Protein AF-A0A2W5V6N7-F1 (afdb_monomer)

Sequence (828 aa):
MRETVEQWFWSSPIPTFETTQLWVVVGSLVLAWGLSVAWSKRVPMLAFVPPAVLGLLAITRALQSAWLADDAYITFRYSANWARGLGPVWNAGDRVEGYTNPLWMAVLALGEFLGVPAPWFAPALNLIVLFSFIACLWWGLRKAFPNSDVVPVLPGVLALSPAVREFGTSGLETLPASTAVTFAALSLLLGMRPRAAGALVCIAAMLRPDHALFFAPLGFAVVSTGTLRERFRAASELVIPAIVFAAFWILRWRWYGDFYPNTYYAKSASIPYWVQGSIYVAEFVSATRVWWPVVFAPLAALALWFGSRSSKSLTPVTATVPSRSPFFVFSIFGGLVWLLYVARVGGDFMEFRFALTSLPLLGLAGEVLVWSQWRAPFAARLAAAFVVLLPLAQDRGFVLPMQKLEHIALESSFYPVKTWNPLVVDSGMFRQAIGLAAAKPPNEMLALGCVGMVGYYNLDLPIFDTYGKASREVAHRPVLKRGRPGHEKTATREDLRKAGVVWSVDPVWSAFNNDTRVSYKDGQAWLVRLEPSMLEWARSQGRNVDPKRMLNQVIDATTAAERLDELEILFERDSALLDAHLASLGIISPRAFTCDELRTHCESSIDCKDEVLELNGDASCRLGASRSSWCDGKTKFAVTCDSTVRAHWLVSRTPADVATRLASARPRGARAIANAVRAVLEPSLLVDFEGPLPASVKVSGDAMTVTNGGVSGQLEVRGHRGASLLNTYAKGDGARGELTLSAQLDGSSEHVVSLLIGGGRDCSREFVELTVDGTSFGKACGAQDEVLRQHAWLVPPNAREVTLKVVDASPDGWGHVLIDDIGVWRLP

pLDDT: mean 71.02, std 25.52, range [21.5, 98.62]

Structure (mmCIF, N/CA/C/O backbone):
data_AF-A0A2W5V6N7-F1
#
_entry.id   AF-A0A2W5V6N7-F1
#
loop_
_atom_site.group_PDB
_atom_site.id
_atom_site.type_symbol
_atom_site.label_atom_id
_atom_site.label_alt_id
_atom_site.label_comp_id
_atom_site.label_asym_id
_atom_site.label_entity_id
_atom_site.label_seq_id
_atom_site.pdbx_PDB_ins_code
_atom_site.Cartn_x
_atom_site.Cartn_y
_atom_site.Cartn_z
_atom_site.occupancy
_atom_site.B_iso_or_equiv
_atom_site.auth_seq_id
_atom_site.auth_comp_id
_atom_site.auth_asym_id
_atom_site.auth_atom_id
_atom_site.pdbx_PDB_model_num
ATOM 1 N N . MET A 1 1 ? -15.553 20.915 -33.509 1.00 33.75 1 MET A N 1
ATOM 2 C CA . MET A 1 1 ? -15.938 20.587 -32.114 1.00 33.75 1 MET A CA 1
ATOM 3 C C . MET A 1 1 ? -14.808 19.885 -31.355 1.00 33.75 1 MET A C 1
ATOM 5 O O . MET A 1 1 ? -14.470 20.373 -30.292 1.00 33.75 1 MET A O 1
ATOM 9 N N . ARG A 1 2 ? -14.156 18.835 -31.895 1.00 26.34 2 ARG A N 1
ATOM 10 C CA . ARG A 1 2 ? -12.921 18.249 -31.312 1.00 26.34 2 ARG A CA 1
ATOM 11 C C . ARG A 1 2 ? -11.711 19.202 -31.387 1.00 26.34 2 ARG A C 1
ATOM 13 O O . ARG A 1 2 ? -11.091 19.471 -30.371 1.00 26.34 2 ARG A O 1
ATOM 20 N N . GLU A 1 3 ? -11.493 19.834 -32.541 1.00 24.53 3 GLU A N 1
ATOM 21 C CA . GLU A 1 3 ? -10.412 20.826 -32.738 1.00 24.53 3 GLU A CA 1
ATOM 22 C C . GLU A 1 3 ? -10.629 22.133 -31.954 1.00 24.53 3 GLU A C 1
ATOM 24 O O . GLU A 1 3 ? -9.685 22.779 -31.511 1.00 24.53 3 GLU A O 1
ATOM 29 N N . THR A 1 4 ? -11.890 22.505 -31.713 1.00 28.62 4 THR A N 1
ATOM 30 C CA . THR A 1 4 ? -12.257 23.709 -30.948 1.00 28.62 4 THR A CA 1
ATOM 31 C C . THR A 1 4 ? -12.036 23.524 -29.439 1.00 28.62 4 THR A C 1
ATOM 33 O O . THR A 1 4 ? -11.793 24.496 -28.733 1.00 28.62 4 THR A O 1
ATOM 36 N N . VAL A 1 5 ? -12.088 22.280 -28.944 1.00 32.00 5 VAL A N 1
ATOM 37 C CA . VAL A 1 5 ? -11.765 21.929 -27.550 1.00 32.00 5 VAL A CA 1
ATOM 38 C C . VAL A 1 5 ? -10.251 21.810 -27.353 1.00 32.00 5 VAL A C 1
ATOM 40 O O . VAL A 1 5 ? -9.747 22.255 -26.327 1.00 32.00 5 VAL A O 1
ATOM 43 N N . GLU A 1 6 ? -9.510 21.305 -28.345 1.00 30.66 6 GLU A N 1
ATOM 44 C CA . GLU A 1 6 ? -8.041 21.280 -28.300 1.00 30.66 6 GLU A CA 1
ATOM 45 C C . GLU A 1 6 ? -7.444 22.693 -28.316 1.00 30.66 6 GLU A C 1
ATOM 47 O O . GLU A 1 6 ? -6.603 23.003 -27.475 1.00 30.66 6 GLU A O 1
ATOM 52 N N . GLN A 1 7 ? -7.924 23.598 -29.176 1.00 27.05 7 GLN A N 1
ATOM 53 C CA . GLN A 1 7 ? -7.421 24.977 -29.178 1.00 27.05 7 GLN A CA 1
ATOM 54 C C . GLN A 1 7 ? -7.717 25.723 -27.870 1.00 27.05 7 GLN A C 1
ATOM 56 O O . GLN A 1 7 ? -6.856 26.462 -27.405 1.00 27.05 7 GLN A O 1
ATOM 61 N N . TRP A 1 8 ? -8.863 25.485 -27.219 1.00 27.69 8 TRP A N 1
ATOM 62 C CA . TRP A 1 8 ? -9.173 26.129 -25.935 1.00 27.69 8 TRP A CA 1
ATOM 63 C C . TRP A 1 8 ? -8.325 25.588 -24.767 1.00 27.69 8 TRP A C 1
ATOM 65 O O . TRP A 1 8 ? -7.972 26.354 -23.870 1.00 27.69 8 TRP A O 1
ATOM 75 N N . PHE A 1 9 ? -7.937 24.304 -24.805 1.00 29.03 9 PHE A N 1
ATOM 76 C CA . PHE A 1 9 ? -7.043 23.685 -23.814 1.00 29.03 9 PHE A CA 1
ATOM 77 C C . PHE A 1 9 ? -5.576 24.128 -23.945 1.00 29.03 9 PHE A C 1
ATOM 79 O O . PHE A 1 9 ? -4.874 24.167 -22.937 1.00 29.03 9 PHE A O 1
ATOM 86 N N . TRP A 1 10 ? -5.117 24.483 -25.152 1.00 31.00 10 TRP A N 1
ATOM 87 C CA . TRP A 1 10 ? -3.717 24.855 -25.411 1.00 31.00 10 TRP A CA 1
ATOM 88 C C . TRP A 1 10 ? -3.453 26.369 -25.496 1.00 31.00 10 TRP A C 1
ATOM 90 O O . TRP A 1 10 ? -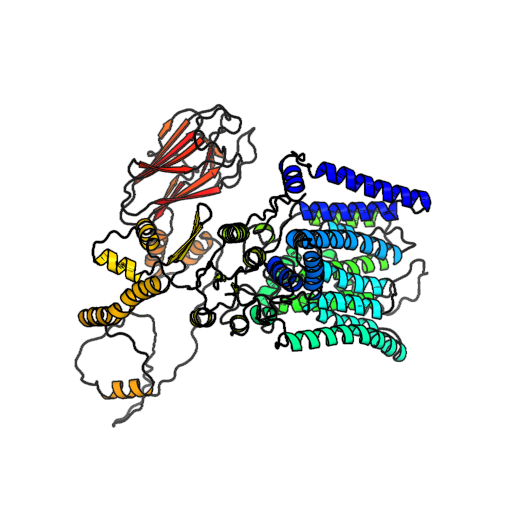2.302 26.778 -25.361 1.00 31.00 10 TRP A O 1
ATOM 100 N N . SER A 1 11 ? -4.471 27.217 -25.707 1.00 23.92 11 SER A N 1
ATOM 101 C CA . SER A 1 11 ? -4.276 28.660 -25.955 1.00 23.92 11 SER A CA 1
ATOM 102 C C . SER A 1 11 ? -4.564 29.579 -24.764 1.00 23.92 11 SER A C 1
ATOM 104 O O . SER A 1 11 ? -4.422 30.796 -24.889 1.00 23.92 11 SER A O 1
ATOM 106 N N . SER A 1 12 ? -4.987 29.038 -23.621 1.00 23.17 12 SER A N 1
ATOM 107 C CA . SER A 1 12 ? -5.193 29.826 -22.403 1.00 23.17 12 SER A CA 1
ATOM 108 C C . SER A 1 12 ? -4.004 29.611 -21.470 1.00 23.17 12 SER A C 1
ATOM 110 O O . SER A 1 12 ? -3.809 28.478 -21.023 1.00 23.17 12 SER A O 1
ATOM 112 N N . PRO A 1 13 ? -3.224 30.648 -21.112 1.00 24.77 13 PRO A N 1
ATOM 113 C CA . PRO A 1 13 ? -2.361 30.559 -19.951 1.00 24.77 13 PRO A CA 1
ATOM 114 C C . PRO A 1 13 ? -3.292 30.504 -18.741 1.00 24.77 13 PRO A C 1
ATOM 116 O O . PRO A 1 13 ? -3.698 31.527 -18.194 1.00 24.77 13 PRO A O 1
ATOM 119 N N . ILE A 1 14 ? -3.705 29.295 -18.359 1.00 30.42 14 ILE A N 1
ATOM 120 C CA . ILE A 1 14 ? -4.275 29.081 -17.038 1.00 30.42 14 ILE A CA 1
ATOM 121 C C . ILE A 1 14 ? -3.153 29.511 -16.093 1.00 30.42 14 ILE A C 1
ATOM 123 O O . ILE A 1 14 ? -2.049 28.966 -16.205 1.00 30.42 14 ILE A O 1
ATOM 127 N N . PRO A 1 15 ? -3.378 30.518 -15.229 1.00 26.11 15 PRO A N 1
ATOM 128 C CA . PRO A 1 15 ? -2.356 30.951 -14.298 1.00 26.11 15 PRO A CA 1
ATOM 129 C C . PRO A 1 15 ? -1.892 29.712 -13.553 1.00 26.11 15 PRO A C 1
ATOM 131 O O . PRO A 1 15 ? -2.716 28.857 -13.219 1.00 26.11 15 PRO A O 1
ATOM 134 N N . THR A 1 16 ? -0.592 29.596 -13.308 1.00 31.31 16 THR A N 1
ATOM 135 C CA . THR A 1 16 ? -0.070 28.700 -12.283 1.00 31.31 16 THR A CA 1
ATOM 136 C C . THR A 1 16 ? -0.882 28.965 -11.021 1.00 31.31 16 THR A C 1
ATOM 138 O O . THR A 1 16 ? -0.637 29.946 -10.320 1.00 31.31 16 THR A O 1
ATOM 141 N N . PHE A 1 17 ? -1.923 28.165 -10.787 1.00 34.38 17 PHE A N 1
ATOM 142 C CA . PHE A 1 17 ? -2.708 28.228 -9.573 1.00 34.38 17 PHE A CA 1
ATOM 143 C C . PHE A 1 17 ? -1.733 27.773 -8.503 1.00 34.38 17 PHE A C 1
ATOM 145 O O . PHE A 1 17 ? -1.530 26.575 -8.302 1.00 34.38 17 PHE A O 1
ATOM 152 N N . GLU A 1 18 ? -1.063 28.736 -7.870 1.00 36.62 18 GLU A N 1
ATOM 153 C CA . GLU A 1 18 ? -0.375 28.504 -6.617 1.00 36.62 18 GLU A CA 1
ATOM 154 C C . GLU A 1 18 ? -1.369 27.743 -5.752 1.00 36.62 18 GLU A C 1
ATOM 156 O O . GLU A 1 18 ? -2.498 28.199 -5.545 1.00 36.62 18 GLU A O 1
ATOM 161 N N . THR A 1 19 ? -0.985 26.551 -5.304 1.00 41.84 19 THR A N 1
ATOM 162 C CA . THR A 1 19 ? -1.818 25.650 -4.499 1.00 41.84 19 THR A CA 1
ATOM 163 C C . THR A 1 19 ? -2.582 26.410 -3.410 1.00 41.84 19 THR A C 1
ATOM 165 O O . THR A 1 19 ? -3.740 26.114 -3.130 1.00 41.84 19 THR A O 1
ATOM 168 N N . THR A 1 20 ? -1.975 27.469 -2.874 1.00 37.09 20 THR A N 1
ATOM 169 C CA . THR A 1 20 ? -2.526 28.465 -1.952 1.00 37.09 20 THR A CA 1
ATOM 170 C C . THR A 1 20 ? -3.907 29.015 -2.344 1.00 37.09 20 THR A C 1
ATOM 172 O O . THR A 1 20 ? -4.779 29.100 -1.485 1.00 37.09 20 THR A O 1
ATOM 175 N N . GLN A 1 21 ? -4.166 29.356 -3.611 1.00 34.91 21 GLN A N 1
ATOM 176 C CA . GLN A 1 21 ? -5.419 30.004 -4.032 1.00 34.91 21 GLN A CA 1
ATOM 177 C C . GLN A 1 21 ? -6.593 29.021 -4.135 1.00 34.91 21 GLN A C 1
ATOM 179 O O . GLN A 1 21 ? -7.700 29.332 -3.689 1.00 34.91 21 GLN A O 1
ATOM 184 N N . LEU A 1 22 ? -6.350 27.802 -4.628 1.00 42.47 22 LEU A N 1
ATOM 185 C CA . LEU A 1 22 ? -7.350 26.729 -4.608 1.00 42.47 22 LEU A CA 1
ATOM 186 C C . LEU A 1 22 ? -7.696 26.343 -3.157 1.00 42.47 22 LEU A C 1
ATOM 188 O O . LEU A 1 22 ? -8.861 26.112 -2.839 1.00 42.47 22 LEU A O 1
ATOM 192 N N . TRP A 1 23 ? -6.704 26.357 -2.257 1.00 43.06 23 TRP A N 1
ATOM 193 C CA . TRP A 1 23 ? -6.890 26.120 -0.822 1.00 43.06 23 TRP A CA 1
ATOM 194 C C . TRP A 1 23 ? -7.658 27.228 -0.108 1.00 43.06 23 TRP A C 1
ATOM 196 O O . TRP A 1 23 ? -8.456 26.922 0.775 1.00 43.06 23 TRP A O 1
ATOM 206 N N . VAL A 1 24 ? -7.483 28.492 -0.500 1.00 42.78 24 VAL A N 1
ATOM 207 C CA . VAL A 1 24 ? -8.312 29.593 0.009 1.00 42.78 24 VAL A CA 1
ATOM 208 C C . VAL A 1 24 ? -9.756 29.402 -0.434 1.00 42.78 24 VAL A C 1
ATOM 210 O O . VAL A 1 24 ? -10.648 29.548 0.390 1.00 42.78 24 VAL A O 1
ATOM 213 N N . VAL A 1 25 ? -10.013 29.004 -1.681 1.00 41.44 25 VAL A N 1
ATOM 214 C CA . VAL A 1 25 ? -11.383 28.785 -2.173 1.00 41.44 25 VAL A CA 1
ATOM 215 C C . VAL A 1 25 ? -12.028 27.564 -1.513 1.00 41.44 25 VAL A C 1
ATOM 217 O O . VAL A 1 25 ? -13.108 27.686 -0.943 1.00 41.44 25 VAL A O 1
ATOM 220 N N . VAL A 1 26 ? -11.366 26.404 -1.503 1.00 48.97 26 VAL A N 1
ATOM 221 C CA . VAL A 1 26 ? -11.889 25.180 -0.865 1.00 48.97 26 VAL A CA 1
ATOM 222 C C . VAL A 1 26 ? -12.010 25.360 0.647 1.00 48.97 26 VAL A C 1
ATOM 224 O O . VAL A 1 26 ? -13.041 25.023 1.224 1.00 48.97 26 VAL A O 1
ATOM 227 N N . GLY A 1 27 ? -11.002 25.950 1.291 1.00 43.84 27 GLY A N 1
ATOM 228 C CA . GLY A 1 27 ? -11.027 26.291 2.710 1.00 43.84 27 GLY A CA 1
ATOM 229 C C . GLY A 1 27 ? -12.163 27.253 3.043 1.00 43.84 27 GLY A C 1
ATOM 230 O O . GLY A 1 27 ? -12.902 27.003 3.989 1.00 43.84 27 GLY A O 1
ATOM 231 N N . SER A 1 28 ? -12.381 28.286 2.225 1.00 50.34 28 SER A N 1
ATOM 232 C CA . SER A 1 28 ? -13.487 29.238 2.396 1.00 50.34 28 SER A CA 1
ATOM 233 C C . SER A 1 28 ? -14.849 28.591 2.163 1.00 50.34 28 SER A C 1
ATOM 235 O O . SER A 1 28 ? -15.783 28.898 2.892 1.00 50.34 28 SER A O 1
ATOM 237 N N . LEU A 1 29 ? -14.977 27.662 1.210 1.00 51.75 29 LEU A N 1
ATOM 238 C CA . LEU A 1 29 ? -16.219 26.925 0.951 1.00 51.75 29 LEU A CA 1
ATOM 239 C C . LEU A 1 29 ? -16.537 25.923 2.069 1.00 51.75 29 LEU A C 1
ATOM 241 O O . LEU A 1 29 ? -17.690 25.816 2.477 1.00 51.75 29 LEU A O 1
ATOM 245 N N . VAL A 1 30 ? -15.532 25.232 2.614 1.00 52.03 30 VAL A N 1
ATOM 246 C CA . VAL A 1 30 ? -15.688 24.326 3.765 1.00 52.03 30 VAL A CA 1
ATOM 247 C C . VAL A 1 30 ? -16.001 25.111 5.038 1.00 52.03 30 VAL A C 1
ATOM 249 O O . VAL A 1 30 ? -16.874 24.704 5.807 1.00 52.03 30 VAL A O 1
ATOM 252 N N . LEU A 1 31 ? -15.348 26.259 5.244 1.00 49.91 31 LEU A N 1
ATOM 253 C CA . LEU A 1 31 ? -15.637 27.164 6.354 1.00 49.91 31 LEU A CA 1
ATOM 254 C C . LEU A 1 31 ? -17.048 27.750 6.218 1.00 49.91 31 LEU A C 1
ATOM 256 O O . LEU A 1 31 ? -17.807 27.716 7.178 1.00 49.91 31 LEU A O 1
ATOM 260 N N . ALA A 1 32 ? -17.437 28.212 5.027 1.00 54.06 32 ALA A N 1
ATOM 261 C CA . ALA A 1 32 ? -18.770 28.743 4.746 1.00 54.06 32 ALA A CA 1
ATOM 262 C C . ALA A 1 32 ? -19.858 27.671 4.896 1.00 54.06 32 ALA A C 1
ATOM 264 O O . ALA A 1 32 ? -20.902 27.936 5.490 1.00 54.06 32 ALA A O 1
ATOM 265 N N . TRP A 1 33 ? -19.606 26.440 4.442 1.00 56.62 33 TRP A N 1
ATOM 266 C CA . TRP A 1 33 ? -20.508 25.311 4.656 1.00 56.62 33 TRP A CA 1
ATOM 267 C C . TRP A 1 33 ? -20.633 24.982 6.148 1.00 56.62 33 TRP A C 1
ATOM 269 O O . TRP A 1 33 ? -21.748 24.926 6.667 1.00 56.62 33 TRP A O 1
ATOM 279 N N . GLY A 1 34 ? -19.514 24.871 6.870 1.00 47.06 34 GLY A N 1
ATOM 280 C CA . GLY A 1 34 ? -19.494 24.638 8.316 1.00 47.06 34 GLY A CA 1
ATOM 281 C C . GLY A 1 34 ? -20.205 25.737 9.110 1.00 47.06 34 GLY A C 1
ATOM 282 O O . GLY A 1 34 ? -20.980 25.434 10.018 1.00 47.06 34 GLY A O 1
ATOM 283 N N . LEU A 1 35 ? -20.018 27.001 8.722 1.00 49.62 35 LEU A N 1
ATOM 284 C CA . LEU A 1 35 ? -20.722 28.152 9.282 1.00 49.62 35 LEU A CA 1
ATOM 285 C C . LEU A 1 35 ? -22.220 28.091 8.963 1.00 49.62 35 LEU A C 1
ATOM 287 O O . LEU A 1 35 ? -23.024 28.255 9.871 1.00 49.62 35 LEU A O 1
ATOM 291 N N . SER A 1 36 ? -22.621 27.765 7.730 1.00 49.78 36 SER A N 1
ATOM 292 C CA . SER A 1 36 ? -24.038 27.658 7.337 1.00 49.78 36 SER A CA 1
ATOM 293 C C . SER A 1 36 ? -24.783 26.518 8.057 1.00 49.78 36 SER A C 1
ATOM 295 O O . SER A 1 36 ? -25.940 26.666 8.464 1.00 49.78 36 SER A O 1
ATOM 297 N N . VAL A 1 37 ? -24.109 25.389 8.302 1.00 48.22 37 VAL A N 1
ATOM 298 C CA . VAL A 1 37 ? -24.653 24.242 9.046 1.00 48.22 37 VAL A CA 1
ATOM 299 C C . VAL A 1 37 ? -24.717 24.544 10.548 1.00 48.22 37 VAL A C 1
ATOM 301 O O . VAL A 1 37 ? -25.722 24.239 11.193 1.00 48.22 37 VAL A O 1
ATOM 304 N N . ALA A 1 38 ? -23.687 25.187 11.109 1.00 50.00 38 ALA A N 1
ATOM 305 C CA . ALA A 1 38 ? -23.681 25.623 12.506 1.00 50.00 38 ALA A CA 1
ATOM 306 C C . ALA A 1 38 ? -24.765 26.682 12.779 1.00 50.00 38 ALA A C 1
ATOM 308 O O . ALA A 1 38 ? -25.456 26.611 13.800 1.00 50.00 38 ALA A O 1
ATOM 309 N N . TRP A 1 39 ? -24.964 27.613 11.840 1.00 46.09 39 TRP A N 1
ATOM 310 C CA . TRP A 1 39 ? -25.942 28.698 11.936 1.00 46.09 39 TRP A CA 1
ATOM 311 C C . TRP A 1 39 ? -27.387 28.201 11.792 1.00 46.09 39 TRP A C 1
ATOM 313 O O . TRP A 1 39 ? -28.262 28.635 12.536 1.00 46.09 39 TRP A O 1
ATOM 323 N N . SER A 1 40 ? -27.638 27.218 10.920 1.00 49.38 40 SER A N 1
ATOM 324 C CA . SER A 1 40 ? -28.986 26.663 10.709 1.00 49.38 40 SER A CA 1
ATOM 325 C C . SER A 1 40 ? -29.468 25.710 11.810 1.00 49.38 40 SER A C 1
ATOM 327 O O . SER A 1 40 ? -30.676 25.539 11.968 1.00 49.38 40 SER A O 1
ATOM 329 N N . LYS A 1 41 ? -28.567 25.083 12.586 1.00 44.66 41 LYS A N 1
ATOM 330 C CA . LYS A 1 41 ? -28.944 24.032 13.557 1.00 44.66 41 LYS A CA 1
ATOM 331 C C . LYS A 1 41 ? -28.520 24.265 15.015 1.00 44.66 41 LYS A C 1
ATOM 333 O O . LYS A 1 41 ? -28.713 23.363 15.826 1.00 44.66 41 LYS A O 1
ATOM 338 N N . ARG A 1 42 ? -27.962 25.434 15.377 1.00 49.91 42 ARG A N 1
ATOM 339 C CA . ARG A 1 42 ? -27.393 25.710 16.725 1.00 49.91 42 ARG A CA 1
ATOM 340 C C . ARG A 1 42 ? -26.453 24.591 17.213 1.00 49.91 42 ARG A C 1
ATOM 342 O O . ARG A 1 42 ? -26.406 24.274 18.399 1.00 49.91 42 ARG A O 1
ATOM 349 N N . VAL A 1 43 ? -25.722 23.958 16.295 1.00 49.72 43 VAL A N 1
ATOM 350 C CA . VAL A 1 43 ? -24.739 22.922 16.640 1.00 49.72 43 VAL A CA 1
ATOM 351 C C . VAL A 1 43 ? -23.434 23.636 17.002 1.00 49.72 43 VAL A C 1
ATOM 353 O O . VAL A 1 43 ? -23.012 24.511 16.243 1.00 49.72 43 VAL A O 1
ATOM 356 N N . PRO A 1 44 ? -22.782 23.321 18.137 1.00 58.56 44 PRO A N 1
ATOM 357 C CA . PRO A 1 44 ? -21.561 24.012 18.545 1.00 58.56 44 PRO A CA 1
ATOM 358 C C . PRO A 1 44 ? -20.474 23.892 17.465 1.00 58.56 44 PRO A C 1
ATOM 360 O O . PRO A 1 44 ? -20.211 22.793 16.977 1.00 58.56 44 PRO A O 1
ATOM 363 N N . MET A 1 45 ? -19.806 25.005 17.120 1.00 52.00 45 MET A N 1
ATOM 364 C CA . MET A 1 45 ? -18.742 25.065 16.092 1.00 52.00 45 MET A CA 1
ATOM 365 C C . MET A 1 45 ? -17.627 24.016 16.293 1.00 52.00 45 MET A C 1
ATOM 367 O O . MET A 1 45 ? -17.022 23.546 15.327 1.00 52.00 45 MET A O 1
ATOM 371 N N . LEU A 1 46 ? -17.424 23.572 17.538 1.00 59.09 46 LEU A N 1
ATOM 372 C CA . LEU A 1 46 ? -16.525 22.482 17.940 1.00 59.09 46 LEU A CA 1
ATOM 373 C C . LEU A 1 46 ? -16.853 21.113 17.305 1.00 59.09 46 LEU A C 1
ATOM 375 O O . LEU A 1 46 ? -16.018 20.211 17.339 1.00 59.09 46 LEU A O 1
ATOM 379 N N . ALA A 1 47 ? -18.042 20.931 16.721 1.00 63.97 47 ALA A N 1
ATOM 380 C CA . ALA A 1 47 ? -18.432 19.692 16.047 1.00 63.97 47 ALA A CA 1
ATOM 381 C C . ALA A 1 47 ? -17.900 19.573 14.605 1.00 63.97 47 ALA A C 1
ATOM 383 O O . ALA A 1 47 ? -17.756 18.453 14.114 1.00 63.97 47 ALA A O 1
ATOM 384 N N . PHE A 1 48 ? -17.601 20.693 13.934 1.00 69.44 48 PHE A N 1
ATOM 385 C CA . PHE A 1 48 ? -17.302 20.708 12.492 1.00 69.44 48 PHE A CA 1
ATOM 386 C C . PHE A 1 48 ? -15.965 21.354 12.132 1.00 69.44 48 PHE A C 1
ATOM 388 O O . PHE A 1 48 ? -15.286 20.852 11.240 1.00 69.44 48 PHE A O 1
ATOM 395 N N . VAL A 1 49 ? -15.551 22.417 12.830 1.00 76.00 49 VAL A N 1
ATOM 396 C CA . VAL A 1 49 ? -14.309 23.131 12.490 1.00 76.00 49 VAL A CA 1
ATOM 397 C C . VAL A 1 49 ? -13.066 22.260 12.726 1.00 76.00 49 VAL A C 1
ATOM 399 O O . VAL A 1 49 ? -12.278 22.114 11.793 1.00 76.00 49 VAL A O 1
ATOM 402 N N . PRO A 1 50 ? -12.886 21.597 13.889 1.00 83.44 50 PRO A N 1
ATOM 403 C CA . PRO A 1 50 ? -11.698 20.773 14.111 1.00 83.44 50 PRO A CA 1
ATOM 404 C C . PRO A 1 50 ? -11.515 19.603 13.123 1.00 83.44 50 PRO A C 1
ATOM 406 O O . PRO A 1 50 ? -10.422 19.492 12.572 1.00 83.44 50 PRO A O 1
ATOM 409 N N . PRO A 1 51 ? -12.522 18.745 12.830 1.00 88.19 51 PRO A N 1
ATOM 410 C CA . PRO A 1 51 ? -12.327 17.641 11.889 1.00 88.19 51 PRO A CA 1
ATOM 411 C C . PRO A 1 51 ? -12.060 18.123 10.461 1.00 88.19 51 PRO A C 1
ATOM 413 O O . PRO A 1 51 ? -11.263 17.503 9.763 1.00 88.19 51 PRO A O 1
ATOM 416 N N . ALA A 1 52 ? -12.668 19.238 10.038 1.00 89.19 52 ALA A N 1
ATOM 417 C CA . ALA A 1 52 ? -12.380 19.838 8.740 1.00 89.19 52 ALA A CA 1
ATOM 418 C C . ALA A 1 52 ? -10.934 20.350 8.665 1.00 89.19 52 ALA A C 1
ATOM 420 O O . ALA A 1 52 ? -10.225 20.027 7.717 1.00 89.19 52 ALA A O 1
ATOM 421 N N . VAL A 1 53 ? -10.470 21.082 9.685 1.00 89.19 53 VAL A N 1
ATOM 422 C CA . VAL A 1 53 ? -9.087 21.585 9.757 1.00 89.19 53 VAL A CA 1
ATOM 423 C C . VAL A 1 53 ? -8.080 20.434 9.770 1.00 89.19 53 VAL A C 1
ATOM 425 O O . VAL A 1 53 ? -7.120 20.463 9.006 1.00 89.19 53 VAL A O 1
ATOM 428 N N . LEU A 1 54 ? -8.307 19.395 10.579 1.00 89.62 54 LEU A N 1
ATOM 429 C CA . LEU A 1 54 ? -7.422 18.226 10.636 1.00 89.62 54 LEU A CA 1
ATOM 430 C C . LEU A 1 54 ? -7.429 17.426 9.327 1.00 89.62 54 LEU A C 1
ATOM 432 O O . LEU A 1 54 ? -6.376 16.978 8.882 1.00 89.62 54 LEU A O 1
ATOM 436 N N . GLY A 1 55 ? -8.592 17.266 8.691 1.00 92.75 55 GLY A N 1
ATOM 437 C CA . GLY A 1 55 ? -8.701 16.605 7.391 1.00 92.75 55 GLY A CA 1
ATOM 438 C C . GLY A 1 55 ? -7.971 17.375 6.289 1.00 92.75 55 GLY A C 1
ATOM 439 O O . GLY A 1 55 ? -7.225 16.779 5.514 1.00 92.75 55 GLY A O 1
ATOM 440 N N . LEU A 1 56 ? -8.125 18.702 6.247 1.00 93.44 56 LEU A N 1
ATOM 441 C CA . LEU A 1 56 ? -7.413 19.569 5.303 1.00 93.44 56 LEU A CA 1
ATOM 442 C C . LEU A 1 56 ? -5.902 19.567 5.562 1.00 93.44 56 LEU A C 1
ATOM 444 O O . LEU A 1 56 ? -5.120 19.507 4.614 1.00 93.44 56 LEU A O 1
ATOM 448 N N . LEU A 1 57 ? -5.483 19.570 6.831 1.00 90.00 57 LEU A N 1
ATOM 449 C CA . LEU A 1 57 ? -4.081 19.430 7.220 1.00 90.00 57 LEU A CA 1
ATOM 450 C C . LEU A 1 57 ? -3.498 18.104 6.715 1.00 90.00 57 LEU A C 1
ATOM 452 O O . LEU A 1 57 ? -2.436 18.109 6.095 1.00 90.00 57 LEU A O 1
ATOM 456 N N . ALA A 1 58 ? -4.205 16.991 6.928 1.00 92.25 58 ALA A N 1
ATOM 457 C CA . ALA A 1 58 ? -3.788 15.674 6.458 1.00 92.25 58 ALA A CA 1
ATOM 458 C C . ALA A 1 58 ? -3.642 15.636 4.927 1.00 92.25 58 ALA A C 1
ATOM 460 O O . ALA A 1 58 ? -2.625 15.160 4.424 1.00 92.25 58 ALA A O 1
ATOM 461 N N . ILE A 1 59 ? -4.606 16.198 4.183 1.00 95.19 59 ILE A N 1
ATOM 462 C CA . ILE A 1 59 ? -4.506 16.314 2.719 1.00 95.19 59 ILE A CA 1
ATOM 463 C C . ILE A 1 59 ? -3.296 17.163 2.321 1.00 95.19 59 ILE A C 1
ATOM 465 O O . ILE A 1 59 ? -2.517 16.758 1.463 1.00 95.19 59 ILE A O 1
ATOM 469 N N . THR A 1 60 ? -3.118 18.326 2.948 1.00 91.38 60 THR A N 1
ATOM 470 C CA . THR A 1 60 ? -2.020 19.250 2.625 1.00 91.38 60 THR A CA 1
ATOM 471 C C . THR A 1 60 ? -0.674 18.557 2.799 1.00 91.38 60 THR A C 1
ATOM 473 O O . THR A 1 60 ? 0.188 18.630 1.927 1.00 91.38 60 THR A O 1
ATOM 476 N N . ARG A 1 61 ? -0.515 17.817 3.899 1.00 89.38 61 ARG A N 1
ATOM 477 C CA . ARG A 1 61 ? 0.683 17.026 4.179 1.00 89.38 61 ARG A CA 1
ATOM 478 C C . ARG A 1 61 ? 0.888 15.929 3.135 1.00 89.38 61 ARG A C 1
ATOM 480 O O . ARG A 1 61 ? 2.008 15.768 2.666 1.00 89.38 61 ARG A O 1
ATOM 487 N N . ALA A 1 62 ? -0.170 15.207 2.763 1.00 92.38 62 ALA A N 1
ATOM 488 C CA . ALA A 1 62 ? -0.102 14.141 1.763 1.00 92.38 62 ALA A CA 1
ATOM 489 C C . ALA A 1 62 ? 0.243 14.660 0.356 1.00 92.38 62 ALA A C 1
ATOM 491 O O . ALA A 1 62 ? 0.924 13.969 -0.398 1.00 92.38 62 ALA A O 1
ATOM 492 N N . LEU A 1 63 ? -0.189 15.876 0.004 1.00 92.31 63 LEU A N 1
ATOM 493 C CA . LEU A 1 63 ? 0.167 16.513 -1.266 1.00 92.31 63 LEU A CA 1
ATOM 494 C C . LEU A 1 63 ? 1.600 17.053 -1.292 1.00 92.31 63 LEU A C 1
ATOM 496 O O . LEU A 1 63 ? 2.230 17.032 -2.343 1.00 92.31 63 LEU A O 1
ATOM 500 N N . GLN A 1 64 ? 2.128 17.528 -0.160 1.00 87.19 64 GLN A N 1
ATOM 501 C CA . GLN A 1 64 ? 3.522 17.990 -0.066 1.00 87.19 64 GLN A CA 1
ATOM 502 C C . GLN A 1 64 ? 4.540 16.866 -0.286 1.00 87.19 64 GLN A C 1
ATOM 504 O O . GLN A 1 64 ? 5.659 17.132 -0.709 1.00 87.19 64 GLN A O 1
ATOM 509 N N . SER A 1 65 ? 4.151 15.624 -0.002 1.00 84.88 65 SER A N 1
ATOM 510 C CA . SER A 1 65 ? 4.925 14.415 -0.290 1.00 84.88 65 SER A CA 1
ATOM 511 C C . SER A 1 65 ? 4.195 13.535 -1.308 1.00 84.88 65 SER A C 1
ATOM 513 O O . SER A 1 65 ? 4.145 12.315 -1.150 1.00 84.88 65 SER A O 1
ATOM 515 N N . ALA A 1 66 ? 3.542 14.157 -2.296 1.00 92.31 66 ALA A N 1
ATOM 516 C CA . ALA A 1 66 ? 2.780 13.430 -3.298 1.00 92.31 66 ALA A CA 1
ATOM 517 C C . ALA A 1 66 ? 3.676 12.457 -4.069 1.00 92.31 66 ALA A C 1
ATOM 519 O O . ALA A 1 66 ? 4.724 12.841 -4.584 1.00 92.31 66 ALA A O 1
ATOM 520 N N . TRP A 1 67 ? 3.234 11.211 -4.188 1.00 94.75 67 TRP A N 1
ATOM 521 C CA . TRP A 1 67 ? 3.915 10.180 -4.965 1.00 94.75 67 TRP A CA 1
ATOM 522 C C . TRP A 1 67 ? 2.888 9.210 -5.541 1.00 94.75 67 TRP A C 1
ATOM 524 O O . TRP A 1 67 ? 1.778 9.096 -5.024 1.00 94.75 67 TRP A O 1
ATOM 534 N N . LEU A 1 68 ? 3.255 8.506 -6.608 1.00 95.75 68 LEU A N 1
ATOM 535 C CA . LEU A 1 68 ? 2.437 7.440 -7.182 1.00 95.75 68 LEU A CA 1
ATOM 536 C C . LEU A 1 68 ? 3.278 6.177 -7.292 1.00 95.75 68 LEU A C 1
ATOM 538 O O . LEU A 1 68 ? 4.294 6.161 -7.983 1.00 95.75 68 LEU A O 1
ATOM 542 N N . ALA A 1 69 ? 2.843 5.115 -6.621 1.00 95.44 69 ALA A N 1
ATOM 543 C CA . ALA A 1 69 ? 3.573 3.859 -6.602 1.00 95.44 69 ALA A CA 1
ATOM 544 C C . ALA A 1 69 ? 3.567 3.197 -7.983 1.00 95.44 69 ALA A C 1
ATOM 546 O O . ALA A 1 69 ? 2.499 3.042 -8.573 1.00 95.44 69 ALA A O 1
ATOM 547 N N . ASP A 1 70 ? 4.713 2.696 -8.451 1.00 94.62 70 ASP A N 1
ATOM 548 C CA . ASP A 1 70 ? 4.754 1.858 -9.661 1.00 94.62 70 ASP A CA 1
ATOM 549 C C . ASP A 1 70 ? 3.828 0.630 -9.526 1.00 94.62 70 ASP A C 1
ATOM 551 O O . ASP A 1 70 ? 3.042 0.332 -10.421 1.00 94.62 70 ASP A O 1
ATOM 555 N N . ASP A 1 71 ? 3.788 0.001 -8.344 1.00 93.94 71 ASP A N 1
ATOM 556 C CA . ASP A 1 71 ? 2.854 -1.094 -8.028 1.00 93.94 71 ASP A CA 1
ATOM 557 C C . ASP A 1 71 ? 1.370 -0.711 -8.223 1.00 93.94 71 ASP A C 1
ATOM 559 O O . ASP A 1 71 ? 0.552 -1.577 -8.541 1.00 93.94 71 ASP A O 1
ATOM 563 N N . ALA A 1 72 ? 0.991 0.562 -8.039 1.00 97.06 72 ALA A N 1
ATOM 564 C CA . ALA A 1 72 ? -0.389 1.000 -8.264 1.00 97.06 72 ALA A CA 1
ATOM 565 C C . ALA A 1 72 ? -0.750 0.921 -9.753 1.00 97.06 72 ALA A C 1
ATOM 567 O O . ALA A 1 72 ? -1.845 0.470 -10.100 1.00 97.06 72 ALA A O 1
ATOM 568 N N . TYR A 1 73 ? 0.201 1.242 -10.635 1.00 97.88 73 TYR A N 1
ATOM 569 C CA . TYR A 1 73 ? 0.007 1.172 -12.081 1.00 97.88 73 TYR A CA 1
ATOM 570 C C . TYR A 1 73 ? -0.213 -0.251 -12.593 1.00 97.88 73 TYR A C 1
ATOM 572 O O . TYR A 1 73 ? -0.879 -0.424 -13.615 1.00 97.88 73 TYR A O 1
ATOM 580 N N . ILE A 1 74 ? 0.227 -1.274 -11.846 1.00 97.31 74 ILE A N 1
ATOM 581 C CA . ILE A 1 74 ? -0.159 -2.651 -12.156 1.00 97.31 74 ILE A CA 1
ATOM 582 C C . ILE A 1 74 ? -1.687 -2.762 -12.122 1.00 97.31 74 ILE A C 1
ATOM 584 O O . ILE A 1 74 ? -2.315 -3.141 -13.107 1.00 97.31 74 ILE A O 1
ATOM 588 N N . THR A 1 75 ? -2.295 -2.331 -11.014 1.00 97.88 75 THR A N 1
ATOM 589 C CA . THR A 1 75 ? -3.757 -2.327 -10.835 1.00 97.88 75 THR A CA 1
ATOM 590 C C . THR A 1 75 ? -4.449 -1.437 -11.868 1.00 97.88 75 THR A C 1
ATOM 592 O O . THR A 1 75 ? -5.532 -1.776 -12.345 1.00 97.88 75 THR A O 1
ATOM 595 N N . PHE A 1 76 ? -3.828 -0.318 -12.248 1.00 98.38 76 PHE A N 1
ATOM 596 C CA . PHE A 1 76 ? -4.385 0.594 -13.246 1.00 98.38 76 PHE A CA 1
ATOM 597 C C . PHE A 1 76 ? -4.480 -0.070 -14.621 1.00 98.38 76 PHE A C 1
ATOM 599 O O . PHE A 1 76 ? -5.521 0.042 -15.260 1.00 98.38 76 PHE A O 1
ATOM 606 N N . ARG A 1 77 ? -3.468 -0.841 -15.052 1.00 97.94 77 ARG A N 1
ATOM 607 C CA . ARG A 1 77 ? -3.549 -1.600 -16.315 1.00 97.94 77 ARG A CA 1
ATOM 608 C C . ARG A 1 77 ? -4.681 -2.626 -16.284 1.00 97.94 77 ARG A C 1
ATOM 610 O O . ARG A 1 77 ? -5.460 -2.684 -17.229 1.00 97.94 77 ARG A O 1
ATOM 617 N N . TYR A 1 78 ? -4.830 -3.381 -15.191 1.00 98.31 78 TYR A N 1
ATOM 618 C CA . TYR A 1 78 ? -5.969 -4.300 -15.021 1.00 98.31 78 TYR A CA 1
ATOM 619 C C . TYR A 1 78 ? -7.317 -3.568 -15.108 1.00 98.31 78 TYR A C 1
ATOM 621 O O . TYR A 1 78 ? -8.248 -4.053 -15.749 1.00 98.31 78 TYR A O 1
ATOM 629 N N . SER A 1 79 ? -7.401 -2.387 -14.492 1.00 98.50 79 SER A N 1
ATOM 630 C CA . SER A 1 79 ? -8.602 -1.547 -14.478 1.00 98.50 79 SER A CA 1
ATOM 631 C C . SER A 1 79 ? -8.951 -1.034 -15.878 1.00 98.50 79 SER A C 1
ATOM 633 O O . SER A 1 79 ? -10.092 -1.167 -16.320 1.00 98.50 79 SER A O 1
ATOM 635 N N . ALA A 1 80 ? -7.956 -0.519 -16.603 1.00 98.31 80 ALA A N 1
ATOM 636 C CA . ALA A 1 80 ? -8.103 -0.025 -17.967 1.00 98.31 80 ALA A CA 1
ATOM 637 C C . ALA A 1 80 ? -8.458 -1.155 -18.946 1.00 98.31 80 ALA A C 1
ATOM 639 O O . ALA A 1 80 ? -9.366 -1.006 -19.761 1.00 98.31 80 ALA A O 1
ATOM 640 N N . ASN A 1 81 ? -7.815 -2.320 -18.835 1.00 97.88 81 ASN A N 1
ATOM 641 C CA . ASN A 1 81 ? -8.142 -3.489 -19.656 1.00 97.88 81 ASN A CA 1
ATOM 642 C C . ASN A 1 81 ? -9.572 -3.977 -19.413 1.00 97.88 81 ASN A C 1
ATOM 644 O O . ASN A 1 81 ? -10.282 -4.316 -20.365 1.00 97.88 81 ASN A O 1
ATOM 648 N N . TRP A 1 82 ? -10.033 -3.956 -18.160 1.00 97.88 82 TRP A N 1
ATOM 649 C CA . TRP A 1 82 ? -11.413 -4.306 -17.858 1.00 97.88 82 TRP A CA 1
ATOM 650 C C . TRP A 1 82 ? -12.395 -3.289 -18.446 1.00 97.88 82 TRP A C 1
ATOM 652 O O . TRP A 1 82 ? -13.350 -3.693 -19.111 1.00 97.88 82 TRP A O 1
ATOM 662 N N . ALA A 1 83 ? -12.125 -1.990 -18.298 1.00 98.12 83 ALA A N 1
ATOM 663 C CA . ALA A 1 83 ? -12.930 -0.926 -18.899 1.00 98.12 83 ALA A CA 1
ATOM 664 C C . ALA A 1 83 ? -12.991 -1.014 -20.437 1.00 98.12 83 ALA A C 1
ATOM 666 O O . ALA A 1 83 ? -14.026 -0.723 -21.033 1.00 98.12 83 ALA A O 1
ATOM 667 N N . ARG A 1 84 ? -11.915 -1.490 -21.079 1.00 97.00 84 ARG A N 1
ATOM 668 C CA . ARG A 1 84 ? -11.830 -1.756 -22.526 1.00 97.00 84 ARG A CA 1
ATOM 669 C C . ARG A 1 84 ? -12.521 -3.053 -22.975 1.00 97.00 84 ARG A C 1
ATOM 671 O O . ARG A 1 84 ? -12.508 -3.361 -24.164 1.00 97.00 84 ARG A O 1
ATOM 678 N N . GLY A 1 85 ? -13.101 -3.828 -22.057 1.00 96.62 85 GLY A N 1
ATOM 679 C CA . GLY A 1 85 ? -13.808 -5.076 -22.367 1.00 96.62 85 GLY A CA 1
ATOM 680 C C . GLY A 1 85 ? -12.918 -6.317 -22.505 1.00 96.62 85 GLY A C 1
ATOM 681 O O . GLY A 1 85 ? -13.422 -7.380 -22.858 1.00 96.62 85 GLY A O 1
ATOM 682 N N . LEU A 1 86 ? -11.621 -6.227 -22.189 1.00 96.25 86 LEU A N 1
ATOM 683 C CA . LEU A 1 86 ? -10.695 -7.374 -22.200 1.00 96.25 86 LEU A CA 1
ATOM 684 C C . LEU A 1 86 ? -10.820 -8.244 -20.936 1.00 96.25 86 LEU A C 1
ATOM 686 O O . LEU A 1 86 ? -10.324 -9.369 -20.888 1.00 96.25 86 LEU A O 1
ATOM 690 N N . GLY A 1 87 ? -11.500 -7.717 -19.915 1.00 95.62 87 GLY A N 1
ATOM 691 C CA . GLY A 1 87 ? -11.583 -8.301 -18.582 1.00 95.62 87 GLY A CA 1
ATOM 692 C C . GLY A 1 87 ? -10.414 -7.885 -17.681 1.00 95.62 87 GLY A C 1
ATOM 693 O O . GLY A 1 87 ? -9.505 -7.178 -18.119 1.00 95.62 87 GLY A O 1
ATOM 694 N N . PRO A 1 88 ? -10.433 -8.301 -16.405 1.00 96.19 88 PRO A N 1
ATOM 695 C CA . PRO A 1 88 ? -9.389 -7.975 -15.439 1.00 96.19 88 PRO A CA 1
ATOM 696 C C . PRO A 1 88 ? -8.146 -8.849 -15.675 1.00 96.19 88 PRO A C 1
ATOM 698 O O . PRO A 1 88 ? -7.857 -9.771 -14.909 1.00 96.19 88 PRO A O 1
ATOM 701 N N . VAL A 1 89 ? -7.414 -8.554 -16.750 1.00 96.88 89 VAL A N 1
ATOM 702 C CA . VAL A 1 89 ? -6.212 -9.277 -17.196 1.00 96.88 89 VAL A CA 1
ATOM 703 C C . VAL A 1 89 ? -5.031 -8.333 -17.425 1.00 96.88 89 VAL A C 1
ATOM 705 O O . VAL A 1 89 ? -5.222 -7.160 -17.756 1.00 96.88 89 VAL A O 1
ATOM 708 N N . TRP A 1 90 ? -3.805 -8.845 -17.268 1.00 96.00 90 TRP A N 1
ATOM 709 C CA . TRP A 1 90 ? -2.581 -8.090 -17.562 1.00 96.00 90 TRP A CA 1
ATOM 710 C C . TRP A 1 90 ? -2.340 -7.966 -19.065 1.00 96.00 90 TRP A C 1
ATOM 712 O O . TRP A 1 90 ? -2.251 -6.860 -19.594 1.00 96.00 90 TRP A O 1
ATOM 722 N N . ASN A 1 91 ? -2.267 -9.104 -19.750 1.00 94.62 91 ASN A N 1
ATOM 723 C CA . ASN A 1 91 ? -2.215 -9.194 -21.203 1.00 94.62 91 ASN A CA 1
ATOM 724 C C . ASN A 1 91 ? -3.565 -9.701 -21.712 1.00 94.62 91 ASN A C 1
ATOM 726 O O . ASN A 1 91 ? -4.223 -10.507 -21.052 1.00 94.62 91 ASN A O 1
ATOM 730 N N . ALA A 1 92 ? -3.990 -9.235 -22.886 1.00 92.69 92 ALA A N 1
ATOM 731 C CA . ALA A 1 92 ? -5.230 -9.704 -23.490 1.00 92.69 92 ALA A CA 1
ATOM 732 C C . ALA A 1 92 ? -5.197 -11.235 -23.661 1.00 92.69 92 ALA A C 1
ATOM 734 O O . ALA A 1 92 ? -4.236 -11.790 -24.184 1.00 92.69 92 ALA A O 1
ATOM 735 N N . GLY A 1 93 ? -6.247 -11.915 -23.196 1.00 90.12 93 GLY A N 1
ATOM 736 C CA . GLY A 1 93 ? -6.356 -13.376 -23.255 1.00 90.12 93 GLY A CA 1
ATOM 737 C C . GLY A 1 93 ? -5.643 -14.138 -22.131 1.00 90.12 93 GLY A C 1
ATOM 738 O O . GLY A 1 93 ? -5.991 -15.296 -21.901 1.00 90.12 93 GLY A O 1
ATOM 739 N N . ASP A 1 94 ? -4.733 -13.508 -21.383 1.00 90.19 94 ASP A N 1
ATOM 740 C CA . ASP A 1 94 ? -3.982 -14.172 -20.315 1.00 90.19 94 ASP A CA 1
ATOM 741 C C . ASP A 1 94 ? -4.619 -13.956 -18.933 1.00 90.19 94 ASP A C 1
ATOM 743 O O . ASP A 1 94 ? -4.617 -12.861 -18.364 1.00 90.19 94 ASP A O 1
ATOM 747 N N . ARG A 1 95 ? -5.190 -15.025 -18.369 1.00 93.50 95 ARG A N 1
ATOM 748 C CA . ARG A 1 95 ? -5.903 -14.988 -17.084 1.00 93.50 95 ARG A CA 1
ATOM 749 C C . ARG A 1 95 ? -4.944 -15.207 -15.917 1.00 93.50 95 ARG A C 1
ATOM 751 O O . ARG A 1 95 ? -5.029 -16.215 -15.213 1.00 93.50 95 ARG A O 1
ATOM 758 N N . VAL A 1 96 ? -4.063 -14.243 -15.684 1.00 95.25 96 VAL A N 1
ATOM 759 C CA . VAL A 1 96 ? -3.214 -14.173 -14.483 1.00 95.25 96 VAL A CA 1
ATOM 760 C C . VAL A 1 96 ? -3.702 -13.049 -13.577 1.00 95.25 96 VAL A C 1
ATOM 762 O O . VAL A 1 96 ? -4.084 -11.982 -14.047 1.00 95.25 96 VAL A O 1
ATOM 765 N N . GLU A 1 97 ? -3.721 -13.290 -12.265 1.00 95.31 97 GLU A N 1
ATOM 766 C CA . GLU A 1 97 ? -4.159 -12.304 -11.274 1.00 95.31 97 GLU A CA 1
ATOM 767 C C . GLU A 1 97 ? -2.971 -11.622 -10.592 1.00 95.31 97 GLU A C 1
ATOM 769 O O . GLU A 1 97 ? -2.528 -12.009 -9.509 1.00 95.31 97 GLU A O 1
ATOM 774 N N . GLY A 1 98 ? -2.452 -10.584 -11.238 1.00 94.31 98 GLY A N 1
ATOM 775 C CA . GLY A 1 98 ? -1.308 -9.801 -10.770 1.00 94.31 98 GLY A CA 1
ATOM 776 C C . GLY A 1 98 ? -1.637 -8.678 -9.790 1.00 94.31 98 GLY A C 1
ATOM 777 O O . GLY A 1 98 ? -0.772 -7.858 -9.492 1.00 94.31 98 GLY A O 1
ATOM 778 N N . TYR A 1 99 ? -2.862 -8.631 -9.271 1.00 94.56 99 TYR A N 1
ATOM 779 C CA . TYR A 1 99 ? -3.301 -7.649 -8.284 1.00 94.56 99 TYR A CA 1
ATOM 780 C C . TYR A 1 99 ? -3.794 -8.336 -6.998 1.00 94.56 99 TYR A C 1
ATOM 782 O O . TYR A 1 99 ? -4.248 -9.475 -7.006 1.00 94.56 99 TYR A O 1
ATOM 790 N N . THR A 1 100 ? -3.720 -7.630 -5.868 1.00 93.06 100 THR A N 1
ATOM 791 C CA . THR A 1 100 ? -4.212 -8.088 -4.544 1.00 93.06 100 THR A CA 1
ATOM 792 C C . THR A 1 100 ? -5.185 -7.097 -3.933 1.00 93.06 100 THR A C 1
ATOM 794 O O . THR A 1 100 ? -5.189 -6.858 -2.729 1.00 93.06 100 THR A O 1
ATOM 797 N N . ASN A 1 101 ? -5.985 -6.465 -4.778 1.00 96.62 101 ASN A N 1
ATOM 798 C CA . ASN A 1 101 ? -6.902 -5.410 -4.383 1.00 96.62 101 ASN A CA 1
ATOM 799 C C . ASN A 1 101 ? -8.171 -5.384 -5.258 1.00 96.62 101 ASN A C 1
ATOM 801 O O . ASN A 1 101 ? -8.502 -4.354 -5.838 1.00 96.62 101 ASN A O 1
ATOM 805 N N . PRO A 1 102 ? -8.911 -6.507 -5.359 1.00 96.12 102 PRO A N 1
ATOM 806 C CA . PRO A 1 102 ? -10.012 -6.681 -6.312 1.00 96.12 102 PRO A CA 1
ATOM 807 C C . PRO A 1 102 ? -11.084 -5.590 -6.238 1.00 96.12 102 PRO A C 1
ATOM 809 O O . PRO A 1 102 ? -11.546 -5.125 -7.276 1.00 96.12 102 PRO A O 1
ATOM 812 N N . LEU A 1 103 ? -11.467 -5.147 -5.034 1.00 97.94 103 LEU A N 1
ATOM 813 C CA . LEU A 1 103 ? -12.441 -4.061 -4.891 1.00 97.94 103 LEU A CA 1
ATOM 814 C C . LEU A 1 103 ? -11.865 -2.710 -5.334 1.00 97.94 103 LEU A C 1
ATOM 816 O O . LEU A 1 103 ? -12.577 -1.924 -5.949 1.00 97.94 103 LEU A O 1
ATOM 820 N N . TRP A 1 104 ? -10.586 -2.448 -5.057 1.00 98.38 104 TRP A N 1
ATOM 821 C CA . TRP A 1 104 ? -9.915 -1.228 -5.512 1.00 98.38 104 TRP A CA 1
ATOM 822 C C . TRP A 1 104 ? -9.810 -1.205 -7.038 1.00 98.38 104 TRP A C 1
ATOM 824 O O . TRP A 1 104 ? -10.232 -0.240 -7.663 1.00 98.38 104 TRP A O 1
ATOM 834 N N . MET A 1 105 ? -9.361 -2.312 -7.635 1.00 98.12 105 MET A N 1
ATOM 835 C CA . MET A 1 105 ? -9.295 -2.514 -9.082 1.00 98.12 105 MET A CA 1
ATOM 836 C C . MET A 1 105 ? -10.665 -2.308 -9.745 1.00 98.12 105 MET A C 1
ATOM 838 O O . MET A 1 105 ? -10.771 -1.564 -10.711 1.00 98.12 105 MET A O 1
ATOM 842 N N . ALA A 1 106 ? -11.742 -2.867 -9.181 1.00 98.19 106 ALA A N 1
ATOM 843 C CA . ALA A 1 106 ? -13.096 -2.674 -9.706 1.00 98.19 106 ALA A CA 1
ATOM 844 C C . ALA A 1 106 ? -13.571 -1.211 -9.643 1.00 98.19 106 ALA A C 1
ATOM 846 O O . ALA A 1 106 ? -14.192 -0.720 -10.586 1.00 98.19 106 ALA A O 1
ATOM 847 N N . VAL A 1 107 ? -13.276 -0.499 -8.548 1.00 98.50 107 VAL A N 1
ATOM 848 C CA . VAL A 1 107 ? -13.604 0.931 -8.420 1.00 98.50 107 VAL A CA 1
ATOM 849 C C . VAL A 1 107 ? -12.835 1.751 -9.455 1.00 98.50 107 VAL A C 1
ATOM 851 O O . VAL A 1 107 ? -13.423 2.612 -10.103 1.00 98.50 107 VAL A O 1
ATOM 854 N N . LEU A 1 108 ? -11.548 1.470 -9.654 1.00 98.62 108 LEU A N 1
ATOM 855 C CA . LEU A 1 108 ? -10.738 2.165 -10.652 1.00 98.62 108 LEU A CA 1
ATOM 856 C C . LEU A 1 108 ? -11.165 1.834 -12.085 1.00 98.62 108 LEU A C 1
ATOM 858 O O . LEU A 1 108 ? -11.203 2.735 -12.916 1.00 98.62 108 LEU A O 1
ATOM 862 N N . ALA A 1 109 ? -11.572 0.592 -12.361 1.00 98.62 109 ALA A N 1
ATOM 863 C CA . ALA A 1 109 ? -12.119 0.193 -13.656 1.00 98.62 109 ALA A CA 1
ATOM 864 C C . ALA A 1 109 ? -13.397 0.971 -13.999 1.00 98.62 109 ALA A C 1
ATOM 866 O O . ALA A 1 109 ? -13.600 1.348 -15.150 1.00 98.62 109 ALA A O 1
ATOM 867 N N . LEU A 1 110 ? -14.239 1.271 -13.002 1.00 98.00 110 LEU A N 1
ATOM 868 C CA . LEU A 1 110 ? -15.387 2.157 -13.194 1.00 98.00 110 LEU A CA 1
ATOM 869 C C . LEU A 1 110 ? -14.945 3.583 -13.557 1.00 98.00 110 LEU A C 1
ATOM 871 O O . LEU A 1 110 ? -15.557 4.196 -14.424 1.00 98.00 110 LEU A O 1
ATOM 875 N N . GLY A 1 111 ? -13.886 4.101 -12.930 1.00 97.19 111 GLY A N 1
ATOM 876 C CA . GLY A 1 111 ? -13.298 5.395 -13.294 1.00 97.19 111 GLY A CA 1
ATOM 877 C C . GLY A 1 111 ? -12.827 5.430 -14.748 1.00 97.19 111 GLY A C 1
ATOM 878 O O . GLY A 1 111 ? -13.246 6.306 -15.502 1.00 97.19 111 GLY A O 1
ATOM 879 N N . GLU A 1 112 ? -12.050 4.426 -15.158 1.00 97.62 112 GLU A N 1
ATOM 880 C CA . GLU A 1 112 ? -11.572 4.257 -16.538 1.00 97.62 112 GLU A CA 1
ATOM 881 C C . GLU A 1 112 ? -12.733 4.167 -17.537 1.00 97.62 112 GLU A C 1
ATOM 883 O O . GLU A 1 112 ? -12.731 4.836 -18.568 1.00 97.62 112 GLU A O 1
ATOM 888 N N . PHE A 1 113 ? -13.777 3.402 -17.203 1.00 97.50 113 PHE A N 1
ATOM 889 C CA . PHE A 1 113 ? -14.984 3.285 -18.024 1.00 97.50 113 PHE A CA 1
ATOM 890 C C . PHE A 1 113 ? -15.722 4.624 -18.184 1.00 97.50 113 PHE A C 1
ATOM 892 O O . PHE A 1 113 ? -16.270 4.912 -19.246 1.00 97.50 113 PHE A O 1
ATOM 899 N N . LEU A 1 114 ? -15.716 5.463 -17.144 1.00 96.88 114 LEU A N 1
ATOM 900 C CA . LEU A 1 114 ? -16.285 6.813 -17.167 1.00 96.88 114 LEU A CA 1
ATOM 901 C C . LEU A 1 114 ? -15.348 7.857 -17.803 1.00 96.88 114 LEU A C 1
ATOM 903 O O . LEU A 1 114 ? -15.699 9.036 -17.851 1.00 96.88 114 LEU A O 1
ATOM 907 N N . GLY A 1 115 ? -14.173 7.449 -18.293 1.00 94.38 115 GLY A N 1
ATOM 908 C CA . GLY A 1 115 ? -13.195 8.331 -18.928 1.00 94.38 115 GLY A CA 1
ATOM 909 C C . GLY A 1 115 ? -12.335 9.135 -17.949 1.00 94.38 115 GLY A C 1
ATOM 910 O O . GLY A 1 115 ? -11.730 10.126 -18.355 1.00 94.38 115 GLY A O 1
ATOM 911 N N . VAL A 1 116 ? -12.277 8.740 -16.673 1.00 95.50 116 VAL A N 1
ATOM 912 C CA . VAL A 1 116 ? -11.378 9.328 -15.669 1.00 95.50 116 VAL A CA 1
ATOM 913 C C . VAL A 1 116 ? -10.179 8.393 -15.481 1.00 95.50 116 VAL A C 1
ATOM 915 O O . VAL A 1 116 ? -10.333 7.349 -14.844 1.00 95.50 116 VAL A O 1
ATOM 918 N N . PRO A 1 117 ? -8.980 8.741 -15.982 1.00 94.50 117 PRO A N 1
ATOM 919 C CA . PRO A 1 117 ? -7.866 7.804 -15.957 1.00 94.50 117 PRO A CA 1
ATOM 920 C C . PRO A 1 117 ? -7.361 7.558 -14.527 1.00 94.50 117 PRO A C 1
ATOM 922 O O . PRO A 1 117 ? -7.281 8.476 -13.696 1.00 94.50 117 PRO A O 1
ATOM 925 N N . ALA A 1 118 ? -6.985 6.315 -14.235 1.00 97.25 118 ALA A N 1
ATOM 926 C CA . ALA A 1 118 ? -6.647 5.851 -12.893 1.00 97.25 118 ALA A CA 1
ATOM 927 C C . ALA A 1 118 ? -5.513 6.637 -12.197 1.00 97.25 118 ALA A C 1
ATOM 929 O O . ALA A 1 118 ? -5.649 6.873 -10.993 1.00 97.25 118 ALA A O 1
ATOM 930 N N . PRO A 1 119 ? -4.459 7.135 -12.886 1.00 95.88 119 PRO A N 1
ATOM 931 C CA . PRO A 1 119 ? -3.418 7.955 -12.261 1.00 95.88 119 PRO A CA 1
ATOM 932 C C . PRO A 1 119 ? -3.913 9.260 -11.625 1.00 95.88 119 PRO A C 1
ATOM 934 O O . PRO A 1 119 ? -3.245 9.783 -10.737 1.00 95.88 119 PRO A O 1
ATOM 937 N N . TRP A 1 120 ? -5.081 9.775 -12.029 1.00 93.44 120 TRP A N 1
ATOM 938 C CA . TRP A 1 120 ? -5.742 10.911 -11.372 1.00 93.44 120 TRP A CA 1
ATOM 939 C C . TRP A 1 120 ? -6.832 10.447 -10.409 1.00 93.44 120 TRP A C 1
ATOM 941 O O . TRP A 1 120 ? -6.980 10.998 -9.316 1.00 93.44 120 TRP A O 1
ATOM 951 N N . PHE A 1 121 ? -7.592 9.420 -10.792 1.00 96.31 121 PHE A N 1
ATOM 952 C CA . PHE A 1 121 ? -8.726 8.962 -10.001 1.00 96.31 121 PHE A CA 1
ATOM 953 C C . PHE A 1 121 ? -8.306 8.316 -8.674 1.00 96.31 121 PHE A C 1
ATOM 955 O O . PHE A 1 121 ? -8.876 8.620 -7.625 1.00 96.31 121 PHE A O 1
ATOM 962 N N . ALA A 1 122 ? -7.275 7.470 -8.693 1.00 98.06 122 ALA A N 1
ATOM 963 C CA . ALA A 1 122 ? -6.783 6.760 -7.518 1.00 98.06 122 ALA A CA 1
ATOM 964 C C . ALA A 1 122 ? -6.275 7.693 -6.396 1.00 98.06 122 ALA A C 1
ATOM 966 O O . ALA A 1 122 ? -6.773 7.567 -5.271 1.00 98.06 122 ALA A O 1
ATOM 967 N N . PRO A 1 123 ? -5.358 8.656 -6.641 1.00 96.69 123 PRO A N 1
ATOM 968 C CA . PRO A 1 123 ? -4.935 9.591 -5.598 1.00 96.69 123 PRO A CA 1
ATOM 969 C C . PRO A 1 123 ? -6.081 10.493 -5.122 1.00 96.69 123 PRO A C 1
ATOM 971 O O . PRO A 1 123 ? -6.173 10.767 -3.928 1.00 96.69 123 PRO A O 1
ATOM 974 N N . ALA A 1 124 ? -7.005 10.903 -6.001 1.00 96.38 124 ALA A N 1
ATOM 975 C CA . ALA A 1 124 ? -8.183 11.666 -5.587 1.00 96.38 124 ALA A CA 1
ATOM 976 C C . ALA A 1 124 ? -9.056 10.869 -4.600 1.00 96.38 124 ALA A C 1
ATOM 978 O O . ALA A 1 124 ? -9.454 11.388 -3.555 1.00 96.38 124 ALA A O 1
ATOM 979 N N . LEU A 1 125 ? -9.296 9.584 -4.880 1.00 97.81 125 LEU A N 1
ATOM 980 C CA . LEU A 1 125 ? -9.987 8.684 -3.958 1.00 97.81 125 LEU A CA 1
ATOM 981 C C . LEU A 1 125 ? -9.208 8.480 -2.653 1.00 97.81 125 LEU A C 1
ATOM 983 O O . LEU A 1 125 ? -9.827 8.477 -1.587 1.00 97.81 125 LEU A O 1
ATOM 987 N N . ASN A 1 126 ? -7.876 8.350 -2.695 1.00 98.12 126 ASN A N 1
ATOM 988 C CA . ASN A 1 126 ? -7.065 8.278 -1.477 1.00 98.12 126 ASN A CA 1
ATOM 989 C C . ASN A 1 126 ? -7.250 9.529 -0.601 1.00 98.12 126 ASN A C 1
ATOM 991 O O . ASN A 1 126 ? -7.476 9.387 0.600 1.00 98.12 126 ASN A O 1
ATOM 995 N N . LEU A 1 127 ? -7.250 10.731 -1.185 1.00 98.00 127 LEU A N 1
ATOM 996 C CA . LEU A 1 127 ? -7.463 11.988 -0.457 1.00 98.00 127 LEU A CA 1
ATOM 997 C C . LEU A 1 127 ? -8.884 12.113 0.115 1.00 98.00 127 LEU A C 1
ATOM 999 O O . LEU A 1 127 ? -9.053 12.551 1.256 1.00 98.00 127 LEU A O 1
ATOM 1003 N N . ILE A 1 128 ? -9.908 11.689 -0.634 1.00 97.62 128 ILE A N 1
ATOM 1004 C CA . ILE A 1 128 ? -11.300 11.653 -0.152 1.00 97.62 128 ILE A CA 1
ATOM 1005 C C . ILE A 1 128 ? -11.423 10.707 1.046 1.00 97.62 128 ILE A C 1
ATOM 1007 O O . ILE A 1 128 ? -12.041 11.053 2.059 1.00 97.62 128 ILE A O 1
ATOM 1011 N N . VAL A 1 129 ? -10.819 9.521 0.949 1.00 98.19 129 VAL A N 1
ATOM 1012 C CA . VAL A 1 129 ? -10.784 8.545 2.041 1.00 98.19 129 VAL A CA 1
ATOM 1013 C C . VAL A 1 129 ? -10.004 9.094 3.227 1.00 98.19 129 VAL A C 1
ATOM 1015 O O . VAL A 1 129 ? -10.480 8.959 4.348 1.00 98.19 129 VAL A O 1
ATOM 1018 N N . LEU A 1 130 ? -8.868 9.762 3.010 1.00 98.00 130 LEU A N 1
ATOM 1019 C CA . LEU A 1 130 ? -8.073 10.384 4.067 1.00 98.00 130 LEU A CA 1
ATOM 1020 C C . LEU A 1 130 ? -8.894 11.409 4.854 1.00 98.00 130 LEU A C 1
ATOM 1022 O O . LEU A 1 130 ? -8.991 11.317 6.077 1.00 98.00 130 LEU A O 1
ATOM 1026 N N . PHE A 1 131 ? -9.540 12.348 4.162 1.00 97.19 131 PHE A N 1
ATOM 1027 C CA . PHE A 1 131 ? -10.388 13.353 4.803 1.00 97.19 131 PHE A CA 1
ATOM 1028 C C . PHE A 1 131 ? -11.543 12.709 5.575 1.00 97.19 131 PHE A C 1
ATOM 1030 O O . PHE A 1 131 ? -11.759 13.002 6.754 1.00 97.19 131 PHE A O 1
ATOM 1037 N N . SER A 1 132 ? -12.255 11.787 4.921 1.00 96.12 132 SER A N 1
ATOM 1038 C CA . SER A 1 132 ? -13.389 11.075 5.517 1.00 96.12 132 SER A CA 1
ATOM 1039 C C . SER A 1 132 ? -12.956 10.248 6.726 1.00 96.12 132 SER A C 1
ATOM 1041 O O . SER A 1 132 ? -13.681 10.171 7.715 1.00 96.12 132 SER A O 1
ATOM 1043 N N . PHE A 1 133 ? -11.757 9.666 6.683 1.00 97.69 133 PHE A N 1
ATOM 1044 C CA . PHE A 1 133 ? -11.198 8.884 7.771 1.00 97.69 133 PHE A CA 1
ATOM 1045 C C . PHE A 1 133 ? -11.002 9.736 9.026 1.00 97.69 133 PHE A C 1
ATOM 1047 O O . PHE A 1 133 ? -11.518 9.380 10.086 1.00 97.69 133 PHE A O 1
ATOM 1054 N N . ILE A 1 134 ? -10.343 10.891 8.895 1.00 95.69 134 ILE A N 1
ATOM 1055 C CA . ILE A 1 134 ? -10.120 11.829 10.004 1.00 95.69 134 ILE A CA 1
ATOM 1056 C C . ILE A 1 134 ? -11.452 12.370 10.546 1.00 95.69 134 ILE A C 1
ATOM 1058 O O . ILE A 1 134 ? -11.684 12.354 11.760 1.00 95.69 134 ILE A O 1
ATOM 1062 N N . ALA A 1 135 ? -12.359 12.794 9.662 1.00 93.94 135 ALA A N 1
ATOM 1063 C CA . ALA A 1 135 ? -13.630 13.395 10.054 1.00 93.94 135 ALA A CA 1
ATOM 1064 C C . ALA A 1 135 ? -14.577 12.397 10.745 1.00 93.94 135 ALA A C 1
ATOM 1066 O O . ALA A 1 135 ? -15.099 12.672 11.829 1.00 93.94 135 ALA A O 1
ATOM 1067 N N . CYS A 1 136 ? -14.770 11.206 10.172 1.00 95.25 136 CYS A N 1
ATOM 1068 C CA . CYS A 1 136 ? -15.636 10.186 10.761 1.00 95.25 136 CYS A CA 1
ATOM 1069 C C . CYS A 1 136 ? -15.072 9.622 12.066 1.00 95.25 136 CYS A C 1
ATOM 1071 O O . CYS A 1 136 ? -15.853 9.314 12.967 1.00 95.25 136 CYS A O 1
ATOM 1073 N N . LEU A 1 137 ? -13.746 9.519 12.205 1.00 94.00 137 LEU A N 1
ATOM 1074 C CA . LEU A 1 137 ? -13.126 9.098 13.460 1.00 94.00 137 LEU A CA 1
ATOM 1075 C C . LEU A 1 137 ? -13.383 10.119 14.575 1.00 94.00 137 LEU A C 1
ATOM 1077 O O . LEU A 1 137 ? -13.803 9.739 15.668 1.00 94.00 137 LEU A O 1
ATOM 1081 N N . TRP A 1 138 ? -13.229 11.413 14.275 1.00 92.50 138 TRP A N 1
ATOM 1082 C CA . TRP A 1 138 ? -13.576 12.498 15.196 1.00 92.50 138 TRP A CA 1
ATOM 1083 C C . TRP A 1 138 ? -15.041 12.422 15.640 1.00 92.50 138 TRP A C 1
ATOM 1085 O O . TRP A 1 138 ? -15.334 12.402 16.839 1.00 92.50 138 TRP A O 1
ATOM 1095 N N . TRP A 1 139 ? -15.979 12.347 14.690 1.00 91.56 139 TRP A N 1
ATOM 1096 C CA . TRP A 1 139 ? -17.408 12.297 15.010 1.00 91.56 139 TRP A CA 1
ATOM 1097 C C . TRP A 1 139 ? -17.802 11.022 15.748 1.00 91.56 139 TRP A C 1
ATOM 1099 O O . TRP A 1 139 ? -18.602 11.082 16.680 1.00 91.56 139 TRP A O 1
ATOM 1109 N N . GLY A 1 140 ? -17.234 9.877 15.369 1.00 91.75 140 GLY A N 1
ATOM 1110 C CA . GLY A 1 140 ? -17.474 8.607 16.039 1.00 91.75 140 GLY A CA 1
ATOM 1111 C C . GLY A 1 140 ? -17.029 8.635 17.499 1.00 91.75 140 GLY A C 1
ATOM 1112 O O . GLY A 1 140 ? -17.796 8.240 18.373 1.00 91.75 140 GLY A O 1
ATOM 1113 N N . LEU A 1 141 ? -15.846 9.184 17.784 1.00 87.50 141 LEU A N 1
ATOM 1114 C CA . LEU A 1 141 ? -15.351 9.353 19.153 1.00 87.50 141 LEU A CA 1
ATOM 1115 C C . LEU A 1 141 ? -16.216 10.323 19.970 1.00 87.50 141 LEU A C 1
ATOM 1117 O O . LEU A 1 141 ? -16.601 10.004 21.094 1.00 87.50 141 LEU A O 1
ATOM 1121 N N . ARG A 1 142 ? -16.611 11.469 19.400 1.00 86.38 142 ARG A N 1
ATOM 1122 C CA . ARG A 1 142 ? -17.536 12.409 20.067 1.00 86.38 142 ARG A CA 1
ATOM 1123 C C . ARG A 1 142 ? -18.908 11.784 20.326 1.00 86.38 142 ARG A C 1
ATOM 1125 O O . ARG A 1 142 ? -19.509 12.046 21.363 1.00 86.38 142 ARG A O 1
ATOM 1132 N N . LYS A 1 143 ? -19.393 10.936 19.415 1.00 87.38 143 LYS A N 1
ATOM 1133 C CA . LYS A 1 143 ? -20.659 10.209 19.573 1.00 87.38 143 LYS A CA 1
ATOM 1134 C C . LYS A 1 143 ? -20.568 9.104 20.626 1.00 87.38 143 LYS A C 1
ATOM 1136 O O . LYS A 1 143 ? -21.546 8.882 21.331 1.00 87.38 143 LYS A O 1
ATOM 1141 N N . ALA A 1 144 ? -19.426 8.430 20.743 1.00 85.00 144 ALA A N 1
ATOM 1142 C CA . ALA A 1 144 ? -19.188 7.437 21.788 1.00 85.00 144 ALA A CA 1
ATOM 1143 C C . ALA A 1 144 ? -19.129 8.076 23.190 1.00 85.00 144 ALA A C 1
ATOM 1145 O O . ALA A 1 144 ? -19.517 7.441 24.168 1.00 85.00 144 ALA A O 1
ATOM 1146 N N . PHE A 1 145 ? -18.708 9.345 23.282 1.00 81.12 145 PHE A N 1
ATOM 1147 C CA . PHE A 1 145 ? -18.557 10.079 24.544 1.00 81.12 145 PHE A CA 1
ATOM 1148 C C . PHE A 1 145 ? -19.252 11.461 24.534 1.00 81.12 145 PHE A C 1
ATOM 1150 O O . PHE A 1 145 ? -18.582 12.492 24.667 1.00 81.12 145 PHE A O 1
ATOM 1157 N N . PRO A 1 146 ? -20.597 11.511 24.425 1.00 74.44 146 PRO A N 1
ATOM 1158 C CA . PRO A 1 146 ? -21.346 12.744 24.153 1.00 74.44 146 PRO A CA 1
ATOM 1159 C C . PRO A 1 146 ? -21.309 13.769 25.295 1.00 74.44 146 PRO A C 1
ATOM 1161 O O . PRO A 1 146 ? -21.316 14.968 25.037 1.00 74.44 146 PRO A O 1
ATOM 1164 N N . ASN A 1 147 ? -21.215 13.307 26.546 1.00 67.62 147 ASN A N 1
ATOM 1165 C CA . ASN A 1 147 ? -21.229 14.150 27.751 1.00 67.62 147 ASN A CA 1
ATOM 1166 C C . ASN A 1 147 ? -19.821 14.420 28.301 1.00 67.62 147 ASN A C 1
ATOM 1168 O O . ASN A 1 147 ? -19.656 14.703 29.485 1.00 67.62 147 ASN A O 1
ATOM 1172 N N . SER A 1 148 ? -18.792 14.244 27.472 1.00 64.19 148 SER A N 1
ATOM 1173 C CA . SER A 1 148 ? -17.405 14.419 27.883 1.00 64.19 148 SER A CA 1
ATOM 1174 C C . SER A 1 148 ? -16.825 15.698 27.275 1.00 64.19 148 SER A C 1
ATOM 1176 O O . SER A 1 148 ? -16.952 15.941 26.069 1.00 64.19 148 SER A O 1
ATOM 1178 N N . ASP A 1 149 ? -16.109 16.487 28.077 1.00 65.50 149 ASP A N 1
ATOM 1179 C CA . ASP A 1 149 ? -15.288 17.618 27.600 1.00 65.50 149 ASP A CA 1
ATOM 1180 C C . ASP A 1 149 ? -14.027 17.145 26.853 1.00 65.50 149 ASP A C 1
ATOM 1182 O O . ASP A 1 149 ? -13.018 17.845 26.764 1.00 65.50 149 ASP A O 1
ATOM 1186 N N . VAL A 1 150 ? -14.031 15.901 26.372 1.00 65.12 150 VAL A N 1
ATOM 1187 C CA . VAL A 1 150 ? -12.852 15.240 25.842 1.00 65.12 150 VAL A CA 1
ATOM 1188 C C . VAL A 1 150 ? -12.762 15.466 24.337 1.00 65.12 150 VAL A C 1
ATOM 1190 O O . VAL A 1 150 ? -13.704 15.219 23.577 1.00 65.12 150 VAL A O 1
ATOM 1193 N N . VAL A 1 151 ? -11.612 15.980 23.916 1.00 76.69 151 VAL A N 1
ATOM 1194 C CA . VAL A 1 151 ? -11.293 16.299 22.526 1.00 76.69 151 VAL A CA 1
ATOM 1195 C C . VAL A 1 151 ? -10.581 15.096 21.900 1.00 76.69 151 VAL A C 1
ATOM 1197 O O . VAL A 1 151 ? -9.560 14.690 22.456 1.00 76.69 151 VAL A O 1
ATOM 1200 N N . PRO A 1 152 ? -11.074 14.536 20.775 1.00 82.88 152 PRO A N 1
ATOM 1201 C CA . PRO A 1 152 ? -10.362 13.507 20.019 1.00 82.88 152 PRO A CA 1
ATOM 1202 C C . PRO A 1 152 ? -8.940 13.946 19.648 1.00 82.88 152 PRO A C 1
ATOM 1204 O O . PRO A 1 152 ? -8.746 14.923 18.930 1.00 82.88 152 PRO A O 1
ATOM 1207 N N . VAL A 1 153 ? -7.952 13.202 20.131 1.00 80.81 153 VAL A N 1
ATOM 1208 C CA . VAL A 1 153 ? -6.517 13.362 19.889 1.00 80.81 153 VAL A CA 1
ATOM 1209 C C . VAL A 1 153 ? -6.059 12.461 18.744 1.00 80.81 153 VAL A C 1
ATOM 1211 O O . VAL A 1 153 ? -5.253 12.902 17.924 1.00 80.81 153 VAL A O 1
ATOM 1214 N N . LEU A 1 154 ? -6.583 11.232 18.623 1.00 84.12 154 LEU A N 1
ATOM 1215 C CA . LEU A 1 154 ? -6.154 10.300 17.570 1.00 84.12 154 LEU A CA 1
ATOM 1216 C C . LEU A 1 154 ? -6.324 10.855 16.150 1.00 84.12 154 LEU A C 1
ATOM 1218 O O . LEU A 1 154 ? -5.385 10.700 15.372 1.00 84.12 154 LEU A O 1
ATOM 1222 N N . PRO A 1 155 ? -7.429 11.535 15.775 1.00 89.31 155 PRO A N 1
ATOM 1223 C CA . PRO A 1 155 ? -7.529 12.144 14.450 1.00 89.31 155 PRO A CA 1
ATOM 1224 C C . PRO A 1 155 ? -6.396 13.146 14.173 1.00 89.31 155 PRO A C 1
ATOM 1226 O O . PRO A 1 155 ? -5.886 13.190 13.059 1.00 89.31 155 PRO A O 1
ATOM 1229 N N . GLY A 1 156 ? -5.952 13.903 15.184 1.00 84.44 156 GLY A N 1
ATOM 1230 C CA . GLY A 1 156 ? -4.811 14.815 15.061 1.00 84.44 156 GLY A CA 1
ATOM 1231 C C . GLY A 1 156 ? -3.477 14.080 14.915 1.00 84.44 156 GLY A C 1
ATOM 1232 O O . GLY A 1 156 ? -2.673 14.433 14.058 1.00 84.44 156 GLY A O 1
ATOM 1233 N N . VAL A 1 157 ? -3.272 13.010 15.690 1.00 82.12 157 VAL A N 1
ATOM 1234 C CA . VAL A 1 157 ? -2.091 12.133 15.577 1.00 82.12 157 VAL A CA 1
ATOM 1235 C C . VAL A 1 157 ? -2.005 11.500 14.188 1.00 82.12 157 VAL A C 1
ATOM 1237 O O . VAL A 1 157 ? -0.938 11.490 13.584 1.00 82.12 157 VAL A O 1
ATOM 1240 N N . LEU A 1 158 ? -3.123 10.999 13.656 1.00 87.94 158 LEU A N 1
ATOM 1241 C CA . LEU A 1 158 ? -3.173 10.399 12.323 1.00 87.94 158 LEU A CA 1
ATOM 1242 C C . LEU A 1 158 ? -2.982 11.444 11.219 1.00 87.94 158 LEU A C 1
ATOM 1244 O O . LEU A 1 158 ? -2.275 11.164 10.258 1.00 87.94 158 LEU A O 1
ATOM 1248 N N . ALA A 1 159 ? -3.541 12.649 11.371 1.00 89.12 159 ALA A N 1
ATOM 1249 C CA . ALA A 1 159 ? -3.341 13.746 10.421 1.00 89.12 159 ALA A CA 1
ATOM 1250 C C . ALA A 1 159 ? -1.871 14.198 10.317 1.00 89.12 159 ALA A C 1
ATOM 1252 O O . ALA A 1 159 ? -1.456 14.704 9.276 1.00 89.12 159 ALA A O 1
ATOM 1253 N N . LEU A 1 160 ? -1.089 14.001 11.382 1.00 84.25 160 LEU A N 1
ATOM 1254 C CA . LEU A 1 160 ? 0.343 14.309 11.441 1.00 84.25 160 LEU A CA 1
ATOM 1255 C C . LEU A 1 160 ? 1.243 13.087 11.196 1.00 84.25 160 LEU A C 1
ATOM 1257 O O . LEU A 1 160 ? 2.460 13.234 11.134 1.00 84.25 160 LEU A O 1
ATOM 1261 N N . SER A 1 161 ? 0.677 11.887 11.063 1.00 84.19 161 SER A N 1
ATOM 1262 C CA . SER A 1 161 ? 1.455 10.651 10.992 1.00 84.19 161 SER A CA 1
ATOM 1263 C C . SER A 1 161 ? 2.162 10.496 9.638 1.00 84.19 161 SER A C 1
ATOM 1265 O O . SER A 1 161 ? 1.482 10.510 8.606 1.00 84.19 161 SER A O 1
ATOM 1267 N N . PRO A 1 162 ? 3.484 10.222 9.615 1.00 84.19 162 PRO A N 1
ATOM 1268 C CA . PRO A 1 162 ? 4.208 9.909 8.382 1.00 84.19 162 PRO A CA 1
ATOM 1269 C C . PRO A 1 162 ? 3.606 8.720 7.626 1.00 84.19 162 PRO A C 1
ATOM 1271 O O . PRO A 1 162 ? 3.462 8.778 6.411 1.00 84.19 162 PRO A O 1
ATOM 1274 N N . ALA A 1 163 ? 3.168 7.681 8.343 1.00 86.81 163 ALA A N 1
ATOM 1275 C CA . ALA A 1 163 ? 2.580 6.484 7.745 1.00 86.81 163 ALA A CA 1
ATOM 1276 C C . ALA A 1 163 ? 1.235 6.761 7.051 1.00 86.81 163 ALA A C 1
ATOM 1278 O O . ALA A 1 163 ? 0.948 6.194 6.000 1.00 86.81 163 ALA A O 1
ATOM 1279 N N . VAL A 1 164 ? 0.402 7.636 7.625 1.00 91.06 164 VAL A N 1
ATOM 1280 C CA . VAL A 1 164 ? -0.877 8.037 7.012 1.00 91.06 164 VAL A CA 1
ATOM 1281 C C . VAL A 1 164 ? -0.633 8.976 5.831 1.00 91.06 164 VAL A C 1
ATOM 1283 O O . VAL A 1 164 ? -1.264 8.813 4.788 1.00 91.06 164 VAL A O 1
ATOM 1286 N N . ARG A 1 165 ? 0.304 9.924 5.985 1.00 90.56 165 ARG A N 1
ATOM 1287 C CA . ARG A 1 165 ? 0.742 10.842 4.927 1.00 90.56 165 ARG A CA 1
ATOM 1288 C C . ARG A 1 165 ? 1.238 10.075 3.700 1.00 90.56 165 ARG A C 1
ATOM 1290 O O . ARG A 1 165 ? 0.790 10.371 2.597 1.00 90.56 165 ARG A O 1
ATOM 1297 N N . GLU A 1 166 ? 2.093 9.073 3.910 1.00 90.75 166 GLU A N 1
ATOM 1298 C CA . GLU A 1 166 ? 2.697 8.252 2.856 1.00 90.75 166 GLU A CA 1
ATOM 1299 C C . GLU A 1 166 ? 1.625 7.631 1.951 1.00 90.75 166 GLU A C 1
ATOM 1301 O O . GLU A 1 166 ? 1.666 7.783 0.739 1.00 90.75 166 GLU A O 1
ATOM 1306 N N . PHE A 1 167 ? 0.581 7.009 2.499 1.00 94.94 167 PHE A N 1
ATOM 1307 C CA . PHE A 1 167 ? -0.460 6.376 1.672 1.00 94.94 167 PHE A CA 1
ATOM 1308 C C . PHE A 1 167 ? -1.622 7.308 1.295 1.00 94.94 167 PHE A C 1
ATOM 1310 O O . PHE A 1 167 ? -2.621 6.841 0.747 1.00 94.94 167 PHE A O 1
ATOM 1317 N N . GLY A 1 168 ? -1.498 8.615 1.546 1.00 95.19 168 GLY A N 1
ATOM 1318 C CA . GLY A 1 168 ? -2.524 9.610 1.225 1.00 95.19 168 GLY A CA 1
ATOM 1319 C C . GLY A 1 168 ? -2.662 9.918 -0.270 1.00 95.19 168 GLY A C 1
ATOM 1320 O O . GLY A 1 168 ? -3.738 10.325 -0.697 1.00 95.19 168 GLY A O 1
ATOM 1321 N N . THR A 1 169 ? -1.609 9.704 -1.065 1.00 96.25 169 THR A N 1
ATOM 1322 C CA . THR A 1 169 ? -1.588 9.968 -2.522 1.00 96.25 169 THR A CA 1
ATOM 1323 C C . THR A 1 169 ? -1.029 8.817 -3.360 1.00 96.25 169 THR A C 1
ATOM 1325 O O . THR A 1 169 ? -1.117 8.878 -4.578 1.00 96.25 169 THR A O 1
ATOM 1328 N N . SER A 1 170 ? -0.530 7.748 -2.728 1.00 96.31 170 SER A N 1
ATOM 1329 C CA . SER A 1 170 ? 0.196 6.635 -3.371 1.00 96.31 170 SER A CA 1
ATOM 1330 C C . SER A 1 170 ? -0.497 5.943 -4.560 1.00 96.31 170 SER A C 1
ATOM 1332 O O . SER A 1 170 ? 0.161 5.218 -5.306 1.00 96.31 170 SER A O 1
ATOM 1334 N N . GLY A 1 171 ? -1.819 6.086 -4.710 1.00 96.69 171 GLY A N 1
ATOM 1335 C CA . GLY A 1 171 ? -2.643 5.353 -5.677 1.00 96.69 171 GLY A CA 1
ATOM 1336 C C . GLY A 1 171 ? -3.016 3.934 -5.225 1.00 96.69 171 GLY A C 1
ATOM 1337 O O . GLY A 1 171 ? -3.742 3.226 -5.927 1.00 96.69 171 GLY A O 1
ATOM 1338 N N . LEU A 1 172 ? -2.539 3.508 -4.052 1.00 97.25 172 LEU A N 1
ATOM 1339 C CA . LEU A 1 172 ? -2.750 2.174 -3.499 1.00 97.25 172 LEU A CA 1
ATOM 1340 C C . LEU A 1 172 ? -4.002 2.098 -2.615 1.00 97.25 172 LEU A C 1
ATOM 1342 O O . LEU A 1 172 ? -4.478 3.072 -2.033 1.00 97.25 172 LEU A O 1
ATOM 1346 N N . GLU A 1 173 ? -4.483 0.876 -2.434 1.00 97.38 173 GLU A N 1
ATOM 1347 C CA . GLU A 1 173 ? -5.626 0.514 -1.593 1.00 97.38 173 GLU A CA 1
ATOM 1348 C C . GLU A 1 173 ? -5.353 0.590 -0.075 1.00 97.38 173 GLU A C 1
ATOM 1350 O O . GLU A 1 173 ? -6.266 0.416 0.736 1.00 97.38 173 GLU A O 1
ATOM 1355 N N . THR A 1 174 ? -4.091 0.791 0.324 1.00 96.50 174 THR A N 1
ATOM 1356 C CA . THR A 1 174 ? -3.587 0.616 1.697 1.00 96.50 174 THR A CA 1
ATOM 1357 C C . THR A 1 174 ? -4.352 1.443 2.731 1.00 96.50 174 THR A C 1
ATOM 1359 O O . THR A 1 174 ? -4.748 0.923 3.782 1.00 96.50 174 THR A O 1
ATOM 1362 N N . LEU A 1 175 ? -4.565 2.731 2.440 1.00 97.19 175 LEU A N 1
ATOM 1363 C CA . LEU A 1 175 ? -5.288 3.639 3.324 1.00 97.19 175 LEU A CA 1
ATOM 1364 C C . LEU A 1 175 ? -6.784 3.262 3.409 1.00 97.19 175 LEU A C 1
ATOM 1366 O O . LEU A 1 175 ? -7.235 3.009 4.527 1.00 97.19 175 LEU A O 1
ATOM 1370 N N . PRO A 1 176 ? -7.531 3.096 2.293 1.00 98.25 176 PRO A N 1
ATOM 1371 C CA . PRO A 1 176 ? -8.901 2.570 2.317 1.00 98.25 176 PRO A CA 1
ATOM 1372 C C . PRO A 1 176 ? -9.081 1.272 3.115 1.00 98.25 176 PRO A C 1
ATOM 1374 O O . PRO A 1 176 ? -10.006 1.171 3.925 1.00 98.25 176 PRO A O 1
ATOM 1377 N N . ALA A 1 177 ? -8.188 0.293 2.938 1.00 98.19 177 ALA A N 1
ATOM 1378 C CA . ALA A 1 177 ? -8.256 -0.979 3.657 1.00 98.19 177 ALA A CA 1
ATOM 1379 C C . ALA A 1 177 ? -8.069 -0.784 5.173 1.00 98.19 177 ALA A C 1
ATOM 1381 O O . ALA A 1 177 ? -8.836 -1.316 5.979 1.00 98.19 177 ALA A O 1
ATOM 1382 N N . SER A 1 178 ? -7.094 0.042 5.567 1.00 97.50 178 SER A N 1
ATOM 1383 C CA . SER A 1 178 ? -6.826 0.369 6.974 1.00 97.50 178 SER A CA 1
ATOM 1384 C C . SER A 1 178 ? -7.980 1.146 7.623 1.00 97.50 178 SER A C 1
ATOM 1386 O O . SER A 1 178 ? -8.350 0.880 8.773 1.00 97.50 178 SER A O 1
ATOM 1388 N N . THR A 1 179 ? -8.601 2.068 6.881 1.00 98.38 179 THR A N 1
ATOM 1389 C CA . THR A 1 179 ? -9.793 2.809 7.314 1.00 98.38 179 THR A CA 1
ATOM 1390 C C . THR A 1 179 ? -10.976 1.872 7.551 1.00 98.38 179 THR A C 1
ATOM 1392 O O . THR A 1 179 ? -11.627 1.980 8.589 1.00 98.38 179 THR A O 1
ATOM 1395 N N . ALA A 1 180 ? -11.228 0.911 6.656 1.00 98.62 180 ALA A N 1
ATOM 1396 C CA . ALA A 1 180 ? -12.327 -0.045 6.802 1.00 98.62 180 ALA A CA 1
ATOM 1397 C C . ALA A 1 180 ? -12.197 -0.900 8.080 1.00 98.62 180 ALA A C 1
ATOM 1399 O O . ALA A 1 180 ? -13.165 -1.026 8.833 1.00 98.62 180 ALA A O 1
ATOM 1400 N N . VAL A 1 181 ? -10.998 -1.406 8.399 1.00 98.56 181 VAL A N 1
ATOM 1401 C CA . VAL A 1 181 ? -10.750 -2.140 9.659 1.00 98.56 181 VAL A CA 1
ATOM 1402 C C . VAL A 1 181 ? -10.944 -1.247 10.885 1.00 98.56 181 VAL A C 1
ATOM 1404 O O . VAL A 1 181 ? -11.583 -1.651 11.859 1.00 98.56 181 VAL A O 1
ATOM 1407 N N . THR A 1 182 ? -10.445 -0.011 10.837 1.00 97.75 182 THR A N 1
ATOM 1408 C CA . THR A 1 182 ? -10.616 0.945 11.942 1.00 97.75 182 THR A CA 1
ATOM 1409 C C . THR A 1 182 ? -12.094 1.276 12.161 1.00 97.75 182 THR A C 1
ATOM 1411 O O . THR A 1 182 ? -12.563 1.336 13.297 1.00 97.75 182 THR A O 1
ATOM 1414 N N . PHE A 1 183 ? -12.868 1.434 11.087 1.00 98.50 183 PHE A N 1
ATOM 1415 C CA . PHE A 1 183 ? -14.308 1.655 11.178 1.00 98.50 183 PHE A CA 1
ATOM 1416 C C . PHE A 1 183 ? -15.067 0.419 11.658 1.00 98.50 183 PHE A C 1
ATOM 1418 O O . PHE A 1 183 ? -16.085 0.575 12.332 1.00 98.50 183 PHE A O 1
ATOM 1425 N N . ALA A 1 184 ? -14.575 -0.797 11.399 1.00 98.44 184 ALA A N 1
ATOM 1426 C CA . ALA A 1 184 ? -15.140 -1.997 12.009 1.00 98.44 184 ALA A CA 1
ATOM 1427 C C . ALA A 1 184 ? -15.032 -1.919 13.541 1.00 98.44 184 ALA A C 1
ATOM 1429 O O . ALA A 1 184 ? -16.036 -2.105 14.231 1.00 98.44 184 ALA A O 1
ATOM 1430 N N . ALA A 1 185 ? -13.869 -1.525 14.072 1.00 97.31 185 ALA A N 1
ATOM 1431 C CA . ALA A 1 185 ? -13.690 -1.283 15.504 1.00 97.31 185 ALA A CA 1
ATOM 1432 C C . ALA A 1 185 ? -14.594 -0.151 16.016 1.00 97.31 185 ALA A C 1
ATOM 1434 O O . ALA A 1 185 ? -15.321 -0.330 16.994 1.00 97.31 185 ALA A O 1
ATOM 1435 N N . LEU A 1 186 ? -14.625 0.990 15.323 1.00 96.19 186 LEU A N 1
ATOM 1436 C CA . LEU A 1 186 ? -15.479 2.122 15.687 1.00 96.19 186 LEU A CA 1
ATOM 1437 C C . LEU A 1 186 ? -16.969 1.744 15.714 1.00 96.19 186 LEU A C 1
ATOM 1439 O O . LEU A 1 186 ? -17.704 2.194 16.589 1.00 96.19 186 LEU A O 1
ATOM 1443 N N . SER A 1 187 ? -17.423 0.877 14.805 1.00 96.88 187 SER A N 1
ATOM 1444 C CA . SER A 1 187 ? -18.808 0.395 14.793 1.00 96.88 187 SER A CA 1
ATOM 1445 C C . SER A 1 187 ? -19.147 -0.426 16.044 1.00 96.88 187 SER A C 1
ATOM 1447 O O . SER A 1 187 ? -20.227 -0.253 16.610 1.00 96.88 187 SER A O 1
ATOM 1449 N N . LEU A 1 188 ? -18.207 -1.250 16.531 1.00 94.75 188 LEU A N 1
ATOM 1450 C CA . LEU A 1 188 ? -18.354 -1.985 17.791 1.00 94.75 188 LEU A CA 1
ATOM 1451 C C . LEU A 1 188 ? -18.378 -1.029 18.989 1.00 94.75 188 LEU A C 1
ATOM 1453 O O . LEU A 1 188 ? -19.187 -1.216 19.896 1.00 94.75 188 LEU A O 1
ATOM 1457 N N . LEU A 1 189 ? -17.536 0.011 18.980 1.00 92.94 189 LEU A N 1
ATOM 1458 C CA . LEU A 1 189 ? -17.515 1.043 20.023 1.00 92.94 189 LEU A CA 1
ATOM 1459 C C . LEU A 1 189 ? -18.850 1.794 20.107 1.00 92.94 189 LEU A C 1
ATOM 1461 O O . LEU A 1 189 ? -19.350 2.057 21.196 1.00 92.94 189 LEU A O 1
ATOM 1465 N N . LEU A 1 190 ? -19.445 2.103 18.955 1.00 92.38 190 LEU A N 1
ATOM 1466 C CA . LEU A 1 190 ? -20.740 2.776 18.848 1.00 92.38 190 LEU A CA 1
ATOM 1467 C C . LEU A 1 190 ? -21.939 1.856 19.137 1.00 92.38 190 LEU A C 1
ATOM 1469 O O . LEU A 1 190 ? -23.082 2.295 19.006 1.00 92.38 190 LEU A O 1
ATOM 1473 N N . GLY A 1 191 ? -21.703 0.588 19.491 1.00 89.94 191 GLY A N 1
ATOM 1474 C CA . GLY A 1 191 ? -22.759 -0.385 19.774 1.00 89.94 191 GLY A CA 1
ATOM 1475 C C . GLY A 1 191 ? -23.592 -0.762 18.546 1.00 89.94 191 GLY A C 1
ATOM 1476 O O . GLY A 1 191 ? -24.752 -1.154 18.679 1.00 89.94 191 GLY A O 1
ATOM 1477 N N . MET A 1 192 ? -23.036 -0.621 17.338 1.00 93.19 192 MET A N 1
ATOM 1478 C CA . MET A 1 192 ? -23.698 -1.076 16.118 1.00 93.19 192 MET A CA 1
ATOM 1479 C C . MET A 1 192 ? -23.777 -2.606 16.088 1.00 93.19 192 MET A C 1
ATOM 1481 O O . MET A 1 192 ? -23.022 -3.315 16.753 1.00 93.19 192 MET A O 1
ATOM 1485 N N . ARG A 1 193 ? -24.700 -3.129 15.276 1.00 93.06 193 ARG A N 1
ATOM 1486 C CA . ARG A 1 193 ? -24.858 -4.575 15.090 1.00 93.06 193 ARG A CA 1
ATOM 1487 C C . ARG A 1 193 ? -23.562 -5.209 14.544 1.00 93.06 193 ARG A C 1
ATOM 1489 O O . ARG A 1 193 ? -23.018 -4.654 13.585 1.00 93.06 193 ARG A O 1
ATOM 1496 N N . PRO A 1 194 ? -23.100 -6.366 15.063 1.00 94.88 194 PRO A N 1
ATOM 1497 C CA . PRO A 1 194 ? -21.916 -7.084 14.575 1.00 94.88 194 PRO A CA 1
ATOM 1498 C C . PRO A 1 194 ? -21.821 -7.247 13.054 1.00 94.88 194 PRO A C 1
ATOM 1500 O O . PRO A 1 194 ? -20.724 -7.169 12.500 1.00 94.88 194 PRO A O 1
ATOM 1503 N N . ARG A 1 195 ? -22.955 -7.384 12.351 1.00 96.69 195 ARG A N 1
ATOM 1504 C CA . ARG A 1 195 ? -22.981 -7.404 10.875 1.00 96.69 195 ARG A CA 1
ATOM 1505 C C . ARG A 1 195 ? -22.309 -6.193 10.217 1.00 96.69 195 ARG A C 1
ATOM 1507 O O . ARG A 1 195 ? -21.780 -6.332 9.121 1.00 96.69 195 ARG A O 1
ATOM 1514 N N . ALA A 1 196 ? -22.346 -5.012 10.842 1.00 97.38 19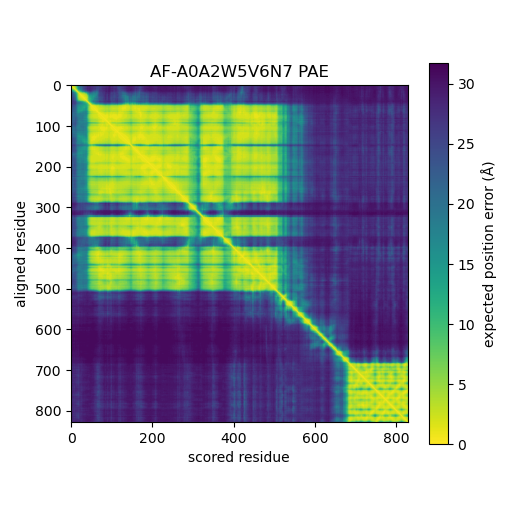6 ALA A N 1
ATOM 1515 C CA . ALA A 1 196 ? -21.727 -3.799 10.308 1.00 97.38 196 ALA A CA 1
ATOM 1516 C C . ALA A 1 196 ? -20.197 -3.899 10.359 1.00 97.38 196 ALA A C 1
ATOM 1518 O O . ALA A 1 196 ? -19.536 -3.665 9.350 1.00 97.38 196 ALA A O 1
ATOM 1519 N N . ALA A 1 197 ? -19.648 -4.342 11.496 1.00 97.62 197 ALA A N 1
ATOM 1520 C CA . ALA A 1 197 ? -18.225 -4.642 11.629 1.00 97.62 197 ALA A CA 1
ATOM 1521 C C . ALA A 1 197 ? -17.798 -5.747 10.650 1.00 97.62 197 ALA A C 1
ATOM 1523 O O . ALA A 1 197 ? -16.784 -5.612 9.973 1.00 97.62 197 ALA A O 1
ATOM 1524 N N . GLY A 1 198 ? -18.610 -6.803 10.512 1.00 98.12 198 GLY A N 1
ATOM 1525 C CA . GLY A 1 198 ? -18.363 -7.887 9.559 1.00 98.12 198 GLY A CA 1
ATOM 1526 C C . GLY A 1 198 ? -18.344 -7.411 8.106 1.00 98.12 198 GLY A C 1
ATOM 1527 O O . GLY A 1 198 ? -17.460 -7.803 7.352 1.00 98.12 198 GLY A O 1
ATOM 1528 N N . ALA A 1 199 ? -19.269 -6.531 7.713 1.00 98.56 199 ALA A N 1
ATOM 1529 C CA . ALA A 1 199 ? -19.293 -5.943 6.374 1.00 98.56 199 ALA A CA 1
ATOM 1530 C C . ALA A 1 199 ? -18.059 -5.067 6.105 1.00 98.56 199 ALA A C 1
ATOM 1532 O O . ALA A 1 199 ? -17.489 -5.134 5.022 1.00 98.56 199 ALA A O 1
ATOM 1533 N N . LEU A 1 200 ? -17.605 -4.293 7.093 1.00 98.62 200 LEU A N 1
ATOM 1534 C CA . LEU A 1 200 ? -16.396 -3.472 6.977 1.00 98.62 200 LEU A CA 1
ATOM 1535 C C . LEU A 1 200 ? -15.119 -4.321 6.893 1.00 98.62 200 LEU A C 1
ATOM 1537 O O . LEU A 1 200 ? -14.246 -4.013 6.086 1.00 98.62 200 LEU A O 1
ATOM 1541 N N . VAL A 1 201 ? -15.032 -5.425 7.644 1.00 98.50 201 VAL A N 1
ATOM 1542 C CA . VAL A 1 201 ? -13.945 -6.409 7.496 1.00 98.50 201 VAL A CA 1
ATOM 1543 C C . VAL A 1 201 ? -14.008 -7.104 6.132 1.00 98.50 201 VAL A C 1
ATOM 1545 O O . VAL A 1 201 ? -12.970 -7.293 5.509 1.00 98.50 201 VAL A O 1
ATOM 1548 N N . CYS A 1 202 ? -15.201 -7.418 5.619 1.00 98.56 202 CYS A N 1
ATOM 1549 C CA . CYS A 1 202 ? -15.371 -7.946 4.262 1.00 98.56 202 CYS A CA 1
ATOM 1550 C C . CYS A 1 202 ? -14.866 -6.955 3.202 1.00 98.56 202 CYS A C 1
ATOM 1552 O O . CYS A 1 202 ? -14.123 -7.345 2.307 1.00 98.56 202 CYS A O 1
ATOM 1554 N N . ILE A 1 203 ? -15.220 -5.670 3.320 1.00 98.56 203 ILE A N 1
ATOM 1555 C CA . ILE A 1 203 ? -14.718 -4.606 2.437 1.00 98.56 203 ILE A CA 1
ATOM 1556 C C . ILE A 1 203 ? -13.194 -4.510 2.538 1.00 98.56 203 ILE A C 1
ATOM 1558 O O . ILE A 1 203 ? -12.525 -4.488 1.509 1.00 98.56 203 ILE A O 1
ATOM 1562 N N . ALA A 1 204 ? -12.632 -4.517 3.751 1.00 98.38 204 ALA A N 1
ATOM 1563 C CA . ALA A 1 204 ? -11.185 -4.512 3.954 1.00 98.38 204 ALA A CA 1
ATOM 1564 C C . ALA A 1 204 ? -10.513 -5.718 3.282 1.00 98.38 204 ALA A C 1
ATOM 1566 O O . ALA A 1 204 ? -9.523 -5.544 2.584 1.00 98.38 204 ALA A O 1
ATOM 1567 N N . ALA A 1 205 ? -11.088 -6.916 3.421 1.00 97.69 205 ALA A N 1
ATOM 1568 C CA . ALA A 1 205 ? -10.589 -8.146 2.812 1.00 97.69 205 ALA A CA 1
ATOM 1569 C C . ALA A 1 205 ? -10.673 -8.136 1.274 1.00 97.69 205 ALA A C 1
ATOM 1571 O O . ALA A 1 205 ? -9.829 -8.717 0.600 1.00 97.69 205 ALA A O 1
ATOM 1572 N N . MET A 1 206 ? -11.667 -7.462 0.690 1.00 97.44 206 MET A N 1
ATOM 1573 C CA . MET A 1 206 ? -11.755 -7.285 -0.766 1.00 97.44 206 MET A CA 1
ATOM 1574 C C . MET A 1 206 ? -10.876 -6.135 -1.278 1.00 97.44 206 MET A C 1
ATOM 1576 O O . MET A 1 206 ? -10.478 -6.137 -2.439 1.00 97.44 206 MET A O 1
ATOM 1580 N N . LEU A 1 207 ? -10.553 -5.149 -0.439 1.00 97.44 207 LEU A N 1
ATOM 1581 C CA . LEU A 1 207 ? -9.514 -4.167 -0.748 1.00 97.44 207 LEU A CA 1
ATOM 1582 C C . LEU A 1 207 ? -8.134 -4.805 -0.649 1.00 97.44 207 LEU A C 1
ATOM 1584 O O . LEU A 1 207 ? -7.281 -4.470 -1.450 1.00 97.44 207 LEU A O 1
ATOM 1588 N N . ARG A 1 208 ? -7.919 -5.726 0.292 1.00 93.94 208 ARG A N 1
ATOM 1589 C CA . ARG A 1 208 ? -6.665 -6.450 0.516 1.00 93.94 208 ARG A CA 1
ATOM 1590 C C . ARG A 1 208 ? -6.955 -7.829 1.128 1.00 93.94 208 ARG A C 1
ATOM 1592 O O . ARG A 1 208 ? -7.296 -7.895 2.308 1.00 93.94 208 ARG A O 1
ATOM 1599 N N . PRO A 1 209 ? -6.786 -8.933 0.378 1.00 93.81 209 PRO A N 1
ATOM 1600 C CA . PRO A 1 209 ? -7.080 -10.299 0.821 1.00 93.81 209 PRO A CA 1
ATOM 1601 C C . PRO A 1 209 ? -6.563 -10.689 2.206 1.00 93.81 209 PRO A C 1
ATOM 1603 O O . PRO A 1 209 ? -7.265 -11.371 2.950 1.00 93.81 209 PRO A O 1
ATOM 1606 N N . ASP A 1 210 ? -5.369 -10.235 2.585 1.00 93.12 210 ASP A N 1
ATOM 1607 C CA . ASP A 1 210 ? -4.773 -10.518 3.894 1.00 93.12 210 ASP A CA 1
ATOM 1608 C C . ASP A 1 210 ? -5.615 -9.988 5.064 1.00 93.12 210 ASP A C 1
ATOM 1610 O O . ASP A 1 210 ? -5.624 -10.575 6.147 1.00 93.12 210 ASP A O 1
ATOM 1614 N N . HIS A 1 211 ? -6.389 -8.915 4.859 1.00 96.62 211 HIS A N 1
ATOM 1615 C CA . HIS A 1 211 ? -7.294 -8.382 5.877 1.00 96.62 211 HIS A CA 1
ATOM 1616 C C . HIS A 1 211 ? -8.462 -9.327 6.195 1.00 96.62 211 HIS A C 1
ATOM 1618 O O . HIS A 1 211 ? -9.133 -9.130 7.209 1.00 96.62 211 HIS A O 1
ATOM 1624 N N . ALA A 1 212 ? -8.657 -10.414 5.434 1.00 96.19 212 ALA A N 1
ATOM 1625 C CA . ALA A 1 212 ? -9.536 -11.515 5.832 1.00 96.19 212 ALA A CA 1
ATOM 1626 C C . ALA A 1 212 ? -9.139 -12.122 7.192 1.00 96.19 212 ALA A C 1
ATOM 1628 O O . ALA A 1 212 ? -9.999 -12.641 7.907 1.00 96.19 212 ALA A O 1
ATOM 1629 N N . LEU A 1 213 ? -7.870 -11.991 7.607 1.00 96.31 213 LEU A N 1
ATOM 1630 C CA . LEU A 1 213 ? -7.407 -12.393 8.938 1.00 96.31 213 LEU A CA 1
ATOM 1631 C C . LEU A 1 213 ? -8.187 -11.712 10.073 1.00 96.31 213 LEU A C 1
ATOM 1633 O O . LEU A 1 213 ? -8.324 -12.307 11.139 1.00 96.31 213 LEU A O 1
ATOM 1637 N N . PHE A 1 214 ? -8.758 -10.519 9.855 1.00 98.06 214 PHE A N 1
ATOM 1638 C CA . PHE A 1 214 ? -9.548 -9.806 10.864 1.00 98.06 214 PHE A CA 1
ATOM 1639 C C . PHE A 1 214 ? -10.914 -10.448 11.157 1.00 98.06 214 PHE A C 1
ATOM 1641 O O . PHE A 1 214 ? -11.504 -10.138 12.195 1.00 98.06 214 PHE A O 1
ATOM 1648 N N . PHE A 1 215 ? -11.402 -11.385 10.332 1.00 97.25 215 PHE A N 1
ATOM 1649 C CA . PHE A 1 215 ? -12.617 -12.142 10.658 1.00 97.25 215 PHE A CA 1
ATOM 1650 C C . PHE A 1 215 ? -12.452 -12.977 11.933 1.00 97.25 215 PHE A C 1
ATOM 1652 O O . PHE A 1 215 ? -13.399 -13.078 12.711 1.00 97.25 215 PHE A O 1
ATOM 1659 N N . ALA A 1 216 ? -11.262 -13.534 12.190 1.00 96.00 216 ALA A N 1
ATOM 1660 C CA . ALA A 1 216 ? -11.021 -14.351 13.379 1.00 96.00 216 ALA A CA 1
ATOM 1661 C C . ALA A 1 216 ? -11.019 -13.518 14.683 1.00 96.00 216 ALA A C 1
ATOM 1663 O O . ALA A 1 216 ? -11.800 -13.842 15.583 1.00 96.00 216 ALA A O 1
ATOM 1664 N N . PRO A 1 217 ? -10.256 -12.409 14.801 1.00 96.06 217 PRO A N 1
ATOM 1665 C CA . PRO A 1 217 ? -10.371 -11.482 15.922 1.00 96.06 217 PRO A CA 1
ATOM 1666 C C . PRO A 1 217 ? -11.774 -10.906 16.097 1.00 96.06 217 PRO A C 1
ATOM 1668 O O . PRO A 1 217 ? -12.222 -10.759 17.231 1.00 96.06 217 PRO A O 1
ATOM 1671 N N . LEU A 1 218 ? -12.487 -10.607 15.004 1.00 97.00 218 LEU A N 1
ATOM 1672 C CA . LEU A 1 218 ? -13.861 -10.106 15.075 1.00 97.00 218 LEU A CA 1
ATOM 1673 C C . LEU A 1 218 ? -14.816 -11.166 15.630 1.00 97.00 218 LEU A C 1
ATOM 1675 O O . LEU A 1 218 ? -15.585 -10.878 16.544 1.00 97.00 218 LEU A O 1
ATOM 1679 N N . GLY A 1 219 ? -14.741 -12.394 15.114 1.00 95.50 219 GLY A N 1
ATOM 1680 C CA . GLY A 1 219 ? -15.524 -13.528 15.597 1.00 95.50 219 GLY A CA 1
ATOM 1681 C C . GLY A 1 219 ? -15.284 -13.781 17.082 1.00 95.50 219 GLY A C 1
ATOM 1682 O O . GLY A 1 219 ? -16.236 -13.850 17.857 1.00 95.50 219 GLY A O 1
ATOM 1683 N N . PHE A 1 220 ? -14.015 -13.823 17.499 1.00 94.69 220 PHE A N 1
ATOM 1684 C CA . PHE A 1 220 ? -13.640 -13.969 18.905 1.00 94.69 220 PHE A CA 1
ATOM 1685 C C . PHE A 1 220 ? -14.172 -12.816 19.767 1.00 94.69 220 PHE A C 1
ATOM 1687 O O . PHE A 1 220 ? -14.756 -13.046 20.826 1.00 94.69 220 PHE A O 1
ATOM 1694 N N . ALA A 1 221 ? -14.042 -11.576 19.294 1.00 93.06 221 ALA A N 1
ATOM 1695 C CA . ALA A 1 221 ? -14.528 -10.398 19.995 1.00 93.06 221 ALA A CA 1
ATOM 1696 C C . ALA A 1 221 ? -16.036 -10.446 20.255 1.00 93.06 221 ALA A C 1
ATOM 1698 O O . ALA A 1 221 ? -16.464 -10.218 21.389 1.00 93.06 221 ALA A O 1
ATOM 1699 N N . VAL A 1 222 ? -16.847 -10.787 19.250 1.00 92.56 222 VAL A N 1
ATOM 1700 C CA . VAL A 1 222 ? -18.312 -10.778 19.395 1.00 92.56 222 VAL A CA 1
ATOM 1701 C C . VAL A 1 222 ? -18.834 -11.920 20.269 1.00 92.56 222 VAL A C 1
ATOM 1703 O O . VAL A 1 222 ? -19.874 -11.759 20.900 1.00 92.56 222 VAL A O 1
ATOM 1706 N N . VAL A 1 223 ? -18.109 -13.043 20.371 1.00 92.75 223 VAL A N 1
ATOM 1707 C CA . VAL A 1 223 ? -18.485 -14.173 21.247 1.00 92.75 223 VAL A CA 1
ATOM 1708 C C . VAL A 1 223 ? -17.840 -14.122 22.637 1.00 92.75 223 VAL A C 1
ATOM 1710 O O . VAL A 1 223 ? -18.164 -14.943 23.496 1.00 92.75 223 VAL A O 1
ATOM 1713 N N . SER A 1 224 ? -16.934 -13.171 22.883 1.00 87.31 224 SER A N 1
ATOM 1714 C CA . SER A 1 224 ? -16.221 -13.034 24.163 1.00 87.31 224 SER A CA 1
ATOM 1715 C C . SER A 1 224 ? -17.100 -12.519 25.311 1.00 87.31 224 SER A C 1
ATOM 1717 O O . SER A 1 224 ? -16.717 -12.613 26.479 1.00 87.31 224 SER A O 1
ATOM 1719 N N . THR A 1 225 ? -18.294 -12.003 25.002 1.00 81.31 225 THR A N 1
ATOM 1720 C CA . THR A 1 225 ? -19.222 -11.410 25.973 1.00 81.31 225 THR A CA 1
ATOM 1721 C C . THR A 1 225 ? -20.638 -11.965 25.824 1.00 81.31 225 THR A C 1
ATOM 1723 O O . THR A 1 225 ? -20.994 -12.529 24.792 1.00 81.31 225 THR A O 1
ATOM 1726 N N . GLY A 1 226 ? -21.445 -11.842 26.882 1.00 83.75 226 GLY A N 1
ATOM 1727 C CA . GLY A 1 226 ? -22.845 -12.276 26.888 1.00 83.75 226 GLY A CA 1
ATOM 1728 C C . GLY A 1 226 ? -23.065 -13.769 27.156 1.00 83.75 226 GLY A C 1
ATOM 1729 O O . GLY A 1 226 ? -22.126 -14.555 27.341 1.00 83.75 226 GLY A O 1
ATOM 1730 N N . THR A 1 227 ? -24.344 -14.137 27.204 1.00 88.94 227 THR A N 1
ATOM 1731 C CA . THR A 1 227 ? -24.861 -15.504 27.359 1.00 88.94 227 THR A CA 1
ATOM 1732 C C . THR A 1 227 ? -24.638 -16.343 26.099 1.00 88.94 227 THR A C 1
ATOM 1734 O O . THR A 1 227 ? -24.424 -15.812 25.012 1.00 88.94 227 THR A O 1
ATOM 1737 N N . LEU A 1 228 ? -24.742 -17.672 26.204 1.00 90.00 228 LEU A N 1
ATOM 1738 C CA . LEU A 1 228 ? -24.560 -18.572 25.057 1.00 90.00 228 LEU A CA 1
ATOM 1739 C C . LEU A 1 228 ? -25.484 -18.218 23.873 1.00 90.00 228 LEU A C 1
ATOM 1741 O O . LEU A 1 228 ? -25.034 -18.171 22.731 1.00 90.00 228 LEU A O 1
ATOM 1745 N N . ARG A 1 229 ? -26.758 -17.894 24.141 1.00 91.00 229 ARG A N 1
ATOM 1746 C CA . ARG A 1 229 ? -27.729 -17.483 23.111 1.00 91.00 229 ARG A CA 1
ATOM 1747 C C . ARG A 1 229 ? -27.337 -16.162 22.438 1.00 91.00 229 ARG A C 1
ATOM 1749 O O . ARG A 1 229 ? -27.464 -16.043 21.222 1.00 91.00 229 ARG A O 1
ATOM 1756 N N . GLU A 1 230 ? -26.859 -15.183 23.204 1.00 88.81 230 GLU A N 1
ATOM 1757 C CA . GLU A 1 230 ? -26.392 -13.898 22.662 1.00 88.81 230 GLU A CA 1
ATOM 1758 C C . GLU A 1 230 ? -25.138 -14.072 21.806 1.00 88.81 230 GLU A C 1
ATOM 1760 O O . GLU A 1 230 ? -25.064 -13.491 20.726 1.00 88.81 230 GLU A O 1
ATOM 1765 N N . ARG A 1 231 ? -24.207 -14.940 22.224 1.00 90.94 231 ARG A N 1
ATOM 1766 C CA . ARG A 1 231 ? -23.012 -15.291 21.442 1.00 90.94 231 ARG A CA 1
ATOM 1767 C C . ARG A 1 231 ? -23.379 -15.928 20.107 1.00 90.94 231 ARG A C 1
ATOM 1769 O O . ARG A 1 231 ? -22.860 -15.505 19.079 1.00 90.94 231 ARG A O 1
ATOM 1776 N N . PHE A 1 232 ? -24.301 -16.895 20.099 1.00 92.69 232 PHE A N 1
ATOM 1777 C CA . PHE A 1 232 ? -24.785 -17.508 18.856 1.00 92.69 232 PHE A CA 1
ATOM 1778 C C . PHE A 1 232 ? -25.450 -16.485 17.935 1.00 92.69 232 PHE A C 1
ATOM 1780 O O . PHE A 1 232 ? -25.167 -16.462 16.738 1.00 92.69 232 PHE A O 1
ATOM 1787 N N . ARG A 1 233 ? -26.289 -15.599 18.485 1.00 92.25 233 ARG A N 1
ATOM 1788 C CA . ARG A 1 233 ? -26.919 -14.526 17.708 1.00 92.25 233 ARG A CA 1
ATOM 1789 C C . ARG A 1 233 ? -25.874 -13.579 17.116 1.00 92.25 233 ARG A C 1
ATOM 1791 O O . ARG A 1 233 ? -25.923 -13.312 15.921 1.00 92.25 233 ARG A O 1
ATOM 1798 N N . ALA A 1 234 ? -24.914 -13.118 17.914 1.00 89.81 234 ALA A N 1
ATOM 1799 C CA . ALA A 1 234 ? -23.853 -12.224 17.458 1.00 89.81 234 ALA A CA 1
ATOM 1800 C C . ALA A 1 234 ? -22.961 -12.877 16.388 1.00 89.81 234 ALA A C 1
ATOM 1802 O O . ALA A 1 234 ? -22.648 -12.243 15.384 1.00 89.81 234 ALA A O 1
ATOM 1803 N N . ALA A 1 235 ? -22.616 -14.158 16.550 1.00 91.88 235 ALA A N 1
ATOM 1804 C CA . ALA A 1 235 ? -21.868 -14.919 15.552 1.00 91.88 235 ALA A CA 1
ATOM 1805 C C . ALA A 1 235 ? -22.663 -15.109 14.248 1.00 91.88 235 ALA A C 1
ATOM 1807 O O . ALA A 1 235 ? -22.102 -14.973 13.162 1.00 91.88 235 ALA A O 1
ATOM 1808 N N . SER A 1 236 ? -23.977 -15.355 14.337 1.00 94.94 236 SER A N 1
ATOM 1809 C CA . SER A 1 236 ? -24.836 -15.519 13.155 1.00 94.94 236 SER A CA 1
ATOM 1810 C C . SER A 1 236 ? -24.880 -14.270 12.267 1.00 94.94 236 SER A C 1
ATOM 1812 O O . SER A 1 236 ? -25.022 -14.374 11.052 1.00 94.94 236 SER A O 1
ATOM 1814 N N . GLU A 1 237 ? -24.674 -13.082 12.842 1.00 95.56 237 GLU A N 1
ATOM 1815 C CA . GLU A 1 237 ? -24.612 -11.832 12.082 1.00 95.56 237 GLU A CA 1
ATOM 1816 C C . GLU A 1 237 ? -23.357 -11.700 11.202 1.00 95.56 237 GLU A C 1
ATOM 1818 O O . GLU A 1 237 ? -23.355 -10.901 10.263 1.00 95.56 237 GLU A O 1
ATOM 1823 N N . LEU A 1 238 ? -22.307 -12.482 11.473 1.00 96.50 238 LEU A N 1
ATOM 1824 C CA . LEU A 1 238 ? -21.072 -12.497 10.682 1.00 96.50 238 LEU A CA 1
ATOM 1825 C C . LEU A 1 238 ? -21.135 -13.464 9.491 1.00 96.50 238 LEU A C 1
ATOM 1827 O O . LEU A 1 238 ? -20.287 -13.391 8.603 1.00 96.50 238 LEU A O 1
ATOM 1831 N N . VAL A 1 239 ? -22.156 -14.326 9.436 1.00 96.00 239 VAL A N 1
ATOM 1832 C CA . VAL A 1 239 ? -22.315 -15.337 8.382 1.00 96.00 239 VAL A CA 1
ATOM 1833 C C . VAL A 1 239 ? -22.480 -14.688 7.011 1.00 96.00 239 VAL A C 1
ATOM 1835 O O . VAL A 1 239 ? -21.803 -15.088 6.072 1.00 96.00 239 VAL A O 1
ATOM 1838 N N . ILE A 1 240 ? -23.327 -13.660 6.882 1.00 96.62 240 ILE A N 1
ATOM 1839 C CA . ILE A 1 240 ? -23.561 -13.003 5.585 1.00 96.62 240 ILE A CA 1
ATOM 1840 C C . ILE A 1 240 ? -22.271 -12.357 5.046 1.00 96.62 240 ILE A C 1
ATOM 1842 O O . ILE A 1 240 ? -21.897 -12.690 3.923 1.00 96.62 240 ILE A O 1
ATOM 1846 N N . PRO A 1 241 ? -21.546 -11.499 5.797 1.00 97.38 241 PRO A N 1
ATOM 1847 C CA . PRO A 1 241 ? -20.264 -10.971 5.329 1.00 97.38 241 PRO A CA 1
ATOM 1848 C C . PRO A 1 241 ? -19.242 -12.054 4.959 1.00 97.38 241 PRO A C 1
ATOM 1850 O O . PRO A 1 241 ? -18.567 -11.931 3.940 1.00 97.38 241 PRO A O 1
ATOM 1853 N N . ALA A 1 242 ? -19.157 -13.135 5.743 1.00 95.56 242 ALA A N 1
ATOM 1854 C CA . ALA A 1 242 ? -18.257 -14.247 5.449 1.00 95.56 242 ALA A CA 1
ATOM 1855 C C . ALA A 1 242 ? -18.648 -14.989 4.159 1.00 95.56 242 ALA A C 1
ATOM 1857 O O . ALA A 1 242 ? -17.776 -15.306 3.355 1.00 95.56 242 ALA A O 1
ATOM 1858 N N . ILE A 1 243 ? -19.946 -15.220 3.923 1.00 96.94 243 ILE A N 1
ATOM 1859 C CA . ILE A 1 243 ? -20.455 -15.827 2.684 1.00 96.94 243 ILE A CA 1
ATOM 1860 C C . ILE A 1 243 ? -20.178 -14.924 1.485 1.00 96.94 243 ILE A C 1
ATOM 1862 O O . ILE A 1 243 ? -19.763 -15.429 0.450 1.00 96.94 243 ILE A O 1
ATOM 1866 N N . VAL A 1 244 ? -20.374 -13.607 1.605 1.00 97.50 244 VAL A N 1
ATOM 1867 C CA . VAL A 1 244 ? -20.076 -12.660 0.518 1.00 97.50 244 VAL A CA 1
ATOM 1868 C C . VAL A 1 244 ? -18.596 -12.724 0.145 1.00 97.50 244 VAL A C 1
ATOM 1870 O O . VAL A 1 244 ? -18.273 -12.873 -1.034 1.00 97.50 244 VAL A O 1
ATOM 1873 N N . PHE A 1 245 ? -17.698 -12.694 1.135 1.00 96.62 245 PHE A N 1
ATOM 1874 C CA . PHE A 1 245 ? -16.263 -12.827 0.886 1.00 96.62 245 PHE A CA 1
ATOM 1875 C C . PHE A 1 245 ? -15.900 -14.197 0.292 1.00 96.62 245 PHE A C 1
ATOM 1877 O O . PHE A 1 245 ? -15.143 -14.266 -0.673 1.00 96.62 245 PHE A O 1
ATOM 1884 N N . ALA A 1 246 ? -16.467 -15.286 0.816 1.00 96.50 246 ALA A N 1
ATOM 1885 C CA . ALA A 1 246 ? -16.222 -16.636 0.313 1.00 96.50 246 ALA A CA 1
ATOM 1886 C C . ALA A 1 246 ? -16.737 -16.822 -1.123 1.00 96.50 246 ALA A C 1
ATOM 1888 O O . ALA A 1 246 ? -16.041 -17.401 -1.953 1.00 96.50 246 ALA A O 1
ATOM 1889 N N . ALA A 1 247 ? -17.924 -16.300 -1.441 1.00 96.94 247 ALA A N 1
ATOM 1890 C CA . ALA A 1 247 ? -18.485 -16.325 -2.786 1.00 96.94 247 ALA A CA 1
ATOM 1891 C C . ALA A 1 247 ? -17.588 -15.555 -3.760 1.00 96.94 247 ALA A C 1
ATOM 1893 O O . ALA A 1 247 ? -17.237 -16.085 -4.813 1.00 96.94 247 ALA A O 1
ATOM 1894 N N . PHE A 1 248 ? -17.148 -14.353 -3.377 1.00 95.12 248 PHE A N 1
ATOM 1895 C CA . PHE A 1 248 ? -16.155 -13.594 -4.133 1.00 95.12 248 PHE A CA 1
ATOM 1896 C C . PHE A 1 248 ? -14.875 -14.418 -4.368 1.00 95.12 248 PHE A C 1
ATOM 1898 O O . PHE A 1 248 ? -14.429 -14.550 -5.508 1.00 95.12 248 PHE A O 1
ATOM 1905 N N . TRP A 1 249 ? -14.320 -15.025 -3.315 1.00 95.31 249 TRP A N 1
ATOM 1906 C CA . TRP A 1 249 ? -13.092 -15.818 -3.394 1.00 95.31 249 TRP A CA 1
ATOM 1907 C C . TRP A 1 249 ? -13.224 -17.020 -4.334 1.00 95.31 249 TRP A C 1
ATOM 1909 O O . TRP A 1 249 ? -12.333 -17.283 -5.137 1.00 95.31 249 TRP A O 1
ATOM 1919 N N . ILE A 1 250 ? -14.354 -17.731 -4.274 1.00 96.62 250 ILE A N 1
ATOM 1920 C CA . ILE A 1 250 ? -14.638 -18.884 -5.137 1.00 96.62 250 ILE A CA 1
ATOM 1921 C C . ILE A 1 250 ? -14.784 -18.450 -6.598 1.00 96.62 250 ILE A C 1
ATOM 1923 O O . ILE A 1 250 ? -14.252 -19.119 -7.482 1.00 96.62 250 ILE A O 1
ATOM 1927 N N . LEU A 1 251 ? -15.486 -17.346 -6.873 1.00 95.50 251 LEU A N 1
ATOM 1928 C CA . LEU A 1 251 ? -15.652 -16.828 -8.235 1.00 95.50 251 LEU A CA 1
ATOM 1929 C C . LEU A 1 251 ? -14.308 -16.411 -8.840 1.00 95.50 251 LEU A C 1
ATOM 1931 O O . LEU A 1 251 ? -13.994 -16.799 -9.964 1.00 95.50 251 LEU A O 1
ATOM 1935 N N . ARG A 1 252 ? -13.493 -15.692 -8.063 1.00 94.75 252 ARG A N 1
ATOM 1936 C CA . ARG A 1 252 ? -12.113 -15.333 -8.410 1.00 94.75 252 ARG A CA 1
ATOM 1937 C C . ARG A 1 252 ? -11.281 -16.580 -8.721 1.00 94.75 252 ARG A C 1
ATOM 1939 O O . ARG A 1 252 ? -10.680 -16.660 -9.789 1.00 94.75 252 ARG A O 1
ATOM 1946 N N . TRP A 1 253 ? -11.287 -17.567 -7.824 1.00 95.94 253 TRP A N 1
ATOM 1947 C CA . TRP A 1 253 ? -10.538 -18.812 -8.005 1.00 95.94 253 TRP A CA 1
ATOM 1948 C C . TRP A 1 253 ? -10.973 -19.556 -9.273 1.00 95.94 253 TRP A C 1
ATOM 1950 O O . TRP A 1 253 ? -10.130 -19.996 -10.049 1.00 95.94 253 TRP A O 1
ATOM 1960 N N . ARG A 1 254 ? -12.279 -19.634 -9.552 1.00 96.06 254 ARG A N 1
ATOM 1961 C CA . ARG A 1 254 ? -12.787 -20.244 -10.791 1.00 96.06 254 ARG A CA 1
ATOM 1962 C C . ARG A 1 254 ? -12.373 -19.490 -12.053 1.00 96.06 254 ARG A C 1
ATOM 1964 O O . ARG A 1 254 ? -12.220 -20.119 -13.095 1.00 96.06 254 ARG A O 1
ATOM 1971 N N . TRP A 1 255 ? -12.225 -18.170 -11.979 1.00 95.25 255 TRP A N 1
ATOM 1972 C CA . TRP A 1 255 ? -11.852 -17.348 -13.128 1.00 95.25 255 TRP A CA 1
ATOM 1973 C C . TRP A 1 255 ? -10.361 -17.451 -13.471 1.00 95.25 255 TRP A C 1
ATOM 1975 O O . TRP A 1 255 ? -10.019 -17.639 -14.639 1.00 95.25 255 TRP A O 1
ATOM 1985 N N . TYR A 1 256 ? -9.491 -17.350 -12.460 1.00 96.00 256 TYR A N 1
ATOM 1986 C CA . TYR A 1 256 ? -8.033 -17.345 -12.634 1.00 96.00 256 TYR A CA 1
ATOM 1987 C C . TYR A 1 256 ? -7.392 -18.735 -12.529 1.00 96.00 256 TYR A C 1
ATOM 1989 O O . TYR A 1 256 ? -6.274 -18.933 -12.988 1.00 96.00 256 TYR A O 1
ATOM 1997 N N . GLY A 1 257 ? -8.060 -19.718 -11.931 1.00 95.06 257 GLY A N 1
ATOM 1998 C CA . GLY A 1 257 ? -7.547 -21.081 -11.749 1.00 95.06 257 GLY A CA 1
ATOM 1999 C C . GLY A 1 257 ? -6.640 -21.270 -10.526 1.00 95.06 257 GLY A C 1
ATOM 2000 O O . GLY A 1 257 ? -6.585 -22.374 -9.988 1.00 95.06 257 GLY A O 1
ATOM 2001 N N . ASP A 1 258 ? -6.004 -20.208 -10.023 1.00 93.69 258 ASP A N 1
ATOM 2002 C CA . ASP A 1 258 ? -5.153 -20.263 -8.827 1.00 93.69 258 ASP A CA 1
ATOM 2003 C C . ASP A 1 258 ? -5.937 -19.915 -7.553 1.00 93.69 258 ASP A C 1
ATOM 2005 O O . ASP A 1 258 ? -6.749 -18.984 -7.523 1.00 93.69 258 ASP A O 1
ATOM 2009 N N . PHE A 1 259 ? -5.702 -20.666 -6.471 1.00 94.38 259 PHE A N 1
ATOM 2010 C CA . PHE A 1 259 ? -6.432 -20.474 -5.211 1.00 94.38 259 PHE A CA 1
ATOM 2011 C C . PHE A 1 259 ? -6.076 -19.135 -4.539 1.00 94.38 259 PHE A C 1
ATOM 2013 O O . PHE A 1 259 ? -6.957 -18.397 -4.085 1.00 94.38 259 PHE A O 1
ATOM 2020 N N . TYR A 1 260 ? -4.788 -18.780 -4.514 1.00 94.50 260 TYR A N 1
ATOM 2021 C CA . TYR A 1 260 ? -4.298 -17.474 -4.054 1.00 94.50 260 TYR A CA 1
ATOM 2022 C C . TYR A 1 260 ? -3.954 -16.558 -5.238 1.00 94.50 260 TYR A C 1
ATOM 2024 O O . TYR A 1 260 ? -3.781 -17.063 -6.346 1.00 94.50 260 TYR A O 1
ATOM 2032 N N . PRO A 1 261 ? -3.909 -15.222 -5.056 1.00 94.31 261 PRO A N 1
ATOM 2033 C CA . PRO A 1 261 ? -3.531 -14.317 -6.142 1.00 94.31 261 PRO A CA 1
ATOM 2034 C C . PRO A 1 261 ? -2.105 -14.606 -6.606 1.00 94.31 261 PRO A C 1
ATOM 2036 O O . PRO A 1 261 ? -1.280 -15.032 -5.798 1.00 94.31 261 PRO A O 1
ATOM 2039 N N . ASN A 1 262 ? -1.770 -14.332 -7.868 1.00 95.25 262 ASN A N 1
ATOM 2040 C CA . ASN A 1 262 ? -0.441 -14.654 -8.400 1.00 95.25 262 ASN A CA 1
ATOM 2041 C C . ASN A 1 262 ? 0.682 -13.983 -7.584 1.00 95.25 262 ASN A C 1
ATOM 2043 O O . ASN A 1 262 ? 1.725 -14.575 -7.303 1.00 95.25 262 ASN A O 1
ATOM 2047 N N . THR A 1 263 ? 0.421 -12.776 -7.081 1.00 92.12 263 THR A N 1
ATOM 2048 C CA . THR A 1 263 ? 1.346 -12.027 -6.221 1.00 92.12 263 THR A CA 1
ATOM 2049 C C . THR A 1 263 ? 1.616 -12.693 -4.864 1.00 92.12 263 THR A C 1
ATOM 2051 O O . THR A 1 263 ? 2.689 -12.472 -4.302 1.00 92.12 263 THR A O 1
ATOM 2054 N N . TYR A 1 264 ? 0.715 -13.541 -4.343 1.00 93.44 264 TYR A N 1
ATOM 2055 C CA . TYR A 1 264 ? 0.966 -14.357 -3.144 1.00 93.44 264 TYR A CA 1
ATOM 2056 C C . TYR A 1 264 ? 2.119 -15.333 -3.389 1.00 93.44 264 TYR A C 1
ATOM 2058 O O . TYR A 1 264 ? 3.033 -15.450 -2.567 1.00 93.44 264 TYR A O 1
ATOM 2066 N N . TYR A 1 265 ? 2.095 -15.997 -4.548 1.00 94.19 265 TYR A N 1
ATOM 2067 C CA . TYR A 1 265 ? 3.148 -16.912 -4.967 1.00 94.19 265 TYR A CA 1
ATOM 2068 C C . TYR A 1 265 ? 4.425 -16.144 -5.313 1.00 94.19 265 TYR A C 1
ATOM 2070 O O . TYR A 1 265 ? 5.492 -16.511 -4.821 1.00 94.19 265 TYR A O 1
ATOM 2078 N N . ALA A 1 266 ? 4.326 -15.029 -6.045 1.00 91.81 266 ALA A N 1
ATOM 2079 C CA . ALA A 1 266 ? 5.472 -14.188 -6.404 1.00 91.81 266 ALA A CA 1
ATOM 2080 C C . ALA A 1 266 ? 6.237 -13.669 -5.172 1.00 91.81 266 ALA A C 1
ATOM 2082 O O . ALA A 1 266 ? 7.466 -13.712 -5.131 1.00 91.81 266 ALA A O 1
ATOM 2083 N N . LYS A 1 267 ? 5.513 -13.247 -4.124 1.00 90.62 267 LYS A N 1
ATOM 2084 C CA . LYS A 1 267 ? 6.090 -12.777 -2.851 1.00 90.62 267 LYS A CA 1
ATOM 2085 C C . LYS A 1 267 ? 6.424 -13.900 -1.862 1.00 90.62 267 LYS A C 1
ATOM 2087 O O . LYS A 1 267 ? 6.914 -13.618 -0.774 1.00 90.62 267 LYS A O 1
ATOM 2092 N N . SER A 1 268 ? 6.159 -15.162 -2.211 1.00 89.56 268 SER A N 1
ATOM 2093 C CA . SER A 1 268 ? 6.417 -16.339 -1.363 1.00 89.56 268 SER A CA 1
ATOM 2094 C C . SER A 1 268 ? 5.872 -16.211 0.056 1.00 89.56 268 SER A C 1
ATOM 2096 O O . SER A 1 268 ? 6.513 -16.613 1.028 1.00 89.56 268 SER A O 1
ATOM 2098 N N . ALA A 1 269 ? 4.661 -15.662 0.171 1.00 83.25 269 ALA A N 1
ATOM 2099 C CA . ALA A 1 269 ? 4.043 -15.319 1.450 1.00 83.25 269 ALA A CA 1
ATOM 2100 C C . ALA A 1 269 ? 3.776 -16.540 2.358 1.00 83.25 269 ALA A C 1
ATOM 2102 O O . ALA A 1 269 ? 3.588 -16.391 3.566 1.00 83.25 269 ALA A O 1
ATOM 2103 N N . SER A 1 270 ? 3.794 -17.759 1.807 1.00 88.00 270 SER A N 1
ATOM 2104 C CA . SER A 1 270 ? 3.726 -19.008 2.577 1.00 88.00 270 SER A CA 1
ATOM 2105 C C . SER A 1 270 ? 4.970 -19.257 3.441 1.00 88.00 270 SER A C 1
ATOM 2107 O O . SER A 1 270 ? 4.868 -19.904 4.487 1.00 88.00 270 SER A O 1
ATOM 2109 N N . ILE A 1 271 ? 6.133 -18.735 3.036 1.00 89.81 271 ILE A N 1
ATOM 2110 C CA . ILE A 1 271 ? 7.423 -18.961 3.691 1.00 89.81 271 ILE A CA 1
ATOM 2111 C C . ILE A 1 271 ? 7.667 -17.847 4.722 1.00 89.81 271 ILE A C 1
ATOM 2113 O O . ILE A 1 271 ? 7.749 -16.674 4.345 1.00 89.81 271 ILE A O 1
ATOM 2117 N N . PRO A 1 272 ? 7.842 -18.166 6.018 1.00 92.25 272 PRO A N 1
ATOM 2118 C CA . PRO A 1 272 ? 8.126 -17.154 7.031 1.00 92.25 272 PRO A CA 1
ATOM 2119 C C . PRO A 1 272 ? 9.444 -16.406 6.783 1.00 92.25 272 PRO A C 1
ATOM 2121 O O . PRO A 1 272 ? 10.427 -16.997 6.337 1.00 92.25 272 PRO A O 1
ATOM 2124 N N . TYR A 1 273 ? 9.477 -15.121 7.136 1.00 93.12 273 TYR A N 1
ATOM 2125 C CA . TYR A 1 273 ? 10.652 -14.249 7.069 1.00 93.12 273 TYR A CA 1
ATOM 2126 C C . TYR A 1 273 ? 10.775 -13.349 8.303 1.00 93.12 273 TYR A C 1
ATOM 2128 O O . TYR A 1 273 ? 10.850 -12.124 8.225 1.00 93.12 273 TYR A O 1
ATOM 2136 N N . TRP A 1 274 ? 10.804 -13.984 9.472 1.00 93.56 274 TRP A N 1
ATOM 2137 C CA . TRP A 1 274 ? 10.773 -13.313 10.773 1.00 93.56 274 TRP A CA 1
ATOM 2138 C C . TRP A 1 274 ? 11.831 -12.227 10.971 1.00 93.56 274 TRP A C 1
ATOM 2140 O O . TRP A 1 274 ? 11.530 -11.209 11.585 1.00 93.56 274 TRP A O 1
ATOM 2150 N N . VAL A 1 275 ? 13.056 -12.425 10.472 1.00 91.44 275 VAL A N 1
ATOM 2151 C CA . VAL A 1 275 ? 14.155 -11.454 10.639 1.00 91.44 275 VAL A CA 1
ATOM 2152 C C . VAL A 1 275 ? 13.798 -10.132 9.961 1.00 91.44 275 VAL A C 1
ATOM 2154 O O . VAL A 1 275 ? 13.732 -9.100 10.624 1.00 91.44 275 VAL A O 1
ATOM 2157 N N . GLN A 1 276 ? 13.467 -10.190 8.671 1.00 90.69 276 GLN A N 1
ATOM 2158 C CA . GLN A 1 276 ? 13.020 -9.044 7.887 1.00 90.69 276 GLN A CA 1
ATOM 2159 C C . GLN A 1 276 ? 11.772 -8.397 8.492 1.00 90.69 276 GLN A C 1
ATOM 2161 O O . GLN A 1 276 ? 11.714 -7.184 8.662 1.00 90.69 276 GLN A O 1
ATOM 2166 N N . GLY A 1 277 ? 10.773 -9.205 8.854 1.00 92.38 277 GLY A N 1
ATOM 2167 C CA . GLY A 1 277 ? 9.516 -8.692 9.388 1.00 92.38 277 GLY A CA 1
ATOM 2168 C C . GLY A 1 277 ? 9.681 -8.025 10.753 1.00 92.38 277 GLY A C 1
ATOM 2169 O O . GLY A 1 277 ? 9.000 -7.046 11.039 1.00 92.38 277 GLY A O 1
ATOM 2170 N N . SER A 1 278 ? 10.618 -8.499 11.577 1.00 90.56 278 SER A N 1
ATOM 2171 C CA . SER A 1 278 ? 10.947 -7.863 12.857 1.00 90.56 278 SER A CA 1
ATOM 2172 C C . SER A 1 278 ? 11.650 -6.524 12.649 1.00 90.56 278 SER A C 1
ATOM 2174 O O . SER A 1 278 ? 11.320 -5.567 13.343 1.00 90.56 278 SER A O 1
ATOM 2176 N N . ILE A 1 279 ? 12.557 -6.430 11.667 1.00 90.19 279 ILE A N 1
ATOM 2177 C CA . ILE A 1 279 ? 13.183 -5.161 11.255 1.00 90.19 279 ILE A CA 1
ATOM 2178 C C . ILE A 1 279 ? 12.117 -4.198 10.721 1.00 90.19 279 ILE A C 1
ATOM 2180 O O . ILE A 1 279 ? 12.083 -3.046 11.132 1.00 90.19 279 ILE A O 1
ATOM 2184 N N . TYR A 1 280 ? 11.192 -4.679 9.889 1.00 91.50 280 TYR A N 1
ATOM 2185 C CA . TYR A 1 280 ? 10.086 -3.887 9.349 1.00 91.50 280 TYR A CA 1
ATOM 2186 C C . TYR A 1 280 ? 9.168 -3.325 10.438 1.00 91.50 280 TYR A C 1
ATOM 2188 O O . TYR A 1 280 ? 8.811 -2.149 10.419 1.00 91.50 280 TYR A O 1
ATOM 2196 N N . VAL A 1 281 ? 8.780 -4.156 11.410 1.00 89.25 281 VAL A N 1
ATOM 2197 C CA . VAL A 1 281 ? 7.953 -3.709 12.538 1.00 89.25 281 VAL A CA 1
ATOM 2198 C C . VAL A 1 281 ? 8.735 -2.753 13.437 1.00 89.25 281 VAL A C 1
ATOM 2200 O O . VAL A 1 281 ? 8.169 -1.754 13.873 1.00 89.25 281 VAL A O 1
ATOM 2203 N N . ALA A 1 282 ? 10.020 -3.015 13.691 1.00 85.44 282 ALA A N 1
ATOM 2204 C CA . ALA A 1 282 ? 10.872 -2.117 14.465 1.00 85.44 282 ALA A CA 1
ATOM 2205 C C . ALA A 1 282 ? 11.024 -0.751 13.784 1.00 85.44 282 ALA A C 1
ATOM 2207 O O . ALA A 1 282 ? 10.908 0.262 14.469 1.00 85.44 282 ALA A O 1
ATOM 2208 N N . GLU A 1 283 ? 11.195 -0.726 12.460 1.00 84.31 283 GLU A N 1
ATOM 2209 C CA . GLU A 1 283 ? 11.240 0.499 11.658 1.00 84.31 283 GLU A CA 1
ATOM 2210 C C . GLU A 1 283 ? 9.919 1.260 11.731 1.00 84.31 283 GLU A C 1
ATOM 2212 O O . GLU A 1 283 ? 9.882 2.450 12.016 1.00 84.31 283 GLU A O 1
ATOM 2217 N N . PHE A 1 284 ? 8.794 0.568 11.561 1.00 85.25 284 PHE A N 1
ATOM 2218 C CA . PHE A 1 284 ? 7.488 1.199 11.705 1.00 85.25 284 PHE A CA 1
ATOM 2219 C C . PHE A 1 284 ? 7.285 1.796 13.109 1.00 85.25 284 PHE A C 1
ATOM 2221 O O . PHE A 1 284 ? 6.777 2.912 13.242 1.00 85.25 284 PHE A O 1
ATOM 2228 N N . VAL A 1 285 ? 7.688 1.087 14.166 1.00 78.94 285 VAL A N 1
ATOM 2229 C CA . VAL A 1 285 ? 7.588 1.581 15.549 1.00 78.94 285 VAL A CA 1
ATOM 2230 C C . VAL A 1 285 ? 8.520 2.777 15.779 1.00 78.94 285 VAL A C 1
ATOM 2232 O O . VAL A 1 285 ? 8.095 3.765 16.382 1.00 78.94 285 VAL A O 1
ATOM 2235 N N . SER A 1 286 ? 9.761 2.725 15.285 1.00 76.12 286 SER A N 1
ATOM 2236 C CA . SER A 1 286 ? 10.745 3.800 15.451 1.00 76.12 286 SER A CA 1
ATOM 2237 C C . SER A 1 286 ? 10.362 5.056 14.671 1.00 76.12 286 SER A C 1
ATOM 2239 O O . SER A 1 286 ? 10.385 6.147 15.238 1.00 76.12 286 SER A O 1
ATOM 2241 N N . ALA A 1 287 ? 9.951 4.906 13.413 1.00 75.00 287 ALA A N 1
ATOM 2242 C CA . ALA A 1 287 ? 9.640 5.998 12.499 1.00 75.00 287 ALA A CA 1
ATOM 2243 C C . ALA A 1 287 ? 8.324 6.698 12.838 1.00 75.00 287 ALA A C 1
ATOM 2245 O O . ALA A 1 287 ? 8.218 7.918 12.728 1.00 75.00 287 ALA A O 1
ATOM 2246 N N . THR A 1 288 ? 7.313 5.950 13.292 1.00 70.50 288 THR A N 1
ATOM 2247 C CA . THR A 1 288 ? 6.058 6.572 13.730 1.00 70.50 288 THR A CA 1
ATOM 2248 C C . THR A 1 288 ? 6.198 7.200 15.119 1.00 70.50 288 THR A C 1
ATOM 2250 O O . THR A 1 288 ? 5.422 8.088 15.462 1.00 70.50 288 THR A O 1
ATOM 2253 N N . ARG A 1 289 ? 7.187 6.777 15.926 1.00 66.38 289 ARG A N 1
ATOM 2254 C CA . ARG A 1 289 ? 7.392 7.197 17.327 1.00 66.38 289 ARG A CA 1
ATOM 2255 C C . ARG A 1 289 ? 6.124 7.079 18.186 1.00 66.38 289 ARG A C 1
ATOM 2257 O O . ARG A 1 289 ? 5.982 7.747 19.212 1.00 66.38 289 ARG A O 1
ATOM 2264 N N . VAL A 1 290 ? 5.201 6.191 17.807 1.00 58.09 290 VAL A N 1
A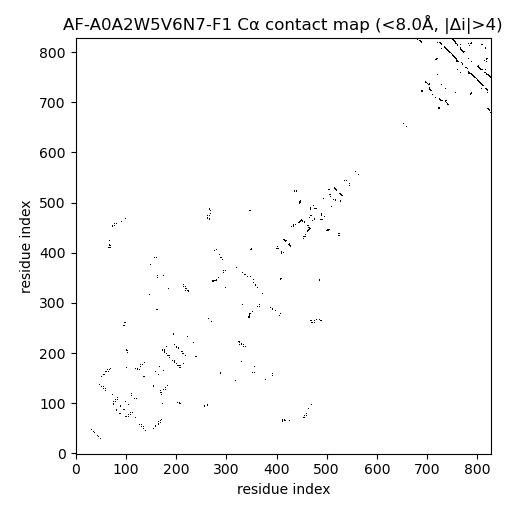TOM 2265 C CA . VAL A 1 290 ? 3.903 5.971 18.471 1.00 58.09 290 VAL A CA 1
ATOM 2266 C C . VAL A 1 290 ? 4.077 5.019 19.664 1.00 58.09 290 VAL A C 1
ATOM 2268 O O . VAL A 1 290 ? 3.362 4.035 19.836 1.00 58.09 290 VAL A O 1
ATOM 2271 N N . TRP A 1 291 ? 5.062 5.308 20.519 1.00 55.09 291 TRP A N 1
ATOM 2272 C CA . TRP A 1 291 ? 5.415 4.487 21.682 1.00 55.09 291 TRP A CA 1
ATOM 2273 C C . TRP A 1 291 ? 4.302 4.461 22.746 1.00 55.09 291 TRP A C 1
ATOM 2275 O O . TRP A 1 291 ? 4.203 3.508 23.515 1.00 55.09 291 TRP A O 1
ATOM 2285 N N . TRP A 1 292 ? 3.423 5.470 22.793 1.00 51.62 292 TRP A N 1
ATOM 2286 C CA . TRP A 1 292 ? 2.467 5.620 23.896 1.00 51.62 292 TRP A CA 1
ATOM 2287 C C . TRP A 1 292 ? 1.178 4.762 23.791 1.00 51.62 292 TRP A C 1
ATOM 2289 O O . TRP A 1 292 ? 0.805 4.182 24.810 1.00 51.62 292 TRP A O 1
ATOM 2299 N N . PRO A 1 293 ? 0.505 4.567 22.633 1.00 51.84 293 PRO A N 1
ATOM 2300 C CA . PRO A 1 293 ? -0.703 3.743 22.549 1.00 51.84 293 PRO A CA 1
ATOM 2301 C C . PRO A 1 293 ? -0.437 2.293 22.112 1.00 51.84 293 PRO A C 1
ATOM 2303 O O . PRO A 1 293 ? -1.235 1.423 22.435 1.00 51.84 293 PRO A O 1
ATOM 2306 N N . VAL A 1 294 ? 0.662 1.998 21.407 1.00 49.28 294 VAL A N 1
ATOM 2307 C CA . VAL A 1 294 ? 0.962 0.641 20.898 1.00 49.28 294 VAL A CA 1
ATOM 2308 C C . VAL A 1 294 ? 1.555 -0.259 21.987 1.00 49.28 294 VAL A C 1
ATOM 2310 O O . VAL A 1 294 ? 1.274 -1.454 22.006 1.00 49.28 294 VAL A O 1
ATOM 2313 N N . VAL A 1 295 ? 2.328 0.303 22.924 1.00 49.16 295 VAL A N 1
ATOM 2314 C CA . VAL A 1 295 ? 3.000 -0.462 23.992 1.00 49.16 295 VAL A CA 1
ATOM 2315 C C . VAL A 1 295 ? 2.270 -0.326 25.328 1.00 49.16 295 VAL A C 1
ATOM 2317 O O . VAL A 1 295 ? 1.944 -1.330 25.958 1.00 49.16 295 VAL A O 1
ATOM 2320 N N . PHE A 1 296 ? 1.948 0.896 25.762 1.00 51.03 296 PHE A N 1
ATOM 2321 C CA . PHE A 1 296 ? 1.408 1.100 27.110 1.00 51.03 296 PHE A CA 1
ATOM 2322 C C . PHE A 1 296 ? -0.100 0.874 27.222 1.00 51.03 296 PHE A C 1
ATOM 2324 O O . PHE A 1 296 ? -0.548 0.433 28.277 1.00 51.03 296 PHE A O 1
ATOM 2331 N N . ALA A 1 297 ? -0.895 1.091 26.168 1.00 54.31 297 ALA A N 1
ATOM 2332 C CA . ALA A 1 297 ? -2.337 0.858 26.261 1.00 54.31 297 ALA A CA 1
ATOM 2333 C C . ALA A 1 297 ? -2.723 -0.633 26.343 1.00 54.31 297 ALA A C 1
ATOM 2335 O O . ALA A 1 297 ? -3.563 -0.960 27.181 1.00 54.31 297 ALA A O 1
ATOM 2336 N N . PRO A 1 298 ? -2.111 -1.565 25.582 1.00 50.44 298 PRO A N 1
ATOM 2337 C CA . PRO A 1 298 ? -2.368 -2.993 25.751 1.00 50.44 298 PRO A CA 1
ATOM 2338 C C . PRO A 1 298 ? -1.847 -3.519 27.085 1.00 50.44 298 PRO A C 1
ATOM 2340 O O . PRO A 1 298 ? -2.548 -4.287 27.729 1.00 50.44 298 PRO A O 1
ATOM 2343 N N . LEU A 1 299 ? -0.669 -3.077 27.545 1.00 51.16 299 LEU A N 1
ATOM 2344 C CA . LEU A 1 299 ? -0.113 -3.478 28.844 1.00 51.16 299 LEU A CA 1
ATOM 2345 C C . LEU A 1 299 ? -0.946 -2.947 30.019 1.00 51.16 299 LEU A C 1
ATOM 2347 O O . LEU A 1 299 ? -1.207 -3.689 30.962 1.00 51.16 299 LEU A O 1
ATOM 2351 N N . ALA A 1 300 ? -1.434 -1.706 29.942 1.00 53.03 300 ALA A N 1
ATOM 2352 C CA . ALA A 1 300 ? -2.359 -1.151 30.925 1.00 53.03 300 ALA A CA 1
ATOM 2353 C C . ALA A 1 300 ? -3.730 -1.843 30.872 1.00 53.03 300 ALA A C 1
ATOM 2355 O O . ALA A 1 300 ? -4.288 -2.168 31.916 1.00 53.03 300 ALA A O 1
ATOM 2356 N N . ALA A 1 301 ? -4.263 -2.137 29.680 1.00 52.62 301 ALA A N 1
ATOM 2357 C CA . ALA A 1 301 ? -5.506 -2.893 29.523 1.00 52.62 301 ALA A CA 1
ATOM 2358 C C . ALA A 1 301 ? -5.380 -4.323 30.065 1.00 52.62 301 ALA A C 1
ATOM 2360 O O . ALA A 1 301 ? -6.296 -4.799 30.727 1.00 52.62 301 ALA A O 1
ATOM 2361 N N . LEU A 1 302 ? -4.243 -4.988 29.842 1.00 54.19 302 LEU A N 1
ATOM 2362 C CA . LEU A 1 302 ? -3.942 -6.317 30.367 1.00 54.19 302 LEU A CA 1
ATOM 2363 C C . LEU A 1 302 ? -3.809 -6.280 31.900 1.00 54.19 302 LEU A C 1
ATOM 2365 O O . LEU A 1 302 ? -4.430 -7.085 32.592 1.00 54.19 302 LEU A O 1
ATOM 2369 N N . ALA A 1 303 ? -3.085 -5.296 32.442 1.00 54.53 303 ALA A N 1
ATOM 2370 C CA . ALA A 1 303 ? -2.958 -5.076 33.882 1.00 54.53 303 ALA A CA 1
ATOM 2371 C C . ALA A 1 303 ? -4.315 -4.785 34.550 1.00 54.53 303 ALA A C 1
ATOM 2373 O O . ALA A 1 303 ? -4.600 -5.311 35.623 1.00 54.53 303 ALA A O 1
ATOM 2374 N N . LEU A 1 304 ? -5.198 -4.023 33.897 1.00 53.31 304 LEU A N 1
ATOM 2375 C CA . LEU A 1 304 ? -6.562 -3.755 34.368 1.00 53.31 304 LEU A CA 1
ATOM 2376 C C . LEU A 1 304 ? -7.498 -4.965 34.195 1.00 53.31 304 LEU A C 1
ATOM 2378 O O . LEU A 1 304 ? -8.379 -5.188 35.029 1.00 53.31 304 LEU A O 1
ATOM 2382 N N . TRP A 1 305 ? -7.304 -5.774 33.147 1.00 53.50 305 TRP A N 1
ATOM 2383 C CA . TRP A 1 305 ? -8.057 -7.008 32.890 1.00 53.50 305 TRP A CA 1
ATOM 2384 C C . TRP A 1 305 ? -7.793 -8.083 33.951 1.00 53.50 305 TRP A C 1
ATOM 2386 O O . TRP A 1 305 ? -8.723 -8.802 34.329 1.00 53.50 305 TRP A O 1
ATOM 2396 N N . PHE A 1 306 ? -6.562 -8.143 34.471 1.00 52.44 306 PHE A N 1
ATOM 2397 C CA . PHE A 1 306 ? -6.177 -9.006 35.592 1.00 52.44 306 PHE A CA 1
ATOM 2398 C C . PHE A 1 306 ? -6.381 -8.355 36.973 1.00 52.44 306 PHE A C 1
ATOM 2400 O O . PHE A 1 306 ? -6.645 -9.068 37.940 1.00 52.44 306 PHE A O 1
ATOM 2407 N N . GLY A 1 307 ? -6.309 -7.023 37.074 1.00 47.66 307 GLY A N 1
ATOM 2408 C CA . GLY A 1 307 ? -6.419 -6.278 38.333 1.00 47.66 307 GLY A CA 1
ATOM 2409 C C . GLY A 1 307 ? -7.849 -6.002 38.812 1.00 47.66 307 GLY A C 1
ATOM 2410 O O . GLY A 1 307 ? -8.065 -5.787 40.002 1.00 47.66 307 GLY A O 1
ATOM 2411 N N . SER A 1 308 ? -8.856 -6.038 37.934 1.00 47.81 308 SER A N 1
ATOM 2412 C CA . SER A 1 308 ? -10.248 -5.765 38.320 1.00 47.81 308 SER A CA 1
ATOM 2413 C C . SER A 1 308 ? -10.981 -7.030 38.789 1.00 47.81 308 SER A C 1
ATOM 2415 O O . SER A 1 308 ? -11.877 -7.561 38.130 1.00 47.81 308 SER A O 1
ATOM 2417 N N . ARG A 1 309 ? -10.607 -7.520 39.975 1.00 44.25 309 ARG A N 1
ATOM 2418 C CA . ARG A 1 309 ? -11.516 -8.271 40.850 1.00 44.25 309 ARG A CA 1
ATOM 2419 C C . ARG A 1 309 ? -11.866 -7.349 42.011 1.00 44.25 309 ARG A C 1
ATOM 2421 O O . ARG A 1 309 ? -11.040 -7.136 42.882 1.00 44.25 309 ARG A O 1
ATOM 2428 N N . SER A 1 310 ? -13.105 -6.862 42.036 1.00 48.94 310 SER A N 1
ATOM 2429 C CA . SER A 1 310 ? -13.691 -6.082 43.137 1.00 48.94 310 SER A CA 1
ATOM 2430 C C . SER A 1 310 ? -13.343 -4.586 43.170 1.00 48.94 310 SER A C 1
ATOM 2432 O O . SER A 1 310 ? -12.363 -4.160 43.762 1.00 48.94 310 SER A O 1
ATOM 2434 N N . SER A 1 311 ? -14.237 -3.755 42.632 1.00 37.34 311 SER A N 1
ATOM 2435 C CA . SER A 1 311 ? -14.633 -2.536 43.344 1.00 37.34 311 SER A CA 1
ATOM 2436 C C . SER A 1 311 ? -16.057 -2.163 42.944 1.00 37.34 311 SER A C 1
ATOM 2438 O O . SER A 1 311 ? -16.328 -1.782 41.809 1.00 37.34 311 SER A O 1
ATOM 2440 N N . LYS A 1 312 ? -16.987 -2.362 43.882 1.00 40.28 312 LYS A N 1
ATOM 2441 C CA . LYS A 1 312 ? -18.430 -2.104 43.750 1.00 40.28 312 LYS A CA 1
ATOM 2442 C C . LYS A 1 312 ? -18.837 -0.700 44.216 1.00 40.28 312 LYS A C 1
ATOM 2444 O O . LYS A 1 312 ? -20.019 -0.460 44.427 1.00 40.28 312 LYS A O 1
ATOM 2449 N N . SER A 1 313 ? -17.903 0.230 44.394 1.00 38.38 313 SER A N 1
ATOM 2450 C CA . SER A 1 313 ? -18.236 1.552 44.923 1.00 38.38 313 SER A CA 1
ATOM 2451 C C . SER A 1 313 ? -17.494 2.645 44.175 1.00 38.38 313 SER A C 1
ATOM 2453 O O . SER A 1 313 ? -16.289 2.796 44.345 1.00 38.38 313 SER A O 1
ATOM 2455 N N . LEU A 1 314 ? -18.220 3.352 43.306 1.00 37.22 314 LEU A N 1
ATOM 2456 C CA . LEU A 1 314 ? -18.184 4.805 43.096 1.00 37.22 314 LEU A CA 1
ATOM 2457 C C . LEU A 1 314 ? -19.127 5.142 41.928 1.00 37.22 314 LEU A C 1
ATOM 2459 O O . LEU A 1 314 ? -19.141 4.476 40.895 1.00 37.22 314 LEU A O 1
ATOM 2463 N N . THR A 1 315 ? -19.960 6.148 42.153 1.00 34.91 315 THR A N 1
ATOM 2464 C CA . THR A 1 315 ? -21.125 6.577 41.369 1.00 34.91 315 THR A CA 1
ATOM 2465 C C . THR A 1 315 ? -20.862 6.795 39.861 1.00 34.91 315 THR A C 1
ATOM 2467 O O . THR A 1 315 ? -19.783 7.258 39.480 1.00 34.91 315 THR A O 1
ATOM 2470 N N . PRO A 1 316 ? -21.834 6.486 38.971 1.00 37.22 316 PRO A N 1
ATOM 2471 C CA . PRO A 1 316 ? -21.654 6.548 37.522 1.00 37.22 316 PRO A CA 1
ATOM 2472 C C . PRO A 1 316 ? -22.042 7.931 36.977 1.00 37.22 316 PRO A C 1
ATOM 2474 O O . PRO A 1 316 ? -23.215 8.290 36.985 1.00 37.22 316 PRO A O 1
ATOM 2477 N N . VAL A 1 317 ? -21.077 8.706 36.473 1.00 37.91 317 VAL A N 1
ATOM 2478 C CA . VAL A 1 317 ? -21.365 9.969 35.748 1.00 37.91 317 VAL A CA 1
ATOM 2479 C C . VAL A 1 317 ? -20.815 9.981 34.313 1.00 37.91 317 VAL A C 1
ATOM 2481 O O . VAL A 1 317 ? -21.117 10.882 33.541 1.00 37.91 317 VAL A O 1
ATOM 2484 N N . THR A 1 318 ? -20.121 8.940 33.852 1.00 42.94 318 THR A N 1
ATOM 2485 C CA . THR A 1 318 ? -19.768 8.800 32.427 1.00 42.94 318 THR A CA 1
ATOM 2486 C C . THR A 1 318 ? -19.898 7.348 31.980 1.00 42.94 318 THR A C 1
ATOM 2488 O O . THR A 1 318 ? -19.607 6.427 32.743 1.00 42.94 318 THR A O 1
ATOM 2491 N N . ALA A 1 319 ? -20.389 7.137 30.755 1.00 45.94 319 ALA A N 1
ATOM 2492 C CA . ALA A 1 319 ? -20.525 5.821 30.137 1.00 45.94 319 ALA A CA 1
ATOM 2493 C C . ALA A 1 319 ? -19.152 5.131 30.087 1.00 45.94 319 ALA A C 1
ATOM 2495 O O . ALA A 1 319 ? -18.306 5.448 29.254 1.00 45.94 319 ALA A O 1
ATOM 2496 N N . THR A 1 320 ? -18.901 4.219 31.024 1.00 59.38 320 THR A N 1
ATOM 2497 C CA . THR A 1 320 ? -17.663 3.446 31.065 1.00 59.38 320 THR A CA 1
ATOM 2498 C C . THR A 1 320 ? -17.804 2.294 30.082 1.00 59.38 320 THR A C 1
ATOM 2500 O O . THR A 1 320 ? -18.597 1.378 30.288 1.00 59.38 320 THR A O 1
ATOM 2503 N N . VAL A 1 321 ? -17.058 2.348 28.975 1.00 64.06 321 VAL A N 1
ATOM 2504 C CA . VAL A 1 321 ? -16.932 1.203 28.067 1.00 64.06 321 VAL A CA 1
ATOM 2505 C C . VAL A 1 321 ? -16.303 0.064 28.875 1.00 64.06 321 VAL A C 1
ATOM 2507 O O . VAL A 1 321 ? -15.190 0.239 29.379 1.00 64.06 321 VAL A O 1
ATOM 2510 N N . PRO A 1 322 ? -16.972 -1.094 29.038 1.00 65.75 322 PRO A N 1
ATOM 2511 C CA . PRO A 1 322 ? -16.401 -2.193 29.802 1.00 65.75 322 PRO A CA 1
ATOM 2512 C C . PRO A 1 322 ? -15.055 -2.609 29.201 1.00 65.75 322 PRO A C 1
ATOM 2514 O O . PRO A 1 322 ? -14.942 -2.765 27.982 1.00 65.75 322 PRO A O 1
ATOM 2517 N N . SER A 1 323 ? -14.049 -2.853 30.045 1.00 60.91 323 SER A N 1
ATOM 2518 C CA . SER A 1 323 ? -12.712 -3.301 29.610 1.00 60.91 323 SER A CA 1
ATOM 2519 C C . SER A 1 323 ? -12.746 -4.616 28.821 1.00 60.91 323 SER A C 1
ATOM 2521 O O . SER A 1 323 ? -11.844 -4.903 28.044 1.00 60.91 323 SER A O 1
ATOM 2523 N N . ARG A 1 324 ? -13.820 -5.400 28.979 1.00 65.75 324 ARG A N 1
ATOM 2524 C CA . ARG A 1 324 ? -14.096 -6.636 28.235 1.00 65.75 324 ARG A CA 1
ATOM 2525 C C . ARG A 1 324 ? -15.023 -6.443 27.031 1.00 65.75 324 ARG A C 1
ATOM 2527 O O . ARG A 1 324 ? -15.600 -7.415 26.568 1.00 65.75 324 ARG A O 1
ATOM 2534 N N . SER A 1 325 ? -15.233 -5.220 26.547 1.00 83.31 325 SER A N 1
ATOM 2535 C CA . SER A 1 325 ? -16.099 -4.996 25.384 1.00 83.31 325 SER A CA 1
ATOM 2536 C C . SER A 1 325 ? -15.528 -5.662 24.116 1.00 83.31 325 SER A C 1
ATOM 2538 O O . SER A 1 325 ? -14.305 -5.696 23.941 1.00 83.31 325 SER A O 1
ATOM 2540 N N . PRO A 1 326 ? -16.387 -6.136 23.188 1.00 90.25 326 PRO A N 1
ATOM 2541 C CA . PRO A 1 326 ? -15.952 -6.639 21.881 1.00 90.25 326 PRO A CA 1
ATOM 2542 C C . PRO A 1 326 ? -15.047 -5.654 21.126 1.00 90.25 326 PRO A C 1
ATOM 2544 O O . PRO A 1 326 ? -14.145 -6.068 20.409 1.00 90.25 326 PRO A O 1
ATOM 2547 N N . PHE A 1 327 ? -15.236 -4.347 21.328 1.00 92.94 327 PHE A N 1
ATOM 2548 C CA . PHE A 1 327 ? -14.370 -3.308 20.774 1.00 92.94 327 PHE A CA 1
ATOM 2549 C C . PHE A 1 327 ? -12.898 -3.463 21.195 1.00 92.94 327 PHE A C 1
ATOM 2551 O O . PHE A 1 327 ? -12.022 -3.492 20.328 1.00 92.94 327 PHE A O 1
ATOM 2558 N N . PHE A 1 328 ? -12.610 -3.578 22.499 1.00 89.31 328 PHE A N 1
ATOM 2559 C CA . PHE A 1 328 ? -11.231 -3.728 22.981 1.00 89.31 328 PHE A CA 1
ATOM 2560 C C . PHE A 1 328 ? -10.618 -5.049 22.533 1.00 89.31 328 PHE A C 1
ATOM 2562 O O . PHE A 1 328 ? -9.463 -5.068 22.109 1.00 89.31 328 PHE A O 1
ATOM 2569 N N . VAL A 1 329 ? -11.401 -6.133 22.576 1.00 90.38 329 VAL A N 1
ATOM 2570 C CA . VAL A 1 329 ? -10.945 -7.446 22.110 1.00 90.38 329 VAL A CA 1
ATOM 2571 C C . VAL A 1 329 ? -10.575 -7.369 20.633 1.00 90.38 329 VAL A C 1
ATOM 2573 O O . VAL A 1 329 ? -9.447 -7.694 20.290 1.00 90.38 329 VAL A O 1
ATOM 2576 N N . PHE A 1 330 ? -11.460 -6.869 19.769 1.00 95.06 330 PHE A N 1
ATOM 2577 C CA . PHE A 1 330 ? -11.181 -6.757 18.336 1.00 95.06 330 PHE A CA 1
ATOM 2578 C C . PHE A 1 330 ? -9.977 -5.856 18.048 1.00 95.06 330 PHE A C 1
ATOM 2580 O O . PHE A 1 330 ? -9.115 -6.226 17.257 1.00 95.06 330 PHE A O 1
ATOM 2587 N N . SER A 1 331 ? -9.891 -4.698 18.705 1.00 92.88 331 SER A N 1
ATOM 2588 C CA . SER A 1 331 ? -8.858 -3.704 18.404 1.00 92.88 331 SER A CA 1
ATOM 2589 C C . SER A 1 331 ? -7.470 -4.154 18.862 1.00 92.88 331 SER A C 1
ATOM 2591 O O . SER A 1 331 ? -6.517 -4.099 18.088 1.00 92.88 331 SER A O 1
ATOM 2593 N N . ILE A 1 332 ? -7.350 -4.653 20.098 1.00 88.88 332 ILE A N 1
ATOM 2594 C CA . ILE A 1 332 ? -6.066 -5.099 20.654 1.00 88.88 332 ILE A CA 1
ATOM 2595 C C . ILE A 1 332 ? -5.669 -6.443 20.046 1.00 88.88 332 ILE A C 1
ATOM 2597 O O . ILE A 1 332 ? -4.581 -6.563 19.489 1.00 88.88 332 ILE A O 1
ATOM 2601 N N . PHE A 1 333 ? -6.544 -7.452 20.105 1.00 90.81 333 PHE A N 1
ATOM 2602 C CA . PHE A 1 333 ? -6.219 -8.776 19.572 1.00 90.81 333 PHE A CA 1
ATOM 2603 C C . PHE A 1 333 ? -6.035 -8.730 18.054 1.00 90.81 333 PHE A C 1
ATOM 2605 O O . PHE A 1 333 ? -5.068 -9.287 17.548 1.00 90.81 333 PHE A O 1
ATOM 2612 N N . GLY A 1 334 ? -6.898 -8.012 17.329 1.00 94.25 334 GLY A N 1
ATOM 2613 C CA . GLY A 1 334 ? -6.762 -7.827 15.885 1.00 94.25 334 GLY A CA 1
ATOM 2614 C C . GLY A 1 334 ? -5.484 -7.088 15.504 1.00 94.25 334 GLY A C 1
ATOM 2615 O O . GLY A 1 334 ? -4.764 -7.553 14.625 1.00 94.25 334 GLY A O 1
ATOM 2616 N N . GLY A 1 335 ? -5.150 -5.992 16.194 1.00 92.50 335 GLY A N 1
ATOM 2617 C CA . GLY A 1 335 ? -3.910 -5.253 15.945 1.00 92.50 335 GLY A CA 1
ATOM 2618 C C . GLY A 1 335 ? -2.649 -6.078 16.222 1.00 92.50 335 GLY A C 1
ATOM 2619 O O . GLY A 1 335 ? -1.707 -6.039 15.433 1.00 92.50 335 GLY A O 1
ATOM 2620 N N . LEU A 1 336 ? -2.639 -6.876 17.297 1.00 90.00 336 LEU A N 1
ATOM 2621 C CA . LEU A 1 336 ? -1.513 -7.754 17.640 1.00 90.00 336 LEU A CA 1
ATOM 2622 C C . LEU A 1 336 ? -1.377 -8.940 16.679 1.00 90.00 336 LEU A C 1
ATOM 2624 O O . LEU A 1 336 ? -0.269 -9.235 16.237 1.00 90.00 336 LEU A O 1
ATOM 2628 N N . VAL A 1 337 ? -2.485 -9.599 16.323 1.00 93.50 337 VAL A N 1
ATOM 2629 C CA . VAL A 1 337 ? -2.493 -10.681 15.322 1.00 93.50 337 VAL A CA 1
ATOM 2630 C C . VAL A 1 337 ? -1.999 -10.159 13.976 1.00 93.50 337 VAL A C 1
ATOM 2632 O O . VAL A 1 337 ? -1.205 -10.831 13.320 1.00 93.50 337 VAL A O 1
ATOM 2635 N N . TRP A 1 338 ? -2.407 -8.950 13.587 1.00 95.06 338 TRP A N 1
ATOM 2636 C CA . TRP A 1 338 ? -1.932 -8.323 12.360 1.00 95.06 338 TRP A CA 1
ATOM 2637 C C . TRP A 1 338 ? -0.43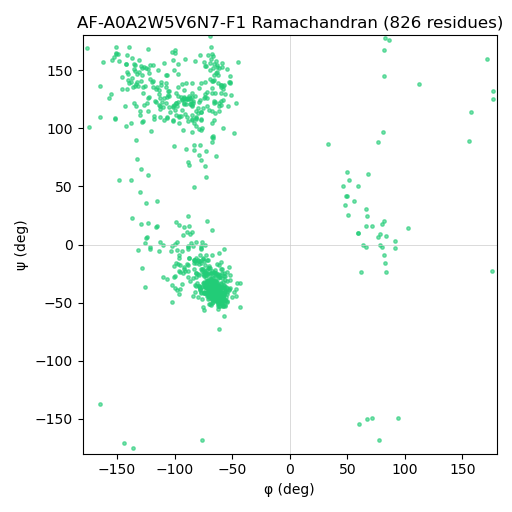6 -8.005 12.412 1.00 95.06 338 TRP A C 1
ATOM 2639 O O . TRP A 1 338 ? 0.283 -8.394 11.501 1.00 95.06 338 TRP A O 1
ATOM 2649 N N . LEU A 1 339 ? 0.083 -7.399 13.487 1.00 92.06 339 LEU A N 1
ATOM 2650 C CA . LEU A 1 339 ? 1.532 -7.167 13.620 1.00 92.06 339 LEU A CA 1
ATOM 2651 C C . LEU A 1 339 ? 2.336 -8.471 13.615 1.00 92.06 339 LEU A C 1
ATOM 2653 O O . LEU A 1 339 ? 3.392 -8.533 12.989 1.00 92.06 339 LEU A O 1
ATOM 2657 N N . LEU A 1 340 ? 1.831 -9.522 14.266 1.00 93.25 340 LEU A N 1
ATOM 2658 C CA . LEU A 1 340 ? 2.460 -10.840 14.248 1.00 93.25 340 LEU A CA 1
ATOM 2659 C C . LEU A 1 340 ? 2.464 -11.438 12.837 1.00 93.25 340 LEU A C 1
ATOM 2661 O O . LEU A 1 340 ? 3.464 -12.021 12.422 1.00 93.25 340 LEU A O 1
ATOM 2665 N N . TYR A 1 341 ? 1.370 -11.277 12.092 1.00 95.12 341 TYR A N 1
ATOM 2666 C CA . TYR A 1 341 ? 1.292 -11.670 10.689 1.00 95.12 341 TYR A CA 1
ATOM 2667 C C . TYR A 1 341 ? 2.312 -10.908 9.837 1.00 95.12 341 TYR A C 1
ATOM 2669 O O . TYR A 1 341 ? 3.087 -11.535 9.119 1.00 95.12 341 TYR A O 1
ATOM 2677 N N . VAL A 1 342 ? 2.376 -9.582 9.976 1.00 94.12 342 VAL A N 1
ATOM 2678 C CA . VAL A 1 342 ? 3.341 -8.723 9.276 1.00 94.12 342 VAL A CA 1
ATOM 2679 C C . VAL A 1 342 ? 4.778 -9.153 9.589 1.00 94.12 342 VAL A C 1
ATOM 2681 O O . VAL A 1 342 ? 5.572 -9.343 8.668 1.00 94.12 342 VAL A O 1
ATOM 2684 N N . ALA A 1 343 ? 5.102 -9.407 10.859 1.00 93.81 343 ALA A N 1
ATOM 2685 C CA . ALA A 1 343 ? 6.409 -9.923 11.259 1.00 93.81 343 ALA A CA 1
ATOM 2686 C C . ALA A 1 343 ? 6.695 -11.316 10.669 1.00 93.81 343 ALA A C 1
ATOM 2688 O O . ALA A 1 343 ? 7.812 -11.582 10.228 1.00 93.81 343 ALA A O 1
ATOM 2689 N N . ARG A 1 344 ? 5.687 -12.198 10.609 1.00 94.94 344 ARG A N 1
ATOM 2690 C CA . ARG A 1 344 ? 5.815 -13.548 10.042 1.00 94.94 344 ARG A CA 1
ATOM 2691 C C . ARG A 1 344 ? 6.165 -13.509 8.566 1.00 94.94 344 ARG A C 1
ATOM 2693 O O . ARG A 1 344 ? 7.048 -14.252 8.151 1.00 94.94 344 ARG A O 1
ATOM 2700 N N . VAL A 1 345 ? 5.446 -12.726 7.767 1.00 92.50 345 VAL A N 1
ATOM 2701 C CA . VAL A 1 345 ? 5.598 -12.751 6.300 1.00 92.50 345 VAL A CA 1
ATOM 2702 C C . VAL A 1 345 ? 6.825 -11.986 5.808 1.00 92.50 345 VAL A C 1
ATOM 2704 O O . VAL A 1 345 ? 7.255 -12.197 4.677 1.00 92.50 345 VAL A O 1
ATOM 2707 N N . GLY A 1 346 ? 7.432 -11.162 6.669 1.00 90.44 346 GLY A N 1
ATOM 2708 C CA . GLY A 1 346 ? 8.595 -10.343 6.326 1.00 90.44 346 GLY A CA 1
ATOM 2709 C C . GLY A 1 346 ? 8.282 -8.872 6.081 1.00 90.44 346 GLY A C 1
ATOM 2710 O O . GLY A 1 346 ? 9.113 -8.172 5.519 1.00 90.44 346 GLY A O 1
ATOM 2711 N N . GLY A 1 347 ? 7.102 -8.390 6.471 1.00 90.56 347 GLY A N 1
ATOM 2712 C CA . GLY A 1 347 ? 6.658 -7.039 6.141 1.00 90.56 347 GLY A CA 1
ATOM 2713 C C . GLY A 1 347 ? 6.396 -6.850 4.646 1.00 90.56 347 GLY A C 1
ATOM 2714 O O . GLY A 1 347 ? 6.010 -7.785 3.946 1.00 90.56 347 GLY A O 1
ATOM 2715 N N . ASP A 1 348 ? 6.600 -5.624 4.169 1.00 89.38 348 ASP A N 1
ATOM 2716 C CA . ASP A 1 348 ? 6.630 -5.296 2.741 1.00 89.38 348 ASP A CA 1
ATOM 2717 C C . ASP A 1 348 ? 7.965 -4.624 2.400 1.00 89.38 348 ASP A C 1
ATOM 2719 O O . ASP A 1 348 ? 8.714 -4.215 3.287 1.00 89.38 348 ASP A O 1
ATOM 2723 N N . PHE A 1 349 ? 8.262 -4.473 1.110 1.00 88.94 349 PHE A N 1
ATOM 2724 C CA . PHE A 1 349 ? 9.397 -3.649 0.688 1.00 88.94 349 PHE A CA 1
ATOM 2725 C C . PHE A 1 349 ? 9.096 -2.144 0.797 1.00 88.94 349 PHE A C 1
ATOM 2727 O O . PHE A 1 349 ? 10.028 -1.348 0.847 1.00 88.94 349 PHE A O 1
ATOM 2734 N N . MET A 1 350 ? 7.812 -1.763 0.821 1.00 92.19 350 MET A N 1
ATOM 2735 C CA . MET A 1 350 ? 7.331 -0.397 1.047 1.00 92.19 350 MET A CA 1
ATOM 2736 C C . MET A 1 350 ? 7.249 -0.098 2.540 1.00 92.19 350 MET A C 1
ATOM 2738 O O . MET A 1 350 ? 6.521 -0.781 3.275 1.00 92.19 350 MET A O 1
ATOM 2742 N N . GLU A 1 351 ? 7.932 0.956 2.975 1.00 88.50 351 GLU A N 1
ATOM 2743 C CA . GLU A 1 351 ? 7.836 1.450 4.345 1.00 88.50 351 GLU A CA 1
ATOM 2744 C C . GLU A 1 351 ? 6.364 1.685 4.758 1.00 88.50 351 GLU A C 1
ATOM 2746 O O . GLU A 1 351 ? 5.521 2.116 3.971 1.00 88.50 351 GLU A O 1
ATOM 2751 N N . PHE A 1 352 ? 6.025 1.310 5.993 1.00 89.25 352 PHE A N 1
ATOM 2752 C CA . PHE A 1 352 ? 4.703 1.413 6.638 1.00 89.25 352 PHE A CA 1
ATOM 2753 C C . PHE A 1 352 ? 3.516 0.647 6.032 1.00 89.25 352 PHE A C 1
ATOM 2755 O O . PHE A 1 352 ? 2.587 0.354 6.785 1.00 89.25 352 PHE A O 1
ATOM 2762 N N . ARG A 1 353 ? 3.507 0.297 4.736 1.00 92.44 353 ARG A N 1
ATOM 2763 C CA . ARG A 1 353 ? 2.334 -0.254 4.020 1.00 92.44 353 ARG A CA 1
ATOM 2764 C C . ARG A 1 353 ? 1.552 -1.303 4.803 1.00 92.44 353 ARG A C 1
ATOM 2766 O O . ARG A 1 353 ? 0.342 -1.183 4.971 1.00 92.44 353 ARG A O 1
ATOM 2773 N N . PHE A 1 354 ? 2.230 -2.346 5.274 1.00 92.19 354 PHE A N 1
ATOM 2774 C CA . PHE A 1 354 ? 1.567 -3.452 5.960 1.00 92.19 354 PHE A CA 1
ATOM 2775 C C . PHE A 1 354 ? 1.237 -3.092 7.408 1.00 92.19 354 PHE A C 1
ATOM 2777 O O . PHE A 1 354 ? 0.184 -3.468 7.911 1.00 92.19 354 PHE A O 1
ATOM 2784 N N . ALA A 1 355 ? 2.092 -2.327 8.081 1.00 90.38 355 ALA A N 1
ATOM 2785 C CA . ALA A 1 355 ? 1.898 -1.977 9.483 1.00 90.38 355 ALA A CA 1
ATOM 2786 C C . ALA A 1 355 ? 0.868 -0.848 9.702 1.00 90.38 355 ALA A C 1
ATOM 2788 O O . ALA A 1 355 ? 0.334 -0.718 10.806 1.00 90.38 355 ALA A O 1
ATOM 2789 N N . LEU A 1 356 ? 0.518 -0.089 8.652 1.00 92.31 356 LEU A N 1
ATOM 2790 C CA . LEU A 1 356 ? -0.403 1.051 8.709 1.00 92.31 356 LEU A CA 1
ATOM 2791 C C . LEU A 1 356 ? -1.738 0.713 9.375 1.00 92.31 356 LEU A C 1
ATOM 2793 O O . LEU A 1 356 ? -2.249 1.535 10.122 1.00 92.31 356 LEU A O 1
ATOM 2797 N N . THR A 1 357 ? -2.294 -0.484 9.161 1.00 93.94 357 THR A N 1
ATOM 2798 C CA . THR A 1 357 ? -3.584 -0.879 9.757 1.00 93.94 357 THR A CA 1
ATOM 2799 C C . THR A 1 357 ? -3.538 -0.957 11.285 1.00 93.94 357 THR A C 1
ATOM 2801 O O . THR A 1 357 ? -4.530 -0.644 11.944 1.00 93.94 357 THR A O 1
ATOM 2804 N N . SER A 1 358 ? -2.396 -1.326 11.871 1.00 90.75 358 SER A N 1
ATOM 2805 C CA . SER A 1 358 ? -2.269 -1.439 13.329 1.00 90.75 358 SER A CA 1
ATOM 2806 C C . SER A 1 358 ? -2.252 -0.089 14.029 1.00 90.75 358 SER A C 1
ATOM 2808 O O . SER A 1 358 ? -2.742 0.005 15.152 1.00 90.75 358 SER A O 1
ATOM 2810 N N . LEU A 1 359 ? -1.723 0.955 13.381 1.00 87.50 359 LEU A N 1
ATOM 2811 C CA . LEU A 1 359 ? -1.597 2.287 13.975 1.00 87.50 359 LEU A CA 1
ATOM 2812 C C . LEU A 1 359 ? -2.946 2.867 14.446 1.00 87.50 359 LEU A C 1
ATOM 2814 O O . LEU A 1 359 ? -3.096 3.110 15.645 1.00 87.50 359 LEU A O 1
ATOM 2818 N N . PRO A 1 360 ? -3.941 3.089 13.567 1.00 91.00 360 PRO A N 1
ATOM 2819 C CA . PRO A 1 360 ? -5.217 3.651 13.978 1.00 91.00 360 PRO A CA 1
ATOM 2820 C C . PRO A 1 360 ? -6.035 2.678 14.829 1.00 91.00 360 PRO A C 1
ATOM 2822 O O . PRO A 1 360 ? -6.760 3.122 15.713 1.00 91.00 360 PRO A O 1
ATOM 2825 N N . LEU A 1 361 ? -5.902 1.365 14.615 1.00 92.12 361 LEU A N 1
ATOM 2826 C CA . LEU A 1 361 ? -6.645 0.360 15.372 1.00 92.12 361 LEU A CA 1
ATOM 2827 C C . LEU A 1 361 ? -6.214 0.320 16.848 1.00 92.12 361 LEU A C 1
ATOM 2829 O O . LEU A 1 361 ? -7.052 0.404 17.747 1.00 92.12 361 LEU A O 1
ATOM 2833 N N . LEU A 1 362 ? -4.904 0.241 17.105 1.00 87.62 362 LEU A N 1
ATOM 2834 C CA . LEU A 1 362 ? -4.349 0.262 18.461 1.00 87.62 362 LEU A CA 1
ATOM 2835 C C . LEU A 1 362 ? -4.431 1.663 19.079 1.00 87.62 362 LEU A C 1
ATOM 2837 O O . LEU A 1 362 ? -4.738 1.789 20.263 1.00 87.62 362 LEU A O 1
ATOM 2841 N N . GLY A 1 363 ? -4.233 2.715 18.276 1.00 83.94 363 GLY A N 1
ATOM 2842 C CA . GLY A 1 363 ? -4.430 4.104 18.691 1.00 83.94 363 GLY A CA 1
ATOM 2843 C C . GLY A 1 363 ? -5.845 4.365 19.205 1.00 83.94 363 GLY A C 1
ATOM 2844 O O . GLY A 1 363 ? -6.010 4.981 20.258 1.00 83.94 363 GLY A O 1
ATOM 2845 N N . LEU A 1 364 ? -6.861 3.829 18.519 1.00 88.19 364 LEU A N 1
ATOM 2846 C CA . LEU A 1 364 ? -8.264 3.959 18.914 1.00 88.19 364 LEU A CA 1
ATOM 2847 C C . LEU A 1 364 ? -8.537 3.249 20.242 1.00 88.19 364 LEU A C 1
ATOM 2849 O O . LEU A 1 364 ? -9.182 3.817 21.121 1.00 88.19 364 LEU A O 1
ATOM 2853 N N . ALA A 1 365 ? -8.006 2.038 20.429 1.00 85.81 365 ALA A N 1
ATOM 2854 C CA . ALA A 1 365 ? -8.090 1.345 21.713 1.00 85.81 365 ALA A CA 1
ATOM 2855 C C . ALA A 1 365 ? -7.405 2.141 22.837 1.00 85.81 365 ALA A C 1
ATOM 2857 O O . ALA A 1 365 ? -7.967 2.273 23.922 1.00 85.81 365 ALA A O 1
ATOM 2858 N N . GLY A 1 366 ? -6.220 2.701 22.577 1.00 78.06 366 GLY A N 1
ATOM 2859 C CA . GLY A 1 366 ? -5.478 3.494 23.553 1.00 78.06 366 GLY A CA 1
ATOM 2860 C C . GLY A 1 366 ? -6.206 4.759 23.985 1.00 78.06 366 GLY A C 1
ATOM 2861 O O . GLY A 1 366 ? -6.339 5.010 25.181 1.00 78.06 366 GLY A O 1
ATOM 2862 N N . GLU A 1 367 ? -6.743 5.519 23.035 1.00 81.06 367 GLU A N 1
ATOM 2863 C CA . GLU A 1 367 ? -7.506 6.729 23.335 1.00 81.06 367 GLU A CA 1
ATOM 2864 C C . GLU A 1 367 ? -8.774 6.426 24.143 1.00 81.06 367 GLU A C 1
ATOM 2866 O O . GLU A 1 367 ? -9.003 7.032 25.191 1.00 81.06 367 GLU A O 1
ATOM 2871 N N . VAL A 1 368 ? -9.556 5.428 23.718 1.00 82.19 368 VAL A N 1
ATOM 2872 C CA . VAL A 1 368 ? -10.772 5.004 24.429 1.00 82.19 368 VAL A CA 1
ATOM 2873 C C . VAL A 1 368 ? -10.441 4.510 25.840 1.00 82.19 368 VAL A C 1
ATOM 2875 O O . VAL A 1 368 ? -11.167 4.823 26.786 1.00 82.19 368 VAL A O 1
ATOM 2878 N N . LEU A 1 369 ? -9.336 3.775 26.014 1.00 76.69 369 LEU A N 1
ATOM 2879 C CA . LEU A 1 369 ? -8.884 3.322 27.328 1.00 76.69 369 LEU A CA 1
ATOM 2880 C C . LEU A 1 369 ? -8.556 4.509 28.234 1.00 76.69 369 LEU A C 1
ATOM 2882 O O . LEU A 1 369 ? -9.083 4.577 29.345 1.00 76.69 369 LEU A O 1
ATOM 2886 N N . VAL A 1 370 ? -7.747 5.460 27.757 1.00 72.75 370 VAL A N 1
ATOM 2887 C CA . VAL A 1 370 ? -7.405 6.672 28.513 1.00 72.75 370 VAL A CA 1
ATOM 2888 C C . VAL A 1 370 ? -8.678 7.411 28.910 1.00 72.75 370 VAL A C 1
ATOM 2890 O O . VAL A 1 370 ? -8.875 7.706 30.084 1.00 72.75 370 VAL A O 1
ATOM 2893 N N . TRP A 1 371 ? -9.607 7.640 27.988 1.00 73.81 371 TRP A N 1
ATOM 2894 C CA . TRP A 1 371 ? -10.837 8.373 28.298 1.00 73.81 371 TRP A CA 1
ATOM 2895 C C . TRP A 1 371 ? -11.748 7.635 29.280 1.00 73.81 371 TRP A C 1
ATOM 2897 O O . TRP A 1 371 ? -12.419 8.272 30.091 1.00 73.81 371 TRP A O 1
ATOM 2907 N N . SER A 1 372 ? -11.740 6.299 29.252 1.00 67.81 372 SER A N 1
ATOM 2908 C CA . SER A 1 372 ? -12.518 5.477 30.183 1.00 67.81 372 SER A CA 1
ATOM 2909 C C . SER A 1 372 ? -11.983 5.498 31.621 1.00 67.81 372 SER A C 1
ATOM 2911 O O . SER A 1 372 ? -12.757 5.277 32.552 1.00 67.81 372 SER A O 1
ATOM 2913 N N . GLN A 1 373 ? -10.685 5.766 31.817 1.00 64.38 373 GLN A N 1
ATOM 2914 C CA . GLN A 1 373 ? -10.015 5.685 33.124 1.00 64.38 373 GLN A CA 1
ATOM 2915 C C . GLN A 1 373 ? -9.606 7.056 33.694 1.00 64.38 373 GLN A C 1
ATOM 2917 O O . GLN A 1 373 ? -9.501 7.220 34.911 1.00 64.38 373 GLN A O 1
ATOM 2922 N N . TRP A 1 374 ? -9.348 8.056 32.846 1.00 61.22 374 TRP A N 1
ATOM 2923 C CA . TRP A 1 374 ? -8.619 9.262 33.246 1.00 61.22 374 TRP A CA 1
ATOM 2924 C C . TRP A 1 374 ? -9.549 10.418 33.630 1.00 61.22 374 TRP A C 1
ATOM 2926 O O . TRP A 1 374 ? -10.126 11.114 32.792 1.00 61.22 374 TRP A O 1
ATOM 2936 N N . ARG A 1 375 ? -9.656 10.672 34.939 1.00 58.03 375 ARG A N 1
ATOM 2937 C CA . ARG A 1 375 ? -10.480 11.740 35.545 1.00 58.03 375 ARG A CA 1
ATOM 2938 C C . ARG A 1 375 ? -9.765 13.101 35.671 1.00 58.03 375 ARG A C 1
ATOM 2940 O O . ARG A 1 375 ? -10.215 13.953 36.425 1.00 58.03 375 ARG A O 1
ATOM 2947 N N . ALA A 1 376 ? -8.650 13.305 34.965 1.00 52.50 376 ALA A N 1
ATOM 2948 C CA . ALA A 1 376 ? -7.846 14.526 35.069 1.00 52.50 376 ALA A CA 1
ATOM 2949 C C . ALA A 1 376 ? -8.553 15.772 34.478 1.00 52.50 376 ALA A C 1
ATOM 2951 O O . ALA A 1 376 ? -9.317 15.635 33.520 1.00 52.50 376 ALA A O 1
ATOM 2952 N N . PRO A 1 377 ? -8.292 16.988 34.995 1.00 54.38 377 PRO A N 1
ATOM 2953 C CA . PRO A 1 377 ? -8.832 18.231 34.439 1.00 54.38 377 PRO A CA 1
ATOM 2954 C C . PRO A 1 377 ? -8.336 18.498 33.005 1.00 54.38 377 PRO A C 1
ATOM 2956 O O . PRO A 1 377 ? -7.256 18.058 32.608 1.00 54.38 377 PRO A O 1
ATOM 2959 N N . PHE A 1 378 ? -9.125 19.249 32.228 1.00 51.75 378 PHE A N 1
ATOM 2960 C CA . PHE A 1 378 ? -8.919 19.532 30.796 1.00 51.75 378 PHE A CA 1
ATOM 2961 C C . PHE A 1 378 ? -7.492 19.995 30.437 1.00 51.75 378 PHE A C 1
ATOM 2963 O O . PHE A 1 378 ? -6.912 19.507 29.468 1.00 51.75 378 PHE A O 1
ATOM 2970 N N . ALA A 1 379 ? -6.883 20.853 31.261 1.00 41.09 379 ALA A N 1
ATOM 2971 C CA . ALA A 1 379 ? -5.529 21.369 31.045 1.00 41.09 379 ALA A CA 1
ATOM 2972 C C . ALA A 1 379 ? -4.432 20.288 31.137 1.00 41.09 379 ALA A C 1
ATOM 2974 O O . ALA A 1 379 ? -3.496 20.294 30.342 1.00 41.09 379 ALA A O 1
ATOM 2975 N N . ALA A 1 380 ? -4.568 19.314 32.043 1.00 50.88 380 ALA A N 1
ATOM 2976 C CA . ALA A 1 380 ? -3.625 18.198 32.164 1.00 50.88 380 ALA A CA 1
ATOM 2977 C C . ALA A 1 380 ? -3.748 17.217 30.984 1.00 50.88 380 ALA A C 1
ATOM 2979 O O . ALA A 1 380 ? -2.756 16.640 30.542 1.00 50.88 380 ALA A O 1
ATOM 2980 N N . ARG A 1 381 ? -4.960 17.073 30.428 1.00 52.97 381 ARG A N 1
ATOM 2981 C CA . ARG A 1 381 ? -5.218 16.267 29.224 1.00 52.97 381 ARG A CA 1
ATOM 2982 C C . ARG A 1 381 ? -4.631 16.915 27.969 1.00 52.97 381 ARG A C 1
ATOM 2984 O O . ARG A 1 381 ? -4.017 16.221 27.166 1.00 52.97 381 ARG A O 1
ATOM 2991 N N . LEU A 1 382 ? -4.772 18.235 27.828 1.00 49.06 382 LEU A N 1
ATOM 2992 C CA . LEU A 1 382 ? -4.148 19.004 26.749 1.00 49.06 382 LEU A CA 1
ATOM 2993 C C . LEU A 1 382 ? -2.622 18.993 26.845 1.00 49.06 382 LEU A C 1
ATOM 2995 O O . LEU A 1 382 ? -1.970 18.782 25.831 1.00 49.06 382 LEU A O 1
ATOM 2999 N N . ALA A 1 383 ? -2.053 19.152 28.043 1.00 45.84 383 ALA A N 1
ATOM 3000 C CA . ALA A 1 383 ? -0.609 19.075 28.253 1.00 45.84 383 ALA A CA 1
ATOM 3001 C C . ALA A 1 383 ? -0.051 17.682 27.911 1.00 45.84 383 ALA A C 1
ATOM 3003 O O . ALA A 1 383 ? 0.961 17.583 27.226 1.00 45.84 383 ALA A O 1
ATOM 3004 N N . ALA A 1 384 ? -0.743 16.602 28.295 1.00 53.53 384 ALA A N 1
ATOM 3005 C CA . ALA A 1 384 ? -0.366 15.243 27.908 1.00 53.53 384 ALA A CA 1
ATOM 3006 C C . ALA A 1 384 ? -0.477 15.013 26.390 1.00 53.53 384 ALA A C 1
ATOM 3008 O O . ALA A 1 384 ? 0.418 14.415 25.800 1.00 53.53 384 ALA A O 1
ATOM 3009 N N . ALA A 1 385 ? -1.529 15.533 25.745 1.00 52.56 385 ALA A N 1
ATOM 3010 C CA . ALA A 1 385 ? -1.660 15.505 24.290 1.00 52.56 385 ALA A CA 1
ATOM 3011 C C . ALA A 1 385 ? -0.532 16.297 23.607 1.00 52.56 385 ALA A C 1
ATOM 3013 O O . ALA A 1 385 ? 0.036 15.821 22.636 1.00 52.56 385 ALA A O 1
ATOM 3014 N N . PHE A 1 386 ? -0.137 17.455 24.139 1.00 47.28 386 PHE A N 1
ATOM 3015 C CA . PHE A 1 386 ? 0.962 18.267 23.607 1.00 47.28 386 PHE A CA 1
ATOM 3016 C C . PHE A 1 386 ? 2.331 17.585 23.765 1.00 47.28 386 PHE A C 1
ATOM 3018 O O . PHE A 1 386 ? 3.122 17.572 22.826 1.00 47.28 386 PHE A O 1
ATOM 3025 N N . VAL A 1 387 ? 2.587 16.948 24.913 1.00 51.59 387 VAL A N 1
ATOM 3026 C CA . VAL A 1 387 ? 3.800 16.146 25.174 1.00 51.59 387 VAL A CA 1
ATOM 3027 C C . VAL A 1 387 ? 3.862 14.905 24.272 1.00 51.59 387 VAL A C 1
ATOM 3029 O O . VAL A 1 387 ? 4.944 14.487 23.873 1.00 51.59 387 VAL A O 1
ATOM 3032 N N . VAL A 1 388 ? 2.706 14.350 23.896 1.00 53.88 388 VAL A N 1
ATOM 3033 C CA . VAL A 1 388 ? 2.571 13.262 22.916 1.00 53.88 388 VAL A CA 1
ATOM 3034 C C . VAL A 1 388 ? 2.742 13.743 21.470 1.00 53.88 388 VAL A C 1
ATOM 3036 O O . VAL A 1 388 ? 3.295 13.011 20.654 1.00 53.88 388 VAL A O 1
ATOM 3039 N N . LEU A 1 389 ? 2.268 14.946 21.136 1.00 51.56 389 LEU A N 1
ATOM 3040 C CA . LEU A 1 389 ? 2.284 15.504 19.779 1.00 51.56 389 LEU A CA 1
ATOM 3041 C C . LEU A 1 389 ? 3.643 16.113 19.394 1.00 51.56 389 LEU A C 1
ATOM 3043 O O . LEU A 1 389 ? 3.996 16.087 18.217 1.00 51.56 389 LEU A O 1
ATOM 3047 N N . LEU A 1 390 ? 4.433 16.604 20.358 1.00 43.06 390 LEU A N 1
ATOM 3048 C CA . LEU A 1 390 ? 5.748 17.216 20.103 1.00 43.06 390 LEU A CA 1
ATOM 3049 C C . LEU A 1 390 ? 6.767 16.271 19.419 1.00 43.06 390 LEU A C 1
ATOM 3051 O O . LEU A 1 390 ? 7.413 16.699 18.464 1.00 43.06 390 LEU A O 1
ATOM 3055 N N . PRO A 1 391 ? 6.924 14.997 19.836 1.00 49.00 391 PRO A N 1
ATOM 3056 C CA . PRO A 1 391 ? 7.849 14.057 19.192 1.00 49.00 391 PRO A CA 1
ATOM 3057 C C . PRO A 1 391 ? 7.367 13.533 17.830 1.00 49.00 391 PRO A C 1
ATOM 3059 O O . PRO A 1 391 ? 8.182 13.001 17.077 1.00 49.00 391 PRO A O 1
ATOM 3062 N N . LEU A 1 392 ? 6.066 13.666 17.527 1.00 51.38 392 LEU A N 1
ATOM 3063 C CA . LEU A 1 392 ? 5.408 13.182 16.301 1.00 51.38 392 LEU A CA 1
ATOM 3064 C C . LEU A 1 392 ? 5.588 14.128 15.101 1.00 51.38 392 LEU A C 1
ATOM 3066 O O . LEU A 1 392 ? 5.293 13.745 13.975 1.00 51.38 392 LEU A O 1
ATOM 3070 N N . ALA A 1 393 ? 6.080 15.350 15.329 1.00 46.28 393 ALA A N 1
ATOM 3071 C CA . ALA A 1 393 ? 6.351 16.340 14.285 1.00 46.28 393 ALA A CA 1
ATOM 3072 C C . ALA A 1 393 ? 7.739 16.186 13.628 1.00 46.28 393 ALA A C 1
ATOM 3074 O O . ALA A 1 393 ? 8.108 16.996 12.780 1.00 46.28 393 ALA A O 1
ATOM 3075 N N . GLN A 1 394 ? 8.525 15.182 14.029 1.00 51.16 394 GLN A N 1
ATOM 3076 C CA . GLN A 1 394 ? 9.861 14.948 13.488 1.00 51.16 394 GLN A CA 1
ATOM 3077 C C . GLN A 1 394 ? 9.877 13.728 12.568 1.00 51.16 394 GLN A C 1
ATOM 3079 O O . GLN A 1 394 ? 9.805 12.585 13.016 1.00 51.16 394 GLN A O 1
ATOM 3084 N N . ASP A 1 395 ? 10.031 14.006 11.276 1.00 54.41 395 ASP A N 1
ATOM 3085 C CA . ASP A 1 395 ? 10.299 13.035 10.221 1.00 54.41 395 ASP A CA 1
ATOM 3086 C C . ASP A 1 395 ? 11.698 12.446 10.421 1.00 54.41 395 ASP A C 1
ATOM 3088 O O . ASP A 1 395 ? 12.671 13.149 10.156 1.00 54.41 395 ASP A O 1
ATOM 3092 N N . ARG A 1 396 ? 11.826 11.203 10.908 1.00 57.00 396 ARG A N 1
ATOM 3093 C CA . ARG A 1 396 ? 12.984 10.322 10.625 1.00 57.00 396 ARG A CA 1
ATOM 3094 C C . ARG A 1 396 ? 12.776 8.923 11.215 1.00 57.00 396 ARG A C 1
ATOM 3096 O O . ARG A 1 396 ? 12.979 8.721 12.416 1.00 57.00 396 ARG A O 1
ATOM 3103 N N . GLY A 1 397 ? 12.393 7.983 10.349 1.00 58.31 397 GLY A N 1
ATOM 3104 C CA . GLY A 1 397 ? 12.767 6.572 10.478 1.00 58.31 397 GLY A CA 1
ATOM 3105 C C . GLY A 1 397 ? 14.266 6.374 10.216 1.00 58.31 397 GLY A C 1
ATOM 3106 O O . GLY A 1 397 ? 14.990 7.343 9.965 1.00 58.31 397 GLY A O 1
ATOM 3107 N N . PHE A 1 398 ? 14.755 5.139 10.306 1.00 66.38 398 PHE A N 1
ATOM 3108 C CA . PHE A 1 398 ? 16.135 4.795 9.956 1.00 66.38 398 PHE A CA 1
ATOM 3109 C C . PHE A 1 398 ? 16.324 4.599 8.442 1.00 66.38 398 PHE A C 1
ATOM 3111 O O . PHE A 1 398 ? 17.466 4.609 7.977 1.00 66.38 398 PHE A O 1
ATOM 3118 N N . VAL A 1 399 ? 15.241 4.439 7.669 1.00 69.44 399 VAL A N 1
ATOM 3119 C CA . VAL A 1 399 ? 15.281 4.428 6.198 1.00 69.44 399 VAL A CA 1
ATOM 3120 C C . VAL A 1 399 ? 15.355 5.864 5.670 1.00 69.44 399 VAL A C 1
ATOM 3122 O O . VAL A 1 399 ? 14.417 6.647 5.811 1.00 69.44 399 VAL A O 1
ATOM 3125 N N . LEU A 1 400 ? 16.483 6.232 5.055 1.00 75.69 400 LEU A N 1
ATOM 3126 C CA . LEU A 1 400 ? 16.645 7.551 4.439 1.00 75.69 400 LEU A CA 1
ATOM 3127 C C . LEU A 1 400 ? 16.031 7.600 3.026 1.00 75.69 400 LEU A C 1
ATOM 3129 O O . LEU A 1 400 ? 15.891 6.561 2.372 1.00 75.69 400 LEU A O 1
ATOM 3133 N N . PRO A 1 401 ? 15.698 8.800 2.510 1.00 76.88 401 PRO A N 1
ATOM 3134 C CA . PRO A 1 401 ? 15.279 8.967 1.122 1.00 76.88 401 PRO A CA 1
ATOM 3135 C C . PRO A 1 401 ? 16.278 8.341 0.145 1.00 76.88 401 PRO A C 1
ATOM 3137 O O . PRO A 1 401 ? 17.489 8.448 0.334 1.00 76.88 401 PRO A O 1
ATOM 3140 N N . MET A 1 402 ? 15.765 7.687 -0.899 1.00 76.06 402 MET A N 1
ATOM 3141 C CA . MET A 1 402 ? 16.534 6.964 -1.918 1.00 76.06 402 MET A CA 1
ATOM 3142 C C . MET A 1 402 ? 17.406 5.816 -1.378 1.00 76.06 402 MET A C 1
ATOM 3144 O O . MET A 1 402 ? 18.193 5.228 -2.123 1.00 76.06 402 MET A O 1
ATOM 3148 N N . GLN A 1 403 ? 17.246 5.439 -0.107 1.00 75.12 403 GLN A N 1
ATOM 3149 C CA . GLN A 1 403 ? 17.950 4.320 0.502 1.00 75.12 403 GLN A CA 1
ATOM 3150 C C . GLN A 1 403 ? 17.081 3.058 0.502 1.00 75.12 403 GLN A C 1
ATOM 3152 O O . GLN A 1 403 ? 15.862 3.100 0.663 1.00 75.12 403 GLN A O 1
ATOM 3157 N N . LYS A 1 404 ? 17.741 1.905 0.362 1.00 79.88 404 LYS A N 1
ATOM 3158 C CA . LYS A 1 404 ? 17.166 0.590 0.654 1.00 79.88 404 LYS A CA 1
ATOM 3159 C C . LYS A 1 404 ? 17.896 0.017 1.864 1.00 79.88 404 LYS A C 1
ATOM 3161 O O . LYS A 1 404 ? 19.072 -0.324 1.754 1.00 79.88 404 LYS A O 1
ATOM 3166 N N . LEU A 1 405 ? 17.229 -0.074 3.009 1.00 76.88 405 LEU A N 1
ATOM 3167 C CA . LEU A 1 405 ? 17.789 -0.667 4.225 1.00 76.88 405 LEU A CA 1
ATOM 3168 C C . LEU A 1 405 ? 17.164 -2.041 4.425 1.00 76.88 405 LEU A C 1
ATOM 3170 O O . LEU A 1 405 ? 15.950 -2.128 4.578 1.00 76.88 405 LEU A O 1
ATOM 3174 N N . GLU A 1 406 ? 17.978 -3.102 4.407 1.00 80.06 406 GLU A N 1
ATOM 3175 C CA . GLU A 1 406 ? 17.494 -4.483 4.577 1.00 80.06 406 GLU A CA 1
ATOM 3176 C C . GLU A 1 406 ? 16.258 -4.734 3.695 1.00 80.06 406 GLU A C 1
ATOM 3178 O O . GLU A 1 406 ? 15.207 -5.110 4.176 1.00 80.06 406 GLU A O 1
ATOM 3183 N N . HIS A 1 407 ? 16.325 -4.398 2.402 1.00 86.12 407 HIS A N 1
ATOM 3184 C CA . HIS A 1 407 ? 15.224 -4.521 1.429 1.00 86.12 407 HIS A CA 1
ATOM 3185 C C . HIS A 1 407 ? 13.966 -3.639 1.612 1.00 86.12 407 HIS A C 1
ATOM 3187 O O . HIS A 1 407 ? 13.083 -3.683 0.748 1.00 86.12 407 HIS A O 1
ATOM 3193 N N . ILE A 1 408 ? 13.894 -2.819 2.661 1.00 87.50 408 ILE A N 1
ATOM 3194 C CA . ILE A 1 408 ? 12.830 -1.833 2.906 1.00 87.50 408 ILE A CA 1
ATOM 3195 C C . ILE A 1 408 ? 13.225 -0.501 2.265 1.00 87.50 408 ILE A C 1
ATOM 3197 O O . ILE A 1 408 ? 14.388 -0.101 2.331 1.00 87.50 408 ILE A O 1
ATOM 3201 N N . ALA A 1 409 ? 12.271 0.180 1.636 1.00 87.94 409 ALA A N 1
ATOM 3202 C CA . ALA A 1 409 ? 12.475 1.460 0.976 1.00 87.94 409 ALA A CA 1
ATOM 3203 C C . ALA A 1 409 ? 11.331 2.436 1.276 1.00 87.94 409 ALA A C 1
ATOM 3205 O O . ALA A 1 409 ? 10.157 2.047 1.295 1.00 87.94 409 ALA A O 1
ATOM 3206 N N . LEU A 1 410 ? 11.686 3.713 1.423 1.00 87.19 410 LEU A N 1
ATOM 3207 C CA . LEU A 1 410 ? 10.745 4.827 1.365 1.00 87.19 410 LEU A CA 1
ATOM 3208 C C . LEU A 1 410 ? 10.424 5.102 -0.108 1.00 87.19 410 LEU A C 1
ATOM 3210 O O . LEU A 1 410 ? 11.092 5.894 -0.773 1.00 87.19 410 LEU A O 1
ATOM 3214 N N . GLU A 1 411 ? 9.452 4.378 -0.656 1.00 89.56 411 GLU A N 1
ATOM 3215 C CA . GLU A 1 411 ? 9.163 4.383 -2.096 1.00 89.56 411 GLU A CA 1
ATOM 3216 C C . GLU A 1 411 ? 8.684 5.753 -2.607 1.00 89.56 411 GLU A C 1
ATOM 3218 O O . GLU A 1 411 ? 8.979 6.089 -3.755 1.00 89.56 411 GLU A O 1
ATOM 3223 N N . SER A 1 412 ? 8.073 6.599 -1.766 1.00 88.44 412 SER A N 1
ATOM 3224 C CA . SER A 1 412 ? 7.749 7.988 -2.133 1.00 88.44 412 SER A CA 1
ATOM 3225 C C . SER A 1 412 ? 8.954 8.821 -2.567 1.00 88.44 412 SER A C 1
ATOM 3227 O O . SER A 1 412 ? 8.805 9.724 -3.388 1.00 88.44 412 SER A O 1
ATOM 3229 N N . SER A 1 413 ? 10.159 8.491 -2.092 1.00 86.06 413 SER A N 1
ATOM 3230 C CA . SER A 1 413 ? 11.388 9.157 -2.533 1.00 86.06 413 SER A CA 1
ATOM 3231 C C . SER A 1 413 ? 11.831 8.752 -3.945 1.00 86.06 413 SER A C 1
ATOM 3233 O O . SER A 1 413 ? 12.489 9.543 -4.613 1.00 86.06 413 SER A O 1
ATOM 3235 N N . PHE A 1 414 ? 11.432 7.566 -4.422 1.00 84.06 414 PHE A N 1
ATOM 3236 C CA . PHE A 1 414 ? 11.768 7.052 -5.758 1.00 84.06 414 PHE A CA 1
ATOM 3237 C C . PHE A 1 414 ? 10.736 7.425 -6.831 1.00 84.06 414 PHE A C 1
ATOM 3239 O O . PHE A 1 414 ? 11.065 7.428 -8.018 1.00 84.06 414 PHE A O 1
ATOM 3246 N N . TYR A 1 415 ? 9.494 7.715 -6.428 1.00 91.56 415 TYR A N 1
ATOM 3247 C CA . TYR A 1 415 ? 8.392 8.038 -7.340 1.00 91.56 415 TYR A CA 1
ATOM 3248 C C . TYR A 1 415 ? 7.631 9.328 -6.971 1.00 91.56 415 TYR A C 1
ATOM 3250 O O . TYR A 1 415 ? 6.392 9.323 -6.985 1.00 91.56 415 TYR A O 1
ATOM 3258 N N . PRO A 1 416 ? 8.314 10.441 -6.640 1.00 91.06 416 PRO A N 1
ATOM 3259 C CA . PRO A 1 416 ? 7.628 11.673 -6.280 1.00 91.06 416 PRO A CA 1
ATOM 3260 C C . PRO A 1 416 ? 6.873 12.250 -7.485 1.00 91.06 416 PRO A C 1
ATOM 3262 O O . PRO A 1 416 ? 7.352 12.232 -8.622 1.00 91.06 416 PRO A O 1
ATOM 3265 N N . VAL A 1 417 ? 5.678 12.788 -7.246 1.00 87.88 417 VAL A N 1
ATOM 3266 C CA . VAL A 1 417 ? 4.924 13.535 -8.258 1.00 87.88 417 VAL A CA 1
ATOM 3267 C C . VAL A 1 417 ? 5.504 14.944 -8.342 1.00 87.88 417 VAL A C 1
ATOM 3269 O O . VAL A 1 417 ? 5.442 15.709 -7.383 1.00 87.88 417 VAL A O 1
ATOM 3272 N N . LYS A 1 418 ? 6.050 15.295 -9.508 1.00 81.38 418 LYS A N 1
ATOM 3273 C CA . LYS A 1 418 ? 6.646 16.610 -9.778 1.00 81.38 418 LYS A CA 1
ATOM 3274 C C . LYS A 1 418 ? 5.597 17.634 -10.195 1.00 81.38 418 LYS A C 1
ATOM 3276 O O . LYS A 1 418 ? 5.604 18.766 -9.722 1.00 81.38 418 LYS A O 1
ATOM 3281 N N . THR A 1 419 ? 4.693 17.235 -11.084 1.00 78.75 419 THR A N 1
ATOM 3282 C CA . THR A 1 419 ? 3.580 18.063 -11.562 1.00 78.75 419 THR A CA 1
ATOM 3283 C C . THR A 1 419 ? 2.336 17.202 -11.728 1.00 78.75 419 THR A C 1
ATOM 3285 O O . THR A 1 419 ? 2.437 16.021 -12.047 1.00 78.75 419 THR A O 1
ATOM 3288 N N . TRP A 1 420 ? 1.156 17.785 -11.514 1.00 80.81 420 TRP A N 1
ATOM 3289 C CA . TRP A 1 420 ? -0.135 17.113 -11.732 1.00 80.81 420 TRP A CA 1
ATOM 3290 C C . TRP A 1 420 ? -0.752 17.425 -13.101 1.00 80.81 420 TRP A C 1
ATOM 3292 O O . TRP A 1 420 ? -1.569 16.647 -13.595 1.00 80.81 420 TRP A O 1
ATOM 3302 N N . ASN A 1 421 ? -0.368 18.553 -13.710 1.00 78.62 421 ASN A N 1
ATOM 3303 C CA . ASN A 1 421 ? -0.829 18.965 -15.031 1.00 78.62 421 ASN A CA 1
ATOM 3304 C C . ASN A 1 421 ? 0.308 19.638 -15.837 1.00 78.62 421 ASN A C 1
ATOM 3306 O O . ASN A 1 421 ? 0.621 20.797 -15.562 1.00 78.62 421 ASN A O 1
ATOM 3310 N N . PRO A 1 422 ? 0.941 18.930 -16.793 1.00 80.19 422 PRO A N 1
ATOM 3311 C CA . PRO A 1 422 ? 0.764 17.499 -17.059 1.00 80.19 422 PRO A CA 1
ATOM 3312 C C . PRO A 1 422 ? 1.205 16.648 -15.857 1.00 80.19 422 PRO A C 1
ATOM 3314 O O . PRO A 1 422 ? 2.054 17.076 -15.069 1.00 80.19 422 PRO A O 1
ATOM 3317 N N . LEU A 1 423 ? 0.623 15.455 -15.692 1.00 82.69 423 LEU A N 1
ATOM 3318 C CA . LEU A 1 423 ? 1.068 14.519 -14.658 1.00 82.69 423 LEU A CA 1
ATOM 3319 C C . LEU A 1 423 ? 2.491 14.056 -14.985 1.00 82.69 423 LEU A C 1
ATOM 3321 O O . LEU A 1 423 ? 2.720 13.483 -16.046 1.00 82.69 423 LEU A O 1
ATOM 3325 N N . VAL A 1 424 ? 3.431 14.289 -14.072 1.00 80.38 424 VAL A N 1
ATOM 3326 C CA . VAL A 1 424 ? 4.819 13.835 -14.184 1.00 80.38 424 VAL A CA 1
ATOM 3327 C C . VAL A 1 424 ? 5.242 13.224 -12.860 1.00 80.38 424 VAL A C 1
ATOM 3329 O O . VAL A 1 424 ? 5.279 13.908 -11.836 1.00 80.38 424 VAL A O 1
ATOM 3332 N N . VAL A 1 425 ? 5.601 11.943 -12.897 1.00 82.94 425 VAL A N 1
ATOM 3333 C CA . VAL A 1 425 ? 6.258 11.257 -11.781 1.00 82.94 425 VAL A CA 1
ATOM 3334 C C . VAL A 1 425 ? 7.759 11.259 -12.052 1.00 82.94 425 VAL A C 1
ATOM 3336 O O . VAL A 1 425 ? 8.194 10.783 -13.100 1.00 82.94 425 VAL A O 1
ATOM 3339 N N . ASP A 1 426 ? 8.564 11.808 -11.146 1.00 80.75 426 ASP A N 1
ATOM 3340 C CA . ASP A 1 426 ? 10.013 11.901 -11.338 1.00 80.75 426 ASP A CA 1
ATOM 3341 C C . ASP A 1 426 ? 10.696 10.564 -11.036 1.00 80.75 426 ASP A C 1
ATOM 3343 O O . ASP A 1 426 ? 11.280 10.344 -9.981 1.00 80.75 426 AS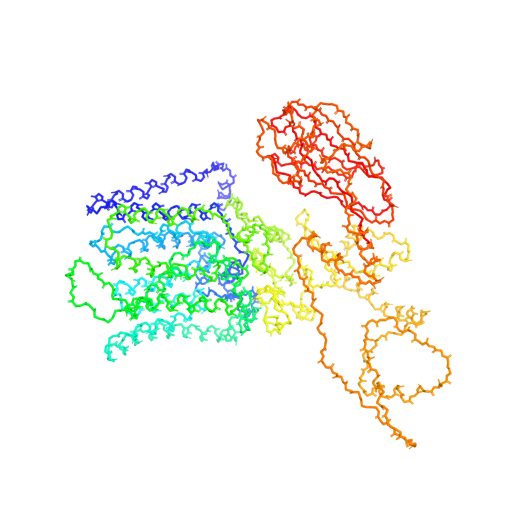P A O 1
ATOM 3347 N N . SER A 1 427 ? 10.585 9.640 -11.988 1.00 80.88 427 SER A N 1
ATOM 3348 C CA . SER A 1 427 ? 11.227 8.332 -11.930 1.00 80.88 427 SER A CA 1
ATOM 3349 C C . SER A 1 427 ? 11.734 7.904 -13.306 1.00 80.88 427 SER A C 1
ATOM 3351 O O . SER A 1 427 ? 11.226 8.330 -14.350 1.00 80.88 427 SER A O 1
ATOM 3353 N N . GLY A 1 428 ? 12.738 7.023 -13.319 1.00 72.19 428 GLY A N 1
ATOM 3354 C CA . GLY A 1 428 ? 13.215 6.398 -14.556 1.00 72.19 428 GLY A CA 1
ATOM 3355 C C . GLY A 1 428 ? 12.118 5.597 -15.264 1.00 72.19 428 GLY A C 1
ATOM 3356 O O . GLY A 1 428 ? 12.005 5.677 -16.484 1.00 72.19 428 GLY A O 1
ATOM 3357 N N . MET A 1 429 ? 11.262 4.913 -14.495 1.00 80.44 429 MET A N 1
ATOM 3358 C CA . MET A 1 429 ? 10.154 4.102 -15.016 1.00 80.44 429 MET A CA 1
ATOM 3359 C C . MET A 1 429 ? 9.091 4.954 -15.707 1.00 80.44 429 MET A C 1
ATOM 3361 O O . MET A 1 429 ? 8.626 4.599 -16.786 1.00 80.44 429 MET A O 1
ATOM 3365 N N . PHE A 1 430 ? 8.759 6.119 -15.148 1.00 80.00 430 PHE A N 1
ATOM 3366 C CA . PHE A 1 430 ? 7.831 7.047 -15.791 1.00 80.00 430 PHE A CA 1
ATOM 3367 C C . PHE A 1 430 ? 8.388 7.571 -17.120 1.00 80.00 430 PHE A C 1
ATOM 3369 O O . PHE A 1 430 ? 7.705 7.525 -18.141 1.00 80.00 430 PHE A O 1
ATOM 3376 N N . ARG A 1 431 ? 9.654 8.015 -17.137 1.00 78.44 431 ARG A N 1
ATOM 3377 C CA . ARG A 1 431 ? 10.315 8.482 -18.371 1.00 78.44 431 ARG A CA 1
ATOM 3378 C C . ARG A 1 431 ? 10.360 7.392 -19.440 1.00 78.44 431 ARG A C 1
ATOM 3380 O O . ARG A 1 431 ? 10.083 7.670 -20.602 1.00 78.44 431 ARG A O 1
ATOM 3387 N N . GLN A 1 432 ? 10.662 6.160 -19.038 1.00 74.50 432 GLN A N 1
ATOM 3388 C CA . GLN A 1 432 ? 10.669 4.996 -19.918 1.00 74.50 432 GLN A CA 1
ATOM 3389 C C . GLN A 1 432 ? 9.270 4.694 -20.475 1.00 74.50 432 GLN A C 1
ATOM 3391 O O . GLN A 1 432 ? 9.123 4.499 -21.677 1.00 74.50 432 GLN A O 1
ATOM 3396 N N . ALA A 1 433 ? 8.239 4.717 -19.627 1.00 79.69 433 ALA A N 1
ATOM 3397 C CA . ALA A 1 433 ? 6.859 4.456 -20.022 1.00 79.69 433 ALA A CA 1
ATOM 3398 C C . ALA A 1 433 ? 6.349 5.451 -21.073 1.00 79.69 433 ALA A C 1
ATOM 3400 O O . ALA A 1 433 ? 5.791 5.036 -22.089 1.00 79.69 433 ALA A O 1
ATOM 3401 N N . ILE A 1 434 ? 6.581 6.750 -20.848 1.00 77.88 434 ILE A N 1
ATOM 3402 C CA . ILE A 1 434 ? 6.193 7.817 -21.779 1.00 77.88 434 ILE A CA 1
ATOM 3403 C C . ILE A 1 434 ? 7.030 7.762 -23.063 1.00 77.88 434 ILE A C 1
ATOM 3405 O O . ILE A 1 434 ? 6.485 7.933 -24.151 1.00 77.88 434 ILE A O 1
ATOM 3409 N N . GLY A 1 435 ? 8.333 7.479 -22.957 1.00 66.44 435 GLY A N 1
ATOM 3410 C CA . GLY A 1 435 ? 9.213 7.308 -24.115 1.00 66.44 435 GLY A CA 1
ATOM 3411 C C . GLY A 1 435 ? 8.768 6.164 -25.030 1.00 66.44 435 GLY A C 1
ATOM 3412 O O . GLY A 1 435 ? 8.688 6.351 -26.241 1.00 66.44 435 GLY A O 1
ATOM 3413 N N . LEU A 1 436 ? 8.407 5.011 -24.457 1.00 69.19 436 LEU A N 1
ATOM 3414 C CA . LEU A 1 436 ? 7.849 3.878 -25.206 1.00 69.19 436 LEU A CA 1
ATOM 3415 C C . LEU A 1 436 ? 6.504 4.226 -25.853 1.00 69.19 436 LEU A C 1
ATOM 3417 O O . LEU A 1 436 ? 6.311 3.952 -27.037 1.00 69.19 436 LEU A O 1
ATOM 3421 N N . ALA A 1 437 ? 5.616 4.902 -25.122 1.00 72.38 437 ALA A N 1
ATOM 3422 C CA . ALA A 1 437 ? 4.315 5.303 -25.656 1.00 72.38 437 ALA A CA 1
ATOM 3423 C C . ALA A 1 437 ? 4.454 6.276 -26.841 1.00 72.38 437 ALA A C 1
ATOM 3425 O O . ALA A 1 437 ? 3.689 6.202 -27.804 1.00 72.38 437 ALA A O 1
ATOM 3426 N N . ALA A 1 438 ? 5.456 7.161 -26.799 1.00 64.25 438 ALA A N 1
ATOM 3427 C CA . ALA A 1 438 ? 5.780 8.070 -27.895 1.00 64.25 438 ALA A CA 1
ATOM 3428 C C . ALA A 1 438 ? 6.404 7.342 -29.097 1.00 64.25 438 ALA A C 1
ATOM 3430 O O . ALA A 1 438 ? 6.042 7.636 -30.237 1.00 64.25 438 ALA A O 1
ATOM 3431 N N . ALA A 1 439 ? 7.301 6.383 -28.845 1.00 60.12 439 ALA A N 1
ATOM 3432 C CA . ALA A 1 439 ? 7.983 5.611 -29.882 1.00 60.12 439 ALA A CA 1
ATOM 3433 C C . ALA A 1 439 ? 7.045 4.661 -30.645 1.00 60.12 439 ALA A C 1
ATOM 3435 O O . ALA A 1 439 ? 7.337 4.325 -31.790 1.00 60.12 439 ALA A O 1
ATOM 3436 N N . LYS A 1 440 ? 5.927 4.242 -30.027 1.00 64.19 440 LYS A N 1
ATOM 3437 C CA . LYS A 1 440 ? 4.953 3.285 -30.586 1.00 64.19 440 LYS A CA 1
ATOM 3438 C C . LYS A 1 440 ? 5.640 2.023 -31.133 1.00 64.19 440 LYS A C 1
ATOM 3440 O O . LYS A 1 440 ? 5.585 1.772 -32.340 1.00 64.19 440 LYS A O 1
ATOM 3445 N N . PRO A 1 441 ? 6.315 1.247 -30.267 1.00 62.72 441 PRO A N 1
ATOM 3446 C CA . PRO A 1 441 ? 7.010 0.041 -30.693 1.00 62.72 441 PRO A CA 1
ATOM 3447 C C . PRO A 1 441 ? 6.043 -0.956 -31.353 1.00 62.72 441 PRO A C 1
ATOM 3449 O O . PRO A 1 441 ? 4.835 -0.913 -31.087 1.00 62.72 441 PRO A O 1
ATOM 3452 N N . PRO A 1 442 ? 6.558 -1.863 -32.205 1.00 58.91 442 PRO A N 1
ATOM 3453 C CA . PRO A 1 442 ? 5.757 -2.949 -32.752 1.00 58.91 442 PRO A CA 1
ATOM 3454 C C . PRO A 1 442 ? 5.105 -3.757 -31.623 1.00 58.91 442 PRO A C 1
ATOM 3456 O O . PRO A 1 442 ? 5.626 -3.834 -30.510 1.00 58.91 442 PRO A O 1
ATOM 3459 N N . ASN A 1 443 ? 3.945 -4.347 -31.920 1.00 77.44 443 ASN A N 1
ATOM 3460 C CA . ASN A 1 443 ? 3.155 -5.129 -30.970 1.00 77.44 443 ASN A CA 1
ATOM 3461 C C . ASN A 1 443 ? 3.799 -6.501 -30.697 1.00 77.44 443 ASN A C 1
ATOM 3463 O O . ASN A 1 443 ? 3.289 -7.547 -31.095 1.00 77.44 443 ASN A O 1
ATOM 3467 N N . GLU A 1 444 ? 4.957 -6.471 -30.053 1.00 74.88 444 GLU A N 1
ATOM 3468 C CA . GLU A 1 444 ? 5.803 -7.614 -29.744 1.00 74.88 444 GLU A CA 1
ATOM 3469 C C . GLU A 1 444 ? 6.036 -7.683 -28.232 1.00 74.88 444 GLU A C 1
ATOM 3471 O O . GLU A 1 444 ? 6.010 -6.670 -27.531 1.00 74.88 444 GLU A O 1
ATOM 3476 N N . MET A 1 445 ? 6.242 -8.894 -27.712 1.00 76.81 445 MET A N 1
ATOM 3477 C CA . MET A 1 445 ? 6.343 -9.122 -26.271 1.00 76.81 445 MET A CA 1
ATOM 3478 C C . MET A 1 445 ? 7.594 -8.452 -25.686 1.00 76.81 445 MET A C 1
ATOM 3480 O O . MET A 1 445 ? 8.723 -8.753 -26.089 1.00 76.81 445 MET A O 1
ATOM 3484 N N . LEU A 1 446 ? 7.375 -7.585 -24.694 1.00 79.44 446 LEU A N 1
ATOM 3485 C CA . LEU A 1 446 ? 8.404 -6.846 -23.964 1.00 79.44 446 LEU A CA 1
ATOM 3486 C C . LEU A 1 446 ? 8.614 -7.426 -22.559 1.00 79.44 446 LEU A C 1
ATOM 3488 O O . LEU A 1 446 ? 7.661 -7.542 -21.795 1.00 79.44 446 LEU A O 1
ATOM 3492 N N . ALA A 1 447 ? 9.853 -7.724 -22.174 1.00 78.56 447 ALA A N 1
ATOM 3493 C CA . ALA A 1 447 ? 10.208 -8.151 -20.823 1.00 78.56 447 ALA A CA 1
ATOM 3494 C C . ALA A 1 447 ? 10.729 -6.999 -19.947 1.00 78.56 447 ALA A C 1
ATOM 3496 O O . ALA A 1 447 ? 11.561 -6.192 -20.368 1.00 78.56 447 ALA A O 1
ATOM 3497 N N . LEU A 1 448 ? 10.241 -6.942 -18.706 1.00 81.56 448 LEU A N 1
ATOM 3498 C CA . LEU A 1 448 ? 10.688 -6.023 -17.657 1.00 81.56 448 LEU A CA 1
ATOM 3499 C C . LEU A 1 448 ? 10.240 -6.532 -16.277 1.00 81.56 448 LEU A C 1
ATOM 3501 O O . LEU A 1 448 ? 9.308 -7.323 -16.174 1.00 81.56 448 LEU A O 1
ATOM 3505 N N . GLY A 1 449 ? 10.914 -6.109 -15.215 1.00 80.81 449 GLY A N 1
ATOM 3506 C CA . GLY A 1 449 ? 10.619 -6.455 -13.825 1.00 80.81 449 GLY A CA 1
ATOM 3507 C C . GLY A 1 449 ? 9.768 -5.398 -13.119 1.00 80.81 449 GLY A C 1
ATOM 3508 O O . GLY A 1 449 ? 8.806 -5.729 -12.425 1.00 80.81 449 GLY A O 1
ATOM 3509 N N . CYS A 1 450 ? 10.062 -4.111 -13.316 1.00 86.25 450 CYS A N 1
ATOM 3510 C CA . CYS A 1 450 ? 9.227 -3.013 -12.808 1.00 86.25 450 CYS A CA 1
ATOM 3511 C C . CYS A 1 450 ? 8.163 -2.633 -13.843 1.00 86.25 450 CYS A C 1
ATOM 3513 O O . CYS A 1 450 ? 8.346 -1.725 -14.647 1.00 86.25 450 CYS A O 1
ATOM 3515 N N . VAL A 1 451 ? 7.067 -3.390 -13.863 1.00 91.44 451 VAL A N 1
ATOM 3516 C CA . VAL A 1 451 ? 6.132 -3.412 -14.999 1.00 91.44 451 VAL A CA 1
ATOM 3517 C C . VAL A 1 451 ? 5.029 -2.351 -14.962 1.00 91.44 451 VAL A C 1
ATOM 3519 O O . VAL A 1 451 ? 4.318 -2.189 -15.953 1.00 91.44 451 VAL A O 1
ATOM 3522 N N . GLY A 1 452 ? 4.840 -1.654 -13.838 1.00 94.94 452 GLY A N 1
ATOM 3523 C CA . GLY A 1 452 ? 3.635 -0.875 -13.560 1.00 94.94 452 GLY A CA 1
ATOM 3524 C C . GLY A 1 452 ? 3.389 0.257 -14.554 1.00 94.94 452 GLY A C 1
ATOM 3525 O O . GLY A 1 452 ? 2.473 0.179 -15.378 1.00 94.94 452 GLY A O 1
ATOM 3526 N N . MET A 1 453 ? 4.186 1.324 -14.466 1.00 93.19 453 MET A N 1
ATOM 3527 C CA . MET A 1 453 ? 4.005 2.534 -15.277 1.00 93.19 453 MET A CA 1
ATOM 3528 C C . MET A 1 453 ? 4.107 2.232 -16.770 1.00 93.19 453 MET A C 1
ATOM 3530 O O . MET A 1 453 ? 3.257 2.672 -17.546 1.00 93.19 453 MET A O 1
ATOM 3534 N N . VAL A 1 454 ? 5.104 1.436 -17.170 1.00 89.38 454 VAL A N 1
ATOM 3535 C CA . VAL A 1 454 ? 5.282 1.015 -18.568 1.00 89.38 454 VAL A CA 1
ATOM 3536 C C . VAL A 1 454 ? 4.037 0.288 -19.062 1.00 89.38 454 VAL A C 1
ATOM 3538 O O . VAL A 1 454 ? 3.534 0.616 -20.135 1.00 89.38 454 VAL A O 1
ATOM 3541 N N . GLY A 1 455 ? 3.488 -0.631 -18.264 1.00 93.38 455 GLY A N 1
ATOM 3542 C CA . GLY A 1 455 ? 2.310 -1.390 -18.648 1.00 93.38 455 GLY A CA 1
ATOM 3543 C C . GLY A 1 455 ? 1.047 -0.558 -18.792 1.00 93.38 455 GLY A C 1
ATOM 3544 O O . GLY A 1 455 ? 0.278 -0.805 -19.720 1.00 93.38 455 GLY A O 1
ATOM 3545 N N . TYR A 1 456 ? 0.821 0.421 -17.924 1.00 96.31 456 TYR A N 1
ATOM 3546 C CA . TYR A 1 456 ? -0.371 1.261 -18.013 1.00 96.31 456 TYR A CA 1
ATOM 3547 C C . TYR A 1 456 ? -0.324 2.241 -19.191 1.00 96.31 456 TYR A C 1
ATOM 3549 O O . TYR A 1 456 ? -1.313 2.379 -19.902 1.00 96.31 456 TYR A O 1
ATOM 3557 N N . TYR A 1 457 ? 0.808 2.911 -19.433 1.00 91.62 457 TYR A N 1
ATOM 3558 C CA . TYR A 1 457 ? 0.907 3.867 -20.546 1.00 91.62 457 TYR A CA 1
ATOM 3559 C C . TYR A 1 457 ? 1.012 3.184 -21.920 1.00 91.62 457 TYR A C 1
ATOM 3561 O O . TYR A 1 457 ? 0.788 3.833 -22.938 1.00 91.62 457 TYR A O 1
ATOM 3569 N N . ASN A 1 458 ? 1.295 1.877 -21.954 1.00 89.25 458 ASN A N 1
ATOM 3570 C CA . ASN A 1 458 ? 1.406 1.068 -23.169 1.00 89.25 458 ASN A CA 1
ATOM 3571 C C . ASN A 1 458 ? 0.426 -0.119 -23.116 1.00 89.25 458 ASN A C 1
ATOM 3573 O O . ASN A 1 458 ? 0.835 -1.280 -23.132 1.00 89.25 458 ASN A O 1
ATOM 3577 N N . LEU A 1 459 ? -0.879 0.167 -23.015 1.00 92.69 459 LEU A N 1
ATOM 3578 C CA . LEU A 1 459 ? -1.925 -0.855 -22.827 1.00 92.69 459 LEU A CA 1
ATOM 3579 C C . LEU A 1 459 ? -1.966 -1.918 -23.936 1.00 92.69 459 LEU A C 1
ATOM 3581 O O . LEU A 1 459 ? -2.316 -3.063 -23.665 1.00 92.69 459 LEU A O 1
ATOM 3585 N N . ASP A 1 460 ? -1.626 -1.536 -25.167 1.00 88.69 460 ASP A N 1
ATOM 3586 C CA . ASP A 1 460 ? -1.651 -2.443 -26.320 1.00 88.69 460 ASP A CA 1
ATOM 3587 C C . ASP A 1 460 ? -0.386 -3.302 -26.426 1.00 88.69 460 ASP A C 1
ATOM 3589 O O . ASP A 1 460 ? -0.387 -4.286 -27.157 1.00 88.69 460 ASP A O 1
ATOM 3593 N N . LEU A 1 461 ? 0.675 -2.961 -25.684 1.00 86.62 461 LEU A N 1
ATOM 3594 C CA . LEU A 1 461 ? 1.939 -3.686 -25.707 1.00 86.62 461 LEU A CA 1
ATOM 3595 C C . LEU A 1 461 ? 1.876 -4.887 -24.746 1.00 86.62 461 LEU A C 1
ATOM 3597 O O . LEU A 1 461 ? 1.675 -4.691 -23.535 1.00 86.62 461 LEU A O 1
ATOM 3601 N N . PRO A 1 462 ? 2.050 -6.130 -25.228 1.00 90.12 462 PRO A N 1
ATOM 3602 C CA . PRO A 1 462 ? 2.144 -7.302 -24.376 1.00 90.12 462 PRO A CA 1
ATOM 3603 C C . PRO A 1 462 ? 3.433 -7.245 -23.556 1.00 90.12 462 PRO A C 1
ATOM 3605 O O . PRO A 1 462 ? 4.521 -7.007 -24.081 1.00 90.12 462 PRO A O 1
ATOM 3608 N N . ILE A 1 463 ? 3.294 -7.446 -22.246 1.00 91.19 463 ILE A N 1
ATOM 3609 C CA . ILE A 1 463 ? 4.402 -7.335 -21.298 1.00 91.19 463 ILE A CA 1
ATOM 3610 C C . ILE A 1 463 ? 4.565 -8.632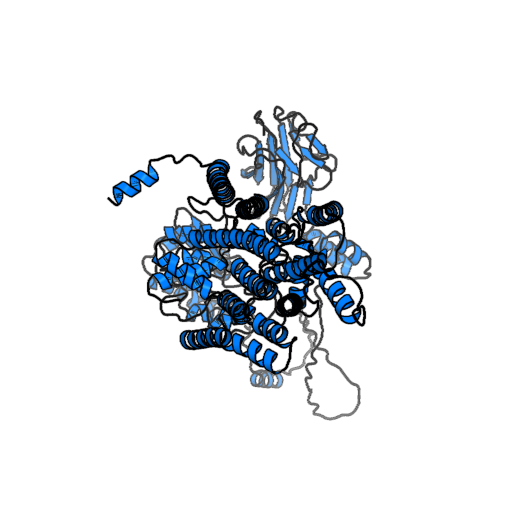 -20.525 1.00 91.19 463 ILE A C 1
ATOM 3612 O O . ILE A 1 463 ? 3.633 -9.088 -19.857 1.00 91.19 463 ILE A O 1
ATOM 3616 N N . PHE A 1 464 ? 5.777 -9.168 -20.561 1.00 89.44 464 PHE A N 1
ATOM 3617 C CA . PHE A 1 464 ? 6.218 -10.277 -19.742 1.00 89.44 464 PHE A CA 1
ATOM 3618 C C . PHE A 1 464 ? 6.899 -9.757 -18.470 1.00 89.44 464 PHE A C 1
ATOM 3620 O O . PHE A 1 464 ? 7.949 -9.114 -18.520 1.00 89.44 464 PHE A O 1
ATOM 3627 N N . ASP A 1 465 ? 6.305 -10.045 -17.315 1.00 92.81 465 ASP A N 1
ATOM 3628 C CA . ASP A 1 465 ? 6.848 -9.647 -16.018 1.00 92.81 465 ASP A CA 1
ATOM 3629 C C . ASP A 1 465 ? 7.935 -10.628 -15.563 1.00 92.81 465 ASP A C 1
ATOM 3631 O O . ASP A 1 465 ? 7.660 -11.800 -15.280 1.00 92.81 465 ASP A O 1
ATOM 3635 N N . THR A 1 466 ? 9.172 -10.142 -15.462 1.00 86.56 466 THR A N 1
ATOM 3636 C CA . THR A 1 466 ? 10.332 -10.963 -15.101 1.00 86.56 466 THR A CA 1
ATOM 3637 C C . THR A 1 466 ? 10.438 -11.261 -13.606 1.00 86.56 466 THR A C 1
ATOM 3639 O O . THR A 1 466 ? 11.165 -12.186 -13.252 1.00 86.56 466 THR A O 1
ATOM 3642 N N . TYR A 1 467 ? 9.706 -10.557 -12.734 1.00 88.88 467 TYR A N 1
ATOM 3643 C CA . TYR A 1 467 ? 9.604 -10.855 -11.296 1.00 88.88 467 TYR A CA 1
ATOM 3644 C C . TYR A 1 467 ? 8.371 -11.693 -10.937 1.00 88.88 467 TYR A C 1
ATOM 3646 O O . TYR A 1 467 ? 8.272 -12.232 -9.831 1.00 88.88 467 TYR A O 1
ATOM 3654 N N . GLY A 1 468 ? 7.441 -11.852 -11.878 1.00 90.75 468 GLY A N 1
ATOM 3655 C CA . GLY A 1 468 ? 6.332 -12.789 -11.761 1.00 90.75 468 GLY A CA 1
ATOM 3656 C C . GLY A 1 468 ? 5.142 -12.287 -10.953 1.00 90.75 468 GLY A C 1
ATOM 3657 O O . GLY A 1 468 ? 4.337 -13.103 -10.525 1.00 90.75 468 GLY A O 1
ATOM 3658 N N . LYS A 1 469 ? 4.958 -10.978 -10.749 1.00 91.31 469 LYS A N 1
ATOM 3659 C CA . LYS A 1 469 ? 3.676 -10.450 -10.247 1.00 91.31 469 LYS A CA 1
ATOM 3660 C C . LYS A 1 469 ? 2.560 -10.725 -11.260 1.00 91.31 469 LYS A C 1
ATOM 3662 O O . LYS A 1 469 ? 1.489 -11.164 -10.854 1.00 91.31 469 LYS A O 1
ATOM 3667 N N . ALA A 1 470 ? 2.822 -10.560 -12.556 1.00 93.50 470 ALA A N 1
ATOM 3668 C CA . ALA A 1 470 ? 1.882 -10.806 -13.653 1.00 93.50 470 ALA A CA 1
ATOM 3669 C C . ALA A 1 470 ? 2.211 -12.032 -14.532 1.00 93.50 470 ALA A C 1
ATOM 3671 O O . ALA A 1 470 ? 1.435 -12.336 -15.430 1.00 93.50 470 ALA A O 1
ATOM 3672 N N . SER A 1 471 ? 3.299 -12.760 -14.254 1.00 93.50 471 SER A N 1
ATOM 3673 C CA . SER A 1 471 ? 3.665 -13.999 -14.966 1.00 93.50 471 SER A CA 1
ATOM 3674 C C . SER A 1 471 ? 3.496 -15.212 -14.051 1.00 93.50 471 SER A C 1
ATOM 3676 O O . SER A 1 471 ? 4.163 -15.302 -13.014 1.00 93.50 471 SER A O 1
ATOM 3678 N N . ARG A 1 472 ? 2.617 -16.153 -14.419 1.00 93.44 472 ARG A N 1
ATOM 3679 C CA . ARG A 1 472 ? 2.259 -17.306 -13.573 1.00 93.44 472 ARG A CA 1
ATOM 3680 C C . ARG A 1 472 ? 3.440 -18.241 -13.332 1.00 93.44 472 ARG A C 1
ATOM 3682 O O . ARG A 1 472 ? 3.674 -18.656 -12.197 1.00 93.44 472 ARG A O 1
ATOM 3689 N N . GLU A 1 473 ? 4.192 -18.560 -14.381 1.00 90.94 473 GLU A N 1
ATOM 3690 C CA . GLU A 1 473 ? 5.317 -19.497 -14.344 1.00 90.94 473 GLU A CA 1
ATOM 3691 C C . GLU A 1 473 ? 6.410 -19.004 -13.396 1.00 90.94 473 GLU A C 1
ATOM 3693 O O . GLU A 1 473 ? 6.883 -19.749 -12.537 1.00 90.94 473 GLU A O 1
ATOM 3698 N N . VAL A 1 474 ? 6.763 -17.720 -13.502 1.00 91.81 474 VAL A N 1
ATOM 3699 C CA . VAL A 1 474 ? 7.785 -17.091 -12.658 1.00 91.81 474 VAL A CA 1
ATOM 3700 C C . VAL A 1 474 ? 7.327 -17.053 -11.197 1.00 91.81 474 VAL A C 1
ATOM 3702 O O . VAL A 1 474 ? 8.102 -17.382 -10.297 1.00 91.81 474 VAL A O 1
ATOM 3705 N N . ALA A 1 475 ? 6.052 -16.731 -10.948 1.00 93.62 475 ALA A N 1
ATOM 3706 C CA . ALA A 1 475 ? 5.487 -16.655 -9.602 1.00 93.62 475 ALA A CA 1
ATOM 3707 C C . ALA A 1 475 ? 5.544 -17.983 -8.839 1.00 93.62 475 ALA A C 1
ATOM 3709 O O . ALA A 1 475 ? 5.721 -17.980 -7.621 1.00 93.62 475 ALA A O 1
ATOM 3710 N N . HIS A 1 476 ? 5.400 -19.115 -9.532 1.00 93.25 476 HIS A N 1
ATOM 3711 C CA . HIS A 1 476 ? 5.308 -20.445 -8.921 1.00 93.25 476 HIS A CA 1
ATOM 3712 C C . HIS A 1 476 ? 6.662 -21.127 -8.697 1.00 93.25 476 HIS A C 1
ATOM 3714 O O . HIS A 1 476 ? 6.724 -22.206 -8.106 1.00 93.25 476 HIS A O 1
ATOM 3720 N N . ARG A 1 477 ? 7.765 -20.491 -9.094 1.00 89.19 477 ARG A N 1
ATOM 3721 C CA . ARG A 1 477 ? 9.109 -21.025 -8.853 1.00 89.19 477 ARG A CA 1
ATOM 3722 C C . ARG A 1 477 ? 9.480 -21.059 -7.374 1.00 89.19 477 ARG A C 1
ATOM 3724 O O . ARG A 1 477 ? 9.006 -20.219 -6.603 1.00 89.19 477 ARG A O 1
ATOM 3731 N N . PRO A 1 478 ? 10.355 -21.984 -6.953 1.00 88.25 478 PRO A N 1
ATOM 3732 C CA . PRO A 1 478 ? 10.910 -21.947 -5.609 1.00 88.25 478 PRO A CA 1
ATOM 3733 C C . PRO A 1 478 ? 11.786 -20.701 -5.427 1.00 88.25 478 PRO A C 1
ATOM 3735 O O . PRO A 1 478 ? 12.529 -20.309 -6.326 1.00 88.25 478 PRO A O 1
ATOM 3738 N N . VAL A 1 479 ? 11.723 -20.085 -4.245 1.00 87.50 479 VAL A N 1
ATOM 3739 C CA . VAL A 1 479 ? 12.698 -19.056 -3.861 1.00 87.50 479 VAL A CA 1
ATOM 3740 C C . VAL A 1 479 ? 13.976 -19.741 -3.416 1.00 87.50 479 VAL A C 1
ATOM 3742 O O . VAL A 1 479 ? 13.956 -20.527 -2.471 1.00 87.50 479 VAL A O 1
ATOM 3745 N N . LEU A 1 480 ? 15.086 -19.408 -4.071 1.00 84.81 480 LEU A N 1
ATOM 3746 C CA . LEU A 1 480 ? 16.405 -19.940 -3.723 1.00 84.81 480 LEU A CA 1
ATOM 3747 C C . LEU A 1 480 ? 16.991 -19.247 -2.489 1.00 84.81 480 LEU A C 1
ATOM 3749 O O . LEU A 1 480 ? 17.613 -19.884 -1.643 1.00 84.81 480 LEU A O 1
ATOM 3753 N N . LYS A 1 481 ? 16.782 -17.932 -2.373 1.00 84.94 481 LYS A N 1
ATOM 3754 C CA . LYS A 1 481 ? 17.282 -17.115 -1.267 1.00 84.94 481 LYS A CA 1
ATOM 3755 C C . LYS A 1 481 ? 16.290 -16.005 -0.948 1.00 84.94 481 LYS A C 1
ATOM 3757 O O . LYS A 1 481 ? 15.825 -15.318 -1.854 1.00 84.94 481 LYS A O 1
ATOM 3762 N N . ARG A 1 482 ? 15.994 -15.822 0.343 1.00 86.94 482 ARG A N 1
ATOM 3763 C CA . ARG A 1 482 ? 15.168 -14.700 0.800 1.00 86.94 482 ARG A CA 1
ATOM 3764 C C . ARG A 1 482 ? 15.894 -13.370 0.598 1.00 86.94 482 ARG A C 1
ATOM 3766 O O . ARG A 1 482 ? 17.105 -13.288 0.804 1.00 86.94 482 ARG A O 1
ATOM 3773 N N . GLY A 1 483 ? 15.144 -12.357 0.193 1.00 88.38 483 GLY A N 1
ATOM 3774 C CA . GLY A 1 483 ? 15.635 -11.027 -0.135 1.00 88.38 483 GLY A CA 1
ATOM 3775 C C . GLY A 1 483 ? 14.488 -10.026 -0.196 1.00 88.38 483 GLY A C 1
ATOM 3776 O O . GLY A 1 483 ? 13.594 -10.046 0.643 1.00 88.38 483 GLY A O 1
ATOM 3777 N N . ARG A 1 484 ? 14.478 -9.141 -1.197 1.00 87.56 484 ARG A N 1
ATOM 3778 C CA . ARG A 1 484 ? 13.437 -8.112 -1.305 1.00 87.56 484 ARG A CA 1
ATOM 3779 C C . ARG A 1 484 ? 12.085 -8.724 -1.680 1.00 87.56 484 ARG A C 1
ATOM 3781 O O . ARG A 1 484 ? 11.970 -9.198 -2.810 1.00 87.56 484 ARG A O 1
ATOM 3788 N N . PRO A 1 485 ? 11.050 -8.662 -0.813 1.00 86.38 485 PRO A N 1
ATOM 3789 C CA . PRO A 1 485 ? 9.764 -9.291 -1.097 1.00 86.38 485 PRO A CA 1
ATOM 3790 C C . PRO A 1 485 ? 9.216 -8.903 -2.476 1.00 86.38 485 PRO A C 1
ATOM 3792 O O . PRO A 1 485 ? 9.165 -7.724 -2.837 1.00 86.38 485 PRO A O 1
ATOM 3795 N N . GLY A 1 486 ? 8.836 -9.907 -3.268 1.00 84.88 486 GLY A N 1
ATOM 3796 C CA . GLY A 1 486 ? 8.332 -9.721 -4.636 1.00 84.88 486 GLY A CA 1
ATOM 3797 C C . GLY A 1 486 ? 9.389 -9.428 -5.704 1.00 84.88 486 GLY A C 1
ATOM 3798 O O . GLY A 1 486 ? 9.009 -9.147 -6.832 1.00 84.88 486 GLY A O 1
ATOM 3799 N N . HIS A 1 487 ? 10.677 -9.491 -5.356 1.00 86.19 487 HIS A N 1
ATOM 3800 C CA . HIS A 1 487 ? 11.822 -9.387 -6.274 1.00 86.19 487 HIS A CA 1
ATOM 3801 C C . HIS A 1 487 ? 12.814 -10.553 -6.060 1.00 86.19 487 HIS A C 1
ATOM 3803 O O . HIS A 1 487 ? 13.986 -10.468 -6.413 1.00 86.19 487 HIS A O 1
ATOM 3809 N N . GLU A 1 488 ? 12.362 -11.626 -5.401 1.00 87.06 488 GLU A N 1
ATOM 3810 C CA . GLU A 1 488 ? 13.171 -12.804 -5.042 1.00 87.06 488 GLU A CA 1
ATOM 3811 C C . GLU A 1 488 ? 13.179 -13.873 -6.141 1.00 87.06 488 GLU A C 1
ATOM 3813 O O . GLU A 1 488 ? 14.024 -14.768 -6.132 1.00 87.06 488 GLU A O 1
ATOM 3818 N N . LYS A 1 489 ? 12.219 -13.803 -7.068 1.00 88.12 489 LYS A N 1
ATOM 3819 C CA . LYS A 1 489 ? 12.087 -14.710 -8.208 1.00 88.12 489 LYS A CA 1
ATOM 3820 C C . LYS A 1 489 ? 12.378 -13.936 -9.474 1.00 88.12 489 LYS A C 1
ATOM 3822 O O . LYS A 1 489 ? 11.940 -12.798 -9.607 1.00 88.12 489 LYS A O 1
ATOM 3827 N N . THR A 1 490 ? 13.092 -14.569 -10.392 1.00 82.31 490 THR A N 1
ATOM 3828 C CA . THR A 1 490 ? 13.395 -14.007 -11.703 1.00 82.31 490 THR A CA 1
ATOM 3829 C C . THR A 1 490 ? 13.080 -15.015 -12.801 1.00 82.31 490 THR A C 1
ATOM 3831 O O . THR A 1 490 ? 13.155 -16.236 -12.608 1.00 82.31 490 THR A O 1
ATOM 3834 N N . ALA A 1 491 ? 12.690 -14.497 -13.960 1.00 79.25 491 ALA A N 1
ATOM 3835 C CA . ALA A 1 491 ? 12.524 -15.282 -15.172 1.00 79.25 491 ALA A CA 1
ATOM 3836 C C . ALA A 1 491 ? 13.859 -15.896 -15.628 1.00 79.25 491 ALA A C 1
ATOM 3838 O O . ALA A 1 491 ? 14.930 -15.323 -15.429 1.00 79.25 491 ALA A O 1
ATOM 3839 N N . THR A 1 492 ? 13.792 -17.071 -16.254 1.00 72.44 492 THR A N 1
ATOM 3840 C CA . THR A 1 492 ? 14.935 -17.725 -16.901 1.00 72.44 492 THR A CA 1
ATOM 3841 C C . THR A 1 492 ? 14.875 -17.480 -18.399 1.00 72.44 492 THR A C 1
ATOM 3843 O O . THR A 1 492 ? 13.849 -17.087 -18.950 1.00 72.44 492 THR A O 1
ATOM 3846 N N . ARG A 1 493 ? 15.975 -17.792 -19.089 1.00 63.72 493 ARG A N 1
ATOM 3847 C CA . ARG A 1 493 ? 16.049 -17.758 -20.557 1.00 63.72 493 ARG A CA 1
ATOM 3848 C C . ARG A 1 493 ? 14.935 -18.559 -21.231 1.00 63.72 493 ARG A C 1
ATOM 3850 O O . ARG A 1 493 ? 14.409 -18.132 -22.253 1.00 63.72 493 ARG A O 1
ATOM 3857 N N . GLU A 1 494 ? 14.593 -19.708 -20.661 1.00 66.44 494 GLU A N 1
ATOM 3858 C CA . GLU A 1 494 ? 13.552 -20.583 -21.191 1.00 66.44 494 GLU A CA 1
ATOM 3859 C C . GLU A 1 494 ? 12.161 -19.949 -21.089 1.00 66.44 494 GLU A C 1
ATOM 3861 O O . GLU A 1 494 ? 11.403 -20.030 -22.052 1.00 66.44 494 GLU A O 1
ATOM 3866 N N . ASP A 1 495 ? 11.848 -19.239 -19.995 1.00 74.94 495 ASP A N 1
ATOM 3867 C CA . ASP A 1 495 ? 10.558 -18.545 -19.878 1.00 74.94 495 ASP A CA 1
ATOM 3868 C C . ASP A 1 495 ? 10.409 -17.470 -20.945 1.00 74.94 495 ASP A C 1
ATOM 3870 O O . ASP A 1 495 ? 9.364 -17.378 -21.578 1.00 74.94 495 ASP A O 1
ATOM 3874 N N . LEU A 1 496 ? 11.460 -16.671 -21.158 1.00 70.94 496 LEU A N 1
ATOM 3875 C CA . LEU A 1 496 ? 11.440 -15.588 -22.141 1.00 70.94 496 LEU A CA 1
ATOM 3876 C C . LEU A 1 496 ? 11.241 -16.142 -23.552 1.00 70.94 496 LEU A C 1
ATOM 3878 O O . LEU A 1 496 ? 10.407 -15.635 -24.299 1.00 70.94 496 LEU A O 1
ATOM 3882 N N . ARG A 1 497 ? 11.964 -17.219 -23.896 1.00 66.00 497 ARG A N 1
ATOM 3883 C CA . ARG A 1 497 ? 11.803 -17.913 -25.180 1.00 66.00 497 ARG A CA 1
ATOM 3884 C C . ARG 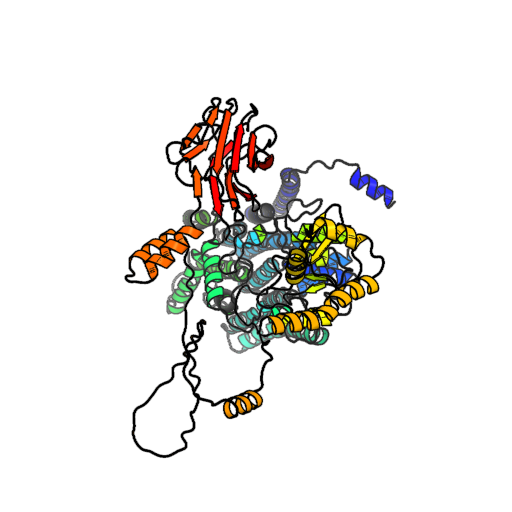A 1 497 ? 10.390 -18.460 -25.345 1.00 66.00 497 ARG A C 1
ATOM 3886 O O . ARG A 1 497 ? 9.779 -18.248 -26.385 1.00 66.00 497 ARG A O 1
ATOM 3893 N N . LYS A 1 498 ? 9.859 -19.127 -24.319 1.00 74.62 498 LYS A N 1
ATOM 3894 C CA . LYS A 1 498 ? 8.509 -19.700 -24.342 1.00 74.62 498 LYS A CA 1
ATOM 3895 C C . LYS A 1 498 ? 7.423 -18.626 -24.438 1.00 74.62 498 LYS A C 1
ATOM 3897 O O . LYS A 1 498 ? 6.422 -18.839 -25.113 1.00 74.62 498 LYS A O 1
ATOM 3902 N N . ALA A 1 499 ? 7.626 -17.485 -23.788 1.00 74.94 499 ALA A N 1
ATOM 3903 C CA . ALA A 1 499 ? 6.723 -16.340 -23.832 1.00 74.94 499 ALA A CA 1
ATOM 3904 C C . ALA A 1 499 ? 6.839 -15.519 -25.129 1.00 74.94 499 ALA A C 1
ATOM 3906 O O . ALA A 1 499 ? 6.080 -14.568 -25.308 1.00 74.94 499 ALA A O 1
ATOM 3907 N N . GLY A 1 500 ? 7.770 -15.866 -26.027 1.00 70.06 500 GLY A N 1
ATOM 3908 C CA . GLY A 1 500 ? 7.987 -15.145 -27.280 1.00 70.06 500 GLY A CA 1
ATOM 3909 C C . GLY A 1 500 ? 8.509 -13.724 -27.070 1.00 70.06 500 GLY A C 1
ATOM 3910 O O . GLY A 1 500 ? 8.184 -12.840 -27.855 1.00 70.06 500 GLY A O 1
ATOM 3911 N N . VAL A 1 501 ? 9.269 -13.489 -25.995 1.00 68.00 501 VAL A N 1
ATOM 3912 C CA . VAL A 1 501 ? 9.874 -12.184 -25.698 1.00 68.00 501 VAL A CA 1
ATOM 3913 C C . VAL A 1 501 ? 10.837 -11.806 -26.817 1.00 68.00 501 VAL A C 1
ATOM 3915 O O . VAL A 1 501 ? 11.809 -12.520 -27.068 1.00 68.00 501 VAL A O 1
ATOM 3918 N N . VAL A 1 502 ? 10.581 -10.661 -27.445 1.00 58.03 502 VAL A N 1
ATOM 3919 C CA . VAL A 1 502 ? 11.436 -10.100 -28.501 1.00 58.03 502 VAL A CA 1
ATOM 3920 C C . VAL A 1 502 ? 12.338 -9.008 -27.931 1.00 58.03 502 VAL A C 1
ATOM 3922 O O . VAL A 1 502 ? 13.517 -8.923 -28.269 1.00 58.03 502 VAL A O 1
ATOM 3925 N N . TRP A 1 503 ? 11.808 -8.217 -26.997 1.00 59.69 503 TRP A N 1
ATOM 3926 C CA . TRP A 1 503 ? 12.489 -7.060 -26.422 1.00 59.69 503 TRP A CA 1
ATOM 3927 C C . TRP A 1 503 ? 12.600 -7.196 -24.910 1.00 59.69 503 TRP A C 1
ATOM 3929 O O . TRP A 1 503 ? 11.693 -7.712 -24.264 1.00 59.69 503 TRP A O 1
ATOM 3939 N N . SER A 1 504 ? 13.670 -6.670 -24.317 1.00 62.28 504 SER A N 1
ATOM 3940 C CA . SER A 1 504 ? 13.748 -6.501 -22.866 1.00 62.28 504 SER A CA 1
ATOM 3941 C C . SER A 1 504 ? 14.315 -5.145 -22.506 1.00 62.28 504 SER A C 1
ATOM 3943 O O . SER A 1 504 ? 15.321 -4.733 -23.076 1.00 62.28 504 SER A O 1
ATOM 3945 N N . VAL A 1 505 ? 13.692 -4.472 -21.540 1.00 56.09 505 VAL A N 1
ATOM 3946 C CA . VAL A 1 505 ? 14.214 -3.206 -21.006 1.00 56.09 505 VAL A CA 1
ATOM 3947 C C . VAL A 1 505 ? 15.110 -3.401 -19.794 1.00 56.09 505 VAL A C 1
ATOM 3949 O O . VAL A 1 505 ? 15.943 -2.546 -19.502 1.00 56.09 505 VAL A O 1
ATOM 3952 N N . ASP A 1 506 ? 14.970 -4.548 -19.134 1.00 51.66 506 ASP A N 1
ATOM 3953 C CA . ASP A 1 506 ? 15.833 -4.942 -18.037 1.00 51.66 506 ASP A CA 1
ATOM 3954 C C . ASP A 1 506 ? 16.894 -5.947 -18.504 1.00 51.66 506 ASP A C 1
ATOM 3956 O O . ASP A 1 506 ? 16.651 -6.749 -19.416 1.00 51.66 506 ASP A O 1
ATOM 3960 N N . PRO A 1 507 ? 18.071 -5.951 -17.867 1.00 46.69 507 PRO A N 1
ATOM 3961 C CA . PRO A 1 507 ? 19.082 -6.974 -18.072 1.00 46.69 507 PRO A CA 1
ATOM 3962 C C . PRO A 1 507 ? 18.557 -8.300 -17.509 1.00 46.69 507 PRO A C 1
ATOM 3964 O O . PRO A 1 507 ? 18.709 -8.618 -16.332 1.00 46.69 507 PRO A O 1
ATOM 3967 N N . VAL A 1 508 ? 17.911 -9.102 -18.358 1.00 45.47 508 VAL A N 1
ATOM 3968 C CA . VAL A 1 508 ? 17.344 -10.405 -17.954 1.00 45.47 508 VAL A CA 1
ATOM 3969 C C . VAL A 1 508 ? 18.422 -11.474 -17.748 1.00 45.47 508 VAL A C 1
ATOM 3971 O O . VAL A 1 508 ? 18.129 -12.615 -17.392 1.00 45.47 508 VAL A O 1
ATOM 3974 N N . TRP A 1 509 ? 19.691 -11.116 -17.956 1.00 45.44 509 TRP A N 1
ATOM 3975 C CA . TRP A 1 509 ? 20.832 -12.004 -17.808 1.00 45.44 509 TRP A CA 1
ATOM 3976 C C . TRP A 1 509 ? 21.847 -11.439 -16.811 1.00 45.44 509 TRP A C 1
ATOM 3978 O O . TRP A 1 509 ? 22.512 -10.441 -17.075 1.00 45.44 509 TRP A O 1
ATOM 3988 N N . SER A 1 510 ? 22.031 -12.126 -15.682 1.00 38.50 510 SER A N 1
ATOM 3989 C CA . SER A 1 510 ? 22.943 -11.702 -14.609 1.00 38.50 510 SER A CA 1
ATOM 3990 C C . SER A 1 510 ? 24.417 -11.624 -15.024 1.00 38.50 510 SER A C 1
ATOM 3992 O O . SER A 1 510 ? 25.165 -10.865 -14.420 1.00 38.50 510 SER A O 1
ATOM 3994 N N . ALA A 1 511 ? 24.835 -12.378 -16.046 1.00 32.53 511 ALA A N 1
ATOM 3995 C CA . ALA A 1 511 ? 26.206 -12.361 -16.566 1.00 32.53 511 ALA A CA 1
ATOM 3996 C C . ALA A 1 511 ? 26.487 -11.210 -17.556 1.00 32.53 511 ALA A C 1
ATOM 3998 O O . ALA A 1 511 ? 27.646 -10.932 -17.820 1.00 32.53 511 ALA A O 1
ATOM 3999 N N . PHE A 1 512 ? 25.452 -10.537 -18.076 1.00 36.50 512 PHE A N 1
ATOM 4000 C CA . PHE A 1 512 ? 25.565 -9.506 -19.130 1.00 36.50 512 PHE A CA 1
ATOM 4001 C C . PHE A 1 512 ? 24.967 -8.164 -18.689 1.00 36.50 512 PHE A C 1
ATOM 4003 O O . PHE A 1 512 ? 24.642 -7.300 -19.503 1.00 36.50 512 PHE A O 1
ATOM 4010 N N . ASN A 1 513 ? 24.800 -8.001 -17.374 1.00 37.88 513 ASN A N 1
ATOM 4011 C CA . ASN A 1 513 ? 24.178 -6.848 -16.727 1.00 37.88 513 ASN A CA 1
ATOM 4012 C C . ASN A 1 513 ? 24.927 -5.532 -17.022 1.00 37.88 513 ASN A C 1
ATOM 4014 O O . ASN A 1 513 ? 24.333 -4.459 -17.032 1.00 37.88 513 ASN A O 1
ATOM 4018 N N . ASN A 1 514 ? 26.227 -5.627 -17.313 1.00 36.59 514 ASN A N 1
ATOM 4019 C CA . ASN A 1 514 ? 27.065 -4.484 -17.675 1.00 36.59 514 ASN A CA 1
ATOM 4020 C C . ASN A 1 514 ? 27.083 -4.198 -19.191 1.00 36.59 514 ASN A C 1
ATOM 4022 O O . ASN A 1 514 ? 27.415 -3.080 -19.586 1.00 36.59 514 ASN A O 1
ATOM 4026 N N . ASP A 1 515 ? 26.655 -5.162 -20.015 1.00 34.44 515 ASP A N 1
ATOM 4027 C CA . ASP A 1 515 ? 26.860 -5.188 -21.475 1.00 34.44 515 ASP A CA 1
ATOM 4028 C C . ASP A 1 515 ? 25.554 -5.057 -22.280 1.00 34.44 515 ASP A C 1
ATOM 4030 O O . ASP A 1 515 ? 25.562 -4.946 -23.507 1.00 34.44 515 ASP A O 1
ATOM 4034 N N . THR A 1 516 ? 24.407 -5.047 -21.597 1.00 35.66 516 THR A N 1
ATOM 4035 C CA . THR A 1 516 ? 23.093 -4.789 -22.199 1.00 35.66 516 THR A CA 1
ATOM 4036 C C . THR A 1 516 ? 22.540 -3.462 -21.696 1.00 35.66 516 THR A C 1
ATOM 4038 O O . THR A 1 516 ? 22.348 -3.271 -20.498 1.00 35.66 516 THR A O 1
ATOM 4041 N N . ARG A 1 517 ? 22.296 -2.510 -22.607 1.00 37.12 517 ARG A N 1
ATOM 4042 C CA . ARG A 1 517 ? 21.704 -1.206 -22.264 1.00 37.12 517 ARG A CA 1
ATOM 4043 C C . ARG A 1 517 ? 20.558 -0.860 -23.198 1.00 37.12 517 ARG A C 1
ATOM 4045 O O . ARG A 1 517 ? 20.688 -0.974 -24.416 1.00 37.12 517 ARG A O 1
ATOM 4052 N N . VAL A 1 518 ? 19.474 -0.359 -22.607 1.00 36.88 518 VAL A N 1
ATOM 4053 C CA . VAL A 1 518 ? 18.413 0.332 -23.343 1.00 36.88 518 VAL A CA 1
ATOM 4054 C C . VAL A 1 518 ? 18.602 1.827 -23.165 1.00 36.88 518 VAL A C 1
ATOM 4056 O O . VAL A 1 518 ? 18.603 2.324 -22.039 1.00 36.88 518 VAL A O 1
ATOM 4059 N N . SER A 1 519 ? 18.789 2.543 -24.269 1.00 32.94 519 SER A N 1
ATOM 4060 C CA . SER A 1 519 ? 18.956 3.996 -24.271 1.00 32.94 519 SER A CA 1
ATOM 4061 C C . SER A 1 519 ? 17.841 4.652 -25.072 1.00 32.94 519 SER A C 1
ATOM 4063 O O . SER A 1 519 ? 17.439 4.145 -26.116 1.00 32.94 519 SER A O 1
ATOM 4065 N N . TYR A 1 520 ? 17.352 5.790 -24.587 1.00 35.31 520 TYR A N 1
ATOM 4066 C CA . TYR A 1 520 ? 16.317 6.578 -25.250 1.00 35.31 520 TYR A CA 1
ATOM 4067 C C . TYR A 1 520 ? 16.927 7.899 -25.699 1.00 35.31 520 TYR A C 1
ATOM 4069 O O . TYR A 1 520 ? 17.423 8.669 -24.874 1.00 35.31 520 TYR A O 1
ATOM 4077 N N . LYS A 1 521 ? 16.890 8.164 -27.005 1.00 31.98 521 LYS A N 1
ATOM 4078 C CA . LYS A 1 521 ? 17.335 9.432 -27.588 1.00 31.98 521 LYS A CA 1
ATOM 4079 C C . LYS A 1 521 ? 16.390 9.810 -28.726 1.00 31.98 521 LYS A C 1
ATOM 4081 O O . LYS A 1 521 ? 16.031 8.951 -29.525 1.00 31.98 521 LYS A O 1
ATOM 4086 N N . ASP A 1 522 ? 15.963 11.071 -28.758 1.00 31.28 522 ASP A N 1
ATOM 4087 C CA . ASP A 1 522 ? 15.170 11.661 -29.847 1.00 31.28 522 ASP A CA 1
ATOM 4088 C C . ASP A 1 522 ? 13.853 10.917 -30.171 1.00 31.28 522 ASP A C 1
ATOM 4090 O O . ASP A 1 522 ? 13.448 10.799 -31.322 1.00 31.28 522 ASP A O 1
ATOM 4094 N N . GLY A 1 523 ? 13.165 10.399 -29.145 1.00 29.11 523 GLY A N 1
ATOM 4095 C CA . GLY A 1 523 ? 11.881 9.701 -29.312 1.00 29.11 523 GLY A CA 1
ATOM 4096 C C . GLY A 1 523 ? 11.991 8.259 -29.818 1.00 29.11 523 GLY A C 1
ATOM 4097 O O . GLY A 1 523 ? 10.970 7.648 -30.121 1.00 29.11 523 GLY A O 1
ATOM 4098 N N . GLN A 1 524 ? 13.203 7.700 -29.881 1.00 27.66 524 GLN A N 1
ATOM 4099 C CA . GLN A 1 524 ? 13.452 6.312 -30.271 1.00 27.66 524 GLN A CA 1
ATOM 4100 C C . GLN A 1 524 ? 14.135 5.529 -29.141 1.00 27.66 524 GLN A C 1
ATOM 4102 O O . GLN A 1 524 ? 15.003 6.049 -28.429 1.00 27.66 524 GLN A O 1
ATOM 4107 N N . ALA A 1 525 ? 13.702 4.278 -28.968 1.00 32.59 525 ALA A N 1
ATOM 4108 C CA . ALA A 1 525 ? 14.255 3.327 -28.012 1.00 32.59 525 ALA A CA 1
ATOM 4109 C C . ALA A 1 525 ? 15.300 2.447 -28.708 1.00 32.59 525 ALA A C 1
ATOM 4111 O O . ALA A 1 525 ? 15.008 1.832 -29.731 1.00 32.59 525 ALA A O 1
ATOM 4112 N N . TRP A 1 526 ? 16.503 2.370 -28.144 1.00 32.09 526 TRP A N 1
ATOM 4113 C CA . TRP A 1 526 ? 17.621 1.616 -28.705 1.00 32.09 526 TRP A CA 1
ATOM 4114 C C . TRP A 1 526 ? 18.020 0.497 -27.754 1.00 32.09 526 TRP A C 1
ATOM 4116 O O . TRP A 1 526 ? 18.355 0.769 -26.599 1.00 32.09 526 TRP A O 1
ATOM 4126 N N . LEU A 1 527 ? 18.007 -0.745 -28.243 1.00 35.97 527 LEU A N 1
ATOM 4127 C CA . LEU A 1 527 ? 18.505 -1.912 -27.520 1.00 35.97 527 LEU A CA 1
ATOM 4128 C C . LEU A 1 527 ? 19.919 -2.242 -28.002 1.00 35.97 527 LEU A C 1
ATOM 4130 O O . LEU A 1 527 ? 20.116 -2.523 -29.181 1.00 35.97 527 LEU A O 1
ATOM 4134 N N . VAL A 1 528 ? 20.894 -2.255 -27.095 1.00 36.62 528 VAL A N 1
ATOM 4135 C CA . VAL A 1 528 ? 22.250 -2.728 -27.397 1.00 36.62 528 VAL A CA 1
ATOM 4136 C C . VAL A 1 528 ? 22.500 -4.016 -26.619 1.00 36.62 528 VAL A C 1
ATOM 4138 O O . VAL A 1 528 ? 22.494 -3.998 -25.388 1.00 36.62 528 VAL A O 1
ATOM 4141 N N . ARG A 1 529 ? 22.715 -5.127 -27.337 1.00 37.91 529 ARG A N 1
ATOM 4142 C CA . ARG A 1 529 ? 23.262 -6.384 -26.804 1.00 37.91 529 ARG A CA 1
ATOM 4143 C C . ARG A 1 529 ? 24.734 -6.453 -27.198 1.00 37.91 529 ARG A C 1
ATOM 4145 O O . ARG A 1 529 ? 25.026 -6.663 -28.370 1.00 37.91 529 ARG A O 1
ATOM 4152 N N . LEU A 1 530 ? 25.650 -6.269 -26.247 1.00 40.31 530 LEU A N 1
ATOM 4153 C CA . LEU A 1 530 ? 27.058 -6.611 -26.451 1.00 40.31 530 LEU A CA 1
ATOM 4154 C C . LEU A 1 530 ? 27.309 -8.025 -25.929 1.00 40.31 530 LEU A C 1
ATOM 4156 O O . LEU A 1 530 ? 26.998 -8.345 -24.785 1.00 40.31 530 LEU A O 1
ATOM 4160 N N . GLU A 1 531 ? 27.849 -8.880 -26.794 1.00 42.12 531 GLU A N 1
ATOM 4161 C CA . GLU A 1 531 ? 28.302 -10.219 -26.433 1.00 42.12 531 GLU A CA 1
ATOM 4162 C C . GLU A 1 531 ? 29.832 -10.168 -26.238 1.00 42.12 531 GLU A C 1
ATOM 4164 O O . GLU A 1 531 ? 30.551 -9.843 -27.187 1.00 42.12 531 GLU A O 1
ATOM 4169 N N . PRO A 1 532 ? 30.356 -10.418 -25.023 1.00 40.12 532 PRO A N 1
ATOM 4170 C CA . PRO A 1 532 ? 31.779 -10.281 -24.699 1.00 40.12 532 PRO A CA 1
ATOM 4171 C C . PRO A 1 532 ? 32.714 -11.092 -25.605 1.00 40.12 532 PRO A C 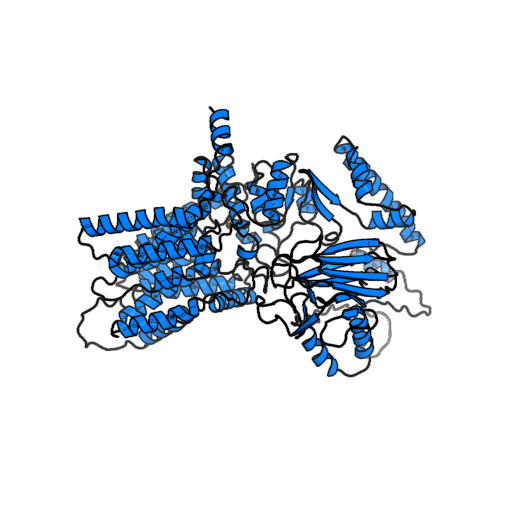1
ATOM 4173 O O . PRO A 1 532 ? 33.764 -10.589 -26.000 1.00 40.12 532 PRO A O 1
ATOM 4176 N N . SER A 1 533 ? 32.302 -12.291 -26.027 1.00 43.00 533 SER A N 1
ATOM 4177 C CA . SER A 1 533 ? 33.069 -13.126 -26.961 1.00 43.00 533 SER A CA 1
ATOM 4178 C C . SER A 1 533 ? 33.244 -12.473 -28.337 1.00 43.00 533 SER A C 1
ATOM 4180 O O . SER A 1 533 ? 34.292 -12.620 -28.960 1.00 43.00 533 SER A O 1
ATOM 4182 N N . MET A 1 534 ? 32.270 -11.682 -28.794 1.00 38.06 534 MET A N 1
ATOM 4183 C CA . MET A 1 534 ? 32.353 -10.922 -30.047 1.00 38.06 534 MET A CA 1
ATOM 4184 C C . MET A 1 534 ? 33.315 -9.730 -29.942 1.00 38.06 534 MET A C 1
ATOM 4186 O O . MET A 1 534 ? 34.037 -9.429 -30.894 1.00 38.06 534 MET A O 1
ATOM 4190 N N . LEU A 1 535 ? 33.362 -9.065 -28.782 1.00 44.59 535 LEU A N 1
ATOM 4191 C CA . LEU A 1 535 ? 34.330 -7.997 -28.503 1.00 44.59 535 LEU A CA 1
ATOM 4192 C C . LEU A 1 535 ? 35.760 -8.541 -28.438 1.00 44.59 535 LEU A C 1
ATOM 4194 O O . LEU A 1 535 ? 36.670 -7.929 -28.996 1.00 44.59 535 LEU A O 1
ATOM 4198 N N . GLU A 1 536 ? 35.959 -9.682 -27.782 1.00 47.03 536 GLU A N 1
ATOM 4199 C CA . GLU A 1 536 ? 37.257 -10.357 -27.696 1.00 47.03 536 GLU A CA 1
ATOM 4200 C C . GLU A 1 536 ? 37.717 -10.876 -29.060 1.00 47.03 536 GLU A C 1
ATOM 4202 O O . GLU A 1 536 ? 38.855 -10.617 -29.459 1.00 47.03 536 GLU A O 1
ATOM 4207 N N . TRP A 1 537 ? 36.823 -11.505 -29.830 1.00 44.19 537 TRP A N 1
ATOM 4208 C CA . TRP A 1 537 ? 37.120 -11.940 -31.192 1.00 44.19 537 TRP A CA 1
ATOM 4209 C C . TRP A 1 537 ? 37.506 -10.755 -32.081 1.00 44.19 537 TRP A C 1
ATOM 4211 O O . TRP A 1 537 ? 38.571 -10.760 -32.694 1.00 44.19 537 TRP A O 1
ATOM 4221 N N . ALA A 1 538 ? 36.718 -9.684 -32.107 1.00 39.78 538 ALA A N 1
ATOM 4222 C CA . ALA A 1 538 ? 36.997 -8.553 -32.982 1.00 39.78 538 ALA A CA 1
ATOM 4223 C C . ALA A 1 538 ? 38.261 -7.768 -32.578 1.00 39.78 538 ALA A C 1
ATOM 4225 O O . ALA A 1 538 ? 39.011 -7.329 -33.455 1.00 39.78 538 ALA A O 1
ATOM 4226 N N . ARG A 1 539 ? 38.558 -7.673 -31.272 1.00 50.16 539 ARG A N 1
ATOM 4227 C CA . ARG A 1 539 ? 39.846 -7.164 -30.766 1.00 50.16 539 ARG A CA 1
ATOM 4228 C C . ARG A 1 539 ? 41.009 -8.063 -31.187 1.00 50.16 539 ARG A C 1
ATOM 4230 O O . ARG A 1 539 ? 42.040 -7.541 -31.605 1.00 50.16 539 ARG A O 1
ATOM 4237 N N . SER A 1 540 ? 40.836 -9.389 -31.161 1.00 45.28 540 SER A N 1
ATOM 4238 C CA . SER A 1 540 ? 41.864 -10.337 -31.624 1.00 45.28 540 SER A CA 1
ATOM 4239 C C . SER A 1 540 ? 42.106 -10.273 -33.139 1.00 45.28 540 SER A C 1
ATOM 4241 O O . SER A 1 540 ? 43.208 -10.559 -33.597 1.00 45.28 540 SER A O 1
ATOM 4243 N N . GLN A 1 541 ? 41.121 -9.810 -33.918 1.00 38.22 541 GLN A N 1
ATOM 4244 C CA . GLN A 1 541 ? 41.254 -9.529 -35.353 1.00 38.22 541 GLN A CA 1
ATOM 4245 C C . GLN A 1 541 ? 41.778 -8.111 -35.662 1.00 38.22 541 GLN A C 1
ATOM 4247 O O . GLN A 1 541 ? 41.735 -7.676 -36.815 1.00 38.22 541 GLN A O 1
ATOM 4252 N N . GLY A 1 542 ? 42.229 -7.350 -34.655 1.00 34.16 542 GLY A N 1
ATOM 4253 C CA . GLY A 1 542 ? 42.737 -5.984 -34.830 1.00 34.16 542 GLY A CA 1
ATOM 4254 C C . GLY A 1 542 ? 41.678 -4.973 -35.284 1.00 34.16 542 GLY A C 1
ATOM 4255 O O . GLY A 1 542 ? 42.016 -3.892 -35.770 1.00 34.16 542 GLY A O 1
ATOM 4256 N N . ARG A 1 543 ? 40.387 -5.309 -35.157 1.00 39.16 543 ARG A N 1
ATOM 4257 C CA . ARG A 1 543 ? 39.279 -4.426 -35.527 1.00 39.16 543 ARG A CA 1
ATOM 4258 C C . ARG A 1 543 ? 38.907 -3.558 -34.330 1.00 39.16 543 ARG A C 1
ATOM 4260 O O . ARG A 1 543 ? 38.591 -4.060 -33.255 1.00 39.16 543 ARG A O 1
ATOM 4267 N N . ASN A 1 544 ? 38.912 -2.241 -34.526 1.00 40.88 544 ASN A N 1
ATOM 4268 C CA . ASN A 1 544 ? 38.434 -1.305 -33.514 1.00 40.88 544 ASN A CA 1
ATOM 4269 C C . ASN A 1 544 ? 36.898 -1.280 -33.543 1.00 40.88 544 ASN A C 1
ATOM 4271 O O . ASN A 1 544 ? 36.293 -0.679 -34.435 1.00 40.88 544 ASN A O 1
ATOM 4275 N N . VAL A 1 545 ? 36.275 -2.006 -32.618 1.00 44.50 545 VAL A N 1
ATOM 4276 C CA . VAL A 1 545 ? 34.819 -2.119 -32.530 1.00 44.50 545 VAL A CA 1
ATOM 4277 C C . VAL A 1 545 ? 34.274 -0.947 -31.729 1.00 44.50 545 VAL A C 1
ATOM 4279 O O . VAL A 1 545 ? 34.271 -0.980 -30.503 1.00 44.50 545 VAL A O 1
ATOM 4282 N N . ASP A 1 546 ? 33.826 0.096 -32.426 1.00 42.41 546 ASP A N 1
ATOM 4283 C CA . ASP A 1 546 ? 33.056 1.184 -31.823 1.00 42.41 546 ASP A CA 1
ATOM 4284 C C . ASP A 1 546 ? 31.564 0.787 -31.782 1.00 42.41 546 ASP A C 1
ATOM 4286 O O . ASP A 1 546 ? 30.927 0.712 -32.843 1.00 42.41 546 ASP A O 1
ATOM 4290 N N . PRO A 1 547 ? 30.973 0.557 -30.590 1.00 38.97 547 PRO A N 1
ATOM 4291 C CA . PRO A 1 547 ? 29.576 0.146 -30.446 1.00 38.97 547 PRO A CA 1
ATOM 4292 C C . PRO A 1 547 ? 28.583 1.142 -31.062 1.00 38.97 547 PRO A C 1
ATOM 4294 O O . PRO A 1 547 ? 27.526 0.735 -31.541 1.00 38.97 547 PRO A O 1
ATOM 4297 N N . LYS A 1 548 ? 28.923 2.442 -31.116 1.00 36.16 548 LYS A N 1
ATOM 4298 C CA . LYS A 1 548 ? 28.097 3.461 -31.791 1.00 36.16 548 LYS A CA 1
ATOM 4299 C C . LYS A 1 548 ? 28.123 3.321 -33.310 1.00 36.16 548 LYS A C 1
ATOM 4301 O O . LYS A 1 548 ? 27.140 3.648 -33.967 1.00 36.16 548 LYS A O 1
ATOM 4306 N N . ARG A 1 549 ? 29.234 2.851 -33.878 1.00 38.09 549 ARG A N 1
ATOM 4307 C CA . ARG A 1 549 ? 29.400 2.684 -35.327 1.00 38.09 549 ARG A CA 1
ATOM 4308 C C . ARG A 1 549 ? 28.714 1.415 -35.835 1.00 38.09 549 ARG A C 1
ATOM 4310 O O . ARG A 1 549 ? 28.130 1.452 -36.912 1.00 38.09 549 ARG A O 1
ATOM 4317 N N . MET A 1 550 ? 28.721 0.341 -35.041 1.00 36.97 550 MET A N 1
ATOM 4318 C CA . MET A 1 550 ? 27.953 -0.881 -35.329 1.00 36.97 550 MET A CA 1
ATOM 4319 C C . MET A 1 550 ? 26.441 -0.658 -35.231 1.00 36.97 550 MET A C 1
ATOM 4321 O O . MET A 1 550 ? 25.698 -1.158 -36.071 1.00 36.97 550 MET A O 1
ATOM 4325 N N . LEU A 1 551 ? 25.990 0.151 -34.263 1.00 35.81 551 LEU A N 1
ATOM 4326 C CA . LEU A 1 551 ? 24.588 0.559 -34.137 1.00 35.81 551 LEU A CA 1
ATOM 4327 C C . LEU A 1 551 ? 24.065 1.203 -35.431 1.00 35.81 551 LEU A C 1
ATOM 4329 O O . LEU A 1 551 ? 22.945 0.923 -35.831 1.00 35.81 551 LEU A O 1
ATOM 4333 N N . ASN A 1 552 ? 24.897 1.988 -36.124 1.00 35.78 552 ASN A N 1
ATOM 4334 C CA . ASN A 1 552 ? 24.533 2.617 -37.396 1.00 35.78 552 ASN A CA 1
ATOM 4335 C C . ASN A 1 552 ? 24.480 1.647 -38.588 1.00 35.78 552 ASN A C 1
ATOM 4337 O O . ASN A 1 552 ? 23.806 1.952 -39.560 1.00 35.78 552 ASN A O 1
ATOM 4341 N N . GLN A 1 553 ? 25.163 0.499 -38.531 1.00 34.03 553 GLN A N 1
ATOM 4342 C CA . GLN A 1 553 ? 25.167 -0.498 -39.613 1.00 34.03 553 GLN A CA 1
ATOM 4343 C C . GLN A 1 553 ? 23.995 -1.485 -39.510 1.00 34.03 553 GLN A C 1
ATOM 4345 O O . GLN A 1 553 ? 23.467 -1.916 -40.527 1.00 34.03 553 GLN A O 1
ATOM 4350 N N . VAL A 1 554 ? 23.538 -1.796 -38.292 1.00 35.62 554 VAL A N 1
ATOM 4351 C CA . VAL A 1 554 ? 22.357 -2.653 -38.053 1.00 35.62 554 VAL A CA 1
ATOM 4352 C C . VAL A 1 554 ? 21.042 -1.936 -38.415 1.00 35.62 554 VAL A C 1
ATOM 4354 O O . VAL A 1 554 ? 20.037 -2.584 -38.703 1.00 35.62 554 VAL A O 1
ATOM 4357 N N . ILE A 1 555 ? 21.049 -0.597 -38.444 1.00 36.75 555 ILE A N 1
ATOM 4358 C CA . ILE A 1 555 ? 19.912 0.254 -38.842 1.00 36.75 555 ILE A CA 1
ATOM 4359 C C . ILE A 1 555 ? 19.508 0.058 -40.316 1.00 36.75 555 ILE A C 1
ATOM 4361 O O . ILE A 1 555 ? 18.340 0.262 -40.642 1.00 36.75 555 ILE A O 1
ATOM 4365 N N . ASP A 1 556 ? 20.415 -0.401 -41.184 1.00 37.97 556 ASP A N 1
ATOM 4366 C CA . ASP A 1 556 ? 20.165 -0.512 -42.630 1.00 37.97 556 ASP A CA 1
ATOM 4367 C C . ASP A 1 556 ? 19.540 -1.862 -43.071 1.00 37.97 556 ASP A C 1
ATOM 4369 O O . ASP A 1 556 ? 19.207 -2.033 -44.245 1.00 37.97 556 ASP A O 1
ATOM 4373 N N . ALA A 1 557 ? 19.324 -2.822 -42.158 1.00 37.88 557 ALA A N 1
ATOM 4374 C CA . ALA A 1 557 ? 18.760 -4.142 -42.480 1.00 37.88 557 ALA A CA 1
ATOM 4375 C C . ALA A 1 557 ? 17.218 -4.178 -42.382 1.00 37.88 557 ALA A C 1
ATOM 4377 O O . ALA A 1 557 ? 16.615 -3.866 -41.347 1.00 37.88 557 ALA A O 1
ATOM 4378 N N . THR A 1 558 ? 16.550 -4.594 -43.463 1.00 40.38 558 THR A N 1
ATOM 4379 C CA . THR A 1 558 ? 15.130 -4.279 -43.700 1.00 40.38 558 THR A CA 1
ATOM 4380 C C . THR A 1 558 ? 14.116 -5.352 -43.273 1.00 40.38 558 THR A C 1
ATOM 4382 O O . THR A 1 558 ? 12.935 -5.016 -43.183 1.00 40.38 558 THR A O 1
ATOM 4385 N N . THR A 1 559 ? 14.507 -6.581 -42.887 1.00 41.59 559 THR A N 1
ATOM 4386 C CA . THR A 1 559 ? 13.545 -7.600 -42.390 1.00 41.59 559 THR A CA 1
ATOM 4387 C C . THR A 1 559 ? 13.996 -8.401 -41.148 1.00 41.59 559 THR A C 1
ATOM 4389 O O . THR A 1 559 ? 15.170 -8.421 -40.782 1.00 41.59 559 THR A O 1
ATOM 4392 N N . ALA A 1 560 ? 13.032 -9.018 -40.437 1.00 36.75 560 ALA A N 1
ATOM 4393 C CA . ALA A 1 560 ? 13.235 -9.757 -39.176 1.00 36.75 560 ALA A CA 1
ATOM 4394 C C . ALA A 1 560 ? 13.908 -11.134 -39.351 1.00 36.75 560 ALA A C 1
ATOM 4396 O O . ALA A 1 560 ? 14.588 -11.594 -38.438 1.00 36.75 560 ALA A O 1
ATOM 4397 N N . ALA A 1 561 ? 13.747 -11.763 -40.520 1.00 35.06 561 ALA A N 1
ATOM 4398 C CA . ALA A 1 561 ? 14.418 -13.016 -40.865 1.00 35.06 561 ALA A CA 1
ATOM 4399 C C . ALA A 1 561 ? 15.907 -12.784 -41.173 1.00 35.06 561 ALA A C 1
ATOM 4401 O O . ALA A 1 561 ? 16.744 -13.497 -40.646 1.00 35.06 561 ALA A O 1
ATOM 4402 N N . GLU A 1 562 ? 16.252 -11.708 -41.892 1.00 38.53 562 GLU A N 1
ATOM 4403 C CA . GLU A 1 562 ? 17.652 -11.350 -42.189 1.00 38.53 562 GLU A CA 1
ATOM 4404 C C . GLU A 1 562 ? 18.448 -10.964 -40.931 1.00 38.53 562 GLU A C 1
ATOM 4406 O O . GLU A 1 562 ? 19.634 -11.262 -40.833 1.00 38.53 562 GLU A O 1
ATOM 4411 N N . ARG A 1 563 ? 17.800 -10.355 -39.925 1.00 42.44 563 ARG A N 1
ATOM 4412 C CA . ARG A 1 563 ? 18.432 -10.057 -38.626 1.00 42.44 563 ARG A CA 1
ATOM 4413 C C . ARG A 1 563 ? 18.688 -11.303 -37.779 1.00 42.44 563 ARG A C 1
ATOM 4415 O O . ARG A 1 563 ? 19.656 -11.318 -37.026 1.00 42.44 563 ARG A O 1
ATOM 4422 N N . LEU A 1 564 ? 17.825 -12.315 -37.876 1.00 34.72 564 LEU A N 1
ATOM 4423 C CA . LEU A 1 564 ? 18.014 -13.606 -37.214 1.00 34.72 564 LEU A CA 1
ATOM 4424 C C . LEU A 1 564 ? 19.047 -14.458 -37.956 1.00 34.72 564 LEU A C 1
ATOM 4426 O O . LEU A 1 564 ? 19.921 -14.988 -37.286 1.00 34.72 564 LEU A O 1
ATOM 4430 N N . ASP A 1 565 ? 19.031 -14.487 -39.290 1.00 35.97 565 ASP A N 1
ATOM 4431 C CA . ASP A 1 565 ? 20.010 -15.213 -40.110 1.00 35.97 565 ASP A CA 1
ATOM 4432 C C . ASP A 1 565 ? 21.423 -14.614 -39.992 1.00 35.97 565 ASP A C 1
ATOM 4434 O O . ASP A 1 565 ? 22.388 -15.363 -39.867 1.00 35.97 565 ASP A O 1
ATOM 4438 N N . GLU A 1 566 ? 21.594 -13.284 -39.939 1.00 35.50 566 GLU A N 1
ATOM 4439 C CA . GLU A 1 566 ? 22.919 -12.696 -39.662 1.00 35.50 566 GLU A CA 1
ATOM 4440 C C . GLU A 1 566 ? 23.401 -12.976 -38.231 1.00 35.50 566 GLU A C 1
ATOM 4442 O O . GLU A 1 566 ? 24.597 -13.175 -38.011 1.00 35.50 566 GLU A O 1
ATOM 4447 N N . LEU A 1 567 ? 22.486 -13.043 -37.257 1.00 32.84 567 LEU A N 1
ATOM 4448 C CA . LEU A 1 567 ? 22.815 -13.458 -35.892 1.00 32.84 567 LEU A CA 1
ATOM 4449 C C . LEU A 1 567 ? 23.105 -14.968 -35.809 1.00 32.84 567 LEU A C 1
ATOM 4451 O O . LEU A 1 567 ? 23.964 -15.366 -35.035 1.00 32.84 567 LEU A O 1
ATOM 4455 N N . GLU A 1 568 ? 22.451 -15.814 -36.603 1.00 31.94 568 GLU A N 1
ATOM 4456 C CA . GLU A 1 568 ? 22.588 -17.278 -36.575 1.00 31.94 568 GLU A CA 1
ATOM 4457 C C . GLU A 1 568 ? 23.816 -17.765 -37.371 1.00 31.94 568 GLU A C 1
ATOM 4459 O O . GLU A 1 568 ? 24.541 -18.644 -36.901 1.00 31.94 568 GLU A O 1
ATOM 4464 N N . ILE A 1 569 ? 24.167 -17.100 -38.483 1.00 32.28 569 ILE A N 1
ATOM 4465 C CA . ILE A 1 569 ? 25.428 -17.307 -39.228 1.00 32.28 569 ILE A CA 1
ATOM 4466 C C . ILE A 1 569 ? 26.657 -16.968 -38.362 1.00 32.28 569 ILE A C 1
ATOM 4468 O O . ILE A 1 569 ? 27.720 -17.573 -38.532 1.00 32.28 569 ILE A O 1
ATOM 4472 N N . LEU A 1 570 ? 26.513 -16.048 -37.401 1.00 31.30 570 LEU A N 1
ATOM 4473 C CA . LEU A 1 570 ? 27.529 -15.764 -36.383 1.00 31.30 570 LEU A CA 1
ATOM 4474 C C . LEU A 1 570 ? 27.597 -16.842 -35.284 1.00 31.30 570 LEU A C 1
ATOM 4476 O O . LEU A 1 570 ? 28.656 -17.029 -34.700 1.00 31.30 570 LEU A O 1
ATOM 4480 N N . PHE A 1 571 ? 26.520 -17.589 -35.023 1.00 30.22 571 PHE A N 1
ATOM 4481 C CA . PHE A 1 571 ? 26.464 -18.587 -33.946 1.00 30.22 571 PHE A CA 1
ATOM 4482 C C . PHE A 1 571 ? 26.826 -20.020 -34.384 1.00 30.22 571 PHE A C 1
ATOM 4484 O O . PHE A 1 571 ? 27.440 -20.750 -33.604 1.00 30.22 571 PHE A O 1
ATOM 4491 N N . GLU A 1 572 ? 26.502 -20.457 -35.607 1.00 28.52 572 GLU A N 1
ATOM 4492 C CA . GLU A 1 572 ? 26.796 -21.839 -36.040 1.00 28.52 572 GLU A CA 1
ATOM 4493 C C . GLU A 1 572 ? 28.257 -22.060 -36.464 1.00 28.52 572 GLU A C 1
ATOM 4495 O O . GLU A 1 572 ? 28.782 -23.170 -36.333 1.00 28.52 572 GLU A O 1
ATOM 4500 N N . ARG A 1 573 ? 28.962 -21.011 -36.905 1.00 30.52 573 ARG A N 1
ATOM 4501 C CA . ARG A 1 573 ? 30.368 -21.117 -37.335 1.00 30.52 573 ARG A CA 1
ATOM 4502 C C . ARG A 1 573 ? 31.361 -21.209 -36.164 1.00 30.52 573 ARG A C 1
ATOM 4504 O O . ARG A 1 573 ? 32.492 -21.649 -36.367 1.00 30.52 573 ARG A O 1
ATOM 4511 N N . ASP A 1 574 ? 30.922 -20.866 -34.952 1.00 39.28 574 ASP A N 1
ATOM 4512 C CA . ASP A 1 574 ? 31.783 -20.656 -33.782 1.00 39.28 574 ASP A CA 1
ATOM 4513 C C . ASP A 1 574 ? 31.899 -21.851 -32.826 1.00 39.28 574 ASP A C 1
ATOM 4515 O O . ASP A 1 574 ? 32.867 -21.912 -32.073 1.00 39.28 574 ASP A O 1
ATOM 4519 N N . SER A 1 575 ? 31.016 -22.856 -32.877 1.00 32.12 575 SER A N 1
ATOM 4520 C CA . SER A 1 575 ? 31.216 -24.068 -32.055 1.00 32.12 575 SER A CA 1
ATOM 4521 C C . SER A 1 575 ? 32.431 -24.882 -32.527 1.00 32.12 575 SER A C 1
ATOM 4523 O O . SER A 1 575 ? 33.272 -25.271 -31.723 1.00 32.12 575 SER A O 1
ATOM 4525 N N . ALA A 1 576 ? 32.597 -25.039 -33.844 1.00 34.81 576 ALA A N 1
ATOM 4526 C CA . ALA A 1 576 ? 33.702 -25.797 -34.430 1.00 34.81 576 ALA A CA 1
ATOM 4527 C C . ALA A 1 576 ? 35.056 -25.062 -34.364 1.00 34.81 576 ALA A C 1
ATOM 4529 O O . ALA A 1 576 ? 36.098 -25.703 -34.236 1.00 34.81 576 ALA A O 1
ATOM 4530 N N . LEU A 1 577 ? 35.058 -23.725 -34.443 1.00 36.22 577 LEU A N 1
ATOM 4531 C CA . LEU A 1 577 ? 36.274 -22.907 -34.334 1.00 36.22 577 LEU A CA 1
ATOM 4532 C C . LEU A 1 577 ? 36.729 -22.744 -32.881 1.00 36.22 577 LEU A C 1
ATOM 4534 O O . LEU A 1 577 ? 37.931 -22.788 -32.623 1.00 36.22 577 LEU A O 1
ATOM 4538 N N . LEU A 1 578 ? 35.790 -22.629 -31.936 1.00 34.50 578 LEU A N 1
ATOM 4539 C CA . LEU A 1 578 ? 36.087 -22.632 -30.506 1.00 34.50 578 LEU A CA 1
ATOM 4540 C C . LEU A 1 578 ? 36.595 -24.007 -30.051 1.00 34.50 578 LEU A C 1
ATOM 4542 O O . LEU A 1 578 ? 37.608 -24.064 -29.361 1.00 34.50 578 LEU A O 1
ATOM 4546 N N . ASP A 1 579 ? 35.987 -25.106 -30.508 1.00 36.53 579 ASP A N 1
ATOM 4547 C CA . ASP A 1 579 ? 36.475 -26.462 -30.217 1.00 36.53 579 ASP A CA 1
ATOM 4548 C C . ASP A 1 579 ? 37.860 -26.722 -30.843 1.00 36.53 579 ASP A C 1
ATOM 4550 O O . ASP A 1 579 ? 38.726 -27.314 -30.198 1.00 36.53 579 ASP A O 1
ATOM 4554 N N . ALA A 1 580 ? 38.129 -26.220 -32.056 1.00 38.41 580 ALA A N 1
ATOM 4555 C CA . ALA A 1 580 ? 39.448 -26.312 -32.688 1.00 38.41 580 ALA A CA 1
ATOM 4556 C C . ALA A 1 580 ? 40.509 -25.444 -31.987 1.00 38.41 580 ALA A C 1
ATOM 4558 O O . ALA A 1 580 ? 41.663 -25.859 -31.860 1.00 38.41 580 ALA A O 1
ATOM 4559 N N . HIS A 1 581 ? 40.132 -24.258 -31.498 1.00 35.31 581 HIS A N 1
ATOM 4560 C CA . HIS A 1 581 ? 41.026 -23.369 -30.757 1.00 35.31 581 HIS A CA 1
ATOM 4561 C C . HIS A 1 581 ? 41.337 -23.918 -29.357 1.00 35.31 581 HIS A C 1
ATOM 4563 O O . HIS A 1 581 ? 42.502 -23.964 -28.965 1.00 35.31 581 HIS A O 1
ATOM 4569 N N . LEU A 1 582 ? 40.336 -24.438 -28.642 1.00 34.81 582 LEU A N 1
ATOM 4570 C CA . LEU A 1 582 ? 40.508 -25.094 -27.343 1.00 34.81 582 LEU A CA 1
ATOM 4571 C C . LEU A 1 582 ? 41.324 -26.392 -27.462 1.00 34.81 582 LEU A C 1
ATOM 4573 O O . LEU A 1 582 ? 42.225 -26.619 -26.652 1.00 34.81 582 LEU A O 1
ATOM 4577 N N . ALA A 1 583 ? 41.118 -27.180 -28.525 1.00 35.44 583 ALA A N 1
ATOM 4578 C CA . ALA A 1 583 ? 41.952 -28.340 -28.843 1.00 35.44 583 ALA A CA 1
ATOM 4579 C C . ALA A 1 583 ? 43.401 -27.950 -29.193 1.00 35.44 583 ALA A C 1
ATOM 4581 O O . ALA A 1 583 ? 44.334 -28.640 -28.785 1.00 35.44 583 ALA A O 1
ATOM 4582 N N . SER A 1 584 ? 43.613 -26.821 -29.884 1.00 35.75 584 SER A N 1
ATOM 4583 C CA . SER A 1 584 ? 44.958 -26.300 -30.185 1.00 35.75 584 SER A CA 1
ATOM 4584 C C . SER A 1 584 ? 45.708 -25.778 -28.951 1.00 35.75 584 SER A C 1
ATOM 4586 O O . SER A 1 584 ? 46.935 -25.707 -28.961 1.00 35.75 584 SER A O 1
ATOM 4588 N N . LEU A 1 585 ? 44.973 -25.458 -27.881 1.00 30.80 585 LEU A N 1
ATOM 4589 C CA . LEU A 1 585 ? 45.492 -25.006 -26.588 1.00 30.80 585 LEU A CA 1
ATOM 4590 C C . LEU A 1 585 ? 45.576 -26.138 -25.546 1.00 30.80 585 LEU A C 1
ATOM 4592 O O . LEU A 1 585 ? 45.959 -25.888 -24.406 1.00 30.80 585 LEU A O 1
ATOM 4596 N N . GLY A 1 586 ? 45.227 -27.378 -25.915 1.00 25.78 586 GLY A N 1
ATOM 4597 C CA . GLY A 1 586 ? 45.255 -28.537 -25.016 1.00 25.78 586 GLY A CA 1
ATOM 4598 C C . GLY A 1 586 ? 44.163 -28.540 -23.937 1.00 25.78 586 GLY A C 1
ATOM 4599 O O . GLY A 1 586 ? 44.267 -29.285 -22.965 1.00 25.78 586 GLY A O 1
ATOM 4600 N N . ILE A 1 587 ? 43.117 -27.722 -24.087 1.00 27.59 587 ILE A N 1
ATOM 4601 C CA . ILE A 1 587 ? 42.028 -27.574 -23.115 1.00 27.59 587 ILE A CA 1
ATOM 4602 C C . ILE A 1 587 ? 40.837 -28.421 -23.575 1.00 27.59 587 ILE A C 1
ATOM 4604 O O . ILE A 1 587 ? 40.181 -28.107 -24.567 1.00 27.59 587 ILE A O 1
ATOM 4608 N N . ILE A 1 588 ? 40.530 -29.494 -22.841 1.00 27.64 588 ILE A N 1
ATOM 4609 C CA . ILE A 1 588 ? 39.323 -30.302 -23.066 1.00 27.64 588 ILE A CA 1
ATOM 4610 C C . ILE A 1 588 ? 38.152 -29.660 -22.305 1.00 27.64 588 ILE A C 1
ATOM 4612 O O . ILE A 1 588 ? 38.217 -29.466 -21.092 1.00 27.64 588 ILE A O 1
ATOM 4616 N N . SER A 1 589 ? 37.078 -29.329 -23.023 1.00 26.66 589 SER A N 1
ATOM 4617 C CA . SER A 1 589 ? 35.836 -28.759 -22.481 1.00 26.66 589 SER A CA 1
ATOM 4618 C C . SER A 1 589 ? 35.131 -29.707 -21.485 1.00 26.66 589 SER A C 1
ATOM 4620 O O . SER A 1 589 ? 35.043 -30.912 -21.749 1.00 26.66 589 SER A O 1
ATOM 4622 N N . PRO A 1 590 ? 34.577 -29.211 -20.357 1.00 28.30 590 PRO A N 1
ATOM 4623 C CA . PRO A 1 590 ? 33.831 -30.037 -19.416 1.00 28.30 590 PRO A CA 1
ATOM 4624 C C . PRO A 1 590 ? 32.422 -30.339 -19.953 1.00 28.30 590 PRO A C 1
ATOM 4626 O O . PRO A 1 590 ? 31.483 -29.560 -19.780 1.00 28.30 590 PRO A O 1
ATOM 4629 N N . ARG A 1 591 ? 32.240 -31.521 -20.552 1.00 28.08 591 ARG A N 1
ATOM 4630 C CA . ARG A 1 591 ? 30.922 -32.175 -20.596 1.00 28.08 591 ARG A CA 1
ATOM 4631 C C . ARG A 1 591 ? 30.594 -32.728 -19.205 1.00 28.08 591 ARG A C 1
ATOM 4633 O O . ARG A 1 591 ? 31.456 -33.289 -18.534 1.00 28.08 591 ARG A O 1
ATOM 4640 N N . ALA A 1 592 ? 29.339 -32.591 -18.778 1.00 25.59 592 ALA A N 1
ATOM 4641 C CA . ALA A 1 592 ? 28.837 -33.250 -17.577 1.00 25.59 592 ALA A CA 1
ATOM 4642 C C . ALA A 1 592 ? 28.834 -34.772 -17.798 1.00 25.59 592 ALA A C 1
ATOM 4644 O O . ALA A 1 592 ? 28.011 -35.278 -18.556 1.00 25.59 592 ALA A O 1
ATOM 4645 N N . PHE A 1 593 ? 29.759 -35.485 -17.156 1.00 29.19 593 PHE A N 1
ATOM 4646 C CA . PHE A 1 593 ? 29.759 -36.946 -17.140 1.00 29.19 593 PHE A CA 1
ATOM 4647 C C . PHE A 1 593 ? 28.710 -37.469 -16.160 1.00 29.19 593 PHE A C 1
ATOM 4649 O O . PHE A 1 593 ? 28.554 -36.960 -15.046 1.00 29.19 593 PHE A O 1
ATOM 4656 N N . THR A 1 594 ? 28.003 -38.518 -16.562 1.00 29.61 594 THR A N 1
ATOM 4657 C CA . THR A 1 594 ? 27.150 -39.298 -15.662 1.00 29.61 594 THR A CA 1
ATOM 4658 C C . THR A 1 594 ? 28.007 -40.181 -14.742 1.00 29.61 594 THR A C 1
ATOM 4660 O O . THR A 1 594 ? 29.159 -40.497 -15.046 1.00 29.61 594 THR A O 1
ATOM 4663 N N . CYS A 1 595 ? 27.469 -40.589 -13.584 1.00 27.62 595 CYS A N 1
ATOM 4664 C CA . CYS A 1 595 ? 28.214 -41.394 -12.599 1.00 27.62 595 CYS A CA 1
ATOM 4665 C C . CYS A 1 595 ? 28.738 -42.736 -13.153 1.00 27.62 595 CYS A C 1
ATOM 4667 O O . CYS A 1 595 ? 29.743 -43.237 -12.650 1.00 27.62 595 CYS A O 1
ATOM 4669 N N . ASP A 1 596 ? 28.117 -43.290 -14.197 1.00 30.78 596 ASP A N 1
ATOM 4670 C CA . ASP A 1 596 ? 28.580 -44.523 -14.848 1.00 30.78 596 ASP A CA 1
ATOM 4671 C C . ASP A 1 596 ? 29.776 -44.285 -15.799 1.00 30.78 596 ASP A C 1
ATOM 4673 O O . ASP A 1 596 ? 30.634 -45.157 -15.957 1.00 30.78 596 ASP A O 1
ATOM 4677 N N . GLU A 1 597 ? 29.923 -43.078 -16.358 1.00 34.59 597 GLU A N 1
ATOM 4678 C CA . GLU A 1 597 ? 31.045 -42.718 -17.241 1.00 34.59 597 GLU A CA 1
ATOM 4679 C C . GLU A 1 597 ? 32.332 -42.425 -16.451 1.00 34.59 597 GLU A C 1
ATOM 4681 O O . GLU A 1 597 ? 33.416 -42.858 -16.843 1.00 34.59 597 GLU A O 1
ATOM 4686 N N . LEU A 1 598 ? 32.216 -41.792 -15.277 1.00 32.31 598 LEU A N 1
ATOM 4687 C CA . LEU A 1 598 ? 33.346 -41.555 -14.363 1.00 32.31 598 LEU A CA 1
ATOM 4688 C C . LEU A 1 598 ? 33.934 -42.856 -13.794 1.00 32.31 598 LEU A C 1
ATOM 4690 O O . LEU A 1 598 ? 35.141 -42.953 -13.573 1.00 32.31 598 LEU A O 1
ATOM 4694 N N . ARG A 1 599 ? 33.098 -43.883 -13.606 1.00 30.66 599 ARG A N 1
ATOM 4695 C CA . ARG A 1 599 ? 33.537 -45.200 -13.133 1.00 30.66 599 ARG A CA 1
ATOM 4696 C C . ARG A 1 599 ? 34.387 -45.941 -14.170 1.00 30.66 599 ARG A C 1
ATOM 4698 O O . ARG A 1 599 ? 35.348 -46.605 -13.798 1.00 30.66 599 ARG A O 1
ATOM 4705 N N . THR A 1 600 ? 34.068 -45.784 -15.453 1.00 32.94 600 THR A N 1
ATOM 4706 C CA . THR A 1 600 ? 34.803 -46.421 -16.559 1.00 32.94 600 THR A CA 1
ATOM 4707 C C . THR A 1 600 ? 36.169 -45.751 -16.775 1.00 32.94 600 THR A C 1
ATOM 4709 O O . THR A 1 600 ? 37.146 -46.422 -17.092 1.00 32.94 600 THR A O 1
ATOM 4712 N N . HIS A 1 601 ? 36.263 -44.436 -16.536 1.00 33.28 601 HIS A N 1
ATOM 4713 C CA . HIS A 1 601 ? 37.496 -43.667 -16.736 1.00 33.28 601 HIS A CA 1
ATOM 4714 C C . HIS A 1 601 ? 38.562 -43.935 -15.657 1.00 33.28 601 HIS A C 1
ATOM 4716 O O . HIS A 1 601 ? 39.748 -44.026 -15.971 1.00 33.28 601 HIS A O 1
ATOM 4722 N N . CYS A 1 602 ? 38.157 -44.141 -14.397 1.00 31.33 602 CYS A N 1
ATOM 4723 C CA . CYS A 1 602 ? 39.088 -44.479 -13.311 1.00 31.33 602 CYS A CA 1
ATOM 4724 C C . CYS A 1 602 ? 39.673 -45.900 -13.403 1.00 31.33 602 CYS A C 1
ATOM 4726 O O . CYS A 1 602 ? 40.717 -46.156 -12.807 1.00 31.33 602 CYS A O 1
ATOM 4728 N N . GLU A 1 603 ? 39.037 -46.823 -14.131 1.00 31.78 603 GLU A N 1
ATOM 4729 C CA . GLU A 1 603 ? 39.551 -48.190 -14.315 1.00 31.78 603 GLU A CA 1
ATOM 4730 C C . GLU A 1 603 ? 40.593 -48.287 -15.451 1.00 31.78 603 GLU A C 1
ATOM 4732 O O . GLU A 1 603 ? 41.352 -49.254 -15.491 1.00 31.78 603 GLU A O 1
ATOM 4737 N N . SER A 1 604 ? 40.686 -47.288 -16.342 1.00 30.97 604 SER A N 1
ATOM 4738 C CA . SER A 1 604 ? 41.519 -47.351 -17.557 1.00 30.97 604 SER A CA 1
ATOM 4739 C C . SER A 1 604 ? 42.847 -46.582 -17.521 1.00 30.97 604 SER A C 1
ATOM 4741 O O . SER A 1 604 ? 43.621 -46.689 -18.468 1.00 30.97 604 SER A O 1
ATOM 4743 N N . SER A 1 605 ? 43.146 -45.817 -16.468 1.00 31.66 605 SER A N 1
ATOM 4744 C CA . SER A 1 605 ? 44.366 -44.996 -16.399 1.00 31.66 605 SER A CA 1
ATOM 4745 C C . SER A 1 605 ? 45.090 -45.164 -15.064 1.00 31.66 605 SER A C 1
ATOM 4747 O O . SER A 1 605 ? 45.068 -44.286 -14.202 1.00 31.66 605 SER A O 1
ATOM 4749 N N . ILE A 1 606 ? 45.738 -46.314 -14.892 1.00 31.42 606 ILE A N 1
ATOM 4750 C CA . ILE A 1 606 ? 46.821 -46.478 -13.923 1.00 31.42 606 ILE A CA 1
ATOM 4751 C C . ILE A 1 606 ? 48.043 -46.895 -14.728 1.00 31.42 606 ILE A C 1
ATOM 4753 O O . ILE A 1 606 ? 48.200 -48.067 -15.059 1.00 31.42 606 ILE A O 1
ATOM 4757 N N . ASP A 1 607 ? 48.898 -45.925 -15.037 1.00 28.98 607 ASP A N 1
ATOM 4758 C CA . ASP A 1 607 ? 50.302 -46.206 -15.296 1.00 28.98 607 ASP A CA 1
ATOM 4759 C C . ASP A 1 607 ? 51.132 -45.246 -14.442 1.00 28.98 607 ASP A C 1
ATOM 4761 O O . ASP A 1 607 ? 51.012 -44.022 -14.520 1.00 28.98 607 ASP A O 1
ATOM 4765 N N . CYS A 1 608 ? 51.866 -45.832 -13.503 1.00 32.16 608 CYS A N 1
ATOM 4766 C CA . CYS A 1 608 ? 52.619 -45.129 -12.482 1.00 32.16 608 CYS A CA 1
ATOM 4767 C C . CYS A 1 608 ? 53.985 -44.741 -13.038 1.00 32.16 608 CYS A C 1
ATOM 4769 O O . CYS A 1 608 ? 54.787 -45.632 -13.318 1.00 32.16 608 CYS A O 1
ATOM 4771 N N . LYS A 1 609 ? 54.283 -43.439 -13.089 1.00 27.00 609 LYS A N 1
ATOM 4772 C CA . LYS A 1 609 ? 55.640 -42.903 -12.899 1.00 27.00 609 LYS A CA 1
ATOM 4773 C C . LYS A 1 609 ? 55.607 -41.396 -12.648 1.00 27.00 609 LYS A C 1
ATOM 4775 O O . LYS A 1 609 ? 55.266 -40.622 -13.529 1.00 27.00 609 LYS A O 1
ATOM 4780 N N . ASP A 1 610 ? 55.929 -41.059 -11.403 1.00 34.44 610 ASP A N 1
ATOM 4781 C CA . ASP A 1 610 ? 56.624 -39.862 -10.928 1.00 34.44 610 ASP A CA 1
ATOM 4782 C C . ASP A 1 610 ? 56.396 -38.546 -11.687 1.00 34.44 610 ASP A C 1
ATOM 4784 O O . ASP A 1 610 ? 57.220 -38.162 -12.505 1.00 34.44 610 ASP A O 1
ATOM 4788 N N . GLU A 1 611 ? 55.343 -37.807 -11.322 1.00 27.55 611 GLU A N 1
ATOM 4789 C CA . GLU A 1 611 ? 55.372 -36.340 -11.212 1.00 27.55 611 GLU A CA 1
ATOM 4790 C C . GLU A 1 611 ? 54.142 -35.836 -10.430 1.00 27.55 611 GLU A C 1
ATOM 4792 O O . GLU A 1 611 ? 53.022 -36.327 -10.574 1.00 27.55 611 GLU A O 1
ATOM 4797 N N . VAL A 1 612 ? 54.373 -34.894 -9.516 1.00 24.86 612 VAL A N 1
ATOM 4798 C CA . VAL A 1 612 ? 53.366 -34.316 -8.617 1.00 24.86 612 VAL A CA 1
ATOM 4799 C C . VAL A 1 612 ? 52.508 -33.316 -9.398 1.00 24.86 612 VAL A C 1
ATOM 4801 O O . VAL A 1 612 ? 52.996 -32.267 -9.805 1.00 24.86 612 VAL A O 1
ATOM 4804 N N . LEU A 1 613 ? 51.219 -33.617 -9.572 1.00 23.77 613 LEU A N 1
ATOM 4805 C CA . LEU A 1 613 ? 50.209 -32.668 -10.052 1.00 23.77 613 LEU A CA 1
ATOM 4806 C C . LEU A 1 613 ? 49.735 -31.785 -8.884 1.00 23.77 613 LEU A C 1
ATOM 4808 O O . LEU A 1 613 ? 48.922 -32.210 -8.062 1.00 23.77 613 LEU A O 1
ATOM 4812 N N . GLU A 1 614 ? 50.231 -30.547 -8.809 1.00 23.80 614 GLU A N 1
ATOM 4813 C CA . GLU A 1 614 ? 49.609 -29.480 -8.015 1.00 23.80 614 GLU A CA 1
ATOM 4814 C C . GLU A 1 614 ? 48.388 -28.927 -8.766 1.00 23.80 614 GLU A C 1
ATOM 4816 O O . GLU A 1 614 ? 48.507 -28.210 -9.759 1.00 23.80 614 GLU A O 1
ATOM 4821 N N . LEU A 1 615 ? 47.190 -29.250 -8.278 1.00 26.06 615 LEU A N 1
ATOM 4822 C CA . LEU A 1 615 ? 45.955 -28.573 -8.667 1.00 26.06 615 LEU A CA 1
ATOM 4823 C C . LEU A 1 615 ? 45.824 -27.275 -7.857 1.00 26.06 615 LEU A C 1
ATOM 4825 O O . LEU A 1 615 ? 45.524 -27.306 -6.665 1.00 26.06 615 LEU A O 1
ATOM 4829 N N . ASN A 1 616 ? 46.016 -26.129 -8.509 1.00 25.00 616 ASN A N 1
ATOM 4830 C CA . ASN A 1 616 ? 45.613 -24.832 -7.966 1.00 25.00 616 ASN A CA 1
ATOM 4831 C C . ASN A 1 616 ? 44.090 -24.670 -8.101 1.00 25.00 616 ASN A C 1
ATOM 4833 O O . ASN A 1 616 ? 43.582 -24.336 -9.170 1.00 25.00 616 ASN A O 1
ATOM 4837 N N . GLY A 1 617 ? 43.362 -24.902 -7.008 1.00 28.12 617 GLY A N 1
ATOM 4838 C CA . GLY A 1 617 ? 41.939 -24.587 -6.880 1.00 28.12 617 GLY A CA 1
ATOM 4839 C C . GLY A 1 617 ? 41.375 -25.042 -5.533 1.00 28.12 617 GLY A C 1
ATOM 4840 O O . GLY A 1 617 ? 41.498 -26.210 -5.177 1.00 28.12 617 GLY A O 1
ATOM 4841 N N . ASP A 1 618 ? 40.761 -24.122 -4.784 1.00 28.73 618 ASP A N 1
ATOM 4842 C CA . ASP A 1 618 ? 40.172 -24.326 -3.449 1.00 28.73 618 ASP A CA 1
ATOM 4843 C C . ASP A 1 618 ? 38.986 -25.321 -3.444 1.00 28.73 618 ASP A C 1
ATOM 4845 O O . ASP A 1 618 ? 37.818 -24.955 -3.302 1.00 28.73 618 ASP A O 1
ATOM 4849 N N . ALA A 1 619 ? 39.286 -26.617 -3.537 1.00 27.86 619 ALA A N 1
ATOM 4850 C CA . ALA A 1 619 ? 38.399 -27.713 -3.161 1.00 27.86 619 ALA A CA 1
ATOM 4851 C C . ALA A 1 619 ? 39.174 -28.684 -2.258 1.00 27.86 619 ALA A C 1
ATOM 4853 O O . ALA A 1 619 ? 40.103 -29.361 -2.690 1.00 27.86 619 ALA A O 1
ATOM 4854 N N . SER A 1 620 ? 38.814 -28.759 -0.975 1.00 27.62 620 SER A N 1
ATOM 4855 C CA . SER A 1 620 ? 39.480 -29.653 -0.021 1.00 27.62 620 SER A CA 1
ATOM 4856 C C . SER A 1 620 ? 38.761 -31.004 0.082 1.00 27.62 620 SER A C 1
ATOM 4858 O O . SER A 1 620 ? 37.800 -31.159 0.830 1.00 27.62 620 SER A O 1
ATOM 4860 N N . CYS A 1 621 ? 39.260 -32.021 -0.626 1.00 25.08 621 CYS A N 1
ATOM 4861 C CA . CYS A 1 621 ? 39.021 -33.427 -0.284 1.00 25.08 621 CYS A CA 1
ATOM 4862 C C . CYS A 1 621 ? 40.080 -33.878 0.735 1.00 25.08 621 CYS A C 1
ATOM 4864 O O . CYS A 1 621 ? 41.275 -33.748 0.481 1.00 25.08 621 CYS A O 1
ATOM 4866 N N . ARG A 1 622 ? 39.679 -34.430 1.890 1.00 27.12 622 ARG A N 1
ATOM 4867 C CA . ARG A 1 622 ? 40.619 -35.082 2.823 1.00 27.12 622 ARG A CA 1
ATOM 4868 C C . ARG A 1 622 ? 40.606 -36.596 2.626 1.00 27.12 622 ARG A C 1
ATOM 4870 O O . ARG A 1 622 ? 39.592 -37.239 2.873 1.00 27.12 622 ARG A O 1
ATOM 4877 N N . LEU A 1 623 ? 41.757 -37.162 2.269 1.00 25.52 623 LEU A N 1
ATOM 4878 C CA . LEU A 1 623 ? 42.038 -38.595 2.377 1.00 25.52 623 LEU A CA 1
ATOM 4879 C C . LEU A 1 623 ? 42.439 -38.914 3.826 1.00 25.52 623 LEU A C 1
ATOM 4881 O O . LEU A 1 623 ? 43.507 -38.517 4.288 1.00 25.52 623 LEU A O 1
ATOM 4885 N N . GLY A 1 624 ? 41.569 -39.600 4.567 1.00 26.28 624 GLY A N 1
ATOM 4886 C CA . GLY A 1 624 ? 41.872 -40.097 5.909 1.00 26.28 624 GLY A CA 1
ATOM 4887 C C . GLY A 1 624 ? 42.500 -41.488 5.847 1.00 26.28 624 GLY A C 1
ATOM 4888 O O . GLY A 1 624 ? 41.802 -42.464 5.598 1.00 26.28 624 GLY A O 1
ATOM 4889 N N . ALA A 1 625 ? 43.803 -41.598 6.100 1.00 25.84 625 ALA A N 1
ATOM 4890 C CA . ALA A 1 625 ? 44.457 -42.889 6.301 1.00 25.84 625 ALA A CA 1
ATOM 4891 C C . ALA A 1 625 ? 44.279 -43.340 7.763 1.00 25.84 625 ALA A C 1
ATOM 4893 O O . ALA A 1 625 ? 44.956 -42.830 8.657 1.00 25.84 625 ALA A O 1
ATOM 4894 N N . SER A 1 626 ? 43.393 -44.305 8.031 1.00 25.19 626 SER A N 1
ATOM 4895 C CA . SER A 1 626 ? 43.403 -45.029 9.309 1.00 25.19 626 SER A CA 1
ATOM 4896 C C . SER A 1 626 ? 44.377 -46.204 9.223 1.00 25.19 626 SER A C 1
ATOM 4898 O O . SER A 1 626 ? 44.223 -47.089 8.383 1.00 25.19 626 SER A O 1
ATOM 4900 N N . ARG A 1 627 ? 45.383 -46.224 10.103 1.00 26.69 627 ARG A N 1
ATOM 4901 C CA . ARG A 1 627 ? 46.312 -47.349 10.260 1.00 26.69 627 ARG A CA 1
ATOM 4902 C C . ARG A 1 627 ? 45.586 -48.570 10.835 1.00 26.69 627 ARG A C 1
ATOM 4904 O O . ARG A 1 627 ? 45.250 -48.564 12.013 1.00 26.69 627 ARG A O 1
ATOM 4911 N N . SER A 1 628 ? 45.491 -49.645 10.060 1.00 23.91 628 SER A N 1
ATOM 4912 C CA . SER A 1 628 ? 45.624 -51.006 10.588 1.00 23.91 628 SER A CA 1
ATOM 4913 C C . SER A 1 628 ? 46.027 -51.975 9.476 1.00 23.91 628 SER A C 1
ATOM 4915 O O . SER A 1 628 ? 45.419 -52.040 8.417 1.00 23.91 628 SER A O 1
ATOM 4917 N N . SER A 1 629 ? 47.108 -52.671 9.783 1.00 25.05 629 SER A N 1
ATOM 4918 C CA . SER A 1 629 ? 47.882 -53.698 9.094 1.00 25.05 629 SER A CA 1
ATOM 4919 C C . SER A 1 629 ? 47.144 -54.853 8.390 1.00 25.05 629 SER A C 1
ATOM 4921 O O . SER A 1 629 ? 46.109 -55.303 8.871 1.00 25.05 629 SER A O 1
ATOM 4923 N N . TRP A 1 630 ? 47.873 -55.421 7.417 1.00 23.19 630 TRP A N 1
ATOM 4924 C CA . TRP A 1 630 ? 47.841 -56.770 6.813 1.00 23.19 630 TRP A CA 1
ATOM 4925 C C . TRP A 1 630 ? 47.383 -56.884 5.351 1.00 23.19 630 TRP A C 1
ATOM 4927 O O . TRP A 1 630 ? 46.499 -56.184 4.874 1.00 23.19 630 TRP A O 1
ATOM 4937 N N . CYS A 1 631 ? 48.141 -57.741 4.668 1.00 25.95 631 CYS A N 1
ATOM 4938 C CA . CYS A 1 631 ? 48.336 -57.916 3.237 1.00 25.95 631 CYS A CA 1
ATOM 4939 C C . CYS A 1 631 ? 47.127 -58.452 2.454 1.00 25.95 631 CYS A C 1
ATOM 4941 O O . CYS A 1 631 ? 46.171 -58.970 3.019 1.00 25.95 631 CYS A O 1
ATOM 4943 N N . ASP A 1 632 ? 47.293 -58.393 1.131 1.00 27.88 632 ASP A N 1
ATOM 4944 C CA . ASP A 1 632 ? 46.479 -58.970 0.058 1.00 27.88 632 ASP A CA 1
ATOM 4945 C C . ASP A 1 632 ? 45.159 -58.271 -0.296 1.00 27.88 632 ASP A C 1
ATOM 4947 O O . ASP A 1 632 ? 44.056 -58.630 0.103 1.00 27.88 632 ASP A O 1
ATOM 4951 N N . GLY A 1 633 ? 45.300 -57.308 -1.212 1.00 35.53 633 GLY A N 1
ATOM 4952 C CA . GLY A 1 633 ? 44.709 -57.490 -2.537 1.00 35.53 633 GLY A CA 1
ATOM 4953 C C . GLY A 1 633 ? 43.185 -57.492 -2.617 1.00 35.53 633 GLY A C 1
ATOM 4954 O O . GLY A 1 633 ? 42.617 -58.470 -3.095 1.00 35.53 633 GLY A O 1
ATOM 4955 N N . LYS A 1 634 ? 42.549 -56.382 -2.210 1.00 35.00 634 LYS A N 1
ATOM 4956 C CA . LYS A 1 634 ? 41.352 -55.728 -2.806 1.00 35.00 634 LYS A CA 1
ATOM 4957 C C . LYS A 1 634 ? 40.637 -54.894 -1.737 1.00 35.00 634 LYS A C 1
ATOM 4959 O O . LYS A 1 634 ? 39.704 -55.362 -1.090 1.00 35.00 634 LYS A O 1
ATOM 4964 N N . THR A 1 635 ? 41.021 -53.628 -1.596 1.00 24.66 635 THR A N 1
ATOM 4965 C CA . THR A 1 635 ? 40.319 -52.671 -0.725 1.00 24.66 635 THR A CA 1
ATOM 4966 C C . THR A 1 635 ? 39.486 -51.729 -1.591 1.00 24.66 635 THR A C 1
ATOM 4968 O O . THR A 1 635 ? 40.030 -50.960 -2.378 1.00 24.66 635 THR A O 1
ATOM 4971 N N . LYS A 1 636 ? 38.154 -51.796 -1.476 1.00 24.05 636 LYS A N 1
ATOM 4972 C CA . LYS A 1 636 ? 37.248 -50.785 -2.044 1.00 24.05 636 LYS A CA 1
ATOM 4973 C C . LYS A 1 636 ? 37.319 -49.523 -1.181 1.00 24.05 636 LYS A C 1
ATOM 4975 O O . LYS A 1 636 ? 37.086 -49.606 0.022 1.00 24.05 636 LYS A O 1
ATOM 4980 N N . PHE A 1 637 ? 37.587 -48.368 -1.785 1.00 25.20 637 PHE A N 1
ATOM 4981 C CA . PHE A 1 637 ? 37.406 -47.075 -1.124 1.00 25.20 637 PHE A CA 1
ATOM 4982 C C . PHE A 1 637 ? 35.916 -46.711 -1.133 1.00 25.20 637 PHE A C 1
ATOM 4984 O O . PHE A 1 637 ? 35.287 -46.682 -2.189 1.00 25.20 637 PHE A O 1
ATOM 4991 N N . ALA A 1 638 ? 35.344 -46.450 0.041 1.00 23.30 638 ALA A N 1
ATOM 4992 C CA . ALA A 1 638 ? 34.039 -45.812 0.161 1.00 23.30 638 ALA A CA 1
ATOM 4993 C C . ALA A 1 638 ? 34.252 -44.295 0.222 1.00 23.30 638 ALA A C 1
ATOM 4995 O O . ALA A 1 638 ? 34.941 -43.803 1.114 1.00 23.30 638 ALA A O 1
ATOM 4996 N N . VAL A 1 639 ? 33.669 -43.556 -0.722 1.00 25.48 639 VAL A N 1
ATOM 4997 C CA . VAL A 1 639 ? 33.602 -42.092 -0.660 1.00 25.48 639 VAL A CA 1
ATOM 4998 C C . VAL A 1 639 ? 32.379 -41.723 0.172 1.00 25.48 639 VAL A C 1
ATOM 5000 O O . VAL A 1 639 ? 31.245 -41.882 -0.272 1.00 25.48 639 VAL A O 1
ATOM 5003 N N . THR A 1 640 ? 32.598 -41.246 1.393 1.00 23.53 640 THR A N 1
ATOM 5004 C CA . THR A 1 640 ? 31.570 -40.562 2.185 1.00 23.53 640 THR A CA 1
ATOM 5005 C C . THR A 1 640 ? 31.729 -39.057 1.999 1.00 23.53 640 THR A C 1
ATOM 5007 O O . THR A 1 640 ? 32.702 -38.476 2.477 1.00 23.53 640 THR A O 1
ATOM 5010 N N . CYS A 1 641 ? 30.777 -38.424 1.312 1.00 23.47 641 CYS A N 1
ATOM 5011 C CA . CYS A 1 641 ? 30.649 -36.968 1.295 1.00 23.47 641 CYS A CA 1
ATOM 5012 C C . CYS A 1 641 ? 30.008 -36.516 2.610 1.00 23.47 641 CYS A C 1
ATOM 5014 O O . CYS A 1 641 ? 28.816 -36.741 2.816 1.00 23.47 641 CYS A O 1
ATOM 5016 N N . ASP A 1 642 ? 30.792 -35.896 3.492 1.00 23.69 642 ASP A N 1
ATOM 5017 C CA . ASP A 1 642 ? 30.268 -35.267 4.702 1.00 23.69 642 ASP A CA 1
ATOM 5018 C C . ASP A 1 642 ? 29.879 -33.810 4.416 1.00 23.69 642 ASP A C 1
ATOM 5020 O O . ASP A 1 642 ? 30.650 -33.004 3.889 1.00 23.69 642 ASP A O 1
ATOM 5024 N N . SER A 1 643 ? 28.634 -33.488 4.742 1.00 31.17 643 SER A N 1
ATOM 5025 C CA . SER A 1 643 ? 28.048 -32.163 4.641 1.00 31.17 643 SER A CA 1
ATOM 5026 C C . SER A 1 643 ? 28.383 -31.370 5.899 1.00 31.17 643 SER A C 1
ATOM 5028 O O . SER A 1 643 ? 27.801 -31.655 6.939 1.00 31.17 643 SER A O 1
ATOM 5030 N N . THR A 1 644 ? 29.275 -30.376 5.820 1.00 26.62 644 THR A N 1
ATOM 5031 C CA . THR A 1 644 ? 29.218 -29.066 6.521 1.00 26.62 644 THR A CA 1
ATOM 5032 C C . THR A 1 644 ? 30.601 -28.417 6.648 1.00 26.62 644 THR A C 1
ATOM 5034 O O . THR A 1 644 ? 31.409 -28.842 7.459 1.00 26.62 644 THR A O 1
ATOM 5037 N N . VAL A 1 645 ? 30.821 -27.276 5.980 1.00 21.50 645 VAL A N 1
ATOM 5038 C CA . VAL A 1 645 ? 31.647 -26.177 6.522 1.00 21.50 645 VAL A CA 1
ATOM 5039 C C . VAL A 1 645 ? 31.023 -24.844 6.096 1.00 21.50 645 VAL A C 1
ATOM 5041 O O . VAL A 1 645 ? 30.863 -24.558 4.914 1.00 21.50 645 VAL A O 1
ATOM 5044 N N . ARG A 1 646 ? 30.627 -24.041 7.090 1.00 22.58 646 ARG A N 1
ATOM 5045 C CA . ARG A 1 646 ? 30.132 -22.665 6.943 1.00 22.58 646 ARG A CA 1
ATOM 5046 C C . ARG A 1 646 ? 31.315 -21.712 6.757 1.00 22.58 646 ARG A C 1
ATOM 5048 O O . ARG A 1 646 ? 32.227 -21.737 7.576 1.00 22.58 646 ARG A O 1
ATOM 5055 N N . ALA A 1 647 ? 31.225 -20.790 5.802 1.00 21.80 647 ALA A N 1
ATOM 5056 C CA . ALA A 1 647 ? 31.975 -19.535 5.828 1.00 21.80 647 ALA A CA 1
ATOM 5057 C C . ALA A 1 647 ? 30.974 -18.370 5.874 1.00 21.80 647 ALA A C 1
ATOM 5059 O O . ALA A 1 647 ? 30.244 -18.105 4.921 1.00 21.80 647 ALA A O 1
ATOM 5060 N N . HIS A 1 648 ? 30.895 -17.730 7.040 1.00 22.50 648 HIS A N 1
ATOM 5061 C CA . HIS A 1 648 ? 30.113 -16.523 7.284 1.00 22.50 648 HIS A CA 1
ATOM 5062 C C . HIS A 1 648 ? 30.777 -15.327 6.586 1.00 22.50 648 HIS A C 1
ATOM 5064 O O . HIS A 1 648 ? 31.883 -14.949 6.961 1.00 22.50 648 HIS A O 1
ATOM 5070 N N . TRP A 1 649 ? 30.083 -14.685 5.645 1.00 22.72 649 TRP A N 1
ATOM 5071 C CA . TRP A 1 649 ? 30.412 -13.325 5.214 1.00 22.72 649 TRP A CA 1
ATOM 5072 C C . TRP A 1 649 ? 29.554 -12.338 6.010 1.00 22.72 649 TRP A C 1
ATOM 5074 O O . TRP A 1 649 ? 28.330 -12.308 5.884 1.00 22.72 649 TRP A O 1
ATOM 5084 N N . LEU A 1 650 ? 30.212 -11.591 6.899 1.00 23.75 650 LEU A N 1
ATOM 5085 C CA . LEU A 1 650 ? 29.630 -10.569 7.763 1.00 23.75 650 LEU A CA 1
ATOM 5086 C C . LEU A 1 650 ? 29.708 -9.209 7.065 1.00 23.75 650 LEU A C 1
ATOM 5088 O O . LEU A 1 650 ? 30.783 -8.726 6.726 1.00 23.75 650 LEU A O 1
ATOM 5092 N N . VAL A 1 651 ? 28.539 -8.604 6.891 1.00 26.30 651 VAL A N 1
ATOM 5093 C CA . VAL A 1 651 ? 28.320 -7.198 6.553 1.00 26.30 651 VAL A CA 1
ATOM 5094 C C . VAL A 1 651 ? 28.817 -6.340 7.725 1.00 26.30 651 VAL A C 1
ATOM 5096 O O . VAL A 1 651 ? 28.324 -6.506 8.840 1.00 26.30 651 VAL A O 1
ATOM 5099 N N . SER A 1 652 ? 29.759 -5.414 7.510 1.00 23.62 652 SER A N 1
ATOM 5100 C CA . SER A 1 652 ? 30.060 -4.354 8.487 1.00 23.62 652 SER A CA 1
ATOM 5101 C C . SER A 1 652 ? 30.068 -2.974 7.840 1.00 23.62 652 SER A C 1
ATOM 5103 O O . SER A 1 652 ? 30.509 -2.790 6.708 1.00 23.62 652 SER A O 1
ATOM 5105 N N . ARG A 1 653 ? 29.533 -2.006 8.585 1.00 37.72 653 ARG A N 1
ATOM 5106 C CA . ARG A 1 653 ? 29.310 -0.619 8.185 1.00 37.72 653 ARG A CA 1
ATOM 5107 C C . ARG A 1 653 ? 30.590 0.183 8.467 1.00 37.72 653 ARG A C 1
ATOM 5109 O O . ARG A 1 653 ? 30.999 0.280 9.612 1.00 37.72 653 ARG A O 1
ATOM 5116 N N . THR A 1 654 ? 31.163 0.779 7.423 1.00 32.34 654 THR A N 1
ATOM 5117 C CA . THR A 1 654 ? 32.336 1.686 7.387 1.00 32.34 654 THR A CA 1
ATOM 5118 C C . THR A 1 654 ? 33.757 1.063 7.408 1.00 32.34 654 THR A C 1
ATOM 5120 O O . THR A 1 654 ? 33.981 0.049 8.070 1.00 32.34 654 THR A O 1
ATOM 5123 N N . PRO A 1 655 ? 34.744 1.667 6.698 1.00 33.38 655 PRO A N 1
ATOM 5124 C CA . PRO A 1 655 ? 36.123 1.152 6.579 1.00 33.38 655 PRO A CA 1
ATOM 5125 C C . PRO A 1 655 ? 36.982 1.200 7.862 1.00 33.38 655 PRO A C 1
ATOM 5127 O O . PRO A 1 655 ? 37.912 0.404 8.008 1.00 33.38 655 PRO A O 1
ATOM 5130 N N . ALA A 1 656 ? 36.681 2.091 8.814 1.00 32.41 656 ALA A N 1
ATOM 5131 C CA . ALA A 1 656 ? 37.472 2.269 10.042 1.00 32.41 656 ALA A CA 1
ATOM 5132 C C . ALA A 1 656 ? 37.352 1.083 11.028 1.00 32.41 656 ALA A C 1
ATOM 5134 O O . ALA A 1 656 ? 38.319 0.709 11.702 1.00 32.41 656 ALA A O 1
ATOM 5135 N N . ASP A 1 657 ? 36.193 0.420 11.049 1.00 35.16 657 ASP A N 1
ATOM 5136 C CA . ASP A 1 657 ? 35.942 -0.763 11.885 1.00 35.16 657 ASP A CA 1
ATOM 5137 C C . ASP A 1 657 ? 36.664 -2.020 11.371 1.00 35.16 657 ASP A C 1
ATOM 5139 O O . ASP A 1 657 ? 37.030 -2.909 12.148 1.00 35.16 657 ASP A O 1
ATOM 5143 N N . VAL A 1 658 ? 36.933 -2.078 10.063 1.00 37.00 658 VAL A N 1
ATOM 5144 C CA . VAL A 1 658 ? 37.668 -3.174 9.414 1.00 37.00 658 VAL A CA 1
ATOM 5145 C C . VAL A 1 658 ? 39.164 -3.093 9.746 1.00 37.00 658 VAL A C 1
ATOM 5147 O O . VAL A 1 658 ? 39.788 -4.104 10.077 1.00 37.00 658 VAL A O 1
ATOM 5150 N N . ALA A 1 659 ? 39.735 -1.885 9.752 1.00 35.69 659 ALA A N 1
ATOM 5151 C CA . ALA A 1 659 ? 41.150 -1.655 10.048 1.00 35.69 659 ALA A CA 1
ATOM 5152 C C . ALA A 1 659 ? 41.526 -2.000 11.503 1.00 35.69 659 ALA A C 1
ATOM 5154 O O . ALA A 1 659 ? 42.567 -2.612 11.755 1.00 35.69 659 ALA A O 1
ATOM 5155 N N . THR A 1 660 ? 40.649 -1.680 12.459 1.00 37.28 660 THR A N 1
ATOM 5156 C CA . THR A 1 660 ? 40.882 -1.914 13.896 1.00 37.28 660 THR A CA 1
ATOM 5157 C C . THR A 1 660 ? 40.873 -3.408 14.249 1.00 37.28 660 THR A C 1
ATOM 5159 O O . THR A 1 660 ? 41.605 -3.850 15.135 1.00 37.28 660 THR A O 1
ATOM 5162 N N . ARG A 1 661 ? 40.094 -4.221 13.520 1.00 35.31 661 ARG A N 1
ATOM 5163 C CA . ARG A 1 661 ? 39.986 -5.674 13.750 1.00 35.31 661 ARG A CA 1
ATOM 5164 C C . ARG A 1 661 ? 41.023 -6.502 12.993 1.00 35.31 661 ARG A C 1
ATOM 5166 O O . ARG A 1 661 ? 41.356 -7.593 13.441 1.00 35.31 661 ARG A O 1
ATOM 5173 N N . LEU A 1 662 ? 41.583 -5.988 11.898 1.00 34.75 662 LEU A N 1
ATOM 5174 C CA . LEU A 1 662 ? 42.717 -6.619 11.210 1.00 34.75 662 LEU A CA 1
ATOM 5175 C C . LEU A 1 662 ? 44.042 -6.442 11.974 1.00 34.75 662 LEU A C 1
ATOM 5177 O O . LEU A 1 662 ? 44.943 -7.269 11.845 1.00 34.75 662 LEU A O 1
ATOM 5181 N N . ALA A 1 663 ? 44.152 -5.411 12.819 1.00 35.12 663 ALA A N 1
ATOM 5182 C CA . ALA A 1 663 ? 45.336 -5.149 13.639 1.00 35.12 663 ALA A CA 1
ATOM 5183 C C . ALA A 1 663 ? 45.555 -6.167 14.780 1.00 35.12 663 ALA A C 1
ATOM 5185 O O . ALA A 1 663 ? 46.681 -6.303 15.264 1.00 35.12 663 ALA A O 1
ATOM 5186 N N . SER A 1 664 ? 44.517 -6.904 15.195 1.00 34.69 664 SER A N 1
ATOM 5187 C CA . SER A 1 664 ? 44.596 -7.900 16.277 1.00 34.69 664 SER A CA 1
ATOM 5188 C C . SER A 1 664 ? 44.995 -9.306 15.809 1.00 34.69 664 SER A C 1
ATOM 5190 O O . SER A 1 664 ? 45.214 -10.188 16.639 1.00 34.69 664 SER A O 1
ATOM 5192 N N . ALA A 1 665 ? 45.150 -9.528 14.499 1.00 30.88 665 ALA A N 1
ATOM 5193 C CA . ALA A 1 665 ? 45.531 -10.821 13.942 1.00 30.88 665 ALA A CA 1
ATOM 5194 C C . ALA A 1 665 ? 47.038 -10.885 13.618 1.00 30.88 665 ALA A C 1
ATOM 5196 O O . ALA A 1 665 ? 47.560 -10.126 12.800 1.00 30.88 665 ALA A O 1
ATOM 5197 N N . ARG A 1 666 ? 47.759 -11.843 14.214 1.00 37.53 666 ARG A N 1
ATOM 5198 C CA . ARG A 1 666 ? 49.132 -12.218 13.822 1.00 37.53 666 ARG A CA 1
ATOM 5199 C C . ARG A 1 666 ? 49.349 -13.740 13.924 1.00 37.53 666 ARG A C 1
ATOM 5201 O O . ARG A 1 666 ? 48.770 -14.338 14.824 1.00 37.53 666 ARG A O 1
ATOM 5208 N N . PRO A 1 667 ? 50.310 -14.332 13.170 1.00 45.88 667 PRO A N 1
ATOM 5209 C CA . PRO A 1 667 ? 50.877 -13.862 11.895 1.00 45.88 667 PRO A CA 1
ATOM 5210 C C . PRO A 1 667 ? 51.147 -14.974 10.845 1.00 45.88 667 PRO A C 1
ATOM 5212 O O . PRO A 1 667 ? 51.607 -16.060 11.181 1.00 45.88 667 PRO A O 1
ATOM 5215 N N . ARG A 1 668 ? 50.986 -14.639 9.550 1.00 29.47 668 ARG A N 1
ATOM 5216 C CA . ARG A 1 668 ? 52.067 -14.621 8.521 1.00 29.47 668 ARG A CA 1
ATOM 5217 C C . ARG A 1 668 ? 51.570 -14.295 7.098 1.00 29.47 668 ARG A C 1
ATOM 5219 O O . ARG A 1 668 ? 52.347 -13.733 6.343 1.00 29.47 668 ARG A O 1
ATOM 5226 N N . GLY A 1 669 ? 50.291 -14.502 6.765 1.00 36.25 669 GLY A N 1
ATOM 5227 C CA . GLY A 1 669 ? 49.734 -14.147 5.437 1.00 36.25 669 GLY A CA 1
ATOM 5228 C C . GLY A 1 669 ? 48.942 -12.830 5.373 1.00 36.25 669 GLY A C 1
ATOM 5229 O O . GLY A 1 669 ? 48.923 -12.152 4.350 1.00 36.25 669 GLY A O 1
ATOM 5230 N N . ALA A 1 670 ? 48.335 -12.411 6.488 1.00 34.22 670 ALA A N 1
ATOM 5231 C CA . ALA A 1 670 ? 47.392 -11.288 6.506 1.00 34.22 670 ALA A CA 1
ATOM 5232 C C . ALA A 1 670 ? 48.024 -9.914 6.211 1.00 34.22 670 ALA A C 1
ATOM 5234 O O . ALA A 1 670 ? 47.329 -9.012 5.763 1.00 34.22 670 ALA A O 1
ATOM 5235 N N . ARG A 1 671 ? 49.338 -9.739 6.412 1.00 30.62 671 ARG A N 1
ATOM 5236 C CA . ARG A 1 671 ? 50.019 -8.456 6.158 1.00 30.62 671 ARG A CA 1
ATOM 5237 C C . ARG A 1 671 ? 50.207 -8.166 4.669 1.00 30.62 671 ARG A C 1
ATOM 5239 O O . ARG A 1 671 ? 50.107 -7.014 4.276 1.00 30.62 671 ARG A O 1
ATOM 5246 N N . ALA A 1 672 ? 50.449 -9.191 3.852 1.00 36.12 672 ALA A N 1
ATOM 5247 C CA . ALA A 1 672 ? 50.637 -9.026 2.412 1.00 36.12 672 ALA A CA 1
ATOM 5248 C C . ALA A 1 672 ? 49.303 -8.760 1.703 1.00 36.12 672 ALA A C 1
ATOM 5250 O O . ALA A 1 672 ? 49.213 -7.848 0.892 1.00 36.12 672 ALA A O 1
ATOM 5251 N N . ILE A 1 673 ? 48.247 -9.484 2.091 1.00 35.47 673 ILE A N 1
ATOM 5252 C CA . ILE A 1 673 ? 46.898 -9.301 1.539 1.00 35.47 673 ILE A CA 1
ATOM 5253 C C . ILE A 1 673 ? 46.287 -7.983 2.031 1.00 35.47 673 ILE A C 1
ATOM 5255 O O . ILE A 1 673 ? 45.716 -7.253 1.232 1.00 35.47 673 ILE A O 1
ATOM 5259 N N . ALA A 1 674 ? 46.470 -7.609 3.304 1.00 32.53 674 ALA A N 1
ATOM 5260 C CA . ALA A 1 674 ? 46.034 -6.299 3.788 1.00 32.53 674 ALA A CA 1
ATOM 5261 C C . ALA A 1 674 ? 46.781 -5.149 3.097 1.00 32.53 674 ALA A C 1
ATOM 5263 O O . ALA A 1 674 ? 46.155 -4.147 2.788 1.00 32.53 674 ALA A O 1
ATOM 5264 N N . ASN A 1 675 ? 48.078 -5.292 2.800 1.00 33.69 675 ASN A N 1
ATOM 5265 C CA . ASN A 1 675 ? 48.822 -4.275 2.054 1.00 33.69 675 ASN A CA 1
ATOM 5266 C C . ASN A 1 675 ? 48.422 -4.223 0.567 1.00 33.69 675 ASN A C 1
ATOM 5268 O O . ASN A 1 675 ? 48.347 -3.134 0.014 1.00 33.69 675 ASN A O 1
ATOM 5272 N N . ALA A 1 676 ? 48.118 -5.362 -0.066 1.00 35.53 676 ALA A N 1
ATOM 5273 C CA . ALA A 1 676 ? 47.671 -5.424 -1.462 1.00 35.53 676 ALA A CA 1
ATOM 5274 C C . ALA A 1 676 ? 46.240 -4.888 -1.643 1.00 35.53 676 ALA A C 1
ATOM 5276 O O . ALA A 1 676 ? 45.976 -4.126 -2.563 1.00 35.53 676 ALA A O 1
ATOM 5277 N N . VAL A 1 677 ? 45.327 -5.214 -0.724 1.00 32.62 677 VAL A N 1
ATOM 5278 C CA . VAL A 1 677 ? 43.953 -4.687 -0.722 1.00 32.62 677 VAL A CA 1
ATOM 5279 C C . VAL A 1 677 ? 43.933 -3.203 -0.341 1.00 32.62 677 VAL A C 1
ATOM 5281 O O . VAL A 1 677 ? 43.166 -2.440 -0.921 1.00 32.62 677 VAL A O 1
ATOM 5284 N N . ARG A 1 678 ? 44.813 -2.761 0.571 1.00 31.78 678 ARG A N 1
ATOM 5285 C CA . ARG A 1 678 ? 44.984 -1.337 0.903 1.00 31.78 678 ARG A CA 1
ATOM 5286 C C . ARG A 1 678 ? 45.565 -0.535 -0.274 1.00 31.78 678 ARG A C 1
ATOM 5288 O O . ARG A 1 678 ? 45.170 0.604 -0.461 1.00 31.78 678 ARG A O 1
ATOM 5295 N N . ALA A 1 679 ? 46.411 -1.139 -1.111 1.00 36.97 679 ALA A N 1
ATOM 5296 C CA . ALA A 1 679 ? 46.953 -0.501 -2.316 1.00 36.97 679 ALA A CA 1
ATOM 5297 C C . ALA A 1 679 ? 45.959 -0.408 -3.495 1.00 36.97 679 ALA A C 1
ATOM 5299 O O . ALA A 1 679 ? 46.157 0.420 -4.377 1.00 36.97 679 ALA A O 1
ATOM 5300 N N . VAL A 1 680 ? 44.907 -1.239 -3.524 1.00 42.00 680 VAL A N 1
ATOM 5301 C CA . VAL A 1 680 ? 43.894 -1.267 -4.604 1.00 42.00 680 VAL A CA 1
ATOM 5302 C C . VAL A 1 680 ? 42.647 -0.429 -4.270 1.00 42.00 680 VAL A C 1
ATOM 5304 O O . VAL A 1 680 ? 41.890 -0.082 -5.169 1.00 42.00 680 VAL A O 1
ATOM 5307 N N . LEU A 1 681 ? 42.415 -0.080 -2.996 1.00 39.78 681 LEU A N 1
ATOM 5308 C CA . LEU A 1 681 ? 41.169 0.567 -2.545 1.00 39.78 681 LEU A CA 1
ATOM 5309 C C . LEU A 1 681 ? 41.341 1.888 -1.777 1.00 39.78 681 LEU A C 1
ATOM 5311 O O . LEU A 1 681 ? 40.332 2.459 -1.359 1.00 39.78 681 LEU A O 1
ATOM 5315 N N . GLU A 1 682 ? 42.558 2.398 -1.577 1.00 41.91 682 GLU A N 1
ATOM 5316 C CA . GLU A 1 682 ? 42.721 3.770 -1.082 1.00 41.91 682 GLU A CA 1
ATOM 5317 C C . GLU A 1 682 ? 42.678 4.759 -2.263 1.00 41.91 682 GLU A C 1
ATOM 5319 O O . GLU A 1 682 ? 43.413 4.569 -3.237 1.00 41.91 682 GLU A O 1
ATOM 5324 N N . PRO A 1 683 ? 41.818 5.799 -2.224 1.00 51.41 683 PRO A N 1
ATOM 5325 C CA . PRO A 1 683 ? 41.875 6.864 -3.215 1.00 51.41 683 PRO A CA 1
ATOM 5326 C C . PRO A 1 683 ? 43.274 7.468 -3.200 1.00 51.41 683 PRO A C 1
ATOM 5328 O O . PRO A 1 683 ? 43.809 7.772 -2.132 1.00 51.41 683 PRO A O 1
ATOM 5331 N N . SER A 1 684 ? 43.838 7.727 -4.379 1.00 66.00 684 SER A N 1
ATOM 5332 C CA . SER A 1 684 ? 44.895 8.730 -4.470 1.00 66.00 684 SER A CA 1
ATOM 5333 C C . SER A 1 684 ? 44.214 10.085 -4.307 1.00 66.00 684 SER A C 1
ATOM 5335 O O . SER A 1 684 ? 43.839 10.736 -5.283 1.00 66.00 684 SER A O 1
ATOM 5337 N N . LEU A 1 685 ? 43.934 10.436 -3.051 1.00 71.81 685 LEU A N 1
ATOM 5338 C CA . LEU A 1 685 ? 43.366 11.716 -2.671 1.00 71.81 685 LEU A CA 1
ATOM 5339 C C . LEU A 1 685 ? 44.370 12.785 -3.091 1.00 71.81 685 LEU A C 1
ATOM 5341 O O . LEU A 1 685 ? 45.506 12.809 -2.617 1.00 71.81 685 LEU A O 1
ATOM 5345 N N . LEU A 1 686 ? 43.964 13.618 -4.042 1.00 81.56 686 LEU A N 1
ATOM 5346 C CA . LEU A 1 686 ? 44.814 14.684 -4.538 1.00 81.56 686 LEU A CA 1
ATOM 5347 C C . LEU A 1 686 ? 44.776 15.863 -3.571 1.00 81.56 686 LEU A C 1
ATOM 5349 O O . LEU A 1 686 ? 45.828 16.418 -3.262 1.00 81.56 686 LEU A O 1
ATOM 5353 N N . VAL A 1 687 ? 43.577 16.235 -3.107 1.00 86.75 687 VAL A N 1
ATOM 5354 C CA . VAL A 1 687 ? 43.341 17.320 -2.144 1.00 86.75 687 VAL A CA 1
ATOM 5355 C C . VAL A 1 687 ? 42.023 17.077 -1.396 1.00 86.75 687 VAL A C 1
ATOM 5357 O O . VAL A 1 687 ? 40.994 16.891 -2.040 1.00 86.75 687 VAL A O 1
ATOM 5360 N N . ASP A 1 688 ? 42.046 17.148 -0.064 1.00 86.50 688 ASP A N 1
ATOM 5361 C CA . ASP A 1 688 ? 40.874 17.152 0.839 1.00 86.50 688 ASP A CA 1
ATOM 5362 C C . ASP A 1 688 ? 40.678 18.485 1.580 1.00 86.50 688 ASP A C 1
ATOM 5364 O O . ASP A 1 688 ? 39.801 18.610 2.417 1.00 86.50 688 ASP A O 1
ATOM 5368 N N . PHE A 1 689 ? 41.527 19.483 1.318 1.00 90.81 689 PHE A N 1
ATOM 5369 C CA . PHE A 1 689 ? 41.480 20.818 1.930 1.00 90.81 689 PHE A CA 1
ATOM 5370 C C . PHE A 1 689 ? 41.602 20.863 3.467 1.00 90.81 689 PHE A C 1
ATOM 5372 O O . PHE A 1 689 ? 41.490 21.941 4.047 1.00 90.81 689 PHE A O 1
ATOM 5379 N N . GLU A 1 690 ? 41.944 19.756 4.131 1.00 88.25 690 GLU A N 1
ATOM 5380 C CA . GLU A 1 690 ? 42.168 19.706 5.586 1.00 88.25 690 GLU A CA 1
ATOM 5381 C C . GLU A 1 690 ? 43.574 20.180 5.997 1.00 88.25 690 GLU A C 1
ATOM 5383 O O . GLU A 1 690 ? 43.857 20.424 7.173 1.00 88.25 690 GLU A O 1
ATOM 5388 N N . GLY A 1 691 ? 44.479 20.311 5.025 1.00 83.25 691 GLY A N 1
ATOM 5389 C CA . GLY A 1 691 ? 45.875 20.692 5.217 1.00 83.25 691 GLY A CA 1
ATOM 5390 C C . GLY A 1 691 ? 46.372 21.722 4.195 1.00 83.25 691 GLY A C 1
ATOM 5391 O O . GLY A 1 691 ? 45.601 22.237 3.383 1.00 83.25 691 GLY A O 1
ATOM 5392 N N . PRO A 1 692 ? 47.674 22.060 4.220 1.00 80.19 692 PRO A N 1
ATOM 5393 C CA . PRO A 1 692 ? 48.256 22.964 3.233 1.00 80.19 692 PRO A CA 1
ATOM 5394 C C . PRO A 1 692 ? 48.097 22.403 1.813 1.00 80.19 692 PRO A C 1
ATOM 5396 O O . PRO A 1 692 ? 48.323 21.215 1.579 1.00 80.19 692 PRO A O 1
ATOM 5399 N N . LEU A 1 693 ? 47.739 23.272 0.863 1.00 82.81 693 LEU A N 1
ATOM 5400 C CA . LEU A 1 693 ? 47.548 22.885 -0.535 1.00 82.81 693 LEU A CA 1
ATOM 5401 C C . LEU A 1 693 ? 48.842 22.287 -1.126 1.00 82.81 693 LEU A C 1
ATOM 5403 O O . LEU A 1 693 ? 49.925 22.842 -0.904 1.00 82.81 693 LEU A O 1
ATOM 5407 N N . PRO A 1 694 ? 48.759 21.193 -1.906 1.00 80.62 694 PRO A N 1
ATOM 5408 C CA . PRO A 1 694 ? 49.919 20.617 -2.578 1.00 80.62 694 PRO A CA 1
ATOM 5409 C C . PRO A 1 694 ? 50.601 21.603 -3.531 1.00 80.62 694 PRO A C 1
ATOM 5411 O O . PRO A 1 694 ? 49.952 22.452 -4.135 1.00 80.62 694 PRO A O 1
ATOM 5414 N N . ALA A 1 695 ? 51.905 21.427 -3.764 1.00 77.88 695 ALA A N 1
ATOM 5415 C CA . ALA A 1 695 ? 52.673 22.267 -4.693 1.00 77.88 695 ALA A CA 1
ATOM 5416 C C . ALA A 1 695 ? 52.183 22.200 -6.159 1.00 77.88 695 ALA A C 1
ATOM 5418 O O . ALA A 1 695 ? 52.519 23.067 -6.963 1.00 77.88 695 ALA A O 1
ATOM 5419 N N . SER A 1 696 ? 51.399 21.176 -6.514 1.00 77.62 696 SER A N 1
ATOM 5420 C CA . SER A 1 696 ? 50.733 21.043 -7.816 1.00 77.62 696 SER A CA 1
ATOM 5421 C C . SER A 1 696 ? 49.520 21.965 -7.975 1.00 77.62 696 SER A C 1
ATOM 5423 O O . SER A 1 696 ? 49.039 22.129 -9.097 1.00 77.62 696 SER A O 1
ATOM 5425 N N . VAL A 1 697 ? 49.041 22.578 -6.888 1.00 86.25 697 VAL A N 1
ATOM 5426 C CA . VAL A 1 697 ? 47.932 23.529 -6.905 1.00 86.25 697 VAL A CA 1
ATOM 5427 C C . VAL A 1 697 ? 48.445 24.922 -7.254 1.00 86.25 697 VAL A C 1
ATOM 5429 O O . VAL A 1 697 ? 49.281 25.495 -6.556 1.00 86.25 697 VAL A O 1
ATOM 5432 N N . LYS A 1 698 ? 47.905 25.499 -8.326 1.00 89.62 698 LYS A N 1
ATOM 5433 C CA . LYS A 1 698 ? 48.136 26.896 -8.708 1.00 89.62 698 LYS A CA 1
ATOM 5434 C C . LYS A 1 698 ? 46.856 27.684 -8.507 1.00 89.62 698 LYS A C 1
ATOM 5436 O O . LYS A 1 698 ? 45.836 27.346 -9.099 1.00 89.62 698 LYS A O 1
ATOM 5441 N N . VAL A 1 699 ? 46.932 28.735 -7.699 1.00 89.44 699 VAL A N 1
ATOM 5442 C CA . VAL A 1 699 ? 45.806 29.622 -7.398 1.00 89.44 699 VAL A CA 1
ATOM 5443 C C . VAL A 1 699 ? 46.055 30.993 -8.016 1.00 89.44 699 VAL A C 1
ATOM 5445 O O . VAL A 1 699 ? 47.161 31.525 -7.933 1.00 89.44 699 VAL A O 1
ATOM 5448 N N . SER A 1 700 ? 45.023 31.569 -8.623 1.00 90.81 700 SER A N 1
ATOM 5449 C CA . SER A 1 700 ? 45.006 32.950 -9.103 1.00 90.81 700 SER A CA 1
ATOM 5450 C C . SER A 1 700 ? 43.691 33.632 -8.730 1.00 90.81 700 SER A C 1
ATOM 5452 O O . SER A 1 700 ? 42.676 32.964 -8.526 1.00 90.81 700 SER A O 1
ATOM 5454 N N . GLY A 1 701 ? 43.710 34.962 -8.640 1.00 87.69 701 GLY A N 1
ATOM 5455 C CA . GLY A 1 701 ? 42.577 35.736 -8.136 1.00 87.69 701 GLY A CA 1
ATOM 5456 C C . GLY A 1 701 ? 42.469 35.695 -6.612 1.00 87.69 701 GLY A C 1
ATOM 5457 O O . GLY A 1 701 ? 43.409 35.307 -5.917 1.00 87.69 701 GLY A O 1
ATOM 5458 N N . ASP A 1 702 ? 41.341 36.155 -6.087 1.00 84.50 702 ASP A N 1
ATOM 5459 C CA . ASP A 1 702 ? 41.140 36.397 -4.663 1.00 84.50 702 ASP A CA 1
ATOM 5460 C C . ASP A 1 702 ? 39.984 35.598 -4.042 1.00 84.50 702 ASP A C 1
ATOM 5462 O O . ASP A 1 702 ? 39.843 35.649 -2.817 1.00 84.50 702 ASP A O 1
ATOM 5466 N N . ALA A 1 703 ? 39.232 34.832 -4.843 1.00 87.25 703 ALA A N 1
ATOM 5467 C CA . ALA A 1 703 ? 38.112 34.004 -4.383 1.00 87.25 703 ALA A CA 1
ATOM 5468 C C . ALA A 1 703 ? 38.536 32.691 -3.701 1.00 87.25 703 ALA A C 1
ATOM 5470 O O . ALA A 1 703 ? 37.967 32.310 -2.682 1.00 87.25 703 ALA A O 1
ATOM 5471 N N . MET A 1 704 ? 39.556 32.004 -4.227 1.00 91.88 704 MET A N 1
ATOM 5472 C CA . MET A 1 704 ? 39.936 30.635 -3.837 1.00 91.88 704 MET A CA 1
ATOM 5473 C C . MET A 1 704 ? 40.465 30.561 -2.396 1.00 91.88 704 MET A C 1
ATOM 5475 O O . MET A 1 704 ? 41.659 30.731 -2.145 1.00 91.88 704 MET A O 1
ATOM 5479 N N . THR A 1 705 ? 39.565 30.302 -1.449 1.00 91.31 705 THR A N 1
ATOM 5480 C CA . THR A 1 705 ? 39.853 30.304 -0.012 1.00 91.31 705 THR A CA 1
ATOM 5481 C C . THR A 1 705 ? 39.426 28.980 0.604 1.00 91.31 705 THR A C 1
ATOM 5483 O O . THR A 1 705 ? 38.344 28.482 0.313 1.00 91.31 705 THR A O 1
ATOM 5486 N N . VAL A 1 706 ? 40.263 28.409 1.470 1.00 92.88 706 VAL A N 1
ATOM 5487 C CA . VAL A 1 706 ? 39.889 27.234 2.267 1.00 92.88 706 VAL A CA 1
ATOM 5488 C C . VAL A 1 706 ? 39.234 27.707 3.561 1.00 92.88 706 VAL A C 1
ATOM 5490 O O . VAL A 1 706 ? 39.818 28.518 4.284 1.00 92.88 706 VAL A O 1
ATOM 5493 N N . THR A 1 707 ? 38.026 27.230 3.851 1.00 91.69 707 THR A N 1
ATOM 5494 C CA . THR A 1 707 ? 37.245 27.632 5.032 1.00 91.69 707 THR A CA 1
ATOM 5495 C C . THR A 1 707 ? 36.759 26.416 5.807 1.00 91.69 707 THR A C 1
ATOM 5497 O O . THR A 1 707 ? 36.561 25.354 5.228 1.00 91.69 707 THR A O 1
ATOM 5500 N N . ASN A 1 708 ? 36.533 26.577 7.115 1.00 89.75 708 ASN A N 1
ATOM 5501 C CA . ASN A 1 708 ? 35.927 25.542 7.955 1.00 89.75 708 ASN A CA 1
ATOM 5502 C C . ASN A 1 708 ? 34.395 25.601 7.815 1.00 89.75 708 ASN A C 1
ATOM 5504 O O . ASN A 1 708 ? 33.731 26.328 8.557 1.00 89.75 708 ASN A O 1
ATOM 5508 N N . GLY A 1 709 ? 33.854 24.929 6.799 1.00 87.38 709 GLY A N 1
ATOM 5509 C CA . GLY A 1 709 ? 32.438 25.018 6.439 1.00 87.38 709 GLY A CA 1
ATOM 5510 C C . GLY A 1 709 ? 32.048 26.365 5.809 1.00 87.38 709 GLY A C 1
ATOM 5511 O O . GLY A 1 709 ? 32.844 27.014 5.123 1.00 87.38 709 GLY A O 1
ATOM 5512 N N . GLY A 1 710 ? 30.798 26.779 6.032 1.00 88.12 710 GLY A N 1
ATOM 5513 C CA . GLY A 1 710 ? 30.262 28.054 5.541 1.00 88.12 710 GLY A CA 1
ATOM 5514 C C . GLY A 1 710 ? 30.802 29.274 6.292 1.00 88.12 710 GLY A C 1
ATOM 5515 O O . GLY A 1 710 ? 31.174 29.189 7.464 1.00 88.12 710 GLY A O 1
ATOM 5516 N N . VAL A 1 711 ? 30.820 30.431 5.627 1.00 89.31 711 VAL A N 1
ATOM 5517 C CA . VAL A 1 711 ? 31.274 31.705 6.216 1.00 89.31 711 VAL A CA 1
ATOM 5518 C C . VAL A 1 711 ? 30.109 32.616 6.620 1.00 89.31 711 VAL A C 1
ATOM 5520 O O . VAL A 1 711 ? 28.957 32.410 6.244 1.00 89.31 711 VAL A O 1
ATOM 5523 N N . SER A 1 712 ? 30.396 33.651 7.416 1.00 83.19 712 SER A N 1
ATOM 5524 C CA . SER A 1 712 ? 29.386 34.623 7.856 1.00 83.19 712 SER A CA 1
ATOM 5525 C C . SER A 1 712 ? 28.705 35.296 6.658 1.00 83.19 712 SER A C 1
ATOM 5527 O O . SER A 1 712 ? 29.379 35.908 5.834 1.00 83.19 712 SER A O 1
ATOM 5529 N N . GLY A 1 713 ? 27.373 35.219 6.586 1.00 80.38 713 GLY A N 1
ATOM 5530 C CA . GLY A 1 713 ? 26.587 35.744 5.463 1.00 80.38 713 GLY A CA 1
ATOM 5531 C C . GLY A 1 713 ? 26.320 34.735 4.339 1.00 80.38 713 GLY A C 1
ATOM 5532 O O . GLY A 1 713 ? 25.698 35.113 3.352 1.00 80.38 713 GLY A O 1
ATOM 5533 N N . GLN A 1 714 ? 26.757 33.481 4.484 1.00 89.31 714 GLN A N 1
ATOM 5534 C CA . GLN A 1 714 ? 26.430 32.359 3.600 1.00 89.31 714 GLN A CA 1
ATOM 5535 C C . GLN A 1 714 ? 25.278 31.529 4.182 1.00 89.31 714 GLN A C 1
ATOM 5537 O O . GLN A 1 714 ? 25.068 31.507 5.401 1.00 89.31 714 GLN A O 1
ATOM 5542 N N . LEU A 1 715 ? 24.533 30.824 3.328 1.00 85.44 715 LEU A N 1
ATOM 5543 C CA . LEU A 1 715 ? 23.622 29.776 3.791 1.00 85.44 715 LEU A CA 1
ATOM 5544 C C . LEU A 1 715 ? 24.429 28.588 4.363 1.00 85.44 715 LEU A C 1
ATOM 5546 O O . LEU A 1 715 ? 25.641 28.481 4.184 1.00 85.44 715 LEU A O 1
ATOM 5550 N N . GLU A 1 716 ? 23.774 27.703 5.119 1.00 90.50 716 GLU A N 1
ATOM 5551 C CA . GLU A 1 716 ? 24.469 26.584 5.768 1.00 90.50 716 GLU A CA 1
ATOM 5552 C C . GLU A 1 716 ? 25.042 25.606 4.732 1.00 90.50 716 GLU A C 1
ATOM 5554 O O . GLU A 1 716 ? 24.289 24.901 4.055 1.00 90.50 716 GLU A O 1
ATOM 5559 N N . VAL A 1 717 ? 26.373 25.531 4.670 1.00 90.00 717 VAL A N 1
ATOM 5560 C CA . VAL A 1 717 ? 27.099 24.598 3.805 1.00 90.00 717 VAL A CA 1
ATOM 5561 C C . VAL A 1 717 ? 27.017 23.181 4.358 1.00 90.00 717 VAL A C 1
ATOM 5563 O O . VAL A 1 717 ? 27.334 22.931 5.520 1.00 90.00 717 VAL A O 1
ATOM 5566 N N . ARG A 1 718 ? 26.583 22.233 3.521 1.00 83.94 718 ARG A N 1
ATOM 5567 C CA . ARG A 1 718 ? 26.408 20.819 3.887 1.00 83.94 718 ARG A CA 1
ATOM 5568 C C . ARG A 1 718 ? 26.987 19.900 2.818 1.00 83.94 718 ARG A C 1
ATOM 5570 O O . ARG A 1 718 ? 27.013 20.236 1.643 1.00 83.94 718 ARG A O 1
ATOM 5577 N N . GLY A 1 719 ? 27.379 18.694 3.217 1.00 79.06 719 GLY A N 1
ATOM 5578 C CA . GLY A 1 719 ? 27.812 17.648 2.283 1.00 79.06 719 GLY A CA 1
ATOM 5579 C C . GLY A 1 719 ? 29.312 17.608 1.990 1.00 79.06 719 GLY A C 1
ATOM 5580 O O . GLY A 1 719 ? 29.730 16.678 1.310 1.00 79.06 719 GLY A O 1
ATOM 5581 N N . HIS A 1 720 ? 30.107 18.539 2.529 1.00 84.69 720 HIS A N 1
ATOM 5582 C CA . HIS A 1 720 ? 31.567 18.408 2.593 1.00 84.69 720 HIS A CA 1
ATOM 5583 C C . HIS A 1 720 ? 31.965 17.303 3.593 1.00 84.69 720 HIS A C 1
ATOM 5585 O O . HIS A 1 720 ? 31.181 16.945 4.485 1.00 84.69 720 HIS A O 1
ATOM 5591 N N . ARG A 1 721 ? 33.154 16.725 3.431 1.00 81.50 721 ARG A N 1
ATOM 5592 C CA . ARG A 1 721 ? 33.779 15.830 4.409 1.00 81.50 721 ARG A CA 1
ATOM 5593 C C . ARG A 1 721 ? 34.811 16.622 5.209 1.00 81.50 721 ARG A C 1
ATOM 5595 O O . ARG A 1 721 ? 35.118 17.761 4.897 1.00 81.50 721 ARG A O 1
ATOM 5602 N N . GLY A 1 722 ? 35.239 16.055 6.333 1.00 85.44 722 GLY A N 1
ATOM 5603 C CA . GLY A 1 722 ? 36.153 16.752 7.236 1.00 85.44 722 GLY A CA 1
ATOM 5604 C C . GLY A 1 722 ? 35.589 18.070 7.788 1.00 85.44 722 GLY A C 1
ATOM 5605 O O . GLY A 1 722 ? 34.376 18.217 7.963 1.00 85.44 722 GLY A O 1
ATOM 5606 N N . ALA A 1 723 ? 36.478 18.985 8.160 1.00 83.94 723 ALA A N 1
ATOM 5607 C CA . ALA A 1 723 ? 36.128 20.292 8.700 1.00 83.94 723 ALA A CA 1
ATOM 5608 C C . ALA A 1 723 ? 36.204 21.397 7.637 1.00 83.94 723 ALA A C 1
ATOM 5610 O O . ALA A 1 723 ? 35.500 22.395 7.758 1.00 83.94 723 ALA A O 1
ATOM 5611 N N . SER A 1 724 ? 37.034 21.238 6.610 1.00 91.31 724 SER A N 1
ATOM 5612 C CA . SER A 1 724 ? 37.411 22.300 5.685 1.00 91.31 724 SER A CA 1
ATOM 5613 C C . SER A 1 724 ? 36.993 21.987 4.251 1.00 91.31 724 SER A C 1
ATOM 5615 O O . SER A 1 724 ? 36.826 20.840 3.874 1.00 91.31 724 SER A O 1
ATOM 5617 N N . LEU A 1 725 ? 36.803 23.026 3.441 1.00 95.44 725 LEU A N 1
ATOM 5618 C CA . LEU A 1 725 ? 36.543 22.899 2.007 1.00 95.44 725 LEU A CA 1
ATOM 5619 C C . LEU A 1 725 ? 37.105 24.105 1.254 1.00 95.44 725 LEU A C 1
ATOM 5621 O O . LEU A 1 725 ? 37.352 25.159 1.850 1.00 95.44 725 LEU A O 1
ATOM 5625 N N . LEU A 1 726 ? 37.246 23.990 -0.066 1.00 95.44 726 LEU A N 1
ATOM 5626 C CA . LEU A 1 726 ? 37.434 25.153 -0.926 1.00 95.44 726 LEU A CA 1
ATOM 5627 C C . LEU A 1 726 ? 36.096 25.878 -1.083 1.00 95.44 726 LEU A C 1
ATOM 5629 O O . LEU A 1 726 ? 35.140 25.330 -1.631 1.00 95.44 726 LEU A O 1
ATOM 5633 N N . ASN A 1 727 ? 36.049 27.123 -0.625 1.00 94.69 727 ASN A N 1
ATOM 5634 C CA . ASN A 1 727 ? 34.860 27.958 -0.627 1.00 94.69 727 ASN A CA 1
ATOM 5635 C C . ASN A 1 727 ? 35.173 29.304 -1.284 1.00 94.69 727 ASN A C 1
ATOM 5637 O O . ASN A 1 727 ? 35.827 30.166 -0.685 1.00 94.69 727 ASN A O 1
ATOM 5641 N N . THR A 1 728 ? 34.704 29.500 -2.517 1.00 94.38 728 THR A N 1
ATOM 5642 C CA . THR A 1 728 ? 34.966 30.753 -3.239 1.00 94.38 728 THR A CA 1
ATOM 5643 C C . THR A 1 728 ? 34.070 31.915 -2.791 1.00 94.38 728 THR A C 1
ATOM 5645 O O . THR A 1 728 ? 34.391 33.067 -3.069 1.00 94.38 728 THR A O 1
ATOM 5648 N N . TYR A 1 729 ? 33.045 31.650 -1.967 1.00 92.50 729 TYR A N 1
ATOM 5649 C CA . TYR A 1 729 ? 32.201 32.670 -1.328 1.00 92.50 729 TYR A CA 1
ATOM 5650 C C . TYR A 1 729 ? 32.872 33.351 -0.121 1.00 92.50 729 TYR A C 1
ATOM 5652 O O . TYR A 1 729 ? 32.314 34.276 0.464 1.00 92.50 729 TYR A O 1
ATOM 5660 N N . ALA A 1 730 ? 34.082 32.955 0.290 1.00 87.38 730 ALA A N 1
ATOM 5661 C CA . ALA A 1 730 ? 34.723 33.488 1.501 1.00 87.38 730 ALA A CA 1
ATOM 5662 C C . ALA A 1 730 ? 34.840 35.030 1.548 1.00 87.38 730 ALA A C 1
ATOM 5664 O O . ALA A 1 730 ? 34.928 35.612 2.631 1.00 87.38 730 ALA A O 1
ATOM 5665 N N . LYS A 1 731 ? 34.831 35.694 0.385 1.00 86.62 731 LYS A N 1
ATOM 5666 C CA . LYS A 1 731 ? 34.827 37.161 0.234 1.00 86.62 731 LYS A CA 1
ATOM 5667 C C . LYS A 1 731 ? 33.543 37.709 -0.416 1.00 86.62 731 LYS A C 1
ATOM 5669 O O . LYS A 1 731 ? 33.516 38.865 -0.832 1.00 86.62 731 LYS A O 1
ATOM 5674 N N . GLY A 1 732 ? 32.486 36.899 -0.456 1.00 85.50 732 GLY A N 1
ATOM 5675 C CA . GLY A 1 732 ? 31.224 37.142 -1.155 1.00 85.50 732 GLY A CA 1
ATOM 5676 C C . GLY A 1 732 ? 31.283 36.803 -2.648 1.00 85.50 732 GLY A C 1
ATOM 5677 O O . GLY A 1 732 ? 32.366 36.673 -3.215 1.00 85.50 732 GLY A O 1
ATOM 5678 N N . ASP A 1 733 ? 30.113 36.743 -3.292 1.00 82.62 733 ASP A N 1
ATOM 5679 C CA . ASP A 1 733 ? 29.937 36.384 -4.717 1.00 82.62 733 ASP A CA 1
ATOM 5680 C C . ASP A 1 733 ? 30.626 37.335 -5.720 1.00 82.62 733 ASP A C 1
ATOM 5682 O O . ASP A 1 733 ? 30.610 37.121 -6.924 1.00 82.62 733 ASP A O 1
ATOM 5686 N N . GLY A 1 734 ? 31.182 38.459 -5.259 1.00 79.50 734 GLY A N 1
ATOM 5687 C CA . GLY A 1 734 ? 31.897 39.402 -6.123 1.00 79.50 734 GLY A CA 1
ATOM 5688 C C . GLY A 1 734 ? 33.359 39.026 -6.383 1.00 79.50 734 GLY A C 1
ATOM 5689 O O . GLY A 1 734 ? 33.991 39.636 -7.252 1.00 79.50 734 GLY A O 1
ATOM 5690 N N . ALA A 1 735 ? 33.910 38.085 -5.611 1.00 85.88 735 ALA A N 1
ATOM 5691 C CA . ALA A 1 735 ? 35.295 37.645 -5.729 1.00 85.88 735 ALA A CA 1
ATOM 5692 C C . ALA A 1 735 ? 35.490 36.777 -6.979 1.00 85.88 735 ALA A C 1
ATOM 5694 O O . ALA A 1 735 ? 34.557 36.146 -7.460 1.00 85.88 735 ALA A O 1
ATOM 5695 N N . ARG A 1 736 ? 36.708 36.746 -7.535 1.00 90.31 736 ARG A N 1
ATOM 5696 C CA . ARG A 1 736 ? 36.999 35.907 -8.711 1.00 90.31 736 ARG A CA 1
ATOM 5697 C C . ARG A 1 736 ? 38.300 35.158 -8.551 1.00 90.31 736 ARG A C 1
ATOM 5699 O O . ARG A 1 736 ? 39.246 35.650 -7.936 1.00 90.31 736 ARG A O 1
ATOM 5706 N N . GLY A 1 737 ? 38.388 33.979 -9.143 1.00 91.19 737 GLY A N 1
ATOM 5707 C CA . GLY A 1 737 ? 39.628 33.228 -9.113 1.00 91.19 737 GLY A CA 1
ATOM 5708 C C . GLY A 1 737 ? 39.598 31.942 -9.906 1.00 91.19 737 GLY A C 1
ATOM 5709 O O . GLY A 1 737 ? 38.558 31.463 -10.350 1.00 91.19 737 GLY A O 1
ATOM 5710 N N . GLU A 1 738 ? 40.785 31.376 -10.058 1.00 93.94 738 GLU A N 1
ATOM 5711 C CA . GLU A 1 738 ? 40.978 30.073 -10.673 1.00 93.94 738 GLU A CA 1
ATOM 5712 C C . GLU A 1 738 ? 41.931 29.244 -9.817 1.00 93.94 738 GLU A C 1
ATOM 5714 O O . GLU A 1 738 ? 42.954 29.749 -9.344 1.00 93.94 738 GLU A O 1
ATOM 5719 N N . LEU A 1 739 ? 41.614 27.964 -9.654 1.00 94.12 739 LEU A N 1
ATOM 5720 C CA . LEU A 1 739 ? 42.487 26.974 -9.038 1.00 94.12 739 LEU A CA 1
ATOM 5721 C C . LEU A 1 739 ? 42.724 25.851 -10.040 1.00 94.12 739 LEU A C 1
ATOM 5723 O O . LEU A 1 739 ? 41.780 25.290 -10.583 1.00 94.12 739 LEU A O 1
ATOM 5727 N N . THR A 1 740 ? 43.987 25.520 -10.296 1.00 93.06 740 THR A N 1
ATOM 5728 C CA . THR A 1 740 ? 44.361 24.402 -11.172 1.00 93.06 740 THR A CA 1
ATOM 5729 C C . THR A 1 740 ? 45.153 23.363 -10.396 1.00 93.06 740 THR A C 1
ATOM 5731 O O . THR A 1 740 ? 46.072 23.722 -9.663 1.00 93.06 740 THR A O 1
ATOM 5734 N N . LEU A 1 741 ? 44.821 22.090 -10.588 1.00 91.75 741 LEU A N 1
ATOM 5735 C CA . LEU A 1 741 ? 45.460 20.937 -9.962 1.00 91.75 741 LEU A CA 1
ATOM 5736 C C . LEU A 1 741 ? 45.708 19.858 -11.020 1.00 91.75 741 LEU A C 1
ATOM 5738 O O . LEU A 1 741 ? 44.759 19.382 -11.636 1.00 91.75 741 LEU A O 1
ATOM 5742 N N . SER A 1 742 ? 46.965 19.451 -11.201 1.00 89.75 742 SER A N 1
ATOM 5743 C CA . SER A 1 742 ? 47.340 18.337 -12.086 1.00 89.75 742 SER A CA 1
ATOM 5744 C C . SER A 1 742 ? 47.756 17.097 -11.298 1.00 89.75 742 SER A C 1
ATOM 5746 O O . SER A 1 742 ? 48.416 17.208 -10.261 1.00 89.75 742 SER A O 1
ATOM 5748 N N . ALA A 1 743 ? 47.448 15.922 -11.844 1.00 87.31 743 ALA A N 1
ATOM 5749 C CA . ALA A 1 743 ? 47.947 14.634 -11.383 1.00 87.31 743 ALA A CA 1
ATOM 5750 C C . ALA A 1 743 ? 48.342 13.741 -12.567 1.00 87.31 743 ALA A C 1
ATOM 5752 O O . ALA A 1 743 ? 47.660 13.701 -13.589 1.00 87.31 743 ALA A O 1
ATOM 5753 N N . GLN A 1 744 ? 49.450 13.017 -12.411 1.00 88.12 744 GLN A N 1
ATOM 5754 C CA . GLN A 1 744 ? 49.915 12.039 -13.393 1.00 88.12 744 GLN A CA 1
ATOM 5755 C C . GLN A 1 744 ? 49.218 10.695 -13.153 1.00 88.12 744 GLN A C 1
ATOM 5757 O O . GLN A 1 744 ? 49.056 10.272 -12.008 1.00 88.12 744 GLN A O 1
ATOM 5762 N N . LEU A 1 745 ? 48.825 10.034 -14.236 1.00 82.12 745 LEU A N 1
ATOM 5763 C CA . LEU A 1 745 ? 48.197 8.718 -14.253 1.00 82.12 745 LEU A CA 1
ATOM 5764 C C . LEU A 1 745 ? 49.174 7.683 -14.814 1.00 82.12 745 LEU A C 1
ATOM 5766 O O . LEU A 1 745 ? 50.075 8.002 -15.587 1.00 82.12 745 LEU A O 1
ATOM 5770 N N . ASP A 1 746 ? 48.980 6.416 -14.455 1.00 74.44 746 ASP A N 1
ATOM 5771 C CA . ASP A 1 746 ? 49.855 5.338 -14.928 1.00 74.44 746 ASP A CA 1
ATOM 5772 C C . ASP A 1 746 ? 49.619 4.938 -16.398 1.00 74.44 746 ASP A C 1
ATOM 5774 O O . ASP A 1 746 ? 50.419 4.197 -16.971 1.00 74.44 746 ASP A O 1
ATOM 5778 N N . GLY A 1 747 ? 48.528 5.414 -17.013 1.00 68.62 747 GLY A N 1
ATOM 5779 C CA . GLY A 1 747 ? 48.130 5.120 -18.394 1.00 68.62 747 GLY A CA 1
ATOM 5780 C C . GLY A 1 747 ? 47.796 3.653 -18.687 1.00 68.62 747 GLY A C 1
ATOM 5781 O O . GLY A 1 747 ? 47.438 3.336 -19.818 1.00 68.62 747 GLY A O 1
ATOM 5782 N N . SER A 1 748 ? 47.889 2.768 -17.694 1.00 65.75 748 SER A N 1
ATOM 5783 C CA . SER A 1 748 ? 47.769 1.312 -17.829 1.00 65.75 748 SER A CA 1
ATOM 5784 C C . SER A 1 748 ? 46.383 0.771 -17.471 1.00 65.75 748 SER A C 1
ATOM 5786 O O . SER A 1 748 ? 46.056 -0.356 -17.831 1.00 65.75 748 SER A O 1
ATOM 5788 N N . SER A 1 749 ? 45.570 1.577 -16.788 1.00 66.75 749 SER A N 1
ATOM 5789 C CA . SER A 1 749 ? 44.242 1.208 -16.282 1.00 66.75 749 SER A CA 1
ATOM 5790 C C . SER A 1 749 ? 43.241 2.355 -16.410 1.00 66.75 749 SER A C 1
ATOM 5792 O O . SER A 1 749 ? 43.618 3.515 -16.599 1.00 66.75 749 SER A O 1
ATOM 5794 N N . GLU A 1 750 ? 41.954 2.030 -16.308 1.00 71.62 750 GLU A N 1
ATOM 5795 C CA . GLU A 1 750 ? 40.897 3.031 -16.163 1.00 71.62 750 GLU A CA 1
ATOM 5796 C C . GLU A 1 750 ? 41.028 3.763 -14.828 1.00 71.62 750 GLU A C 1
ATOM 5798 O O . GLU A 1 750 ? 41.431 3.187 -13.815 1.00 71.62 750 GLU A O 1
ATOM 5803 N N . HIS A 1 751 ? 40.672 5.045 -14.828 1.00 75.50 751 HIS A N 1
ATOM 5804 C CA . HIS A 1 751 ? 40.676 5.857 -13.619 1.00 75.50 751 HIS A CA 1
ATOM 5805 C C . HIS A 1 751 ? 39.329 6.550 -13.437 1.00 75.50 751 HIS A C 1
ATOM 5807 O O . HIS A 1 751 ? 38.696 6.967 -14.400 1.00 75.50 751 HIS A O 1
ATOM 5813 N N . VAL A 1 752 ? 38.885 6.726 -12.199 1.00 78.06 752 VAL A N 1
ATOM 5814 C CA . VAL A 1 752 ? 37.769 7.617 -11.870 1.00 78.06 752 VAL A CA 1
ATOM 5815 C C . VAL A 1 752 ? 38.351 8.870 -11.240 1.00 78.06 752 VAL A C 1
ATOM 5817 O O . VAL A 1 752 ? 39.110 8.776 -10.284 1.00 78.06 752 VAL A O 1
ATOM 5820 N N . VAL A 1 753 ? 37.988 10.045 -11.738 1.00 79.62 753 VAL A N 1
ATOM 5821 C CA . VAL A 1 753 ? 38.275 11.322 -11.074 1.00 79.62 753 VAL A CA 1
ATOM 5822 C C . VAL A 1 753 ? 36.994 11.766 -10.391 1.00 79.62 753 VAL A C 1
ATOM 5824 O O . VAL A 1 753 ? 35.986 11.954 -11.069 1.00 79.62 753 VAL A O 1
ATOM 5827 N N . SER A 1 754 ? 36.999 11.912 -9.068 1.00 83.75 754 SER A N 1
ATOM 5828 C CA . SER A 1 754 ? 35.817 12.323 -8.307 1.00 83.75 754 SER A CA 1
ATOM 5829 C C . SER A 1 754 ? 36.083 13.526 -7.422 1.00 83.75 754 SER A C 1
ATOM 5831 O O . SER A 1 754 ? 37.195 13.689 -6.930 1.00 83.75 754 SER A O 1
ATOM 5833 N N . LEU A 1 755 ? 35.033 14.293 -7.154 1.00 89.44 755 LEU A N 1
ATOM 5834 C CA . LEU A 1 755 ? 35.025 15.373 -6.175 1.00 89.44 755 LEU A CA 1
ATOM 5835 C C . LEU A 1 755 ? 33.625 15.564 -5.584 1.00 89.44 755 LEU A C 1
ATOM 5837 O O . LEU A 1 755 ? 32.637 15.022 -6.088 1.00 89.44 755 LEU A O 1
ATOM 5841 N N . LEU A 1 756 ? 33.541 16.381 -4.545 1.00 88.19 756 LEU A N 1
ATOM 5842 C CA . LEU A 1 756 ? 32.307 16.966 -4.046 1.00 88.19 756 LEU A CA 1
ATOM 5843 C C . LEU A 1 756 ? 32.182 18.393 -4.587 1.00 88.19 756 LEU A C 1
ATOM 5845 O O . LEU A 1 756 ? 33.132 19.163 -4.495 1.00 88.19 756 LEU A O 1
ATOM 5849 N N . ILE A 1 757 ? 31.027 18.737 -5.165 1.00 95.12 757 ILE A N 1
ATOM 5850 C CA . ILE A 1 757 ? 30.768 20.058 -5.758 1.00 95.12 757 ILE A CA 1
ATOM 5851 C C . ILE A 1 757 ? 29.405 20.624 -5.348 1.00 95.12 757 ILE A C 1
ATOM 5853 O O . ILE A 1 757 ? 28.405 19.902 -5.344 1.00 95.12 757 ILE A O 1
ATOM 5857 N N . GLY A 1 758 ? 29.373 21.913 -5.012 1.00 91.56 758 GLY A N 1
ATOM 5858 C CA . GLY A 1 758 ? 28.183 22.722 -4.717 1.00 91.56 758 GLY A CA 1
ATOM 5859 C C . GLY A 1 758 ? 28.347 24.163 -5.224 1.00 91.56 758 GLY A C 1
ATOM 5860 O O . GLY A 1 758 ? 29.309 24.461 -5.932 1.00 91.56 758 GLY A O 1
ATOM 5861 N N . GLY A 1 759 ? 27.423 25.059 -4.870 1.00 92.81 759 GLY A N 1
ATOM 5862 C CA . GLY A 1 759 ? 27.434 26.464 -5.294 1.00 92.81 759 GLY A CA 1
ATOM 5863 C C . GLY A 1 759 ? 26.601 26.730 -6.553 1.00 92.81 759 GLY A C 1
ATOM 5864 O O . GLY A 1 759 ? 25.577 26.078 -6.799 1.00 92.81 759 GLY A O 1
ATOM 5865 N N . GLY A 1 760 ? 27.020 27.710 -7.346 1.00 89.94 760 GLY A N 1
ATOM 5866 C CA . GLY A 1 760 ? 26.318 28.214 -8.518 1.00 89.94 760 GLY A CA 1
ATOM 5867 C C . GLY A 1 760 ? 26.188 27.220 -9.676 1.00 89.94 760 GLY A C 1
ATOM 5868 O O . GLY A 1 760 ? 26.934 26.249 -9.800 1.00 89.94 760 GLY A O 1
ATOM 5869 N N . ARG A 1 761 ? 25.163 27.430 -10.514 1.00 91.56 761 ARG A N 1
ATOM 5870 C CA . ARG A 1 761 ? 24.779 26.522 -11.617 1.00 91.56 761 ARG A CA 1
ATOM 5871 C C . ARG A 1 761 ? 25.272 26.969 -12.991 1.00 91.56 761 ARG A C 1
ATOM 5873 O O . ARG A 1 761 ? 24.918 26.346 -13.994 1.00 91.56 761 ARG A O 1
ATOM 5880 N N . ASP A 1 762 ? 25.986 28.090 -13.076 1.00 88.06 762 ASP A N 1
ATOM 5881 C CA . ASP A 1 762 ? 26.440 28.613 -14.359 1.00 88.06 762 ASP A CA 1
ATOM 5882 C C . ASP A 1 762 ? 27.728 27.910 -14.796 1.00 88.06 762 ASP A C 1
ATOM 5884 O O . ASP A 1 762 ? 28.827 28.446 -14.691 1.00 88.06 762 ASP A O 1
ATOM 5888 N N . CYS A 1 763 ? 27.579 26.721 -15.382 1.00 88.56 763 CYS A N 1
ATOM 5889 C CA . CYS A 1 763 ? 28.679 25.920 -15.926 1.00 88.56 763 CYS A CA 1
ATOM 5890 C C . CYS A 1 763 ? 29.540 26.640 -17.002 1.00 88.56 763 CYS A C 1
ATOM 5892 O O . CYS A 1 763 ? 30.512 26.058 -17.491 1.00 88.56 763 CYS A O 1
ATOM 5894 N N . SER A 1 764 ? 29.200 27.872 -17.414 1.00 87.31 764 SER A N 1
ATOM 5895 C CA . SER A 1 764 ? 30.021 28.696 -18.310 1.00 87.31 764 SER A CA 1
ATOM 5896 C C . SER A 1 764 ? 30.980 29.647 -17.581 1.00 87.31 764 SER A C 1
ATOM 5898 O O . SER A 1 764 ? 32.011 30.004 -18.155 1.00 87.31 764 SER A O 1
ATOM 5900 N N . ARG A 1 765 ? 30.678 30.027 -16.331 1.00 89.06 765 ARG A N 1
ATOM 5901 C CA . ARG A 1 765 ? 31.434 31.018 -15.535 1.00 89.06 765 ARG A CA 1
ATOM 5902 C C . ARG A 1 765 ? 31.840 30.529 -14.136 1.00 89.06 765 ARG A C 1
ATOM 5904 O O . ARG A 1 765 ? 32.786 31.070 -13.578 1.00 89.06 765 ARG A O 1
ATOM 5911 N N . GLU A 1 766 ? 31.170 29.511 -13.608 1.00 90.50 766 GLU A N 1
ATOM 5912 C CA . GLU A 1 766 ? 31.340 28.925 -12.271 1.00 90.50 766 GLU A CA 1
ATOM 5913 C C . GLU A 1 766 ? 31.389 27.395 -12.425 1.00 90.50 766 GLU A C 1
ATOM 5915 O O . GLU A 1 766 ? 30.358 26.717 -12.468 1.00 90.50 766 GLU A O 1
ATOM 5920 N N . PHE A 1 767 ? 32.574 26.821 -12.621 1.00 94.25 767 PHE A N 1
ATOM 5921 C CA . PHE A 1 767 ? 32.678 25.398 -12.953 1.00 94.25 767 PHE A CA 1
ATOM 5922 C C . PHE A 1 767 ? 33.988 24.762 -12.514 1.00 94.25 767 PHE A C 1
ATOM 5924 O O . PHE A 1 767 ? 35.005 25.421 -12.322 1.00 94.25 767 PHE A O 1
ATOM 5931 N N . VAL A 1 768 ? 33.966 23.435 -12.450 1.00 95.62 768 VAL A N 1
ATOM 5932 C CA . VAL A 1 768 ? 35.154 22.588 -12.454 1.00 95.62 768 VAL A CA 1
ATOM 5933 C C . VAL A 1 768 ? 35.250 21.889 -13.793 1.00 95.62 768 VAL A C 1
ATOM 5935 O O . VAL A 1 768 ? 34.336 21.174 -14.196 1.00 95.62 768 VAL A O 1
ATOM 5938 N N . GLU A 1 769 ? 36.359 22.094 -14.486 1.00 96.06 769 GLU A N 1
ATOM 5939 C CA . GLU A 1 769 ? 36.676 21.442 -15.749 1.00 96.06 769 GLU A CA 1
ATOM 5940 C C . GLU A 1 769 ? 37.751 20.386 -15.537 1.00 96.06 769 GLU A C 1
ATOM 5942 O O . GLU A 1 769 ? 38.821 20.678 -15.005 1.00 96.06 769 GLU A O 1
ATOM 5947 N N . LEU A 1 770 ? 37.471 19.164 -15.982 1.00 93.69 770 LEU A N 1
ATOM 5948 C CA . LEU A 1 770 ? 38.465 18.113 -16.111 1.00 93.69 770 LEU A CA 1
ATOM 5949 C C . LEU A 1 770 ? 39.050 18.156 -17.521 1.00 93.69 770 LEU A C 1
ATOM 5951 O O . LEU A 1 770 ? 38.321 18.092 -18.510 1.00 93.69 770 LEU A O 1
ATOM 5955 N N . THR A 1 771 ? 40.370 18.219 -17.602 1.00 94.25 771 THR A N 1
ATOM 5956 C CA . THR A 1 771 ? 41.159 18.070 -18.824 1.00 94.25 771 THR A CA 1
ATOM 5957 C C . THR A 1 771 ? 41.972 16.784 -18.712 1.00 94.25 771 THR A C 1
ATOM 5959 O O . THR A 1 771 ? 42.586 16.540 -17.677 1.00 94.25 771 THR A O 1
ATOM 5962 N N . VAL A 1 772 ? 41.974 15.962 -19.758 1.00 90.62 772 VAL A N 1
ATOM 5963 C CA . VAL A 1 772 ? 42.759 14.723 -19.852 1.00 90.62 772 VAL A CA 1
ATOM 5964 C C . VAL A 1 772 ? 43.767 14.900 -20.985 1.00 90.62 772 VAL A C 1
ATOM 5966 O O . VAL A 1 772 ? 43.371 15.222 -22.105 1.00 90.62 772 VAL A O 1
ATOM 5969 N N . ASP A 1 773 ? 45.060 14.754 -20.693 1.00 88.94 773 ASP A N 1
ATOM 5970 C CA . ASP A 1 773 ? 46.168 14.944 -21.645 1.00 88.94 773 ASP A CA 1
ATOM 5971 C C . ASP A 1 773 ? 46.069 16.260 -22.448 1.00 88.94 773 ASP A C 1
ATOM 5973 O O . ASP A 1 773 ? 46.262 16.306 -23.664 1.00 88.94 773 ASP A O 1
ATOM 5977 N N . GLY A 1 774 ? 45.703 17.353 -21.770 1.00 85.31 774 GLY A N 1
ATOM 5978 C CA . GLY A 1 774 ? 45.551 18.680 -22.381 1.00 85.31 774 GLY A CA 1
ATOM 5979 C C . GLY A 1 774 ? 44.250 18.902 -23.168 1.00 85.31 774 GLY A C 1
ATOM 5980 O O . GLY A 1 774 ? 44.033 20.005 -23.665 1.00 85.31 774 GLY A O 1
ATOM 5981 N N . THR A 1 775 ? 43.361 17.905 -23.250 1.00 85.75 775 THR A N 1
ATOM 5982 C CA . THR A 1 775 ? 42.054 18.017 -23.922 1.00 85.75 775 THR A CA 1
ATOM 5983 C C . THR A 1 775 ? 40.909 18.101 -22.913 1.00 85.75 775 THR A C 1
ATOM 5985 O O . THR A 1 775 ? 40.835 17.296 -21.987 1.00 85.75 775 THR A O 1
ATOM 5988 N N . SER A 1 776 ? 39.996 19.064 -23.086 1.00 89.06 776 SER A N 1
ATOM 5989 C CA . SER A 1 776 ? 38.810 19.202 -22.225 1.00 89.06 776 SER A CA 1
ATOM 5990 C C . SER A 1 776 ? 37.950 17.933 -22.282 1.00 89.06 776 SER A C 1
ATOM 5992 O O . SER A 1 776 ? 37.537 17.496 -23.358 1.00 89.06 776 SER A O 1
ATOM 5994 N N . PHE A 1 777 ? 37.709 17.331 -21.119 1.00 83.25 777 PHE A N 1
ATOM 5995 C CA . PHE A 1 777 ? 36.985 16.071 -20.952 1.00 83.25 777 PHE A CA 1
ATOM 5996 C C . PHE A 1 777 ? 35.548 16.295 -20.472 1.00 83.25 777 PHE A C 1
ATOM 5998 O O . PHE A 1 777 ? 34.630 15.578 -20.871 1.00 83.25 777 PHE A O 1
ATOM 6005 N N . GLY A 1 778 ? 35.325 17.308 -19.633 1.00 83.50 778 GLY A N 1
ATOM 6006 C CA . GLY A 1 778 ? 33.988 17.686 -19.190 1.00 83.50 778 GLY A CA 1
ATOM 6007 C C . GLY A 1 778 ? 33.990 18.731 -18.081 1.00 83.50 778 GLY A C 1
ATOM 6008 O O . GLY A 1 778 ? 34.978 18.894 -17.368 1.00 83.50 778 GLY A O 1
ATOM 6009 N N . LYS A 1 779 ? 32.855 19.418 -17.925 1.00 93.00 779 LYS A N 1
ATOM 6010 C CA . LYS A 1 779 ? 32.623 20.418 -16.875 1.00 93.00 779 LYS A CA 1
ATOM 6011 C C . LYS A 1 779 ? 31.545 19.963 -15.897 1.00 93.00 779 LYS A C 1
ATOM 6013 O O . LYS A 1 779 ? 30.623 19.248 -16.287 1.00 93.00 779 LYS A O 1
ATOM 6018 N N . ALA A 1 780 ? 31.655 20.405 -14.652 1.00 89.50 780 ALA A N 1
ATOM 6019 C CA . ALA A 1 780 ? 30.645 20.270 -13.611 1.00 89.50 780 ALA A CA 1
ATOM 6020 C C . ALA A 1 780 ? 30.445 21.614 -12.901 1.00 89.50 780 ALA A C 1
ATOM 6022 O O . ALA A 1 780 ? 31.394 22.376 -12.744 1.00 89.50 780 ALA A O 1
ATOM 6023 N N . CYS A 1 781 ? 29.222 21.890 -12.466 1.00 92.06 781 CYS A N 1
ATOM 6024 C CA . CYS A 1 781 ? 28.865 23.052 -11.654 1.00 92.06 781 CYS A CA 1
ATOM 6025 C C . CYS A 1 781 ? 27.853 22.631 -10.577 1.00 92.06 781 CYS A C 1
ATOM 6027 O O . CYS A 1 781 ? 27.353 21.501 -10.595 1.00 92.06 781 CYS A O 1
ATOM 6029 N N . GLY A 1 782 ? 27.587 23.520 -9.622 1.00 88.62 782 GLY A N 1
ATOM 6030 C CA . GLY A 1 782 ? 26.610 23.319 -8.558 1.00 88.62 782 GLY A CA 1
ATOM 6031 C C . GLY A 1 782 ? 25.157 23.477 -9.024 1.00 88.62 782 GLY A C 1
ATOM 6032 O O . GLY A 1 782 ? 24.846 23.517 -10.216 1.00 88.62 782 GLY A O 1
ATOM 6033 N N . ALA A 1 783 ? 24.234 23.540 -8.063 1.00 88.62 783 ALA A N 1
ATOM 6034 C CA . ALA A 1 783 ? 22.790 23.558 -8.311 1.00 88.62 783 ALA A CA 1
ATOM 6035 C C . ALA A 1 783 ? 22.094 24.858 -7.860 1.00 88.62 783 ALA A C 1
ATOM 6037 O O . ALA A 1 783 ? 20.865 24.887 -7.802 1.00 88.62 783 ALA A O 1
ATOM 6038 N N . GLN A 1 784 ? 22.858 25.927 -7.586 1.00 90.81 784 GLN A N 1
ATOM 6039 C CA . GLN A 1 784 ? 22.421 27.105 -6.816 1.00 90.81 784 GLN A CA 1
ATOM 6040 C C . GLN A 1 784 ? 21.972 26.728 -5.401 1.00 90.81 784 GLN A C 1
ATOM 6042 O O . GLN A 1 784 ? 20.872 27.063 -4.960 1.00 90.81 784 GLN A O 1
ATOM 6047 N N . ASP A 1 785 ? 22.822 25.971 -4.713 1.00 86.88 785 ASP A N 1
ATOM 6048 C CA . ASP A 1 785 ? 22.673 25.655 -3.300 1.00 86.88 785 ASP A CA 1
ATOM 6049 C C . ASP A 1 785 ? 24.034 25.431 -2.629 1.00 86.88 785 ASP A C 1
ATOM 6051 O O . ASP A 1 785 ? 25.051 25.217 -3.286 1.00 86.88 785 ASP A O 1
ATOM 6055 N N . GLU A 1 786 ? 24.041 25.441 -1.298 1.00 89.75 786 GLU A N 1
ATOM 6056 C CA . GLU A 1 786 ? 25.234 25.209 -0.473 1.00 89.75 786 GLU A CA 1
ATOM 6057 C C . GLU A 1 786 ? 25.462 23.714 -0.170 1.00 89.75 786 GLU A C 1
ATOM 6059 O O . GLU A 1 786 ? 26.019 23.348 0.869 1.00 89.75 786 GLU A O 1
ATOM 6064 N N . VAL A 1 787 ? 24.951 22.816 -1.022 1.00 90.19 787 VAL A N 1
ATOM 6065 C CA . VAL A 1 787 ? 24.996 21.368 -0.781 1.00 90.19 787 VAL A CA 1
ATOM 6066 C C . VAL A 1 787 ? 25.977 20.710 -1.740 1.00 90.19 787 VAL A C 1
ATOM 6068 O O . VAL A 1 787 ? 25.677 20.515 -2.921 1.00 90.19 787 VAL A O 1
ATOM 6071 N N . LEU A 1 788 ? 27.131 20.292 -1.217 1.00 88.81 788 LEU A N 1
ATOM 6072 C CA . LEU A 1 788 ? 28.111 19.563 -2.007 1.00 88.81 788 LEU A CA 1
ATOM 6073 C C . LEU A 1 788 ? 27.609 18.142 -2.297 1.00 88.81 788 LEU A C 1
ATOM 6075 O O . LEU A 1 788 ? 27.161 17.415 -1.405 1.00 88.81 788 LEU A O 1
ATOM 6079 N N . ARG A 1 789 ? 27.680 17.739 -3.566 1.00 87.38 789 ARG A N 1
ATOM 6080 C CA . ARG A 1 789 ? 27.274 16.415 -4.052 1.00 87.38 789 ARG A CA 1
ATOM 6081 C C . ARG A 1 789 ? 28.416 15.755 -4.796 1.00 87.38 789 ARG A C 1
ATOM 6083 O O . ARG A 1 789 ? 29.248 16.428 -5.396 1.00 87.38 789 ARG A O 1
ATOM 6090 N N . GLN A 1 790 ? 28.430 14.427 -4.778 1.00 85.56 790 GLN A N 1
ATOM 6091 C CA . GLN A 1 790 ? 29.473 13.673 -5.453 1.00 85.56 790 GLN A CA 1
ATOM 6092 C C . GLN A 1 790 ? 29.313 13.750 -6.968 1.00 85.56 790 GLN A C 1
ATOM 6094 O O . GLN A 1 790 ? 28.268 13.395 -7.514 1.00 85.56 790 GLN A O 1
ATOM 6099 N N . HIS A 1 791 ? 30.385 14.172 -7.627 1.00 79.44 791 HIS A N 1
ATOM 6100 C CA . HIS A 1 791 ? 30.538 14.165 -9.071 1.00 79.44 791 HIS A CA 1
ATOM 6101 C C . HIS A 1 791 ? 31.751 13.318 -9.445 1.00 79.44 791 HIS A C 1
ATOM 6103 O O . HIS A 1 791 ? 32.758 13.317 -8.735 1.00 79.44 791 HIS A O 1
ATOM 6109 N N . ALA A 1 792 ? 31.653 12.570 -10.541 1.00 79.12 792 ALA A N 1
ATOM 6110 C CA . ALA A 1 792 ? 32.729 11.702 -10.991 1.00 79.12 792 ALA A CA 1
ATOM 6111 C C . ALA A 1 792 ? 32.795 11.622 -12.517 1.00 79.12 792 ALA A C 1
ATOM 6113 O O . ALA A 1 792 ? 31.769 11.575 -13.198 1.00 79.12 792 ALA A O 1
ATOM 6114 N N . TRP A 1 793 ? 34.016 11.544 -13.036 1.00 80.56 793 TRP A N 1
ATOM 6115 C CA . TRP A 1 793 ? 34.320 11.268 -14.433 1.00 80.56 793 TRP A CA 1
ATOM 6116 C C . TRP A 1 793 ? 35.079 9.950 -14.541 1.00 80.56 793 TRP A C 1
ATOM 6118 O O . TRP A 1 793 ? 36.032 9.721 -13.801 1.00 80.56 793 TRP A O 1
ATOM 6128 N N . LEU A 1 794 ? 34.668 9.100 -15.481 1.00 79.88 794 LEU A N 1
ATOM 6129 C CA . LEU A 1 794 ? 35.399 7.888 -15.837 1.00 79.88 794 LEU A CA 1
ATOM 6130 C C . LEU A 1 794 ? 36.399 8.226 -16.946 1.00 79.88 794 LEU A C 1
ATOM 6132 O O . LEU A 1 794 ? 35.994 8.512 -18.071 1.00 79.88 794 LEU A O 1
ATOM 6136 N N . VAL A 1 795 ? 37.685 8.219 -16.614 1.00 76.75 795 VAL A N 1
ATOM 6137 C CA . VAL A 1 795 ? 38.803 8.506 -17.513 1.00 76.75 795 VAL A CA 1
ATOM 6138 C C . VAL A 1 795 ? 39.292 7.190 -18.138 1.00 76.75 795 VAL A C 1
ATOM 6140 O O . VAL A 1 795 ? 39.601 6.245 -17.403 1.00 76.75 795 VAL A O 1
ATOM 6143 N N . PRO A 1 796 ? 39.353 7.100 -19.480 1.00 67.81 796 PRO A N 1
ATOM 6144 C CA . PRO A 1 796 ? 39.724 5.874 -20.181 1.00 67.81 796 PRO A CA 1
ATOM 6145 C C . PRO A 1 796 ? 41.191 5.478 -19.931 1.00 67.81 796 PRO A C 1
ATOM 6147 O O . PRO A 1 796 ? 42.007 6.323 -19.544 1.00 67.81 796 PRO A O 1
ATOM 6150 N N . PRO A 1 797 ? 41.561 4.214 -20.209 1.00 67.38 797 PRO A N 1
ATOM 6151 C CA . PRO A 1 797 ? 42.962 3.811 -20.192 1.00 67.38 797 PRO A CA 1
ATOM 6152 C C . PRO A 1 797 ? 43.733 4.575 -21.285 1.00 67.38 797 PRO A C 1
ATOM 6154 O O . PRO A 1 797 ? 43.137 5.038 -22.262 1.00 67.38 797 PRO A O 1
ATOM 6157 N N . ASN A 1 798 ? 45.057 4.683 -21.144 1.00 76.38 798 ASN A N 1
ATOM 6158 C CA . ASN A 1 798 ? 45.987 5.510 -21.941 1.00 76.38 798 ASN A CA 1
ATOM 6159 C C . ASN A 1 798 ? 46.097 6.994 -21.557 1.00 76.38 798 ASN A C 1
ATOM 6161 O O . ASN A 1 798 ? 47.017 7.650 -22.048 1.00 76.38 798 ASN A O 1
ATOM 6165 N N . ALA A 1 799 ? 45.235 7.503 -20.673 1.00 79.25 799 ALA A N 1
ATOM 6166 C CA . ALA A 1 799 ? 45.386 8.845 -20.115 1.00 79.25 799 ALA A CA 1
ATOM 6167 C C . ALA A 1 799 ? 46.659 8.939 -19.260 1.00 79.25 799 ALA A C 1
ATOM 6169 O O . ALA A 1 799 ? 46.877 8.085 -18.398 1.00 79.25 799 ALA A O 1
ATOM 6170 N N . ARG A 1 800 ? 47.499 9.955 -19.481 1.00 85.62 800 ARG A N 1
ATOM 6171 C CA . ARG A 1 800 ? 48.771 10.137 -18.753 1.00 85.62 800 ARG A CA 1
ATOM 6172 C C . ARG A 1 800 ? 48.717 11.264 -17.735 1.00 85.62 800 ARG A C 1
ATOM 6174 O O . ARG A 1 800 ? 49.383 11.181 -16.710 1.00 85.62 800 ARG A O 1
ATOM 6181 N N . GLU A 1 801 ? 47.913 12.287 -17.976 1.00 90.12 801 GLU A N 1
ATOM 6182 C CA . GLU A 1 801 ? 47.733 13.409 -17.062 1.00 90.12 801 GLU A CA 1
ATOM 6183 C C . GLU A 1 801 ? 46.267 13.832 -16.994 1.00 90.12 801 GLU A C 1
ATOM 6185 O O . GLU A 1 801 ? 45.571 13.927 -18.006 1.00 90.12 801 GLU A O 1
ATOM 6190 N N . VAL A 1 802 ? 45.809 14.134 -15.781 1.00 91.12 802 VAL A N 1
ATOM 6191 C CA . VAL A 1 802 ? 44.541 14.819 -15.535 1.00 91.12 802 VAL A CA 1
ATOM 6192 C C . VAL A 1 802 ? 44.799 16.171 -14.899 1.00 91.12 802 VAL A C 1
ATOM 6194 O O . VAL A 1 802 ? 45.575 16.283 -13.952 1.00 91.12 802 VAL A O 1
ATOM 6197 N N . THR A 1 803 ? 44.110 17.193 -15.389 1.00 92.69 803 THR A N 1
ATOM 6198 C CA . THR A 1 803 ? 44.139 18.544 -14.834 1.00 92.69 803 THR A CA 1
ATOM 6199 C C . THR A 1 803 ? 42.722 18.979 -14.506 1.00 92.69 803 THR A C 1
ATOM 6201 O O . THR A 1 803 ? 41.861 19.027 -15.383 1.00 92.69 803 THR A O 1
ATOM 6204 N N . LEU A 1 804 ? 42.478 19.314 -13.244 1.00 94.25 804 LEU A N 1
ATOM 6205 C CA . LEU A 1 804 ? 41.244 19.934 -12.783 1.00 94.25 804 LEU A CA 1
ATOM 6206 C C . LEU A 1 804 ? 41.438 21.441 -12.694 1.00 94.25 804 LEU A C 1
ATOM 6208 O O . LEU A 1 804 ? 42.373 21.912 -12.046 1.00 94.25 804 LEU A O 1
ATOM 6212 N N . LYS A 1 805 ? 40.536 22.189 -13.324 1.00 95.06 805 LYS A N 1
ATOM 6213 C CA . LYS A 1 805 ? 40.484 23.647 -13.267 1.00 95.06 805 LYS A CA 1
ATOM 6214 C C . LYS A 1 805 ? 39.165 24.083 -12.636 1.00 95.06 805 LYS A C 1
ATOM 6216 O O . LYS A 1 805 ? 38.116 23.930 -13.251 1.00 95.06 805 LYS A O 1
ATOM 6221 N N . VAL A 1 806 ? 39.222 24.624 -11.425 1.00 95.62 806 VAL A N 1
ATOM 6222 C CA . VAL A 1 806 ? 38.103 25.289 -10.747 1.00 95.62 806 VAL A CA 1
ATOM 6223 C C . VAL A 1 806 ? 38.111 26.758 -11.156 1.00 95.62 806 VAL A C 1
ATOM 6225 O O . VAL A 1 806 ? 39.146 27.416 -11.053 1.00 95.62 806 VAL A O 1
ATOM 6228 N N . VAL A 1 807 ? 36.978 27.267 -11.625 1.00 95.25 807 VAL A N 1
ATOM 6229 C CA . VAL A 1 807 ? 36.807 28.643 -12.098 1.00 95.25 807 VAL A CA 1
ATOM 6230 C C . VAL A 1 807 ? 35.620 29.268 -11.395 1.00 95.25 807 VAL A C 1
ATOM 6232 O O . VAL A 1 807 ? 34.528 28.703 -11.404 1.00 95.25 807 VAL A O 1
ATOM 6235 N N . ASP A 1 808 ? 35.851 30.459 -10.858 1.00 93.38 808 ASP A N 1
ATOM 6236 C CA . ASP A 1 808 ? 34.819 31.364 -10.383 1.00 93.38 808 ASP A CA 1
ATOM 6237 C C . ASP A 1 808 ? 35.016 32.744 -11.027 1.00 93.38 808 ASP A C 1
ATOM 6239 O O . ASP A 1 808 ? 35.972 33.471 -10.730 1.00 93.38 808 ASP A O 1
ATOM 6243 N N . ALA A 1 809 ? 34.149 33.066 -11.984 1.00 90.31 809 ALA A N 1
ATOM 6244 C CA . ALA A 1 809 ? 34.230 34.278 -12.794 1.00 90.31 809 ALA A CA 1
ATOM 6245 C C . ALA A 1 809 ? 32.946 35.124 -12.759 1.00 90.31 809 ALA A C 1
ATOM 6247 O O . ALA A 1 809 ? 32.836 36.109 -13.500 1.00 90.31 809 ALA A O 1
ATOM 6248 N N . SER A 1 810 ? 31.966 34.757 -11.938 1.00 85.50 810 SER A N 1
ATOM 6249 C CA . SER A 1 810 ? 30.631 35.348 -11.960 1.00 85.50 810 SER A CA 1
ATOM 6250 C C . SER A 1 810 ? 30.420 36.296 -10.782 1.00 85.50 810 SER A C 1
ATOM 6252 O O . SER A 1 810 ? 30.735 35.924 -9.668 1.00 85.50 810 SER A O 1
ATOM 6254 N N . PRO A 1 811 ? 29.903 37.519 -10.999 1.00 78.56 811 PRO A N 1
ATOM 6255 C CA . PRO A 1 811 ? 29.569 38.450 -9.920 1.00 78.56 811 PRO A CA 1
ATOM 6256 C C . PRO A 1 811 ? 28.102 38.341 -9.450 1.00 78.56 811 PRO A C 1
ATOM 6258 O O . PRO A 1 811 ? 27.610 39.242 -8.768 1.00 78.56 811 PRO A O 1
ATOM 6261 N N . ASP A 1 812 ? 27.362 37.334 -9.924 1.00 81.19 812 ASP A N 1
ATOM 6262 C CA . ASP A 1 812 ? 25.922 37.189 -9.685 1.00 81.19 812 ASP A CA 1
ATOM 6263 C C . ASP A 1 812 ? 25.663 36.632 -8.268 1.00 81.19 812 ASP A C 1
ATOM 6265 O O . ASP A 1 812 ? 26.555 36.061 -7.669 1.00 81.19 812 ASP A O 1
ATOM 6269 N N . GLY A 1 813 ? 24.452 36.737 -7.704 1.00 76.38 813 GLY A N 1
ATOM 6270 C CA . GLY A 1 813 ? 24.173 36.340 -6.299 1.00 76.38 813 GLY A CA 1
ATOM 6271 C C . GLY A 1 813 ? 24.264 34.838 -5.950 1.00 76.38 813 GLY A C 1
ATOM 6272 O O . GLY A 1 813 ? 23.734 34.423 -4.926 1.00 76.38 813 GLY A O 1
ATOM 6273 N N . TRP A 1 814 ? 24.831 34.027 -6.845 1.00 83.12 814 TRP A N 1
ATOM 6274 C CA . TRP A 1 814 ? 25.247 32.630 -6.645 1.00 83.12 814 TRP A CA 1
ATOM 6275 C C . TRP A 1 814 ? 26.633 32.383 -7.280 1.00 83.12 814 TRP A C 1
ATOM 6277 O O . TRP A 1 814 ? 26.955 31.254 -7.641 1.00 83.12 814 TRP A O 1
ATOM 6287 N N . GLY A 1 815 ? 27.414 33.452 -7.457 1.00 83.12 815 GLY A N 1
ATOM 6288 C CA . GLY A 1 815 ? 28.724 33.516 -8.099 1.00 83.12 815 GLY A CA 1
ATOM 6289 C C . GLY A 1 815 ? 29.821 32.907 -7.249 1.00 83.12 815 GLY A C 1
ATOM 6290 O O . GLY A 1 815 ? 30.751 33.598 -6.861 1.00 83.12 815 GLY A O 1
ATOM 6291 N N . HIS A 1 816 ? 29.658 31.634 -6.895 1.00 92.00 816 HIS A N 1
ATOM 6292 C CA . HIS A 1 816 ? 30.646 30.886 -6.140 1.00 92.00 816 HIS A CA 1
ATOM 6293 C C . HIS A 1 816 ? 30.552 29.381 -6.393 1.00 92.00 816 HIS A C 1
ATOM 6295 O O . HIS A 1 816 ? 29.518 28.842 -6.789 1.00 92.00 816 HIS A O 1
ATOM 6301 N N . VAL A 1 817 ? 31.642 28.674 -6.114 1.00 94.44 817 VAL A N 1
ATOM 6302 C CA . VAL A 1 817 ? 31.779 27.225 -6.220 1.00 94.44 817 VAL A CA 1
ATOM 6303 C C . VAL A 1 817 ? 32.302 26.689 -4.890 1.00 94.44 817 VAL A C 1
ATOM 6305 O O . VAL A 1 817 ? 33.237 27.232 -4.298 1.00 94.44 817 VAL A O 1
ATOM 6308 N N . LEU A 1 818 ? 31.702 25.595 -4.426 1.00 96.19 818 LEU A N 1
ATOM 6309 C CA . LEU A 1 818 ? 32.164 24.851 -3.256 1.00 96.19 818 LEU A CA 1
ATOM 6310 C C . LEU A 1 818 ? 32.753 23.526 -3.703 1.00 96.19 818 LEU A C 1
ATOM 6312 O O . LEU A 1 818 ? 32.058 22.780 -4.391 1.00 96.19 818 LEU A O 1
ATOM 6316 N N . ILE A 1 819 ? 33.990 23.225 -3.307 1.00 95.94 819 ILE A N 1
ATOM 6317 C CA . ILE A 1 819 ? 34.693 22.002 -3.710 1.00 95.94 819 ILE A CA 1
ATOM 6318 C C . ILE A 1 819 ? 35.339 21.322 -2.519 1.00 95.94 819 ILE A C 1
ATOM 6320 O O . ILE A 1 819 ? 35.949 21.976 -1.677 1.00 95.94 819 ILE A O 1
ATOM 6324 N N . ASP A 1 820 ? 35.249 19.998 -2.502 1.00 93.06 820 ASP A N 1
ATOM 6325 C CA . ASP A 1 820 ? 35.907 19.172 -1.503 1.00 93.06 820 ASP A CA 1
ATOM 6326 C C . ASP A 1 820 ? 36.271 17.775 -2.055 1.00 93.06 820 ASP A C 1
ATOM 6328 O O . ASP A 1 820 ? 35.763 17.367 -3.104 1.00 93.06 820 ASP A O 1
ATOM 6332 N N . ASP A 1 821 ? 37.152 17.045 -1.365 1.00 87.38 821 ASP A N 1
ATOM 6333 C CA . ASP A 1 821 ? 37.472 15.624 -1.588 1.00 87.38 821 ASP A CA 1
ATOM 6334 C C . ASP A 1 821 ? 37.825 15.251 -3.044 1.00 87.38 821 ASP A C 1
ATOM 6336 O O . ASP A 1 821 ? 37.238 14.353 -3.663 1.00 87.38 821 ASP A O 1
ATOM 6340 N N . ILE A 1 822 ? 38.818 15.932 -3.618 1.00 89.56 822 ILE A N 1
ATOM 6341 C CA . ILE A 1 822 ? 39.295 15.643 -4.971 1.00 89.56 822 ILE A CA 1
ATOM 6342 C C . ILE A 1 822 ? 40.180 14.395 -4.943 1.00 89.56 822 ILE A C 1
ATOM 6344 O O . ILE A 1 822 ? 41.290 14.410 -4.407 1.00 89.56 822 ILE A O 1
ATOM 6348 N N . GLY A 1 823 ? 39.723 13.323 -5.587 1.00 84.75 823 GLY A N 1
ATOM 6349 C CA . GLY A 1 823 ? 40.420 12.040 -5.619 1.00 84.75 823 GLY A CA 1
ATOM 6350 C C . GLY A 1 823 ? 40.474 11.405 -7.002 1.00 84.75 823 GLY A C 1
ATOM 6351 O O . GLY A 1 823 ? 39.570 11.572 -7.824 1.00 84.75 823 GLY A O 1
ATOM 6352 N N . VAL A 1 824 ? 41.536 10.632 -7.226 1.00 81.12 824 VAL A N 1
ATOM 6353 C CA . VAL A 1 824 ? 41.676 9.744 -8.382 1.00 81.12 824 VAL A CA 1
ATOM 6354 C C . VAL A 1 824 ? 41.677 8.299 -7.901 1.00 81.12 824 VAL A C 1
ATOM 6356 O O . VAL A 1 824 ? 42.426 7.921 -6.998 1.00 81.12 824 VAL A O 1
ATOM 6359 N N . TRP A 1 825 ? 40.832 7.485 -8.519 1.00 75.38 825 TRP A N 1
ATOM 6360 C CA . TRP A 1 825 ? 40.661 6.072 -8.214 1.00 75.38 825 TRP A CA 1
ATOM 6361 C C . TRP A 1 825 ? 41.154 5.263 -9.393 1.00 75.38 825 TRP A C 1
ATOM 6363 O O . TRP A 1 825 ? 40.688 5.467 -10.509 1.00 75.38 825 TRP A O 1
ATOM 6373 N N . ARG A 1 826 ? 42.065 4.330 -9.154 1.00 70.81 826 ARG A N 1
ATOM 6374 C CA . ARG A 1 826 ? 42.458 3.353 -10.162 1.00 70.81 826 ARG A CA 1
ATOM 6375 C C . ARG A 1 826 ? 41.438 2.218 -10.168 1.00 70.81 826 ARG A C 1
ATOM 6377 O O . ARG A 1 826 ? 41.144 1.665 -9.109 1.00 70.81 826 ARG A O 1
ATOM 6384 N N . LEU A 1 827 ? 40.897 1.881 -11.332 1.00 57.81 827 LEU A N 1
ATOM 6385 C CA . LEU A 1 827 ? 40.071 0.690 -11.497 1.00 57.81 827 LEU A CA 1
ATOM 6386 C C . LEU A 1 827 ? 40.968 -0.489 -11.923 1.00 57.81 827 LEU A C 1
ATOM 6388 O O . LEU A 1 827 ? 41.848 -0.286 -12.765 1.00 57.81 827 LEU A O 1
ATOM 6392 N N . PRO A 1 828 ? 40.817 -1.670 -11.293 1.00 51.00 828 PRO A N 1
ATOM 6393 C CA . PRO A 1 828 ? 41.644 -2.843 -11.568 1.00 51.00 828 PRO A CA 1
ATOM 6394 C C . PRO A 1 828 ? 41.416 -3.446 -12.956 1.00 51.00 828 PRO A C 1
ATOM 6396 O O . PRO A 1 828 ? 40.285 -3.329 -13.483 1.00 51.00 828 PRO A O 1
#

Radius of gyration: 33.73 Å; Cα contacts (8 Å, |Δi|>4): 1274; chains: 1; bounding box: 86×98×89 Å

Solvent-accessible surface area (backbone atoms only — not comparable to full-atom values): 45616 Å² total; per-residue (Å²): 110,73,68,60,50,52,50,59,70,72,72,54,84,70,69,84,72,52,68,67,59,61,46,49,51,52,49,48,50,51,50,50,49,48,48,53,53,26,69,75,64,78,45,64,63,82,76,48,53,57,35,50,53,38,16,52,46,24,46,52,53,9,59,77,58,26,17,51,43,50,76,29,26,41,38,38,29,24,10,44,30,32,46,72,71,62,37,77,19,78,36,86,90,43,62,38,42,48,56,68,25,65,50,46,32,52,55,39,15,52,33,33,57,73,71,38,55,41,89,59,46,34,23,51,50,28,37,53,46,48,30,50,47,28,32,51,51,39,52,50,52,44,65,62,42,72,92,48,97,71,75,77,54,61,41,52,52,50,38,55,28,65,61,52,29,56,39,23,26,24,43,49,47,57,45,61,26,26,48,27,45,35,48,18,38,50,33,42,62,64,67,48,62,56,39,58,27,31,41,25,33,34,52,14,18,37,24,28,59,75,44,48,62,46,54,56,32,42,53,51,15,48,51,69,41,81,53,72,68,53,17,51,53,40,52,58,39,36,48,60,31,50,49,54,48,49,52,50,50,51,53,50,21,70,67,47,70,45,88,61,46,33,40,46,45,18,41,41,53,89,49,75,29,51,69,51,3,46,52,46,50,50,42,44,49,57,34,54,59,54,60,66,30,68,56,48,33,55,53,49,51,50,52,48,69,72,60,70,71,86,83,96,78,81,86,86,88,66,91,63,72,60,87,73,34,39,30,48,41,24,19,50,51,30,27,51,54,48,52,51,48,36,20,35,46,26,46,53,34,46,61,41,59,70,59,48,43,34,53,61,24,24,38,50,45,22,51,54,50,48,65,57,70,58,87,69,57,70,68,61,53,50,51,51,49,48,67,61,49,62,69,47,75,55,93,60,44,88,62,46,78,79,36,69,51,90,52,28,23,45,54,53,61,53,22,28,49,75,39,78,82,70,72,37,48,62,31,74,56,44,52,50,14,54,43,46,48,70,44,58,70,75,86,50,26,33,31,30,60,84,46,14,43,38,40,40,61,28,70,82,46,41,67,44,36,33,19,2,40,62,24,66,73,37,8,70,51,82,72,86,55,92,69,37,66,48,63,46,31,65,49,52,75,66,54,40,59,74,67,54,49,77,42,60,73,48,63,81,40,89,90,40,54,91,40,43,50,65,48,77,58,95,65,42,81,45,82,44,82,58,56,69,69,59,55,52,50,38,49,75,69,74,44,86,83,51,70,74,61,53,55,63,59,63,69,74,64,91,52,75,64,60,57,47,49,60,55,44,62,62,54,69,62,44,59,64,50,50,52,51,50,32,55,74,69,73,48,82,78,89,72,89,73,54,78,72,55,58,57,57,54,68,75,72,68,84,80,91,76,93,77,88,82,83,78,91,64,102,69,90,81,82,88,81,85,78,92,76,88,83,84,81,94,82,84,83,84,82,88,78,87,78,90,83,83,88,81,87,84,80,89,75,88,63,74,70,64,54,56,64,60,60,70,76,65,81,87,86,63,65,66,60,52,52,52,53,52,51,70,62,69,56,62,53,64,73,46,52,52,77,61,84,79,55,92,58,53,47,78,44,74,78,10,81,35,76,32,71,56,52,52,96,92,55,69,81,50,41,66,67,60,89,65,21,22,38,29,20,46,73,72,37,29,72,31,35,24,38,39,36,40,60,47,79,46,89,31,80,44,37,32,36,45,34,30,28,39,9,20,12,56,48,62,87,42,22,27,38,34,38,24,47,69,88,39,85,71,50,75,47,50,21,78,63,41,49,51,29,41,86,46,75,45,82,43,60,58,64,43,45,34,40,35,40,37,40,37,28,68,31,69,46,104,49,19,22,44,32,40,28,52,32,28,41,36,68,48,133

Organism: NCBI:txid48

Nearest PDB structures (foldseek):
  8xmz-assembly2_B  TM=7.146E-01  e=4.760E-04  Aquimarina sp. BL5
  2xon-assembly1_A  TM=6.331E-01  e=3.189E-04  Thermotoga maritima
  8a28-assembly1_A  TM=5.835E-01  e=9.585E-05  Limulus polyphemus
  5x7r-assembly1_A  TM=6.486E-01  e=8.121E-04  Paenibacillus sp. 598K
  2hew-assembly1_F  TM=4.460E-01  e=1.939E-01  Mus musculus

Secondary structure (DSSP, 8-state):
-HHHHHHHHHSS------HHHHHHHHHHHHHHHHHHHHHHHT--GGGTHHHHHHHHHHHHHHHHT-B--HHHHHHHHHHHHHHTTS-S-SSTT------S-HHHHHHHHHHHHTT--HHHHHHHHHHHHHHHHHHHHHHHHHHHSTT--PPP-HHHHHHT-HHHHHTTTSSSSHHHHHHHHHHHHHHHHTT--HHHHHHHHHHHHHH-GGGGGGHHHHHHHHHSSS-HHHHHHHHHTTHHHHHHHHHHHHHHHHHHS-SS-HHHHHTTTTS--HHHHHHHHHHHHHHH--HIIIIIHHHHHHHHHHH-S----S---S----TT-HHHIIIIIHHHHHHHHHHHHT--SBTTTTGGGHHHHHHHHHHHHHHHH----HHHHHHHHHHHHGGGG----SS-TT-EETTEE-GGGTSBEEEETTEEE-SHHHHHHHHHHHH---S-EEEESS-HHHHHHTTTS-EEESSSSS-HHHHTSPPSS--STT-S----HHHHHHTTEEEESS---TTSTTTEEEEEETTEEEEEE--HHHHHHHHHTT----HHHHHHHHTT---HHHHHHHHHHHHHSHHHHHHHHHHHTT-------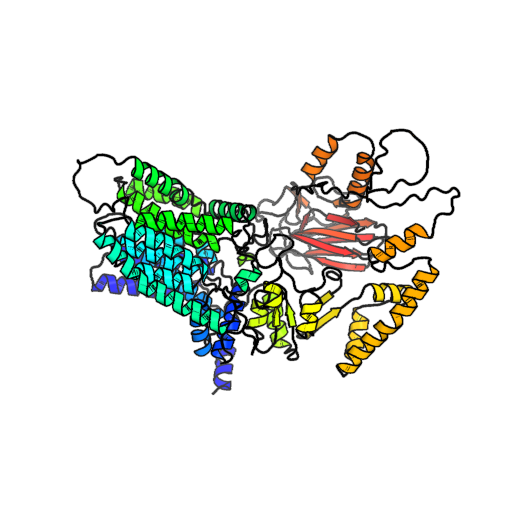-HHHHHHHHHS------------S---------------S--PPP--------------SSHHHHHHHHTT--SSSHHHHHHHHHHHHS-EEEE-SSSSPPTTEEEEES--EEESSSPTTS---BS--SS-EEEGGGG-TT--EEEEEEEE--SSS-EEEEEEEEE---TTTEEEEEEETTEEEEEE---SEEEEEEEEEEEPTT--EEEEEEEE---STT--EEEEEEEEEE--

Foldseek 3Di:
DVVVVVCVVPVDPPDPPPVVNVCCVVVVVQVVVLVVVCVVPVDPSLLRPVLQVLLVLLLVLLQVLAFAFLLLLQLLLLLLCVLVVQHSALARPAQAFLDQFQVLSPVQNVCNNVVNRLLVVLLVVLSVLSSCLLNVLQNLVCLLWVPDPDGDLLSNLLSLFPLSSLSNRHSALLSVLLSLQLVLLSCLSNVHQLLSSLQSLLNSCNRGVVSVVLLVLSLCLQLLDDDPVSNVVSNVSNVVSVVVSVVVQVVSCVRRVDSDHLLCLLLVQVAWDLVLLVVLVVLLCQQQVQCQQLPVLVVVLVCCVVVPDDDPDDDDDTDQDPSSHSSLSSLNVVLVVQSVSSSGRNHALERSRSNVSNSSSSVVSRVSSCVNPPPDDPVVSVVVSVVSVVVSNDGDGPADQPDRDQSHHNCSSQFPFPDVVVTDTPHPLLVVLVLCLLLVDPQFEEEDQSPRSNSNSCSSHHYDHQSRSNPNVQSNDDQPDDGNRSNRTGDDPVNCVVVRHPYYQAPSDPVCNVQWHWDGDPSDIDTGHDDVVVVVVCVVVVHDDDSVVVSVVVVPDDDPVVVVVVVVVVVPVVVVVVCVVCVVVVHDDDDDDDPVRVVVVVVPDDDDDDDDDDDPDPDDDDDDDDDDDDDDDDDDDDDDDDDDDDDDDDDDDDDVVVVVVLVPDDDDPSVVVVVVVCVQPDWPFQDFLPDDHDPQKDKDWDQFDKDQFDDPPDDGAEARPDRIWGKSCNVHLQTWMKIKGKDFDPLAFKKKWKKWKAFDDPQPAFWKWKAFPNHTDDIDHHDHDNYTDMDMDIGGRRTTMIMIMGTQGDSDNRRMMIIGRTTMHTDD

Mean predicted aligned error: 19.67 Å